Protein 1M0W (pdb70)

InterPro domains:
  IPR004887 Glutathione synthase, substrate-binding domain [PF03199] (219-321)
  IPR005615 Glutathione synthase [PF03917] (8-490)
  IPR005615 Glutathione synthase [PIRSF001558] (6-491)
  IPR005615 Glutathione synthase [PTHR11130] (7-490)
  IPR005615 Glutathione synthase [TIGR01986] (11-490)
  IPR014042 Glutathione synthase, alpha-helical [G3DSA:1.10.1080.10] (64-355)
  IPR014049 Glutathione synthase, N-terminal, eukaryotic [G3DSA:3.30.1490.80] (10-434)
  IPR014709 Glutathione synthase, C-terminal, eukaryotic [G3DSA:3.30.1490.50] (356-422)
  IPR016185 Pre-ATP-grasp domain superfamily [SSF52440] (217-323)
  IPR037013 Glutathione synthase, substrate-binding domain superfamily [G3DSA:3.40.50.1760] (189-322)

Radius of gyration: 32.94 Å; Cα contacts (8 Å, |Δi|>4): 2107; chains: 2; bounding box: 59×63×102 Å

Sequence (960 aa):
PSKDQLNELIQEVNQWAITNGLSMYPPKFEENPSNNASVSPVTIIYPTPIPRKCFDEAVQIQPVFNELYARRITQDMMAQPDSYLHKTTEALALSDSEFTGKLWSSLYLATLKSSAQYKKQNFRLGIFRSDYLIDKKKGTEQIKQVEFNTVSVSFAGLSEKVDRLHSYLNRANKYDPKGPIYNDQNMMVISDSGYLLSSKALAKAVESYKSQQSDPIVAFIVQRNERNVVFDQKVLELNNLLEKFGTKKSVVRLTFDDVNDKLFIDDKTGKLFIRDTEQEIAVVYYRTGYTTTTDYTSEKDWEARLFLEKSFAIKAPDLLTQLSGSKKIQQLLTDEGVLGKYISDAEKKSSSLLKTFVKIYPLDDTKLGREEGKRRLALSEEPSKYVLKPQREGGGNNNVYKENNIPNFLKGIEERHWDAYILMELIEEPELNENNIILRRDDNKSYNEPIISELGIYGCVLFNDEQVLSNEFSGSLLRRSKFNTSNEGGVAAGFGCLDSIILYPPSKDQLNELIQEVNQWAITNGLSMYPPKFEENPSNASVSPVTIYPTPIPRKCFDEAVQIQPVFNELYARRITQDMAQPDSYLHKTTEALALSDSEFTGKLWSLYLATLKSAQYKKQNFRLGIFRSDYLIDKKKGTEQIKQVEFNTVSVSFAGLSEKVDRLHSYLNRANKYDPKGPIYNDQNMMVISDSGYLLSSKALAKAVESYKSQQDPIVAFIVQRNERNVVFDQKVLELNNLLEKFGTKSVRLTFDDVNDKLFIDDKTGKLFIRDTEQEIAVVYYRTGYTTTDYTSEKDWEARLFLEKSFAIKAPDLLTQLSGSKKIQQLLTDEGVLGKYISDAEKKSSSLLKTFVKIYPLDDTKLGREGKRRLALSEPSKYVLKPQREGNNVYKENIPNFLKGIEERHWDAYILMELIEPELNENNIILRDDNKSYNEPIISELGIYGCVLFNDEQVLSNEEFSGSLLRRSKFNTSNEGGVAAGFGCLDSIILY

GO terms:
  GO:0004363 glutathione synthase activity (F, IDA)
  GO:0005737 cytoplasm (C, TAS)
  GO:0006750 glutathione biosynthetic process (P, IMP)
  GO:0000287 magnesium ion binding (F, IDA)
  GO:0005524 ATP binding (F, IDA)
  GO:0042803 protein homodimerization activity (F, IDA)
  GO:0043295 glutathione binding (F, IDA)

Secondary structure (DSSP, 8-state):
--HHHHHHHHHHHHHHHHHHT-EEPPTTGGG-TTEEEEPPEESS-EEE-HHHHHHHHHHHHHHHHHHHHHHHHHT-TTSHHHHHHHHHHHHTTTTHHHHHHHHHHHTS--SSPPP--EEEEEEEEEEEEEETTEEEEEEEEEE-SS---HHHHHHHHHHHHHHHHTTSS-TTS-SS-GGGB----HHHHHHHHHHHHHHHHHHT----EEEEEE-TT-S-HHHHHHHHHHHHHTT---EEEE-HHHHHHHEEE-TTT--EEETTT--EEEEEEEES-SSGGG--SHHHHHHHHHHHHSSSEEET-HHHHHHT-HHHHHHTTSHHHHTTT---HHHHHHHHTT---EEE-SSSHHHHHHHHHHHH-GGGEEEEESS-SS---EEGGGHHHHHHTS-GGGGGGEEEEEPP-PPPB-S--EEETTEEE---BEEEEEEEEEEEE-SS-EEEEEEEEEEEEEE--EEETTEEEE--EEE--EEE-/---HHHHHHHHHHHHHHHHHHT-EEPPTTGGG-TTEEEEPPEESS-EEE-HHHHHHHHHHHHHHHHHHHHHHHHHTSTTSHHHHHHHHHHHHTTTTHHHHHHHHHHHTS--SSPPP--EEEEEEEEEEEEEETTEEEEEEEEEE-SS---HHHHHHHHHHHHHHHHTTSS-TTS-SS-GGGB----HHHHHHHHHHHHHHHHHHT---EEEEEE-TT-S-HHHHHHHHHHHHHHH---EEEE-HHHHHHHEEE-TTT--EEETTT--EEEEEEEES-SSGGG--SHHHHHHHHHHHHSSSEEET-HHHHHHT-HHHHHHTTSHHHHTTT---HHHHHHHHHT---EE--SSSHHHHHHHHHHHH-GGGEEEEES-----EEGGGHHHHHHTS-GGGGGGEEEEEPP-PPPB-S--EEETTEEE---BEEEEEEEEEEEE-SS-EEEEEEEEEEEEEE--EEETTEEEE--EEE--EEE-

Structure (mmCIF, N/CA/C/O backbone):
data_1M0W
#
_entry.id   1M0W
#
_cell.length_a   51.661
_cell.length_b   52.006
_cell.length_c   100.636
_cell.angle_alpha   82.08
_cell.angle_beta   86.77
_cell.angle_gamma   77.49
#
_symmetry.space_group_name_H-M   'P 1'
#
loop_
_entity.id
_entity.type
_entity.pdbx_description
1 polymer 'glutathione synthetase'
2 non-polymer 'MAGNESIUM ION'
3 non-polymer 'SULFATE ION'
4 non-polymer 'PHOSPHOAMINOPHOSPHONIC ACID-ADENYLATE ESTER'
5 non-polymer GAMMA-GLUTAMYLCYSTEINE
6 water water
#
loop_
_atom_site.group_PDB
_atom_site.id
_atom_site.type_symbol
_atom_site.label_atom_id
_atom_site.label_alt_id
_atom_site.label_comp_id
_atom_site.label_asym_id
_atom_site.label_entity_id
_atom_site.label_seq_id
_atom_site.pdbx_PDB_ins_code
_atom_site.Cartn_x
_atom_site.Cartn_y
_atom_site.Cartn_z
_atom_site.occupancy
_atom_site.B_iso_or_equiv
_atom_site.auth_seq_id
_atom_site.auth_comp_id
_atom_site.auth_asym_id
_atom_site.auth_atom_id
_atom_site.pdbx_PDB_model_num
ATOM 1 N N . PRO A 1 6 ? -17.683 10.811 -24.768 1.00 48.55 6 PRO A N 1
ATOM 2 C CA . PRO A 1 6 ? -17.311 10.432 -26.152 1.00 48.40 6 PRO A CA 1
ATOM 3 C C . PRO A 1 6 ? -18.530 9.890 -26.889 1.00 48.14 6 PRO A C 1
ATOM 4 O O . PRO A 1 6 ? -19.467 9.396 -26.259 1.00 48.16 6 PRO A O 1
ATOM 8 N N . SER A 1 7 ? -18.513 9.977 -28.218 1.00 47.73 7 SER A N 1
ATOM 9 C CA . SER A 1 7 ? -19.610 9.452 -29.026 1.00 47.39 7 SER A CA 1
ATOM 10 C C . SER A 1 7 ? -19.627 7.944 -28.805 1.00 47.13 7 SER A C 1
ATOM 11 O O . SER A 1 7 ? -18.804 7.418 -28.056 1.00 47.45 7 SER A O 1
ATOM 13 N N . LYS A 1 8 ? -20.546 7.239 -29.453 1.00 46.47 8 LYS A N 1
ATOM 14 C CA . LYS A 1 8 ? -20.598 5.793 -29.281 1.00 45.60 8 LYS A CA 1
ATOM 15 C C . LYS A 1 8 ? -19.418 5.142 -29.999 1.00 44.90 8 LYS A C 1
ATOM 16 O O . LYS A 1 8 ? -18.740 4.277 -29.447 1.00 44.84 8 LYS A O 1
ATOM 22 N N . ASP A 1 9 ? -19.180 5.583 -31.230 1.00 43.64 9 ASP A N 1
ATOM 23 C CA . ASP A 1 9 ? -18.105 5.071 -32.059 1.00 42.40 9 ASP A CA 1
ATOM 24 C C . ASP A 1 9 ? -16.722 5.482 -31.553 1.00 41.33 9 ASP A C 1
ATOM 25 O O . ASP A 1 9 ? -15.751 4.723 -31.684 1.00 41.02 9 ASP A O 1
ATOM 30 N N . GLN A 1 10 ? -16.637 6.681 -30.980 1.00 39.84 10 GLN A N 1
ATOM 31 C CA . GLN A 1 10 ? -15.377 7.183 -30.452 1.00 38.28 10 GLN A CA 1
ATOM 32 C C . GLN A 1 10 ? -14.977 6.339 -29.243 1.00 37.20 10 GLN A C 1
ATOM 33 O O . GLN A 1 10 ? -13.818 5.936 -29.100 1.00 36.70 10 GLN A O 1
ATOM 35 N N . LEU A 1 11 ? -15.949 6.071 -28.377 1.00 35.39 11 LEU A N 1
ATOM 36 C CA . LEU A 1 11 ? -15.678 5.282 -27.193 1.00 34.15 11 LEU A CA 1
ATOM 37 C C . LEU A 1 11 ? -15.215 3.879 -27.563 1.00 32.93 11 LEU A C 1
ATOM 38 O O . LEU A 1 11 ? -14.281 3.352 -26.965 1.00 32.39 11 LEU A O 1
ATOM 43 N N . ASN A 1 12 ? -15.849 3.282 -28.564 1.00 31.75 12 ASN A N 1
ATOM 44 C CA . ASN A 1 12 ? -15.480 1.931 -28.957 1.00 30.84 12 ASN A CA 1
ATOM 45 C C . ASN A 1 12 ? -14.078 1.853 -29.545 1.00 29.47 12 ASN A C 1
ATOM 46 O O . ASN A 1 12 ? -13.368 0.875 -29.330 1.00 28.96 12 ASN A O 1
ATOM 51 N N . GLU A 1 13 ? -13.673 2.877 -30.287 1.00 27.97 13 GLU A N 1
ATOM 52 C CA . GLU A 1 13 ? -12.331 2.870 -30.872 1.00 26.46 13 GLU A CA 1
ATOM 53 C C . GLU A 1 13 ? -11.317 3.108 -29.759 1.00 25.06 13 GLU A C 1
ATOM 54 O O . GLU A 1 13 ? -10.238 2.509 -29.754 1.00 24.55 13 GLU A O 1
ATOM 57 N N . LEU A 1 14 ? -11.669 3.979 -28.819 1.00 23.01 14 LEU A N 1
ATOM 58 C CA . LEU A 1 14 ? -10.797 4.281 -27.679 1.00 21.94 14 LEU A CA 1
ATOM 59 C C . LEU A 1 14 ? -10.610 3.020 -26.825 1.00 20.78 14 LEU A C 1
ATOM 60 O O . LEU A 1 14 ? -9.513 2.731 -26.344 1.00 20.11 14 LEU A O 1
ATOM 65 N N . ILE A 1 15 ? -11.687 2.258 -26.657 1.00 19.07 15 ILE A N 1
ATOM 66 C CA . ILE A 1 15 ? -11.630 1.019 -25.891 1.00 18.03 15 ILE A CA 1
ATOM 67 C C . ILE A 1 15 ? -10.675 0.011 -26.563 1.00 18.23 15 ILE A C 1
ATOM 68 O O . ILE A 1 15 ? -9.920 -0.693 -25.882 1.00 17.08 15 ILE A O 1
ATOM 73 N N . GLN A 1 16 ? -10.710 -0.082 -27.889 1.00 17.71 16 GLN A N 1
ATOM 74 C CA . GLN A 1 16 ? -9.806 -1.030 -28.530 1.00 18.82 16 GLN A CA 1
ATOM 75 C C . GLN A 1 16 ? -8.375 -0.507 -28.494 1.00 18.26 16 GLN A C 1
ATOM 76 O O . GLN A 1 16 ? -7.438 -1.305 -28.451 1.00 18.08 16 GLN A O 1
ATOM 82 N N . GLU A 1 17 ? -8.204 0.814 -28.484 1.00 18.24 17 GLU A N 1
ATOM 83 C CA . GLU A 1 17 ? -6.859 1.396 -28.395 1.00 18.38 17 GLU A CA 1
ATOM 84 C C . GLU A 1 17 ? -6.290 1.006 -27.049 1.00 17.44 17 GLU A C 1
ATOM 85 O O . GLU A 1 17 ? -5.107 0.672 -26.935 1.00 16.45 17 GLU A O 1
ATOM 91 N N . VAL A 1 18 ? -7.144 1.078 -26.028 1.00 15.71 18 VAL A N 1
ATOM 92 C CA . VAL A 1 18 ? -6.736 0.735 -24.677 1.00 14.97 18 VAL A CA 1
ATOM 93 C C . VAL A 1 18 ? -6.398 -0.754 -24.582 1.00 14.60 18 VAL A C 1
ATOM 94 O O . VAL A 1 18 ? -5.335 -1.094 -24.077 1.00 13.57 18 VAL A O 1
ATOM 98 N N . ASN A 1 19 ? -7.281 -1.638 -25.049 1.00 13.68 19 ASN A N 1
ATOM 99 C CA . ASN A 1 19 ? -6.975 -3.069 -24.980 1.00 14.40 19 ASN A CA 1
ATOM 100 C C . ASN A 1 19 ? -5.646 -3.363 -25.699 1.00 14.36 19 ASN A C 1
ATOM 101 O O . ASN A 1 19 ? -4.799 -4.104 -25.199 1.00 14.15 19 ASN A O 1
ATOM 106 N N . GLN A 1 20 ? -5.480 -2.797 -26.889 1.00 14.53 20 GLN A N 1
ATOM 107 C CA . GLN A 1 20 ? -4.269 -3.032 -27.667 1.00 14.46 20 GLN A CA 1
ATOM 108 C C . GLN A 1 20 ? -2.981 -2.534 -27.011 1.00 13.96 20 GLN A C 1
ATOM 109 O O . GLN A 1 20 ? -1.966 -3.246 -26.995 1.00 13.17 20 GLN A O 1
ATOM 115 N N . TRP A 1 21 ? -3.000 -1.318 -26.483 1.00 13.12 21 TRP A N 1
ATOM 116 C CA . TRP A 1 21 ? -1.806 -0.779 -25.841 1.00 12.63 21 TRP A CA 1
ATOM 117 C C . TRP A 1 21 ? -1.506 -1.585 -24.578 1.00 12.27 21 TRP A C 1
ATOM 118 O O . TRP A 1 21 ? -0.354 -1.961 -24.324 1.00 12.44 21 TRP A O 1
ATOM 129 N N . ALA A 1 22 ? -2.554 -1.856 -23.801 1.00 11.50 22 ALA A N 1
ATOM 130 C CA . ALA A 1 22 ? -2.424 -2.588 -22.533 1.00 11.44 22 ALA A CA 1
ATOM 131 C C . ALA A 1 22 ? -1.810 -3.979 -22.739 1.00 11.60 22 ALA A C 1
ATOM 132 O O . ALA A 1 22 ? -0.883 -4.355 -22.038 1.00 11.65 22 ALA A O 1
ATOM 134 N N . ILE A 1 23 ? -2.331 -4.742 -23.698 1.00 12.62 23 ILE A N 1
ATOM 135 C CA . ILE A 1 23 ? -1.792 -6.078 -23.959 1.00 12.87 23 ILE A CA 1
ATOM 136 C C . ILE A 1 23 ? -0.343 -5.996 -24.453 1.00 12.68 23 ILE A C 1
ATOM 137 O O . ILE A 1 23 ? 0.514 -6.774 -24.022 1.00 12.97 23 ILE A O 1
ATOM 142 N N . THR A 1 24 ? -0.062 -5.045 -25.335 1.00 12.16 24 THR A N 1
ATOM 143 C CA . THR A 1 24 ? 1.291 -4.883 -25.867 1.00 12.42 24 THR A CA 1
ATOM 144 C C . THR A 1 24 ? 2.323 -4.571 -24.763 1.00 11.78 24 THR A C 1
ATOM 145 O O . THR A 1 24 ? 3.502 -4.940 -24.847 1.00 12.05 24 THR A O 1
ATOM 149 N N . ASN A 1 25 ? 1.857 -3.895 -23.726 1.00 11.19 25 ASN A N 1
ATOM 150 C CA . ASN A 1 25 ? 2.698 -3.471 -22.618 1.00 11.20 25 ASN A CA 1
ATOM 151 C C . ASN A 1 25 ? 2.578 -4.252 -21.312 1.00 11.21 25 ASN A C 1
ATOM 152 O O . ASN A 1 25 ? 3.199 -3.889 -20.307 1.00 11.71 25 ASN A O 1
ATOM 157 N N . GLY A 1 26 ? 1.804 -5.327 -21.320 1.00 11.17 26 GLY A N 1
ATOM 158 C CA . GLY A 1 26 ? 1.673 -6.124 -20.111 1.00 11.48 26 GLY A CA 1
ATOM 159 C C . GLY A 1 26 ? 0.865 -5.496 -18.991 1.00 11.80 26 GLY A C 1
ATOM 160 O O . GLY A 1 26 ? 1.062 -5.845 -17.829 1.00 11.60 26 GLY A O 1
ATOM 161 N N . LEU A 1 27 ? -0.007 -4.539 -19.352 1.00 11.58 27 LEU A N 1
ATOM 162 C CA . LEU A 1 27 ? -0.899 -3.961 -18.354 1.00 12.01 27 LEU A CA 1
ATOM 163 C C . LEU A 1 27 ? -2.008 -5.003 -18.190 1.00 13.21 27 LEU A C 1
ATOM 164 O O . LEU A 1 27 ? -3.150 -4.815 -18.634 1.00 13.27 27 LEU A O 1
ATOM 169 N N . SER A 1 28 ? -1.665 -6.108 -17.535 1.00 13.36 28 SER A N 1
ATOM 170 C CA . SER A 1 28 ? -2.538 -7.260 -17.505 1.00 13.81 28 SER A CA 1
ATOM 171 C C . SER A 1 28 ? -2.698 -7.949 -16.168 1.00 14.49 28 SER A C 1
ATOM 172 O O . SER A 1 28 ? -1.968 -7.683 -15.230 1.00 13.14 28 SER A O 1
ATOM 175 N N . MET A 1 29 ? -3.653 -8.868 -16.116 1.00 15.90 29 MET A N 1
ATOM 176 C CA . MET A 1 29 ? -3.924 -9.634 -14.909 1.00 17.92 29 MET A CA 1
ATOM 177 C C . MET A 1 29 ? -4.531 -10.973 -15.336 1.00 17.19 29 MET A C 1
ATOM 178 O O . MET A 1 29 ? -5.176 -11.053 -16.367 1.00 16.89 29 MET A O 1
ATOM 183 N N . TYR A 1 30 ? -4.314 -12.028 -14.561 1.00 16.92 30 TYR A N 1
ATOM 184 C CA . TYR A 1 30 ? -4.910 -13.316 -14.876 1.00 17.32 30 TYR A CA 1
ATOM 185 C C . TYR A 1 30 ? -6.382 -13.286 -14.477 1.00 18.34 30 TYR A C 1
ATOM 186 O O . TYR A 1 30 ? -6.733 -12.654 -13.490 1.00 17.27 30 TYR A O 1
ATOM 195 N N . PRO A 1 31 ? -7.258 -13.955 -15.239 1.00 20.13 31 PRO A N 1
ATOM 196 C CA . PRO A 1 31 ? -8.684 -14.004 -14.904 1.00 21.62 31 PRO A CA 1
ATOM 197 C C . PRO A 1 31 ? -8.890 -15.119 -13.870 1.00 22.70 31 PRO A C 1
ATOM 198 O O . PRO A 1 31 ? -7.971 -15.893 -13.575 1.00 21.81 31 PRO A O 1
ATOM 202 N N . PRO A 1 32 ? -10.097 -15.222 -13.297 1.00 24.52 32 PRO A N 1
ATOM 203 C CA . PRO A 1 32 ? -10.294 -16.300 -12.314 1.00 25.46 32 PRO A CA 1
ATOM 204 C C . PRO A 1 32 ? -10.099 -17.655 -13.004 1.00 25.89 32 PRO A C 1
ATOM 205 O O . PRO A 1 32 ? -10.425 -17.801 -14.174 1.00 26.45 32 PRO A O 1
ATOM 209 N N . LYS A 1 33 ? -9.550 -18.641 -12.302 1.00 26.39 33 LYS A N 1
ATOM 210 C CA . LYS A 1 33 ? -9.365 -19.971 -12.909 1.00 26.36 33 LYS A CA 1
ATOM 211 C C . LYS A 1 33 ? -8.331 -20.001 -14.035 1.00 25.87 33 LYS A C 1
ATOM 212 O O . LYS A 1 33 ? -8.347 -20.900 -14.880 1.00 25.57 33 LYS A O 1
ATOM 215 N N . PHE A 1 34 ? -7.445 -19.011 -14.057 1.00 24.16 34 PHE A N 1
ATOM 216 C CA . PHE A 1 34 ? -6.408 -18.959 -15.073 1.00 23.59 34 PHE A CA 1
ATOM 217 C C . PHE A 1 34 ? -5.543 -20.218 -14.983 1.00 23.74 34 PHE A C 1
ATOM 218 O O . PHE A 1 34 ? -4.874 -20.571 -15.941 1.00 23.23 34 PHE A O 1
ATOM 226 N N . GLU A 1 35 ? -5.535 -20.874 -13.816 1.00 24.53 35 GLU A N 1
ATOM 227 C CA . GLU A 1 35 ? -4.713 -22.085 -13.619 1.00 26.20 35 GLU A CA 1
ATOM 228 C C . GLU A 1 35 ? -4.880 -23.089 -14.748 1.00 26.28 35 GLU A C 1
ATOM 229 O O . GLU A 1 35 ? -3.931 -23.770 -15.135 1.00 26.74 35 GLU A O 1
ATOM 235 N N . GLU A 1 36 ? -6.097 -23.181 -15.272 1.00 26.21 36 GLU A N 1
ATOM 236 C CA . GLU A 1 36 ? -6.391 -24.106 -16.350 1.00 26.60 36 GLU A CA 1
ATOM 237 C C . GLU A 1 36 ? -5.614 -23.782 -17.622 1.00 26.33 36 GLU A C 1
ATOM 238 O O . GLU A 1 36 ? -5.360 -24.663 -18.443 1.00 26.59 36 GLU A O 1
ATOM 241 N N . ASN A 1 37 ? -5.242 -22.518 -17.801 1.00 25.32 37 ASN A N 1
ATOM 242 C CA . ASN A 1 37 ? -4.465 -22.153 -18.979 1.00 23.94 37 ASN A CA 1
ATOM 243 C C . ASN A 1 37 ? -3.773 -20.824 -18.698 1.00 22.56 37 ASN A C 1
ATOM 244 O O . ASN A 1 37 ? -4.292 -19.756 -19.039 1.00 22.12 37 ASN A O 1
ATOM 249 N N . PRO A 1 38 ? -2.587 -20.881 -18.076 1.00 21.44 38 PRO A N 1
ATOM 250 C CA . PRO A 1 38 ? -1.863 -19.653 -17.757 1.00 20.29 38 PRO A CA 1
ATOM 251 C C . PRO A 1 38 ? -1.162 -18.985 -18.934 1.00 19.43 38 PRO A C 1
ATOM 252 O O . PRO A 1 38 ? -0.337 -18.093 -18.719 1.00 18.71 38 PRO A O 1
ATOM 256 N N . SER A 1 39 ? -1.464 -19.408 -20.161 1.00 18.41 39 SER A N 1
ATOM 257 C CA . SER A 1 39 ? -0.815 -18.786 -21.309 1.00 18.77 39 SER A CA 1
ATOM 258 C C . SER A 1 39 ? -1.671 -17.642 -21.847 1.00 18.96 39 SER A C 1
ATOM 259 O O . SER A 1 39 ? -1.350 -17.046 -22.863 1.00 19.10 39 SER A O 1
ATOM 262 N N A ASN A 1 40 ? -2.764 -17.350 -21.135 0.50 18.94 40 ASN A N 1
ATOM 263 N N B ASN A 1 40 ? -2.794 -17.338 -21.191 0.50 18.92 40 ASN A N 1
ATOM 264 C CA A ASN A 1 40 ? -3.693 -16.295 -21.521 0.50 18.88 40 ASN A CA 1
ATOM 265 C CA B ASN A 1 40 ? -3.589 -16.193 -21.636 0.50 18.96 40 ASN A CA 1
ATOM 266 C C A ASN A 1 40 ? -3.898 -15.295 -20.376 0.50 18.21 40 ASN A C 1
ATOM 267 C C B ASN A 1 40 ? -3.929 -15.304 -20.437 0.50 18.23 40 ASN A C 1
ATOM 268 O O A ASN A 1 40 ? -3.910 -15.693 -19.216 0.50 17.64 40 ASN A O 1
ATOM 269 O O B ASN A 1 40 ? -4.060 -15.778 -19.310 0.50 17.67 40 ASN A O 1
ATOM 278 N N . ALA A 1 41 ? -4.051 -14.006 -20.690 1.00 17.48 41 ALA A N 1
ATOM 279 C CA . ALA A 1 41 ? -4.307 -13.022 -19.640 1.00 17.03 41 ALA A CA 1
ATOM 280 C C . ALA A 1 41 ? -5.179 -11.893 -20.155 1.00 17.27 41 ALA A C 1
ATOM 281 O O . ALA A 1 41 ? -5.299 -11.698 -21.369 1.00 17.98 41 ALA A O 1
ATOM 283 N N . SER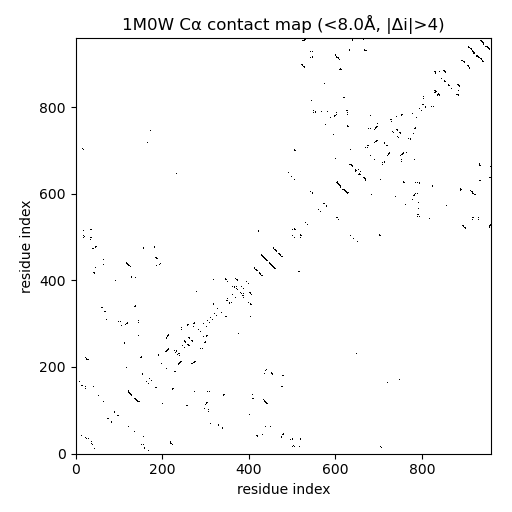 A 1 42 ? -5.791 -11.152 -19.237 1.00 16.74 42 SER A N 1
ATOM 284 C CA . SER A 1 42 ? -6.680 -10.063 -19.616 1.00 17.32 42 SER A CA 1
ATOM 285 C C . SER A 1 42 ? -6.129 -8.705 -19.290 1.00 16.73 42 SER A C 1
ATOM 286 O O . SER A 1 42 ? -5.262 -8.560 -18.422 1.00 17.06 42 SER A O 1
ATOM 289 N N . VAL A 1 43 ? -6.652 -7.705 -19.985 1.00 16.30 43 VAL A N 1
ATOM 290 C CA . VAL A 1 43 ? -6.273 -6.325 -19.715 1.00 15.80 43 VAL A CA 1
ATOM 291 C C . VAL A 1 43 ? -6.722 -6.034 -18.278 1.00 15.82 43 VAL A C 1
ATOM 292 O O . VAL A 1 43 ? -7.795 -6.443 -17.847 1.00 14.93 43 VAL A O 1
ATOM 296 N N . SER A 1 44 ? -5.884 -5.358 -17.519 1.00 15.18 44 SER A N 1
ATOM 297 C CA . SER A 1 44 ? -6.237 -5.035 -16.154 1.00 16.36 44 SER A CA 1
ATOM 298 C C . SER A 1 44 ? -7.430 -4.046 -16.142 1.00 16.04 44 SER A C 1
ATOM 299 O O . SER A 1 44 ? -7.607 -3.266 -17.083 1.00 14.60 44 SER A O 1
ATOM 302 N N . PRO A 1 45 ? -8.286 -4.096 -15.102 1.00 16.32 45 PRO A N 1
ATOM 303 C CA . PRO A 1 45 ? -9.405 -3.142 -15.084 1.00 16.40 45 PRO A CA 1
ATOM 304 C C . PRO A 1 45 ? -8.766 -1.763 -14.957 1.00 16.13 45 PRO A C 1
ATOM 305 O O . PRO A 1 45 ? -7.911 -1.571 -14.095 1.00 15.80 45 PRO A O 1
ATOM 309 N N . VAL A 1 46 ? -9.176 -0.812 -15.797 1.00 15.69 46 VAL A N 1
ATOM 310 C CA . VAL A 1 46 ? -8.601 0.531 -15.771 1.00 16.32 46 VAL A CA 1
ATOM 311 C C . VAL A 1 46 ? -9.627 1.588 -16.157 1.00 16.32 46 VAL A C 1
ATOM 312 O O . VAL A 1 46 ? -10.654 1.269 -16.750 1.00 16.79 46 VAL A O 1
ATOM 316 N N . THR A 1 47 ? -9.342 2.839 -15.820 1.00 16.27 47 THR A N 1
ATOM 317 C CA . THR A 1 47 ? -10.205 3.938 -16.246 1.00 16.34 47 THR A CA 1
ATOM 318 C C . THR A 1 47 ? -9.658 4.303 -17.625 1.00 16.67 47 THR A C 1
ATOM 319 O O . THR A 1 47 ? -8.521 3.956 -17.958 1.00 15.65 47 THR A O 1
ATOM 323 N N A ILE A 1 48 ? -10.468 4.984 -18.423 0.50 16.48 48 ILE A N 1
ATOM 324 N N B ILE A 1 48 ? -10.474 4.987 -18.420 0.50 16.11 48 ILE A N 1
ATOM 325 C CA A ILE A 1 48 ? -10.049 5.397 -19.757 0.50 16.88 48 ILE A CA 1
ATOM 326 C CA B ILE A 1 48 ? -10.084 5.420 -19.762 0.50 16.40 48 ILE A CA 1
ATOM 327 C C A ILE A 1 48 ? -9.319 6.742 -19.690 0.50 16.91 48 ILE A C 1
ATOM 328 C C B ILE A 1 48 ? -9.318 6.738 -19.683 0.50 16.52 48 ILE A C 1
ATOM 329 O O A ILE A 1 48 ? -8.377 6.988 -20.442 0.50 16.77 48 ILE A O 1
ATOM 330 O O B ILE A 1 48 ? -8.360 6.966 -20.420 0.50 16.39 48 ILE A O 1
ATOM 339 N N . TYR A 1 49 ? -9.759 7.607 -18.780 1.00 16.95 49 TYR A N 1
ATOM 340 C CA . TYR A 1 49 ? -9.147 8.912 -18.604 1.00 17.88 49 TYR A CA 1
ATOM 341 C C . TYR A 1 49 ? -8.519 9.045 -17.223 1.00 17.70 49 TYR A C 1
ATOM 342 O O . TYR A 1 49 ? -8.781 8.244 -16.344 1.00 17.65 49 TYR A O 1
ATOM 351 N N . PRO A 1 50 ? -7.664 10.058 -17.038 1.00 17.88 50 PRO A N 1
ATOM 352 C CA . PRO A 1 50 ? -7.059 10.258 -15.722 1.00 18.00 50 PRO A CA 1
ATOM 353 C C . PRO A 1 50 ? -8.149 10.937 -14.875 1.00 18.23 50 PRO A C 1
ATOM 354 O O . PRO A 1 50 ? -9.137 11.455 -15.419 1.00 18.30 50 PRO A O 1
ATOM 358 N N . THR A 1 51 ? -7.975 10.920 -13.561 1.00 17.60 51 THR A N 1
ATOM 359 C CA . THR A 1 51 ? -8.921 11.543 -12.654 1.00 17.58 51 THR A CA 1
ATOM 360 C C . THR A 1 51 ? -8.243 12.773 -12.035 1.00 17.60 51 THR A C 1
ATOM 361 O O . THR A 1 51 ? -7.065 12.726 -11.647 1.00 16.41 51 THR A O 1
ATOM 365 N N . PRO A 1 52 ? -8.959 13.913 -11.974 1.00 17.91 52 PRO A N 1
ATOM 366 C CA . PRO A 1 52 ? -8.384 15.137 -11.398 1.00 17.86 52 PRO A CA 1
ATOM 367 C C . PRO A 1 52 ? -8.035 15.021 -9.903 1.00 17.63 52 PRO A C 1
ATOM 368 O O . PRO A 1 52 ? -8.837 14.529 -9.107 1.00 17.95 52 PRO A O 1
ATOM 372 N N . ILE A 1 53 ? -6.849 15.493 -9.542 1.00 17.31 53 ILE A N 1
ATOM 373 C CA . ILE A 1 53 ? -6.390 15.518 -8.150 1.00 17.43 53 ILE A CA 1
ATOM 374 C C . ILE A 1 53 ? -5.713 16.881 -7.973 1.00 17.94 53 ILE A C 1
ATOM 375 O O . ILE A 1 53 ? -4.893 17.282 -8.792 1.00 17.94 53 ILE A O 1
ATOM 380 N N . PRO A 1 54 ? -6.056 17.618 -6.909 1.00 18.01 54 PRO A N 1
ATOM 381 C CA . PRO A 1 54 ? -5.409 18.922 -6.736 1.00 18.46 54 PRO A CA 1
ATOM 382 C C . PRO A 1 54 ? -3.892 18.762 -6.576 1.00 18.62 54 PRO A C 1
ATOM 383 O O . PRO A 1 54 ? -3.428 17.906 -5.812 1.00 18.09 54 PRO A O 1
ATOM 387 N N . ARG A 1 55 ? -3.125 19.597 -7.270 1.00 18.15 55 ARG A N 1
ATOM 388 C CA . ARG A 1 55 ? -1.684 19.527 -7.186 1.00 18.61 55 ARG A CA 1
ATOM 389 C C . ARG A 1 55 ? -1.199 19.693 -5.734 1.00 18.17 55 ARG A C 1
ATOM 390 O O . ARG A 1 55 ? -0.259 19.027 -5.302 1.00 17.73 55 ARG A O 1
ATOM 398 N N . LYS A 1 56 ? -1.838 20.583 -4.984 1.00 17.30 56 LYS A N 1
ATOM 399 C CA . LYS A 1 56 ? -1.445 20.806 -3.596 1.00 17.73 56 LYS A CA 1
ATOM 400 C C . LYS A 1 56 ? -1.575 19.508 -2.779 1.00 17.43 56 LYS A C 1
ATOM 401 O O . LYS A 1 56 ? -0.705 19.199 -1.961 1.00 17.32 56 LYS A O 1
ATOM 407 N N . CYS A 1 57 ? -2.661 18.769 -3.002 1.00 16.62 57 CYS A N 1
ATOM 408 C CA . CYS A 1 57 ? -2.908 17.514 -2.296 1.00 16.94 57 CYS A CA 1
ATOM 409 C C . CYS A 1 57 ? -1.859 16.457 -2.653 1.00 16.14 57 CYS A C 1
ATOM 410 O O . CYS A 1 57 ? -1.310 15.788 -1.781 1.00 15.09 57 CYS A O 1
ATOM 413 N N . PHE A 1 58 ? -1.588 16.318 -3.944 1.00 16.10 58 PHE A N 1
ATOM 414 C CA . PHE A 1 58 ? -0.614 15.332 -4.389 1.00 16.39 58 PHE A CA 1
ATOM 415 C C . PHE A 1 58 ? 0.776 15.674 -3.843 1.00 16.76 58 PHE A C 1
ATOM 416 O O . PHE A 1 58 ? 1.474 14.819 -3.324 1.00 15.83 58 PHE A O 1
ATOM 424 N N . ASP A 1 59 ? 1.185 16.932 -3.946 1.00 17.25 59 ASP A N 1
ATOM 425 C CA . ASP A 1 59 ? 2.503 17.301 -3.429 1.00 17.59 59 ASP A CA 1
ATOM 426 C C . ASP A 1 59 ? 2.623 17.043 -1.933 1.00 17.06 59 ASP A C 1
ATOM 427 O O . ASP A 1 59 ? 3.671 16.631 -1.457 1.00 16.86 59 ASP A O 1
ATOM 432 N N . GLU A 1 60 ? 1.555 17.306 -1.185 1.00 16.54 60 GLU A N 1
ATOM 433 C CA . GLU A 1 60 ? 1.603 17.081 0.258 1.00 16.52 60 GLU A CA 1
ATOM 434 C C . GLU A 1 60 ? 1.784 15.593 0.556 1.00 16.05 60 GLU A C 1
ATOM 435 O O . GLU A 1 60 ? 2.575 15.221 1.439 1.00 15.32 60 GLU A O 1
ATOM 441 N N . ALA A 1 61 ? 1.063 14.756 -0.199 1.00 15.15 61 ALA A N 1
ATOM 442 C CA . ALA A 1 61 ? 1.127 13.302 -0.013 1.00 14.62 61 ALA A CA 1
ATOM 443 C C . ALA A 1 61 ? 2.528 12.782 -0.310 1.00 14.35 61 ALA A C 1
ATOM 444 O O . ALA A 1 61 ? 3.053 11.936 0.409 1.00 13.29 61 ALA A O 1
ATOM 446 N N . VAL A 1 62 ? 3.125 13.293 -1.382 1.00 14.19 62 VAL A N 1
ATOM 447 C CA . VAL A 1 62 ? 4.469 12.882 -1.779 1.00 14.36 62 VAL A CA 1
ATOM 448 C C . VAL A 1 62 ? 5.492 13.311 -0.724 1.00 14.74 62 VAL A C 1
ATOM 449 O O . VAL A 1 62 ? 6.347 12.512 -0.296 1.00 14.33 62 VAL A O 1
ATOM 453 N N . GLN A 1 63 ? 5.382 14.566 -0.278 1.00 14.64 63 GLN A N 1
ATOM 454 C CA . GLN A 1 63 ? 6.313 15.121 0.698 1.00 15.31 63 GLN A CA 1
ATOM 455 C C . GLN A 1 63 ? 6.265 14.468 2.082 1.00 15.16 63 GLN A C 1
ATOM 456 O O . GLN A 1 63 ? 7.293 14.351 2.747 1.00 14.75 63 GLN A O 1
ATOM 460 N N . ILE A 1 64 ? 5.091 14.019 2.519 1.00 14.46 64 ILE A N 1
ATOM 461 C CA . ILE A 1 64 ? 5.011 13.427 3.855 1.00 14.18 64 ILE A CA 1
ATOM 462 C C . ILE A 1 64 ? 5.359 11.939 3.903 1.00 13.35 64 ILE A C 1
ATOM 463 O O . ILE A 1 64 ? 5.532 11.385 4.981 1.00 12.92 64 ILE A O 1
ATOM 468 N N . GLN A 1 65 ? 5.486 11.284 2.756 1.00 12.53 65 GLN A N 1
ATOM 469 C CA . GLN A 1 65 ? 5.795 9.848 2.789 1.00 13.03 65 GLN A CA 1
ATOM 470 C C . GLN A 1 65 ? 7.046 9.469 3.590 1.00 12.96 65 GLN A C 1
ATOM 471 O O . GLN A 1 65 ? 7.026 8.518 4.374 1.00 13.00 65 GLN A O 1
ATOM 477 N N . PRO A 1 66 ? 8.149 10.207 3.424 1.00 13.00 66 PRO A N 1
ATOM 478 C CA . PRO A 1 66 ? 9.318 9.798 4.215 1.00 12.66 66 PRO A CA 1
ATOM 479 C C . PRO A 1 66 ? 9.094 9.970 5.722 1.00 13.24 66 PRO A C 1
ATOM 480 O O . PRO A 1 66 ? 9.744 9.304 6.542 1.00 13.46 66 PRO A O 1
ATOM 484 N N . VAL A 1 67 ? 8.195 10.890 6.083 1.00 13.41 67 VAL A N 1
ATOM 485 C CA . VAL A 1 67 ? 7.873 11.121 7.471 1.00 13.27 67 VAL A CA 1
ATOM 486 C C . VAL A 1 67 ? 7.102 9.892 7.958 1.00 12.73 67 VAL A C 1
ATOM 487 O O . VAL A 1 67 ? 7.385 9.375 9.037 1.00 12.90 67 VAL A O 1
ATOM 491 N N . PHE A 1 68 ? 6.148 9.401 7.162 1.00 12.43 68 PHE A N 1
ATOM 492 C CA . PHE A 1 68 ? 5.412 8.197 7.564 1.00 12.58 68 PHE A CA 1
ATOM 493 C C . PHE A 1 68 ? 6.375 6.996 7.622 1.00 12.36 68 PHE A C 1
ATOM 494 O O . PHE A 1 68 ? 6.274 6.155 8.525 1.00 12.11 68 PHE A O 1
ATOM 502 N N . ASN A 1 69 ? 7.289 6.913 6.652 1.00 12.28 69 ASN A N 1
ATOM 503 C CA . ASN A 1 69 ? 8.261 5.804 6.620 1.00 12.99 69 ASN A CA 1
ATOM 504 C C . ASN A 1 69 ? 9.044 5.793 7.937 1.00 12.99 69 ASN A C 1
ATOM 505 O O . ASN A 1 69 ? 9.210 4.743 8.581 1.00 12.54 69 ASN A O 1
ATOM 510 N N . GLU A 1 70 ? 9.538 6.968 8.324 1.00 13.05 70 GLU A N 1
ATOM 511 C CA . GLU A 1 70 ? 10.321 7.106 9.557 1.00 13.63 70 GLU A CA 1
ATOM 512 C C . GLU A 1 70 ? 9.488 6.759 10.788 1.00 13.47 70 GLU A C 1
ATOM 513 O O . GLU A 1 70 ? 9.938 6.055 11.701 1.00 12.94 70 GLU A O 1
ATOM 519 N N . LEU A 1 71 ? 8.259 7.254 10.806 1.00 12.99 71 LEU A N 1
ATOM 520 C CA . LEU A 1 71 ? 7.358 6.978 11.916 1.00 13.02 71 LEU A CA 1
ATOM 521 C C . LEU A 1 71 ? 7.170 5.470 12.105 1.00 12.91 71 LEU A C 1
ATOM 522 O O . LEU A 1 71 ? 7.362 4.949 13.219 1.00 13.08 71 LEU A O 1
ATOM 527 N N . TYR A 1 72 ? 6.805 4.761 11.033 1.00 12.24 72 TYR A N 1
ATOM 528 C CA . TYR A 1 72 ? 6.567 3.327 11.166 1.00 12.16 72 TYR A CA 1
ATOM 529 C C . TYR A 1 72 ? 7.844 2.541 11.410 1.00 11.74 72 TYR A C 1
ATOM 530 O O . TYR A 1 72 ? 7.810 1.472 12.021 1.00 12.49 72 TYR A O 1
ATOM 539 N N . ALA A 1 73 ? 8.970 3.082 10.972 1.00 11.92 73 ALA A N 1
ATOM 540 C CA . ALA A 1 73 ? 10.236 2.412 11.277 1.00 12.04 73 ALA A CA 1
ATOM 541 C C A ALA A 1 73 ? 10.471 2.537 12.808 1.00 12.29 73 ALA A C 1
ATOM 542 O O A ALA A 1 73 ? 10.818 1.555 13.480 1.00 12.31 73 ALA A O 1
ATOM 544 N N A ARG A 1 74 ? 10.278 3.735 13.351 0.50 13.05 74 ARG A N 1
ATOM 545 N N B ARG A 1 74 ? 10.270 3.737 13.351 0.50 12.40 74 ARG A N 1
ATOM 546 C CA A ARG A 1 74 ? 10.487 3.958 14.786 0.50 13.50 74 ARG A CA 1
ATOM 547 C CA B ARG A 1 74 ? 10.464 3.975 14.790 0.50 12.53 74 ARG A CA 1
ATOM 548 C C A ARG A 1 74 ? 9.529 3.144 15.644 0.50 13.29 74 ARG A C 1
ATOM 549 C C B ARG A 1 74 ? 9.536 3.118 15.631 0.50 12.59 74 ARG A C 1
ATOM 550 O O A ARG A 1 74 ? 9.904 2.672 16.727 0.50 12.89 74 ARG A O 1
ATOM 551 O O B ARG A 1 74 ? 9.929 2.602 16.687 0.50 12.18 74 ARG A O 1
ATOM 566 N N . ILE A 1 75 ? 8.301 2.977 15.165 1.00 12.89 75 ILE A N 1
ATOM 567 C CA . ILE A 1 75 ? 7.305 2.180 15.878 1.00 13.57 75 ILE A CA 1
ATOM 568 C C . ILE A 1 75 ? 7.800 0.732 15.904 1.00 14.03 75 ILE A C 1
ATOM 569 O O . ILE A 1 75 ? 7.776 0.067 16.948 1.00 14.67 75 ILE A O 1
ATOM 574 N N . THR A 1 76 ? 8.252 0.237 14.755 1.00 13.43 76 THR A N 1
ATOM 575 C CA . THR A 1 76 ? 8.747 -1.132 14.676 1.00 13.72 76 THR A CA 1
ATOM 576 C C . THR A 1 76 ? 9.932 -1.342 15.630 1.00 13.90 76 THR A C 1
ATOM 577 O O . THR A 1 76 ? 9.998 -2.353 16.345 1.00 13.57 76 THR A O 1
ATOM 581 N N . GLN A 1 77 ? 10.849 -0.376 15.647 1.00 13.95 77 GLN A N 1
ATOM 582 C CA . GLN A 1 77 ? 12.032 -0.458 16.515 1.00 14.71 77 GLN A CA 1
ATOM 583 C C . GLN A 1 77 ? 11.644 -0.514 17.989 1.00 15.34 77 GLN A C 1
ATOM 584 O O . GLN A 1 77 ? 12.283 -1.211 18.775 1.00 15.04 77 GLN A O 1
ATOM 590 N N . ASP A 1 78 ? 10.585 0.206 18.354 1.00 15.71 78 ASP A N 1
ATOM 591 C CA . ASP A 1 78 ? 10.094 0.237 19.735 1.00 16.66 78 ASP A CA 1
ATOM 592 C C . ASP A 1 78 ? 9.457 -1.110 20.054 1.00 16.69 78 ASP A C 1
ATOM 593 O O . ASP A 1 78 ? 9.620 -1.664 21.172 1.00 16.91 78 ASP A O 1
ATOM 598 N N A MET A 1 79 ? 8.726 -1.652 19.082 0.50 16.45 79 MET A N 1
ATOM 599 N N B MET A 1 79 ? 8.737 -1.643 19.074 0.50 15.56 79 MET A N 1
ATOM 600 C CA A MET A 1 79 ? 8.073 -2.944 19.254 0.50 16.51 79 MET A CA 1
ATOM 601 C CA B MET A 1 79 ? 8.064 -2.919 19.227 0.50 15.12 79 MET A CA 1
ATOM 602 C C A MET A 1 79 ? 9.120 -4.035 19.409 0.50 16.33 79 MET A C 1
ATOM 603 C C B MET A 1 79 ? 9.095 -4.039 19.365 0.50 15.39 79 MET A C 1
ATOM 604 O O A MET A 1 79 ? 8.894 -5.030 20.096 0.50 15.98 79 MET A O 1
ATOM 605 O O B MET A 1 79 ? 8.832 -5.055 20.005 0.50 15.11 79 MET A O 1
ATOM 614 N N . ALA A 1 80 ? 10.264 -3.830 18.766 1.00 15.77 80 ALA A N 1
ATOM 615 C CA . ALA A 1 80 ? 11.357 -4.801 18.785 1.00 16.55 80 ALA A CA 1
ATOM 616 C C . ALA A 1 80 ? 12.118 -4.912 20.115 1.00 17.04 80 ALA A C 1
ATOM 617 O O . ALA A 1 80 ? 13.041 -5.735 20.225 1.00 16.84 80 ALA A O 1
ATOM 619 N N . GLN A 1 81 ? 11.775 -4.060 21.082 1.00 17.21 81 GLN A N 1
ATOM 620 C CA . GLN A 1 81 ? 12.396 -4.082 22.412 1.00 18.39 81 GLN A CA 1
ATOM 621 C C . GLN A 1 81 ? 11.457 -4.911 23.296 1.00 18.64 81 GLN A C 1
ATOM 622 O O . GLN A 1 81 ? 10.381 -4.443 23.679 1.00 19.02 81 GLN A O 1
ATOM 626 N N . PRO A 1 82 ? 11.858 -6.149 23.647 1.00 18.86 82 PRO A N 1
ATOM 627 C CA . PRO A 1 82 ? 10.994 -7.002 24.474 1.00 19.79 82 PRO A CA 1
ATOM 628 C C . PRO A 1 82 ? 10.553 -6.391 25.799 1.00 20.00 82 PRO A C 1
ATOM 629 O O . PRO A 1 82 ? 9.550 -6.806 26.384 1.00 20.59 82 PRO A O 1
ATOM 633 N N . ASP A 1 83 ? 11.299 -5.418 26.291 1.00 20.28 83 ASP A N 1
ATOM 634 C CA . ASP A 1 83 ? 10.920 -4.813 27.556 1.00 21.45 83 ASP A CA 1
ATOM 635 C C . ASP A 1 83 ? 10.166 -3.498 27.389 1.00 21.26 83 ASP A C 1
ATOM 636 O O . ASP A 1 83 ? 10.010 -2.749 28.356 1.00 21.65 83 ASP A O 1
ATOM 641 N N . SER A 1 84 ? 9.697 -3.203 26.176 1.00 21.30 84 SER A N 1
ATOM 642 C CA . SER A 1 84 ? 8.967 -1.947 25.964 1.00 20.82 84 SER A CA 1
ATOM 643 C C . SER A 1 84 ? 7.472 -2.055 26.185 1.00 20.75 84 SER A C 1
ATOM 644 O O . SER A 1 84 ? 6.898 -3.141 26.196 1.00 20.74 84 SER A O 1
ATOM 647 N N . TYR A 1 85 ? 6.837 -0.896 26.355 1.00 21.28 85 TYR A N 1
ATOM 648 C CA . TYR A 1 85 ? 5.401 -0.838 26.552 1.00 21.57 85 TYR A CA 1
ATOM 649 C C . TYR A 1 85 ? 4.686 -1.291 25.262 1.00 21.22 85 TYR A C 1
ATOM 650 O O . TYR A 1 85 ? 3.725 -2.051 25.316 1.00 21.54 85 TYR A O 1
ATOM 659 N N . LEU A 1 86 ? 5.174 -0.853 24.100 1.00 20.55 86 LEU A N 1
ATOM 660 C CA . LEU A 1 86 ? 4.559 -1.247 22.833 1.00 20.04 86 LEU A CA 1
ATOM 661 C C . LEU A 1 86 ? 4.659 -2.758 22.564 1.00 19.92 86 LEU A C 1
ATOM 662 O O . LEU A 1 86 ? 3.791 -3.351 21.915 1.00 19.25 86 LEU A O 1
ATOM 667 N N . HIS A 1 87 ? 5.735 -3.378 23.029 1.00 19.77 87 HIS A N 1
ATOM 668 C CA . HIS A 1 87 ? 5.888 -4.823 22.876 1.00 20.90 87 HIS A CA 1
ATOM 669 C C . HIS A 1 87 ? 4.699 -5.472 23.617 1.00 20.78 87 HIS A C 1
ATOM 670 O O . HIS A 1 87 ? 4.023 -6.340 23.083 1.00 20.24 87 HIS A O 1
ATOM 677 N N . LYS A 1 88 ? 4.429 -5.023 24.841 1.00 22.34 88 LYS A N 1
ATOM 678 C CA . LYS A 1 88 ? 3.325 -5.583 25.635 1.00 23.96 88 LYS A CA 1
ATOM 679 C C . LYS A 1 88 ? 1.971 -5.292 25.026 1.00 24.38 88 LYS A C 1
ATOM 680 O O . LYS A 1 88 ? 1.086 -6.151 24.970 1.00 25.20 88 LYS A O 1
ATOM 686 N N . THR A 1 89 ? 1.821 -4.052 24.599 1.00 25.15 89 THR A N 1
ATOM 687 C CA . THR A 1 89 ? 0.619 -3.547 23.958 1.00 25.81 89 THR A CA 1
ATOM 688 C C . THR A 1 89 ? 0.299 -4.408 22.733 1.00 24.95 89 THR A C 1
ATOM 689 O O . THR A 1 89 ? -0.834 -4.846 22.537 1.00 24.58 89 THR A O 1
ATOM 693 N N . THR A 1 90 ? 1.310 -4.638 21.901 1.00 23.85 90 THR A N 1
ATOM 694 C CA . THR A 1 90 ? 1.117 -5.420 20.693 1.00 23.50 90 THR A CA 1
ATOM 695 C C . THR A 1 90 ? 0.806 -6.883 21.013 1.00 23.01 90 THR A C 1
ATOM 696 O O . THR A 1 90 ? -0.042 -7.503 20.388 1.00 22.79 90 THR A O 1
ATOM 700 N N . GLU A 1 91 ? 1.488 -7.437 21.999 1.00 23.19 91 GLU A N 1
ATOM 701 C CA . GLU A 1 91 ? 1.235 -8.823 22.381 1.00 23.10 91 GLU A CA 1
ATOM 702 C C . GLU A 1 91 ? -0.236 -8.944 22.791 1.00 24.10 91 GLU A C 1
ATOM 703 O O . GLU A 1 91 ? -0.936 -9.879 22.406 1.00 23.22 91 GLU A O 1
ATOM 709 N N . ALA A 1 92 ? -0.697 -7.970 23.561 1.00 25.45 92 ALA A N 1
ATOM 710 C CA . ALA A 1 92 ? -2.084 -7.953 24.025 1.00 27.25 92 ALA A CA 1
ATOM 711 C C . ALA A 1 92 ? -3.051 -7.929 22.842 1.00 27.77 92 ALA A C 1
ATOM 712 O O . ALA A 1 92 ? -4.016 -8.679 22.814 1.00 28.89 92 ALA A O 1
ATOM 714 N N . LEU A 1 93 ? -2.802 -7.057 21.876 1.00 28.41 93 LEU A N 1
ATOM 715 C CA . LEU A 1 93 ? -3.660 -6.983 20.701 1.00 28.66 93 LEU A CA 1
ATOM 716 C C . LEU A 1 93 ? -3.580 -8.294 19.909 1.00 28.94 93 LEU A C 1
ATOM 717 O O . LEU A 1 93 ? -4.595 -8.816 19.436 1.00 29.14 93 LEU A O 1
ATOM 719 N N . ALA A 1 94 ? -2.378 -8.846 19.779 1.00 28.49 94 ALA A N 1
ATOM 720 C CA . ALA A 1 94 ? -2.206 -10.095 19.036 1.00 28.61 94 ALA A CA 1
ATOM 721 C C . ALA A 1 94 ? -2.979 -11.245 19.676 1.00 29.13 94 ALA A C 1
ATOM 722 O O . ALA A 1 94 ? -3.652 -12.012 18.987 1.00 28.90 94 ALA A O 1
ATOM 724 N N . LEU A 1 95 ? -2.867 -11.374 20.997 1.00 29.55 95 LEU A N 1
ATOM 725 C CA . LEU A 1 95 ? -3.559 -12.435 21.717 1.00 30.82 95 LEU A CA 1
ATOM 726 C C . LEU A 1 95 ? -5.085 -12.326 21.583 1.00 31.21 95 LEU A C 1
ATOM 727 O O . LEU A 1 95 ? -5.801 -13.312 21.751 1.00 31.34 95 LEU A O 1
ATOM 732 N N . SER A 1 96 ? -5.583 -11.133 21.281 1.00 31.70 96 SER A N 1
ATOM 733 C CA . SER A 1 96 ? -7.025 -10.947 21.101 1.00 32.53 96 SER A CA 1
ATOM 734 C C . SER A 1 96 ? -7.458 -11.487 19.732 1.00 32.85 96 SER A C 1
ATOM 735 O O . SER A 1 96 ? -8.643 -11.721 19.487 1.00 33.47 96 SER A O 1
ATOM 737 N N . ASP A 1 97 ? -6.488 -11.689 18.845 1.00 32.73 97 ASP A N 1
ATOM 738 C CA . ASP A 1 97 ? -6.749 -12.199 17.507 1.00 32.30 97 ASP A CA 1
ATOM 739 C C . ASP A 1 97 ? -5.858 -13.405 17.294 1.00 32.35 97 ASP A C 1
ATOM 740 O O . ASP A 1 97 ? -5.004 -13.429 16.407 1.00 31.90 97 ASP A O 1
ATOM 745 N N . SER A 1 98 ? -6.073 -14.414 18.127 1.00 31.90 98 SER A N 1
ATOM 746 C CA . SER A 1 98 ? -5.278 -15.630 18.102 1.00 31.71 98 SER A CA 1
ATOM 747 C C . SER A 1 98 ? -5.222 -16.387 16.784 1.00 31.05 98 SER A C 1
ATOM 748 O O . SER A 1 98 ? -4.239 -17.080 16.523 1.00 31.26 98 SER A O 1
ATOM 751 N N . GLU A 1 99 ? -6.255 -16.271 15.951 1.00 29.95 99 GLU A N 1
ATOM 752 C CA . GLU A 1 99 ? -6.257 -17.000 14.691 1.00 28.79 99 GLU A CA 1
ATOM 753 C C . GLU A 1 99 ? -5.358 -16.389 13.616 1.00 27.66 99 GLU A C 1
ATOM 754 O O . GLU A 1 99 ? -5.001 -17.064 12.654 1.00 27.83 99 GLU A O 1
ATOM 760 N N . PHE A 1 100 ? -4.990 -15.124 13.771 1.00 26.35 100 PHE A N 1
ATOM 761 C CA . PHE A 1 100 ? -4.095 -14.512 12.791 1.00 24.43 100 PHE A CA 1
ATOM 762 C C . PHE A 1 100 ? -2.978 -13.690 13.425 1.00 23.25 100 PHE A C 1
ATOM 763 O O . PHE A 1 100 ? -1.818 -14.100 13.423 1.00 23.01 100 PHE A O 1
ATOM 771 N N . THR A 1 101 ? -3.312 -12.528 13.969 1.00 22.55 101 THR A N 1
ATOM 772 C CA . THR A 1 101 ? -2.287 -11.694 14.573 1.00 22.15 101 THR A CA 1
ATOM 773 C C . THR A 1 101 ? -1.549 -12.466 15.679 1.00 21.27 101 THR A C 1
ATOM 774 O O . THR A 1 101 ? -0.333 -12.339 15.827 1.00 21.00 101 THR A O 1
ATOM 778 N N . GLY A 1 102 ? -2.287 -13.269 16.445 1.00 20.06 102 GLY A N 1
ATOM 779 C CA . GLY A 1 102 ? -1.666 -14.035 17.522 1.00 19.14 102 GLY A CA 1
ATOM 780 C C . GLY A 1 102 ? -0.673 -15.060 16.993 1.00 18.78 102 GLY A C 1
ATOM 781 O O . GLY A 1 102 ? 0.327 -15.362 17.645 1.00 18.16 102 GLY A O 1
ATOM 782 N N . LYS A 1 103 ? -0.939 -15.615 15.812 1.00 18.20 103 LYS A N 1
ATOM 783 C CA . LYS A 1 103 ? -0.018 -16.591 15.245 1.00 17.98 103 LYS A CA 1
ATOM 784 C C . LYS A 1 103 ? 1.239 -15.872 14.768 1.00 17.65 103 LYS A C 1
ATOM 785 O O . LYS A 1 103 ? 2.343 -16.379 14.934 1.00 17.41 103 LYS A O 1
ATOM 791 N N . LEU A 1 104 ? 1.079 -14.685 14.188 1.00 17.38 104 LEU A N 1
ATOM 792 C CA . LEU A 1 104 ? 2.241 -13.919 13.739 1.00 16.59 104 LEU A CA 1
ATOM 793 C C . LEU A 1 104 ? 3.077 -13.581 14.955 1.00 16.49 104 LEU A C 1
ATOM 794 O O . LEU A 1 104 ? 4.299 -13.644 14.906 1.00 16.42 104 LEU A O 1
ATOM 799 N N . TRP A 1 105 ? 2.409 -13.217 16.048 1.00 16.64 105 TRP A N 1
ATOM 800 C CA . TRP A 1 105 ? 3.132 -12.839 17.265 1.00 17.14 105 TRP A CA 1
ATOM 801 C C . TRP A 1 105 ? 3.894 -14.031 17.832 1.00 17.63 105 TRP A C 1
ATOM 802 O O . TRP A 1 105 ? 5.040 -13.882 18.286 1.00 17.93 105 TRP A O 1
ATOM 813 N N A SER A 1 106 ? 3.265 -15.206 17.804 0.50 18.00 106 SER A N 1
ATOM 814 N N B SER A 1 106 ? 3.274 -15.207 17.824 0.50 17.82 106 SER A N 1
ATOM 815 C CA A SER A 1 106 ? 3.908 -16.410 18.311 0.50 18.11 106 SER A CA 1
ATOM 816 C CA B SER A 1 106 ? 3.952 -16.386 18.341 0.50 18.03 106 SER A CA 1
ATOM 817 C C A SER A 1 106 ? 5.149 -16.724 17.492 0.50 17.70 106 SER A C 1
ATOM 818 C C B SER A 1 106 ? 5.176 -16.697 17.498 0.50 17.54 106 SER A C 1
ATOM 819 O O A SER A 1 106 ? 6.147 -17.192 18.033 0.50 17.34 106 SER A O 1
ATOM 820 O O B SER A 1 106 ? 6.187 -17.152 18.025 0.50 17.19 106 SER A O 1
ATOM 825 N N . LEU A 1 107 ? 5.097 -16.459 16.189 1.00 17.53 107 LEU A N 1
ATOM 826 C CA . LEU A 1 107 ? 6.263 -16.723 15.328 1.00 16.99 107 LEU A CA 1
ATOM 827 C C . LEU A 1 107 ? 7.358 -15.752 15.726 1.00 16.24 107 LEU A C 1
ATOM 828 O O . LEU A 1 107 ? 8.513 -16.122 15.839 1.00 16.15 107 LEU A O 1
ATOM 833 N N . TYR A 1 108 ? 6.989 -14.493 15.921 1.00 16.55 108 TYR A N 1
ATOM 834 C CA . TYR A 1 108 ? 7.972 -13.496 16.329 1.00 16.53 108 TYR A CA 1
ATOM 835 C C . TYR A 1 108 ? 8.648 -13.895 17.654 1.00 16.30 108 TYR A C 1
ATOM 836 O O . TYR A 1 108 ? 9.884 -13.815 17.777 1.00 15.74 108 TYR A O 1
ATOM 845 N N . LEU A 1 109 ? 7.862 -14.324 18.645 1.00 16.24 109 LEU A N 1
ATOM 846 C CA . LEU A 1 109 ? 8.480 -14.730 19.917 1.00 16.60 109 LEU A CA 1
ATOM 847 C C . LEU A 1 109 ? 9.480 -15.862 19.653 1.00 16.90 109 LEU A C 1
ATOM 848 O O . LEU A 1 109 ? 10.550 -15.926 20.276 1.00 16.63 109 LEU A O 1
ATOM 853 N N . ALA A 1 110 ? 9.144 -16.764 18.735 1.00 16.79 110 ALA A N 1
ATOM 854 C CA . ALA A 1 110 ? 10.065 -17.859 18.419 1.00 16.73 110 ALA A CA 1
ATOM 855 C C . ALA A 1 110 ? 11.395 -17.342 17.865 1.00 16.97 110 ALA A C 1
ATOM 856 O O . ALA A 1 110 ? 12.432 -17.988 18.057 1.00 16.43 110 ALA A O 1
ATOM 858 N N . THR A 1 111 ? 11.384 -16.194 17.179 1.00 16.10 111 THR A N 1
ATOM 859 C CA . THR A 1 111 ? 12.632 -15.650 16.634 1.00 16.90 111 THR A CA 1
ATOM 860 C C . THR A 1 111 ? 13.517 -15.050 17.717 1.00 17.80 111 THR A C 1
ATOM 861 O O . THR A 1 111 ? 14.677 -14.754 17.470 1.00 18.13 111 THR A O 1
ATOM 865 N N . LEU A 1 112 ? 12.959 -14.843 18.903 1.00 18.95 112 LEU A N 1
ATOM 866 C CA . LEU A 1 112 ? 13.734 -14.279 20.003 1.00 20.48 112 LEU A CA 1
ATOM 867 C C . LEU A 1 112 ? 14.633 -15.307 20.666 1.00 21.57 112 LEU A C 1
ATOM 868 O O . LEU A 1 112 ? 15.538 -14.946 21.418 1.00 22.16 112 LEU A O 1
ATOM 873 N N . LYS A 1 113 ? 14.395 -16.583 20.397 1.00 22.93 113 LYS A N 1
ATOM 874 C CA . LYS A 1 113 ? 15.238 -17.621 20.977 1.00 24.88 113 LYS A CA 1
ATOM 875 C C . LYS A 1 113 ? 16.674 -17.517 20.451 1.00 25.61 113 LYS A C 1
ATOM 876 O O . LYS A 1 113 ? 16.916 -17.013 19.343 1.00 25.85 113 LYS A O 1
ATOM 882 N N A SER A 1 114 ? 17.627 -17.992 21.244 0.50 25.82 114 SER A N 1
ATOM 883 N N B SER A 1 114 ? 17.627 -17.990 21.247 0.50 25.72 114 SER A N 1
ATOM 884 C CA A SER A 1 114 ? 19.035 -17.942 20.854 0.50 26.11 114 SER A CA 1
ATOM 885 C CA B SER A 1 114 ? 19.037 -17.939 20.865 0.50 26.14 114 SER A CA 1
ATOM 886 C C A SER A 1 114 ? 19.291 -18.667 19.543 0.50 26.23 114 SER A C 1
ATOM 887 C C B SER A 1 114 ? 19.320 -18.690 19.569 0.50 26.14 114 SER A C 1
ATOM 888 O O A SER A 1 114 ? 18.622 -19.653 19.226 0.50 26.34 114 SER A O 1
ATOM 889 O O B SER A 1 114 ? 18.694 -19.713 19.284 0.50 26.23 114 SER A O 1
ATOM 894 N N . ALA A 1 115 ? 20.274 -18.171 18.793 1.00 26.34 115 ALA A N 1
ATOM 895 C CA . ALA A 1 115 ? 20.684 -18.774 17.519 1.00 26.21 115 ALA A CA 1
ATOM 896 C C . ALA A 1 115 ? 22.205 -18.984 17.569 1.00 26.03 115 ALA A C 1
ATOM 897 O O . ALA A 1 115 ? 22.908 -18.286 18.304 1.00 26.30 115 ALA A O 1
ATOM 899 N N . GLN A 1 116 ? 22.713 -19.925 16.784 1.00 25.74 116 GLN A N 1
ATOM 900 C CA . GLN A 1 116 ? 24.148 -20.187 16.753 1.00 25.96 116 GLN A CA 1
ATOM 901 C C . GLN A 1 116 ? 24.868 -19.156 15.879 1.00 25.94 116 GLN A C 1
ATOM 902 O O . GLN A 1 116 ? 26.100 -19.161 15.770 1.00 26.54 116 GLN A O 1
ATOM 904 N N . TYR A 1 117 ? 24.104 -18.266 15.260 1.00 24.61 117 TYR A N 1
ATOM 905 C CA . TYR A 1 117 ? 24.691 -17.275 14.375 1.00 23.51 117 TYR A CA 1
ATOM 906 C C . TYR A 1 117 ? 24.179 -15.884 14.683 1.00 23.31 117 TYR A C 1
ATOM 907 O O . TYR A 1 117 ? 23.152 -15.735 15.358 1.00 23.55 117 TYR A O 1
ATOM 916 N N . LYS A 1 118 ? 24.900 -14.876 14.192 1.00 22.69 118 LYS A N 1
ATOM 917 C CA . LYS A 1 118 ? 24.490 -13.495 14.368 1.00 22.49 118 LYS A CA 1
ATOM 918 C C . LYS A 1 118 ? 23.154 -13.343 13.623 1.00 21.48 118 LYS A C 1
ATOM 919 O O . LYS A 1 118 ? 23.012 -13.774 12.474 1.00 21.89 118 LYS A O 1
ATOM 925 N N . LYS A 1 119 ? 22.173 -12.737 14.271 1.00 20.20 119 LYS A N 1
ATOM 926 C CA . LYS A 1 119 ? 20.880 -12.551 13.619 1.00 19.20 119 LYS A CA 1
ATOM 927 C C . LYS A 1 119 ? 20.893 -11.350 12.682 1.00 17.58 119 LYS A C 1
ATOM 928 O O . LYS A 1 119 ? 21.687 -10.437 12.865 1.00 17.44 119 LYS A O 1
ATOM 934 N N . GLN A 1 120 ? 20.017 -11.374 11.679 1.00 16.70 120 GLN A N 1
ATOM 935 C CA . GLN A 1 120 ? 19.871 -10.276 10.723 1.00 15.65 120 GLN A CA 1
ATOM 936 C C . GLN A 1 120 ? 18.928 -9.257 11.365 1.00 15.40 120 GLN A C 1
ATOM 937 O O . GLN A 1 120 ? 17.778 -9.588 11.656 1.00 14.77 120 GLN A O 1
ATOM 943 N N . ASN A 1 121 ? 19.418 -8.035 11.573 1.00 14.49 121 ASN A N 1
ATOM 944 C CA . ASN A 1 121 ? 18.624 -6.990 12.196 1.00 15.15 121 ASN A CA 1
ATOM 945 C C . ASN A 1 121 ? 18.172 -5.899 11.244 1.00 14.31 121 ASN A C 1
ATOM 946 O O . ASN A 1 121 ? 17.419 -4.990 11.635 1.00 13.80 121 ASN A O 1
ATOM 951 N N . PHE A 1 122 ? 18.634 -5.973 10.001 1.00 13.39 122 PHE A N 1
ATOM 952 C CA . PHE A 1 122 ? 18.195 -5.003 9.013 1.00 14.50 122 PHE A CA 1
ATOM 953 C C . PHE A 1 122 ? 16.895 -5.540 8.405 1.00 13.71 122 PHE A C 1
ATOM 954 O O . PHE A 1 122 ? 16.755 -6.741 8.173 1.00 13.26 122 PHE A O 1
ATOM 962 N N . ARG A 1 123 ? 15.942 -4.644 8.184 1.00 13.79 123 ARG A N 1
ATOM 963 C CA . ARG A 1 123 ? 14.684 -5.034 7.561 1.00 13.03 123 ARG A CA 1
ATOM 964 C C . ARG A 1 123 ? 14.326 -3.930 6.574 1.00 12.28 123 ARG A C 1
ATOM 965 O O . ARG A 1 123 ? 14.842 -2.800 6.657 1.00 12.06 123 ARG A O 1
ATOM 973 N N . LEU A 1 124 ? 13.479 -4.264 5.615 1.00 11.74 124 LEU A N 1
ATOM 974 C CA . LEU A 1 124 ? 13.069 -3.284 4.610 1.00 11.06 124 LEU A CA 1
ATOM 975 C C . LEU A 1 124 ? 11.570 -3.124 4.641 1.00 11.28 124 LEU A C 1
ATOM 976 O O . LEU A 1 124 ? 10.844 -4.110 4.513 1.00 10.82 124 LEU A O 1
ATOM 981 N N . GLY A 1 125 ? 11.116 -1.893 4.835 1.00 10.69 125 GLY A N 1
ATOM 982 C CA . GLY A 1 125 ? 9.718 -1.648 4.822 1.00 10.74 125 GLY A CA 1
ATOM 983 C C . GLY A 1 125 ? 9.333 -1.097 3.455 1.00 10.78 125 GLY A C 1
ATOM 984 O O . GLY A 1 125 ? 9.756 0.001 3.085 1.00 11.49 125 GLY A O 1
ATOM 985 N N . ILE A 1 126 ? 8.554 -1.848 2.719 1.00 10.32 126 ILE A N 1
ATOM 986 C CA . ILE A 1 126 ? 8.014 -1.400 1.439 1.00 10.95 126 ILE A CA 1
ATOM 987 C C . ILE A 1 126 ? 6.564 -1.082 1.747 1.00 10.68 126 ILE A C 1
ATOM 988 O O . ILE A 1 126 ? 5.714 -1.960 1.857 1.00 11.38 126 ILE A O 1
ATOM 993 N N . PHE A 1 127 ? 6.300 0.215 1.897 1.00 11.12 127 PHE A N 1
ATOM 994 C CA . PHE A 1 127 ? 5.019 0.740 2.348 1.00 11.00 127 PHE A CA 1
ATOM 995 C C . PHE A 1 127 ? 4.199 1.509 1.314 1.00 11.34 127 PHE A C 1
ATOM 996 O O . PHE A 1 127 ? 4.683 1.896 0.237 1.00 10.94 127 PHE A O 1
ATOM 1004 N N . ARG A 1 128 ? 2.934 1.729 1.672 1.00 12.56 128 ARG A N 1
ATOM 1005 C CA . ARG A 1 128 ? 2.048 2.552 0.850 1.00 12.36 128 ARG A CA 1
ATOM 1006 C C . ARG A 1 128 ? 1.065 3.227 1.795 1.00 12.44 128 ARG A C 1
ATOM 1007 O O . ARG A 1 128 ? 0.408 2.567 2.602 1.00 12.48 128 ARG A O 1
ATOM 1015 N N . SER A 1 129 ? 1.005 4.551 1.717 1.00 12.15 129 SER A N 1
ATOM 1016 C CA . SER A 1 129 ? 0.073 5.319 2.518 1.00 12.71 129 SER A CA 1
ATOM 1017 C C . SER A 1 129 ? -1.076 5.680 1.573 1.00 12.41 129 SER A C 1
ATOM 1018 O O . SER A 1 129 ? -0.848 6.235 0.488 1.00 12.41 129 SER A O 1
ATOM 1021 N N . ASP A 1 130 ? -2.308 5.358 1.982 1.00 11.67 130 ASP A N 1
ATOM 1022 C CA . ASP A 1 130 ? -3.479 5.598 1.157 1.00 12.24 130 ASP A CA 1
ATOM 1023 C C . ASP A 1 130 ? -4.307 6.756 1.678 1.00 13.02 130 ASP A C 1
ATOM 1024 O O . ASP A 1 130 ? -4.557 6.844 2.883 1.00 12.77 130 ASP A O 1
ATOM 1029 N N . TYR A 1 131 ? -4.750 7.617 0.762 1.00 13.26 131 TYR A N 1
ATOM 1030 C CA . TYR A 1 131 ? -5.536 8.789 1.139 1.00 14.21 131 TYR A CA 1
ATOM 1031 C C . TYR A 1 131 ? -6.799 8.984 0.324 1.00 14.14 131 TYR A C 1
ATOM 1032 O O . TYR A 1 131 ? -6.870 8.581 -0.829 1.00 14.49 131 TYR A O 1
ATOM 1041 N N . LEU A 1 132 ? -7.793 9.608 0.972 1.00 15.07 132 LEU A N 1
ATOM 1042 C CA . LEU A 1 132 ? -8.993 10.064 0.278 1.00 15.67 132 LEU A CA 1
ATOM 1043 C C . LEU A 1 132 ? -8.930 11.552 0.426 1.00 16.56 132 LEU A C 1
ATOM 1044 O O . LEU A 1 132 ? -8.511 12.029 1.469 1.00 16.09 132 LEU A O 1
ATOM 1049 N N . ILE A 1 133 ? -9.324 12.328 -0.576 1.00 17.22 133 ILE A N 1
ATOM 1050 C CA . ILE A 1 133 ? -9.254 13.768 -0.416 1.00 18.56 133 ILE A CA 1
ATOM 1051 C C . ILE A 1 133 ? -10.540 14.269 0.229 1.00 19.03 133 ILE A C 1
ATOM 1052 O O . ILE A 1 133 ? -11.568 14.428 -0.436 1.00 19.24 133 ILE A O 1
ATOM 1057 N N . ASP A 1 134 ? -10.472 14.505 1.532 1.00 20.37 134 ASP A N 1
ATOM 1058 C CA . ASP A 1 134 ? -11.639 14.960 2.287 1.00 22.10 134 ASP A CA 1
ATOM 1059 C C . ASP A 1 134 ? -12.062 16.367 1.902 1.00 23.11 134 ASP A C 1
ATOM 1060 O O . ASP A 1 134 ? -11.232 17.251 1.725 1.00 23.12 134 ASP A O 1
ATOM 1065 N N . LYS A 1 135 ? -13.362 16.574 1.754 1.00 24.74 135 LYS A N 1
ATOM 1066 C CA . LYS A 1 135 ? -13.866 17.903 1.445 1.00 26.91 135 LYS A CA 1
ATOM 1067 C C . LYS A 1 135 ? -14.992 18.195 2.423 1.00 28.18 135 LYS A C 1
ATOM 1068 O O . LYS A 1 135 ? -16.053 17.610 2.349 1.00 28.93 135 LYS A O 1
ATOM 1074 N N . LYS A 1 136 ? -14.725 19.061 3.387 1.00 30.21 136 LYS A N 1
ATOM 1075 C CA . LYS A 1 136 ? -15.727 19.410 4.389 1.00 31.61 136 LYS A CA 1
ATOM 1076 C C . LYS A 1 136 ? -15.769 20.917 4.503 1.00 32.54 136 LYS A C 1
ATOM 1077 O O . LYS A 1 136 ? -14.739 21.558 4.705 1.00 33.14 136 LYS A O 1
ATOM 1080 N N . LYS A 1 137 ? -16.958 21.486 4.364 1.00 33.32 137 LYS A N 1
ATOM 1081 C CA . LYS A 1 137 ? -17.105 22.930 4.471 1.00 34.05 137 LYS A CA 1
ATOM 1082 C C . LYS A 1 137 ? -16.048 23.633 3.607 1.00 33.94 137 LYS A C 1
ATOM 1083 O O . LYS A 1 137 ? -15.419 24.603 4.027 1.00 34.46 137 LYS A O 1
ATOM 1089 N N . GLY A 1 138 ? -15.842 23.120 2.401 1.00 34.00 138 GLY A N 1
ATOM 1090 C CA . GLY A 1 138 ? -14.885 23.732 1.500 1.00 33.77 138 GLY A CA 1
ATOM 1091 C C . GLY A 1 138 ? -13.404 23.519 1.763 1.00 33.32 138 GLY A C 1
ATOM 1092 O O . GLY A 1 138 ? -12.576 24.027 1.003 1.00 33.68 138 GLY A O 1
ATOM 1093 N N . THR A 1 139 ? -13.046 22.798 2.820 1.00 32.85 139 THR A N 1
ATOM 1094 C CA . THR A 1 139 ? -11.629 22.555 3.076 1.00 31.93 139 THR A CA 1
ATOM 1095 C C . THR A 1 139 ? -11.257 21.202 2.476 1.00 31.05 139 THR A C 1
ATOM 1096 O O . THR A 1 139 ? -11.888 20.183 2.777 1.0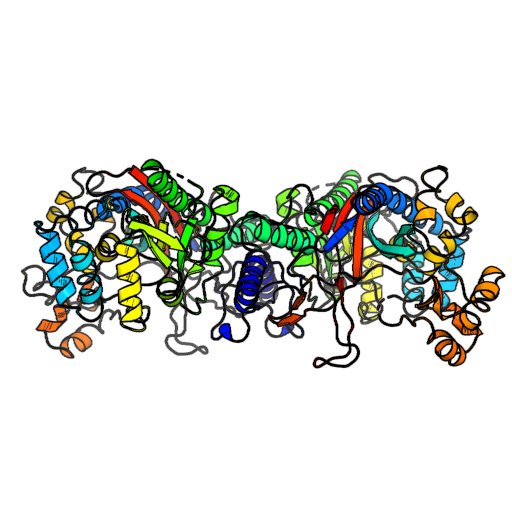0 31.29 139 THR A O 1
ATOM 1100 N N . GLU A 1 140 ? -10.243 21.224 1.608 1.00 29.33 140 GLU A N 1
ATOM 1101 C CA . GLU A 1 140 ? -9.717 20.055 0.914 1.00 27.63 140 GLU A CA 1
ATOM 1102 C C . GLU A 1 140 ? -8.471 19.597 1.651 1.00 25.91 140 GLU A C 1
ATOM 1103 O O . GLU A 1 140 ? -7.512 20.356 1.786 1.00 25.54 140 GLU A O 1
ATOM 1109 N N . GLN A 1 141 ? -8.466 18.354 2.111 1.00 23.46 141 GLN A N 1
ATOM 1110 C CA . GLN A 1 141 ? -7.330 17.854 2.873 1.00 20.40 141 GLN A CA 1
ATOM 1111 C C . GLN A 1 141 ? -7.145 16.359 2.677 1.00 19.00 141 GLN A C 1
ATOM 1112 O O . GLN A 1 141 ? -8.094 15.581 2.845 1.00 17.94 141 GLN A O 1
ATOM 1118 N N . ILE A 1 142 ? -5.935 15.944 2.307 1.00 17.30 142 ILE A N 1
ATOM 1119 C CA . ILE A 1 142 ? -5.731 14.515 2.180 1.00 15.65 142 ILE A CA 1
ATOM 1120 C C . ILE A 1 142 ? -5.897 13.941 3.587 1.00 15.06 142 ILE A C 1
ATOM 1121 O O . ILE A 1 142 ? -5.394 14.502 4.562 1.00 14.83 142 ILE A O 1
ATOM 1126 N N . LYS A 1 143 ? -6.613 12.832 3.688 1.00 14.26 143 LYS A N 1
ATOM 1127 C CA . LYS A 1 143 ? -6.822 12.161 4.973 1.00 13.88 143 LYS A CA 1
ATOM 1128 C C . LYS A 1 143 ? -6.469 10.690 4.748 1.00 13.36 143 LYS A C 1
ATOM 1129 O O . LYS A 1 143 ? -6.925 10.066 3.785 1.00 12.59 143 LYS A O 1
ATOM 1135 N N . GLN A 1 144 ? -5.647 10.155 5.642 1.00 13.38 144 GLN A N 1
ATOM 1136 C CA . GLN A 1 144 ? -5.198 8.783 5.550 1.00 12.91 144 GLN A CA 1
ATOM 1137 C C . GLN A 1 144 ? -6.260 7.740 5.852 1.00 13.22 144 GLN A C 1
ATOM 1138 O O . GLN A 1 144 ? -6.845 7.726 6.945 1.00 13.38 144 GLN A O 1
ATOM 1144 N N . VAL A 1 145 ? -6.483 6.848 4.888 1.00 12.64 145 VAL A N 1
ATOM 1145 C CA . VAL A 1 145 ? -7.431 5.745 5.039 1.00 12.66 145 VAL A CA 1
ATOM 1146 C C . VAL A 1 145 ? -6.746 4.692 5.916 1.00 13.04 145 VAL A C 1
ATOM 1147 O O . VAL A 1 145 ? -7.294 4.227 6.908 1.00 12.60 145 VAL A O 1
ATOM 1151 N N . GLU A 1 146 ? -5.532 4.302 5.518 1.00 12.78 146 GLU A N 1
ATOM 1152 C CA . GLU A 1 146 ? -4.743 3.359 6.307 1.00 12.44 146 GLU A CA 1
ATOM 1153 C C . GLU A 1 146 ? -3.289 3.415 5.815 1.00 12.37 146 GLU A C 1
ATOM 1154 O O . GLU A 1 146 ? -3.009 4.033 4.779 1.00 12.19 146 GLU A O 1
ATOM 1160 N N . PHE A 1 147 ? -2.381 2.797 6.564 1.00 12.21 147 PHE A N 1
ATOM 1161 C CA . PHE A 1 147 ? -0.961 2.736 6.176 1.00 12.44 147 PHE A CA 1
ATOM 1162 C C . PHE A 1 147 ? -0.644 1.234 5.981 1.00 12.78 147 PHE A C 1
ATOM 1163 O O . PHE A 1 147 ? -0.790 0.438 6.911 1.00 13.22 147 PHE A O 1
ATOM 1171 N N . ASN A 1 148 ? -0.236 0.856 4.769 1.00 12.18 148 ASN A N 1
ATOM 1172 C CA . ASN A 1 148 ? 0.027 -0.547 4.413 1.00 12.61 148 ASN A CA 1
ATOM 1173 C C . ASN A 1 148 ? 1.490 -0.893 4.648 1.00 12.06 148 ASN A C 1
ATOM 1174 O O . ASN A 1 148 ? 2.369 -0.255 4.070 1.00 12.09 148 ASN A O 1
ATOM 1179 N N . THR A 1 149 ? 1.751 -1.890 5.495 1.00 11.91 149 THR A N 1
ATOM 1180 C CA . THR A 1 149 ? 3.142 -2.245 5.802 1.00 12.32 149 THR A CA 1
ATOM 1181 C C . THR A 1 149 ? 3.587 -3.604 5.271 1.00 12.01 149 THR A C 1
ATOM 1182 O O . THR A 1 149 ? 4.673 -4.061 5.601 1.00 12.39 149 THR A O 1
ATOM 1186 N N . VAL A 1 150 ? 2.761 -4.263 4.472 1.00 11.12 150 VAL A N 1
ATOM 1187 C CA . VAL A 1 150 ? 3.169 -5.565 3.945 1.00 11.33 150 VAL A CA 1
ATOM 1188 C C . VAL A 1 150 ? 2.515 -5.859 2.603 1.00 11.89 150 VAL A C 1
ATOM 1189 O O . VAL A 1 150 ? 1.358 -5.491 2.366 1.00 10.85 150 VAL A O 1
ATOM 1193 N N . SER A 1 151 ? 3.311 -6.456 1.713 1.00 11.02 151 SER A N 1
ATOM 1194 C CA . SER A 1 151 ? 2.874 -6.883 0.390 1.00 11.47 151 SER A CA 1
ATOM 1195 C C . SER A 1 151 ? 2.017 -5.873 -0.363 1.00 11.60 151 SER A C 1
ATOM 1196 O O . SER A 1 151 ? 0.982 -6.261 -0.905 1.00 11.65 151 SER A O 1
ATOM 1199 N N . VAL A 1 152 ? 2.442 -4.600 -0.422 1.00 10.97 152 VAL A N 1
ATOM 1200 C CA . VAL A 1 152 ? 1.654 -3.589 -1.131 1.00 11.54 152 VAL A CA 1
ATOM 1201 C C . VAL A 1 152 ? 1.647 -3.855 -2.634 1.00 11.65 152 VAL A C 1
ATOM 1202 O O . VAL A 1 152 ? 2.670 -4.190 -3.258 1.00 10.92 152 VAL A O 1
ATOM 1206 N N . SER A 1 153 ? 0.461 -3.761 -3.218 1.00 11.92 153 SER A N 1
ATOM 1207 C CA . SER A 1 153 ? 0.329 -4.038 -4.647 1.00 12.78 153 SER A CA 1
ATOM 1208 C C . SER A 1 153 ? 0.382 -2.834 -5.560 1.00 12.71 153 SER A C 1
ATOM 1209 O O . SER A 1 153 ? 0.290 -1.680 -5.129 1.00 12.52 153 SER A O 1
ATOM 1212 N N . PHE A 1 154 ? 0.537 -3.178 -6.844 1.00 12.86 154 PHE A N 1
ATOM 1213 C CA . PHE A 1 154 ? 0.407 -2.279 -8.011 1.00 12.83 154 PHE A CA 1
ATOM 1214 C C . PHE A 1 154 ? 1.542 -1.322 -8.368 1.00 12.01 154 PHE A C 1
ATOM 1215 O O . PHE A 1 154 ? 1.332 -0.463 -9.227 1.00 12.15 154 PHE A O 1
ATOM 1223 N N . ALA A 1 155 ? 2.722 -1.440 -7.763 1.00 11.49 155 ALA A N 1
ATOM 1224 C CA . ALA A 1 155 ? 3.812 -0.538 -8.145 1.00 11.58 155 ALA A CA 1
ATOM 1225 C C . ALA A 1 155 ? 4.171 -0.708 -9.629 1.00 11.74 155 ALA A C 1
ATOM 1226 O O . ALA A 1 155 ? 4.574 0.257 -10.306 1.00 11.74 155 ALA A O 1
ATOM 1228 N N . GLY A 1 156 ? 4.023 -1.933 -10.132 1.00 11.97 156 GLY A N 1
ATOM 1229 C CA . GLY A 1 156 ? 4.363 -2.207 -11.520 1.00 12.13 156 GLY A CA 1
ATOM 1230 C C . GLY A 1 156 ? 3.280 -1.746 -12.482 1.00 12.19 156 GLY A C 1
ATOM 1231 O O . GLY A 1 156 ? 3.549 -1.012 -13.433 1.00 11.96 156 GLY A O 1
ATOM 1232 N N . LEU A 1 157 ? 2.042 -2.163 -12.237 1.00 11.50 157 LEU A N 1
ATOM 1233 C CA . LEU A 1 157 ? 0.955 -1.746 -13.129 1.00 11.19 157 LEU A CA 1
ATOM 1234 C C . LEU A 1 157 ? 0.688 -0.256 -13.062 1.00 11.54 157 LEU A C 1
ATOM 1235 O O . LEU A 1 157 ? 0.205 0.322 -14.041 1.00 11.99 157 LEU A O 1
ATOM 1240 N N . SER A 1 158 ? 0.978 0.373 -11.926 1.00 11.04 158 SER A N 1
ATOM 1241 C CA . SER A 1 158 ? 0.797 1.827 -11.804 1.00 11.34 158 SER A CA 1
ATOM 1242 C C . SER A 1 158 ? 1.588 2.554 -12.900 1.00 11.83 158 SER A C 1
ATOM 1243 O O . SER A 1 158 ? 1.084 3.494 -13.556 1.00 11.11 158 SER A O 1
ATOM 1246 N N . GLU A 1 159 ? 2.831 2.127 -13.104 1.00 11.29 159 GLU A N 1
ATOM 1247 C CA . GLU A 1 159 ? 3.667 2.758 -14.144 1.00 11.89 159 GLU A CA 1
ATOM 1248 C C . GLU A 1 159 ? 2.996 2.639 -15.512 1.00 12.10 159 GLU A C 1
ATOM 1249 O O . GLU A 1 159 ? 3.041 3.556 -16.345 1.00 12.30 159 GLU A O 1
ATOM 1255 N N . LYS A 1 160 ? 2.375 1.488 -15.740 1.00 12.18 160 LYS A N 1
ATOM 1256 C CA . LYS A 1 160 ? 1.746 1.206 -17.022 1.00 12.86 160 LYS A CA 1
ATOM 1257 C C . LYS A 1 160 ? 0.415 1.910 -17.277 1.00 12.84 160 LYS A C 1
ATOM 1258 O O . LYS A 1 160 ? 0.165 2.335 -18.415 1.00 12.44 160 LYS A O 1
ATOM 1264 N N . VAL A 1 161 ? -0.453 2.027 -16.263 1.00 12.50 161 VAL A N 1
ATOM 1265 C CA . VAL A 1 161 ? -1.704 2.761 -16.495 1.00 12.67 161 VAL A CA 1
ATOM 1266 C C . VAL A 1 161 ? -1.365 4.252 -16.683 1.00 12.44 161 VAL A C 1
ATOM 1267 O O . VAL A 1 161 ? -1.994 4.960 -17.481 1.00 12.11 161 VAL A O 1
ATOM 1271 N N . ASP A 1 162 ? -0.351 4.744 -15.975 1.00 12.70 162 ASP A N 1
ATOM 1272 C CA . ASP A 1 162 ? 0.045 6.146 -16.158 1.00 12.38 162 ASP A CA 1
ATOM 1273 C C . ASP A 1 162 ? 0.561 6.355 -17.590 1.00 12.90 162 ASP A C 1
ATOM 1274 O O . ASP A 1 162 ? 0.277 7.367 -18.243 1.00 12.59 162 ASP A O 1
ATOM 1279 N N . ARG A 1 163 ? 1.345 5.403 -18.086 1.00 12.26 163 ARG A N 1
ATOM 1280 C CA . ARG A 1 163 ? 1.871 5.559 -19.429 1.00 12.57 163 ARG A CA 1
ATOM 1281 C C . ARG A 1 163 ? 0.792 5.317 -20.486 1.00 12.58 163 ARG A C 1
ATOM 1282 O O . ARG A 1 163 ? 0.837 5.868 -21.569 1.00 13.27 163 ARG A O 1
ATOM 1290 N N . LEU A 1 164 ? -0.199 4.510 -20.158 1.00 13.11 164 LEU A N 1
ATOM 1291 C CA . LEU A 1 164 ? -1.304 4.271 -21.091 1.00 13.28 164 LEU A CA 1
ATOM 1292 C C . LEU A 1 164 ? -2.039 5.588 -21.348 1.00 13.95 164 LEU A C 1
ATOM 1293 O O . LEU A 1 164 ? -2.284 5.979 -22.503 1.00 14.34 164 LEU A O 1
ATOM 1298 N N . HIS A 1 165 ? -2.409 6.278 -20.270 1.00 13.89 165 HIS A N 1
ATOM 1299 C CA . HIS A 1 165 ? -3.148 7.535 -20.432 1.00 14.23 165 HIS A CA 1
ATOM 1300 C C . HIS A 1 165 ? -2.283 8.617 -21.078 1.00 14.42 165 HIS A C 1
ATOM 1301 O O . HIS A 1 165 ? -2.780 9.394 -21.892 1.00 14.20 165 HIS A O 1
ATOM 1308 N N . SER A 1 166 ? -0.990 8.657 -20.750 1.00 14.16 166 SER A N 1
ATOM 1309 C CA . SER A 1 166 ? -0.070 9.630 -21.376 1.00 15.11 166 SER A CA 1
ATOM 1310 C C . SER A 1 166 ? -0.053 9.367 -22.885 1.00 15.75 166 SER A C 1
ATOM 1311 O O . SER A 1 166 ? -0.170 10.286 -23.703 1.00 15.83 166 SER A O 1
ATOM 1314 N N . TYR A 1 167 ? 0.096 8.099 -23.252 1.00 15.62 167 TYR A N 1
ATOM 1315 C CA . TYR A 1 167 ? 0.089 7.719 -24.659 1.00 16.40 167 TYR A CA 1
ATOM 1316 C C . TYR A 1 167 ? -1.206 8.164 -25.378 1.00 16.62 167 TYR A C 1
ATOM 1317 O O . TYR A 1 167 ? -1.149 8.780 -26.452 1.00 16.52 167 TYR A O 1
ATOM 1326 N N . LEU A 1 168 ? -2.363 7.830 -24.806 1.00 16.29 168 LEU A N 1
ATOM 1327 C CA . LEU A 1 168 ? -3.641 8.213 -25.414 1.00 16.23 168 LEU A CA 1
ATOM 1328 C C . LEU A 1 168 ? -3.713 9.718 -25.619 1.00 16.89 168 LEU A C 1
ATOM 1329 O O . LEU A 1 168 ? -4.311 10.189 -26.588 1.00 16.99 168 LEU A O 1
ATOM 1334 N N . ASN A 1 169 ? -3.119 10.477 -24.700 1.00 16.22 169 ASN A N 1
ATOM 1335 C CA . ASN A 1 169 ? -3.112 11.928 -24.829 1.00 16.61 169 ASN A CA 1
ATOM 1336 C C . ASN A 1 169 ? -2.143 12.373 -25.936 1.00 17.08 169 ASN A C 1
ATOM 1337 O O . ASN A 1 169 ? -2.533 13.046 -26.894 1.00 17.05 169 ASN A O 1
ATOM 1342 N N . ARG A 1 170 ? -0.882 11.967 -25.816 1.00 16.74 170 ARG A N 1
ATOM 1343 C CA . ARG A 1 170 ? 0.129 12.376 -26.786 1.00 17.05 170 ARG A CA 1
ATOM 1344 C C . ARG A 1 170 ? -0.064 11.843 -28.204 1.00 17.17 170 ARG A C 1
ATOM 1345 O O . ARG A 1 170 ? 0.395 12.469 -29.167 1.00 17.08 170 ARG A O 1
ATOM 1353 N N . ALA A 1 171 ? -0.738 10.705 -28.341 1.00 17.80 171 ALA A N 1
ATOM 1354 C CA . ALA A 1 171 ? -0.931 10.104 -29.666 1.00 18.10 171 ALA A CA 1
ATOM 1355 C C . ALA A 1 171 ? -2.247 10.476 -30.341 1.00 18.66 171 ALA A C 1
ATOM 1356 O O . ALA A 1 171 ? -2.662 9.825 -31.299 1.00 18.88 171 ALA A O 1
ATOM 1358 N N . ASN A 1 172 ? -2.903 11.512 -29.822 1.00 19.34 172 ASN A N 1
ATOM 1359 C CA . ASN A 1 172 ? -4.173 11.989 -30.347 1.00 19.86 172 ASN A CA 1
ATOM 1360 C C . ASN A 1 172 ? -5.260 10.913 -30.408 1.00 19.95 172 ASN A C 1
ATOM 1361 O O . ASN A 1 172 ? -5.978 10.796 -31.397 1.00 18.49 172 ASN A O 1
ATOM 1366 N N . LYS A 1 173 ? -5.369 10.114 -29.341 1.00 19.79 173 LYS A N 1
ATOM 1367 C CA . LYS A 1 173 ? -6.394 9.081 -29.271 1.00 20.44 173 LYS A CA 1
ATOM 1368 C C . LYS A 1 173 ? -7.577 9.606 -28.461 1.00 21.25 173 LYS A C 1
ATOM 1369 O O . LYS A 1 173 ? -8.714 9.207 -28.707 1.00 22.12 173 LYS A O 1
ATOM 1375 N N . TYR A 1 174 ? -7.315 10.452 -27.461 1.00 21.83 174 TYR A N 1
ATOM 1376 C CA . TYR A 1 174 ? -8.408 11.041 -26.685 1.00 21.94 174 TYR A CA 1
ATOM 1377 C C . TYR A 1 174 ? -9.146 11.995 -27.634 1.00 23.41 174 TYR A C 1
ATOM 1378 O O . TYR A 1 174 ? -10.363 12.131 -27.574 1.00 23.78 174 TYR A O 1
ATOM 1387 N N . ASP A 1 175 ? -8.382 12.646 -28.505 1.00 25.14 175 ASP A N 1
ATOM 1388 C CA . ASP A 1 175 ? -8.917 13.570 -29.507 1.00 26.45 175 ASP A CA 1
ATOM 1389 C C . ASP A 1 175 ? -7.980 13.549 -30.720 1.00 26.47 175 ASP A C 1
ATOM 1390 O O . ASP A 1 175 ? -6.808 13.898 -30.611 1.00 26.46 175 ASP A O 1
ATOM 1395 N N . PRO A 1 176 ? -8.485 13.151 -31.894 1.00 27.03 176 PRO A N 1
ATOM 1396 C CA . PRO A 1 176 ? -7.626 13.108 -33.085 1.00 27.30 176 PRO A CA 1
ATOM 1397 C C . PRO A 1 176 ? -6.971 14.429 -33.492 1.00 27.34 176 PRO A C 1
ATOM 1398 O O . PRO A 1 176 ? -5.984 14.427 -34.238 1.00 27.16 176 PRO A O 1
ATOM 1402 N N . LYS A 1 177 ? -7.505 15.548 -33.004 1.00 27.56 177 LYS A N 1
ATOM 1403 C CA . LYS A 1 177 ? -6.956 16.866 -33.345 1.00 27.88 177 LYS A CA 1
ATOM 1404 C C . LYS A 1 177 ? -5.765 17.242 -32.490 1.00 27.09 177 LYS A C 1
ATOM 1405 O O . LYS A 1 177 ? -4.999 18.117 -32.865 1.00 27.50 177 LYS A O 1
ATOM 1411 N N . GLY A 1 178 ? -5.610 16.577 -31.354 1.00 26.39 178 GLY A N 1
ATOM 1412 C CA . GLY A 1 178 ? -4.487 16.910 -30.500 1.00 25.48 178 GLY A CA 1
ATOM 1413 C C . GLY A 1 178 ? -4.709 16.494 -29.057 1.00 24.59 178 GLY A C 1
ATOM 1414 O O . GLY A 1 178 ? -5.764 15.970 -28.714 1.00 24.24 178 GLY A O 1
ATOM 1415 N N . PRO A 1 179 ? -3.724 16.728 -28.192 1.00 24.61 179 PRO A N 1
ATOM 1416 C CA . PRO A 1 179 ? -3.852 16.356 -26.780 1.00 24.73 179 PRO A CA 1
ATOM 1417 C C . PRO A 1 179 ? -4.949 17.154 -26.086 1.00 25.06 179 PRO A C 1
ATOM 1418 O O . PRO A 1 179 ? -5.205 18.303 -26.448 1.00 25.00 179 PRO A O 1
ATOM 1422 N N . ILE A 1 180 ? -5.612 16.538 -25.111 1.00 24.68 180 ILE A N 1
ATOM 1423 C CA . ILE A 1 180 ? -6.653 17.233 -24.369 1.00 24.48 180 ILE A CA 1
ATOM 1424 C C . ILE A 1 180 ? -6.124 17.609 -22.988 1.00 24.39 180 ILE A C 1
ATOM 1425 O O . ILE A 1 180 ? -6.761 18.373 -22.262 1.00 24.97 180 ILE A O 1
ATOM 1430 N N . TYR A 1 181 ? -4.956 17.070 -22.631 1.00 23.65 181 TYR A N 1
ATOM 1431 C CA . TYR A 1 181 ? -4.329 17.369 -21.346 1.00 23.37 181 TYR A CA 1
ATOM 1432 C C . TYR A 1 181 ? -2.947 17.956 -21.539 1.00 23.62 181 TYR A C 1
ATOM 1433 O O . TYR A 1 181 ? -2.283 17.707 -22.550 1.00 23.41 181 TYR A O 1
ATOM 1442 N N . ASN A 1 182 ? -2.518 18.720 -20.543 1.00 23.79 182 ASN A N 1
ATOM 1443 C CA . ASN A 1 182 ? -1.197 19.318 -20.533 1.00 24.14 182 ASN A CA 1
ATOM 1444 C C . ASN A 1 182 ? -0.295 18.245 -19.914 1.00 24.48 182 ASN A C 1
ATOM 1445 O O . ASN A 1 182 ? -0.478 17.862 -18.748 1.00 24.80 182 ASN A O 1
ATOM 1450 N N . ASP A 1 183 ? 0.674 17.763 -20.680 1.00 24.26 183 ASP A N 1
ATOM 1451 C CA . ASP A 1 183 ? 1.558 16.719 -20.181 1.00 24.37 183 ASP A CA 1
ATOM 1452 C C . ASP A 1 183 ? 2.291 17.078 -18.892 1.00 23.75 183 ASP A C 1
ATOM 1453 O O . ASP A 1 183 ? 2.734 16.186 -18.158 1.00 23.35 183 ASP A O 1
ATOM 1458 N N . GLN A 1 184 ? 2.416 18.368 -18.596 1.00 22.55 184 GLN A N 1
ATOM 1459 C CA . GLN A 1 184 ? 3.084 18.753 -17.356 1.00 22.19 184 GLN A CA 1
ATOM 1460 C C . GLN A 1 184 ? 2.202 18.390 -16.154 1.00 21.29 184 GLN A C 1
ATOM 1461 O O . GLN A 1 184 ? 2.692 18.349 -15.017 1.00 22.19 184 GLN A O 1
ATOM 1467 N N . ASN A 1 185 ? 0.913 18.145 -16.390 1.00 19.87 185 ASN A N 1
ATOM 1468 C CA . ASN A 1 185 ? 0.013 17.809 -15.288 1.00 19.01 185 ASN A CA 1
ATOM 1469 C C . ASN A 1 185 ? -0.335 16.331 -15.178 1.00 18.34 185 ASN A C 1
ATOM 1470 O O . ASN A 1 185 ? -1.066 15.930 -14.261 1.00 18.07 185 ASN A O 1
ATOM 1475 N N A MET A 1 186 ? 0.219 15.539 -16.094 0.50 17.79 186 MET A N 1
ATOM 1476 N N B MET A 1 186 ? 0.149 15.518 -16.112 0.50 17.09 186 MET A N 1
ATOM 1477 C CA A MET A 1 186 ? -0.001 14.098 -16.149 0.50 17.35 186 MET A CA 1
ATOM 1478 C CA B MET A 1 186 ? -0.144 14.088 -16.072 0.50 16.18 186 MET A CA 1
ATOM 1479 C C A MET A 1 186 ? 1.043 13.379 -15.298 0.50 16.61 186 MET A C 1
ATOM 1480 C C B MET A 1 186 ? 0.971 13.365 -15.324 0.50 15.82 186 MET A C 1
ATOM 1481 O O A MET A 1 186 ? 2.209 13.281 -15.699 0.50 16.59 186 MET A O 1
ATOM 1482 O O B MET A 1 186 ? 2.102 13.261 -15.811 0.50 15.86 186 MET A O 1
ATOM 1491 N N . VAL A 1 187 ? 0.639 12.871 -14.136 1.00 15.82 187 VAL A N 1
ATOM 1492 C CA . VAL A 1 187 ? 1.614 12.179 -13.280 1.00 14.28 187 VAL A CA 1
ATOM 1493 C C . VAL A 1 187 ? 2.057 10.870 -13.917 1.00 13.25 187 VAL A C 1
ATOM 1494 O O . VAL A 1 187 ? 1.238 10.105 -14.416 1.00 12.98 187 VAL A O 1
ATOM 1498 N N . ILE A 1 188 ? 3.363 10.633 -13.933 1.00 13.46 188 ILE A N 1
ATOM 1499 C CA . ILE A 1 188 ? 3.871 9.368 -14.450 1.00 13.72 188 ILE A CA 1
ATOM 1500 C C . ILE A 1 188 ? 4.724 8.742 -13.342 1.00 13.58 188 ILE A C 1
ATOM 1501 O O . ILE A 1 188 ? 5.840 9.190 -13.062 1.00 13.52 188 ILE A O 1
ATOM 1506 N N . SER A 1 189 ? 4.153 7.736 -12.681 1.00 13.36 189 SER A N 1
ATOM 1507 C CA . SER A 1 189 ? 4.823 7.050 -11.593 1.00 13.16 189 SER A CA 1
ATOM 1508 C C . SER A 1 189 ? 5.980 6.189 -12.083 1.00 13.62 189 SER A C 1
ATOM 1509 O O . SER A 1 189 ? 5.913 5.599 -13.172 1.00 13.12 189 SER A O 1
ATOM 1512 N N . ASP A 1 190 ? 7.024 6.130 -11.257 1.00 13.58 190 ASP A N 1
ATOM 1513 C CA . ASP A 1 190 ? 8.183 5.293 -11.521 1.00 14.33 190 ASP A CA 1
ATOM 1514 C C . ASP A 1 190 ? 8.248 4.289 -10.380 1.00 13.77 190 ASP A C 1
ATOM 1515 O O . ASP A 1 190 ? 9.314 3.742 -10.089 1.00 14.82 190 ASP A O 1
ATOM 1520 N N . SER A 1 191 ? 7.097 4.034 -9.747 1.00 13.42 191 SER A N 1
ATOM 1521 C CA . SER A 1 191 ? 7.037 3.088 -8.619 1.00 13.29 191 SER A CA 1
ATOM 1522 C C . SER A 1 191 ? 7.620 1.687 -8.872 1.00 13.20 191 SER A C 1
ATOM 1523 O O . SER A 1 191 ? 8.157 1.056 -7.946 1.00 13.44 191 SER A O 1
ATOM 1526 N N . GLY A 1 192 ? 7.507 1.186 -10.103 1.00 13.02 192 GLY A N 1
ATOM 1527 C CA . GLY A 1 192 ? 8.070 -0.130 -10.395 1.00 12.74 192 GLY A CA 1
ATOM 1528 C C . GLY A 1 192 ? 9.585 -0.084 -10.251 1.00 13.03 192 GLY A C 1
ATOM 1529 O O . GLY A 1 192 ? 10.217 -0.911 -9.573 1.00 12.43 192 GLY A O 1
ATOM 1530 N N . TYR A 1 193 ? 10.181 0.888 -10.913 1.00 12.70 193 TYR A N 1
ATOM 1531 C CA . TYR A 1 193 ? 11.615 1.048 -10.809 1.00 13.43 193 TYR A CA 1
ATOM 1532 C C . TYR A 1 193 ? 12.041 1.322 -9.356 1.00 12.79 193 TYR A C 1
ATOM 1533 O O . TYR A 1 193 ? 13.002 0.735 -8.852 1.00 13.34 193 TYR A O 1
ATOM 1542 N N . LEU A 1 194 ? 11.328 2.218 -8.683 1.00 12.00 194 LEU A N 1
ATOM 1543 C CA . LEU A 1 194 ? 11.696 2.602 -7.328 1.00 11.38 194 LEU A CA 1
ATOM 1544 C C . LEU A 1 194 ? 11.575 1.496 -6.297 1.00 11.32 194 LEU A C 1
ATOM 1545 O O . LEU A 1 194 ? 12.375 1.447 -5.363 1.00 10.43 194 LEU A O 1
ATOM 1550 N N . LEU A 1 195 ? 10.597 0.602 -6.442 1.00 11.19 195 LEU A N 1
ATOM 1551 C CA . LEU A 1 195 ? 10.503 -0.502 -5.480 1.00 10.84 195 LEU A CA 1
ATOM 1552 C C . LEU A 1 195 ? 11.676 -1.446 -5.750 1.00 11.36 195 LEU A C 1
ATOM 1553 O O . LEU A 1 195 ? 12.277 -1.987 -4.822 1.00 11.98 195 LEU A O 1
ATOM 1558 N N A SER A 1 196 ? 12.005 -1.637 -7.020 0.50 11.54 196 SER A N 1
ATOM 1559 N N B SER A 1 196 ? 12.013 -1.643 -7.025 0.50 11.71 196 SER A N 1
ATOM 1560 C CA A SER A 1 196 ? 13.112 -2.517 -7.364 0.50 11.19 196 SER A CA 1
ATOM 1561 C CA B SER A 1 196 ? 13.130 -2.531 -7.353 0.50 11.77 196 SER A CA 1
ATOM 1562 C C A SER A 1 196 ? 14.416 -1.933 -6.805 0.50 11.74 196 SER A C 1
ATOM 1563 C C B SER A 1 196 ? 14.425 -1.934 -6.797 0.50 11.96 196 SER A C 1
ATOM 1564 O O A SER A 1 196 ? 15.275 -2.667 -6.326 0.50 11.83 196 SER A O 1
ATOM 1565 O O B SER A 1 196 ? 15.288 -2.659 -6.313 0.50 12.02 196 SER A O 1
ATOM 1570 N N . LYS A 1 197 ? 14.552 -0.611 -6.856 1.00 12.01 197 LYS A N 1
ATOM 1571 C CA . LYS A 1 197 ? 15.744 0.062 -6.338 1.00 12.81 197 LYS A CA 1
ATOM 1572 C C . LYS A 1 197 ? 15.860 -0.181 -4.819 1.00 13.16 197 LYS A C 1
ATOM 1573 O O . LYS A 1 197 ? 16.955 -0.425 -4.300 1.00 13.02 197 LYS A O 1
ATOM 1578 N N . ALA A 1 198 ? 14.724 -0.139 -4.121 1.00 12.81 198 ALA A N 1
ATOM 1579 C CA . ALA A 1 198 ? 14.679 -0.391 -2.673 1.00 12.09 198 ALA A CA 1
ATOM 1580 C C . ALA A 1 198 ? 15.112 -1.822 -2.383 1.00 11.71 198 ALA A C 1
ATOM 1581 O O . ALA A 1 198 ? 15.883 -2.066 -1.449 1.00 12.02 198 ALA A O 1
ATOM 1583 N N . LEU A 1 199 ? 14.576 -2.776 -3.144 1.00 11.76 199 LEU A N 1
ATOM 1584 C CA . LEU A 1 199 ? 14.959 -4.167 -2.960 1.00 11.84 199 LEU A CA 1
ATOM 1585 C C . LEU A 1 199 ? 16.465 -4.307 -3.201 1.00 12.32 199 LEU A C 1
ATOM 1586 O O . LEU A 1 199 ? 17.129 -5.029 -2.475 1.00 12.82 199 LEU A O 1
ATOM 1591 N N . ALA A 1 200 ? 17.003 -3.581 -4.181 1.00 13.23 200 ALA A N 1
ATOM 1592 C CA . ALA A 1 200 ? 18.452 -3.662 -4.472 1.00 13.72 200 ALA A CA 1
ATOM 1593 C C . ALA A 1 200 ? 19.244 -3.072 -3.300 1.00 14.06 200 ALA A C 1
ATOM 1594 O O . ALA A 1 200 ? 20.318 -3.552 -2.950 1.00 15.40 200 ALA A O 1
ATOM 1596 N N . LYS A 1 201 ? 18.697 -2.031 -2.692 1.00 14.18 201 LYS A N 1
ATOM 1597 C CA . LYS A 1 201 ? 19.305 -1.376 -1.530 1.00 14.43 201 LYS A CA 1
ATOM 1598 C C . LYS A 1 201 ? 19.439 -2.377 -0.372 1.00 13.75 201 LYS A C 1
ATOM 1599 O O . LYS A 1 201 ? 20.451 -2.391 0.353 1.00 12.63 201 LYS A O 1
ATOM 1603 N N . ALA A 1 202 ? 18.403 -3.199 -0.184 1.00 12.85 202 ALA A N 1
ATOM 1604 C CA . ALA A 1 202 ? 18.419 -4.210 0.870 1.00 13.18 202 ALA A CA 1
ATOM 1605 C C . ALA A 1 202 ? 19.475 -5.254 0.489 1.00 13.64 202 ALA A C 1
ATOM 1606 O O . ALA A 1 202 ? 20.187 -5.767 1.358 1.00 14.05 202 ALA A O 1
ATOM 1608 N N . VAL A 1 203 ? 19.591 -5.575 -0.800 1.00 13.79 203 VAL A N 1
ATOM 1609 C CA . VAL A 1 203 ? 20.615 -6.539 -1.194 1.00 14.84 203 VAL A CA 1
ATOM 1610 C C . VAL A 1 203 ? 22.023 -5.959 -0.857 1.00 15.23 203 VAL A C 1
ATOM 1611 O O . VAL A 1 203 ? 22.912 -6.667 -0.377 1.00 15.99 203 VAL A O 1
ATOM 1615 N N . GLU A 1 204 ? 22.191 -4.674 -1.119 1.00 15.53 204 GLU A N 1
ATOM 1616 C CA . GLU A 1 204 ? 23.426 -3.953 -0.826 1.00 16.74 204 GLU A CA 1
ATOM 1617 C C . GLU A 1 204 ? 23.717 -4.074 0.675 1.00 16.94 204 GLU A C 1
ATOM 1618 O O . GLU A 1 204 ? 24.852 -4.342 1.103 1.00 17.11 204 GLU A O 1
ATOM 1624 N N . SER A 1 205 ? 22.687 -3.907 1.493 1.00 16.90 205 SER A N 1
ATOM 1625 C CA . SER A 1 205 ? 22.875 -4.007 2.932 1.00 17.26 205 SER A CA 1
ATOM 1626 C C . SER A 1 205 ? 23.294 -5.414 3.357 1.00 17.63 205 SER A C 1
ATOM 1627 O O . SER A 1 205 ? 24.164 -5.584 4.210 1.00 18.01 205 SER A O 1
ATOM 1630 N N . TYR A 1 206 ? 22.685 -6.420 2.747 1.00 17.45 206 TYR A N 1
ATOM 1631 C CA . TYR A 1 206 ? 23.016 -7.793 3.062 1.00 17.98 206 TYR A CA 1
ATOM 1632 C C . TYR A 1 206 ? 24.497 -8.075 2.714 1.00 18.87 206 TYR A C 1
ATOM 1633 O O . TYR A 1 206 ? 25.233 -8.662 3.510 1.00 18.68 206 TYR A O 1
ATOM 1642 N N . LYS A 1 207 ? 24.926 -7.644 1.538 1.00 19.35 207 LYS A N 1
ATOM 1643 C CA . LYS A 1 207 ? 26.304 -7.891 1.113 1.00 21.44 207 LYS A CA 1
ATOM 1644 C C . LYS A 1 207 ? 27.314 -7.141 1.966 1.00 21.81 207 LYS A C 1
ATOM 1645 O O . LYS A 1 207 ? 28.436 -7.616 2.177 1.00 21.68 207 LYS A O 1
ATOM 1651 N N . SER A 1 208 ? 26.927 -5.966 2.443 1.00 21.96 208 SER A N 1
ATOM 1652 C CA . SER A 1 208 ? 27.847 -5.156 3.232 1.00 23.39 208 SER A CA 1
ATOM 1653 C C . SER A 1 208 ? 28.161 -5.820 4.562 1.00 23.71 208 SER A C 1
ATOM 1654 O O . SER A 1 208 ? 29.127 -5.436 5.223 1.00 23.58 208 SER A O 1
ATOM 1657 N N . GLN A 1 209 ? 27.361 -6.818 4.947 1.00 23.92 209 GLN A N 1
ATOM 1658 C CA . GLN A 1 209 ? 27.575 -7.519 6.208 1.00 25.10 209 GLN A CA 1
ATOM 1659 C C . GLN A 1 209 ? 28.453 -8.754 6.008 1.00 26.17 209 GLN A C 1
ATOM 1660 O O . GLN A 1 209 ? 28.625 -9.560 6.925 1.00 26.28 209 GLN A O 1
ATOM 1666 N N . GLN A 1 210 ? 29.003 -8.897 4.801 1.00 27.92 210 GLN A N 1
ATOM 1667 C CA . GLN A 1 210 ? 29.903 -10.009 4.486 1.00 28.94 210 GLN A CA 1
ATOM 1668 C C . GLN A 1 210 ? 31.188 -9.451 3.876 1.00 29.62 210 GLN A C 1
ATOM 1669 O O . GLN A 1 210 ? 31.174 -8.220 3.647 1.00 30.09 210 GLN A O 1
ATOM 1675 N N . SER A 1 216 ? 30.157 -13.764 -4.600 1.00 34.08 216 SER A N 1
ATOM 1676 C CA . SER A 1 216 ? 28.752 -13.780 -4.069 1.00 32.97 216 SER A CA 1
ATOM 1677 C C . SER A 1 216 ? 27.827 -13.026 -5.016 1.00 31.38 216 SER A C 1
ATOM 1678 O O . SER A 1 216 ? 28.140 -11.926 -5.463 1.00 32.36 216 SER A O 1
ATOM 1681 N N . ASP A 1 217 ? 26.694 -13.636 -5.329 1.00 28.62 217 ASP A N 1
ATOM 1682 C CA . ASP A 1 217 ? 25.716 -13.030 -6.217 1.00 25.65 217 ASP A CA 1
ATOM 1683 C C . ASP A 1 217 ? 24.374 -13.460 -5.641 1.00 23.38 217 ASP A C 1
ATOM 1684 O O . ASP A 1 217 ? 23.650 -14.237 -6.246 1.00 22.84 217 ASP A O 1
ATOM 1689 N N . PRO A 1 218 ? 24.058 -13.001 -4.416 1.00 21.73 218 PRO A N 1
ATOM 1690 C CA . PRO A 1 218 ? 22.787 -13.358 -3.778 1.00 19.66 218 PRO A CA 1
ATOM 1691 C C . PRO A 1 218 ? 21.586 -12.822 -4.561 1.00 18.33 218 PRO A C 1
ATOM 1692 O O . PRO A 1 218 ? 21.701 -11.859 -5.323 1.00 18.06 218 PRO A O 1
ATOM 1696 N N . ILE A 1 219 ? 20.431 -13.435 -4.330 1.00 16.59 219 ILE A N 1
ATOM 1697 C CA . ILE A 1 219 ? 19.217 -13.089 -5.048 1.00 15.58 219 ILE A CA 1
ATOM 1698 C C . ILE A 1 219 ? 18.087 -12.598 -4.129 1.00 15.02 219 ILE A C 1
ATOM 1699 O O . ILE A 1 219 ? 18.226 -12.595 -2.900 1.00 13.34 219 ILE A O 1
ATOM 1704 N N . VAL A 1 220 ? 16.995 -12.153 -4.755 1.00 13.61 220 VAL A N 1
ATOM 1705 C CA . VAL A 1 220 ? 15.785 -11.723 -4.032 1.00 13.36 220 VAL A CA 1
ATOM 1706 C C . VAL A 1 220 ? 14.753 -12.846 -4.207 1.00 13.35 220 VAL A C 1
ATOM 1707 O O . VAL A 1 220 ? 14.441 -13.269 -5.332 1.00 13.35 220 VAL A O 1
ATOM 1711 N N . ALA A 1 221 ? 14.242 -13.364 -3.093 1.00 12.91 221 ALA A N 1
ATOM 1712 C CA . ALA A 1 221 ? 13.233 -14.404 -3.171 1.00 12.31 221 ALA A CA 1
ATOM 1713 C C . ALA A 1 221 ? 11.866 -13.732 -3.005 1.00 12.42 221 ALA A C 1
ATOM 1714 O O . ALA A 1 221 ? 11.610 -13.092 -1.981 1.00 12.50 221 ALA A O 1
ATOM 1716 N N . PHE A 1 222 ? 11.019 -13.866 -4.017 1.00 12.05 222 PHE A N 1
ATOM 1717 C CA . PHE A 1 222 ? 9.672 -13.308 -3.998 1.00 11.62 222 PHE A CA 1
ATOM 1718 C C . PHE A 1 222 ? 8.811 -14.416 -3.405 1.00 11.30 222 PHE A C 1
ATOM 1719 O O . PHE A 1 222 ? 8.687 -15.480 -4.021 1.00 11.98 222 PHE A O 1
ATOM 1727 N N . ILE A 1 223 ? 8.225 -14.194 -2.230 1.00 10.98 223 ILE A N 1
ATOM 1728 C CA . ILE A 1 223 ? 7.387 -15.214 -1.588 1.00 11.61 223 ILE A CA 1
ATOM 1729 C C . ILE A 1 223 ? 5.985 -14.916 -2.086 1.00 12.01 223 ILE A C 1
ATOM 1730 O O . ILE A 1 223 ? 5.417 -13.866 -1.765 1.00 11.68 223 ILE A O 1
ATOM 1735 N N . VAL A 1 224 ? 5.435 -15.830 -2.870 1.00 12.49 224 VAL A N 1
ATOM 1736 C CA . VAL A 1 224 ? 4.153 -15.558 -3.495 1.00 13.35 224 VAL A CA 1
ATOM 1737 C C . VAL A 1 224 ? 3.025 -16.520 -3.187 1.00 14.23 224 VAL A C 1
ATOM 1738 O O . VAL A 1 224 ? 3.228 -17.677 -2.811 1.00 13.91 224 VAL A O 1
ATOM 1742 N N . GLN A 1 225 ? 1.827 -16.001 -3.379 1.00 15.36 225 GLN A N 1
ATOM 1743 C CA . GLN A 1 225 ? 0.597 -16.744 -3.156 1.00 16.92 225 GLN A CA 1
ATOM 1744 C C . GLN A 1 225 ? 0.496 -17.843 -4.201 1.00 17.43 225 GLN A C 1
ATOM 1745 O O . GLN A 1 225 ? 0.950 -17.677 -5.330 1.00 16.78 225 GLN A O 1
ATOM 1751 N N . ARG A 1 226 ? -0.072 -18.982 -3.825 1.00 17.92 226 ARG A N 1
ATOM 1752 C CA . ARG A 1 226 ? -0.274 -20.042 -4.808 1.00 19.03 226 ARG A CA 1
ATOM 1753 C C . ARG A 1 226 ? -1.321 -19.478 -5.786 1.00 19.32 226 ARG A C 1
ATOM 1754 O O . ARG A 1 226 ? -2.272 -18.825 -5.369 1.00 20.26 226 ARG A O 1
ATOM 1762 N N . ASN A 1 227 ? -1.120 -19.711 -7.073 1.00 20.44 227 ASN A N 1
ATOM 1763 C CA . ASN A 1 227 ? -2.036 -19.226 -8.110 1.00 21.08 227 ASN A CA 1
ATOM 1764 C C . ASN A 1 227 ? -2.400 -17.735 -7.997 1.00 19.60 227 ASN A C 1
ATOM 1765 O O . ASN A 1 227 ? -3.571 -17.322 -8.002 1.00 18.89 227 ASN A O 1
ATOM 1770 N N . GLU A 1 228 ? -1.352 -16.932 -7.881 1.00 18.51 228 GLU A N 1
ATOM 1771 C CA . GLU A 1 228 ? -1.471 -15.482 -7.795 1.00 17.50 228 GLU A CA 1
ATOM 1772 C C . GLU A 1 228 ? -1.988 -14.967 -9.136 1.00 17.42 228 GLU A C 1
ATOM 1773 O O . GLU A 1 228 ? -1.417 -15.300 -10.172 1.00 17.63 228 GLU A O 1
ATOM 1779 N N . ARG A 1 229 ? -3.029 -14.137 -9.121 1.00 16.38 229 ARG A N 1
ATOM 1780 C CA . ARG A 1 229 ? -3.566 -13.601 -10.376 1.00 16.38 229 ARG A CA 1
ATOM 1781 C C . ARG A 1 229 ? -2.885 -12.292 -10.792 1.00 15.51 229 ARG A C 1
ATOM 1782 O O . ARG A 1 229 ? -2.861 -11.946 -11.975 1.00 15.59 229 ARG A O 1
ATOM 1790 N N . ASN A 1 230 ? -2.344 -11.570 -9.819 1.00 14.18 230 ASN A N 1
ATOM 1791 C CA . ASN A 1 230 ? -1.678 -10.290 -10.097 1.00 13.19 230 ASN A CA 1
ATOM 1792 C C . ASN A 1 230 ? -0.168 -10.495 -10.356 1.00 12.91 230 ASN A C 1
ATOM 1793 O O . ASN A 1 230 ? 0.655 -9.706 -9.910 1.00 12.92 230 ASN A O 1
ATOM 1798 N N A VAL A 1 231 ? 0.198 -11.542 -11.089 0.50 12.75 231 VAL A N 1
ATOM 1799 N N B VAL A 1 231 ? 0.179 -11.535 -11.108 0.50 12.58 231 VAL A N 1
ATOM 1800 C CA A VAL A 1 231 ? 1.622 -11.787 -11.318 0.50 12.53 231 VAL A CA 1
ATOM 1801 C CA B VAL A 1 231 ? 1.587 -11.829 -11.385 0.50 12.47 231 VAL A CA 1
ATOM 1802 C C A VAL A 1 231 ? 2.352 -10.792 -12.225 0.50 12.46 231 VAL A C 1
ATOM 1803 C C B VAL A 1 231 ? 2.337 -10.796 -12.221 0.50 12.30 231 VAL A C 1
ATOM 1804 O O A VAL A 1 231 ? 3.541 -10.552 -12.037 0.50 11.99 231 VAL A O 1
ATOM 1805 O O B VAL A 1 231 ? 3.513 -10.533 -11.980 0.50 11.82 231 VAL A O 1
ATOM 1812 N N . PHE A 1 232 ? 1.659 -10.199 -13.195 1.00 12.34 232 PHE A N 1
ATOM 1813 C CA . PHE A 1 232 ? 2.317 -9.246 -14.126 1.00 12.50 232 PHE A CA 1
ATOM 1814 C C . PHE A 1 232 ? 2.763 -7.958 -13.425 1.00 12.35 232 PHE A C 1
ATOM 1815 O O . PHE A 1 232 ? 3.715 -7.306 -13.835 1.00 11.63 232 PHE A O 1
ATOM 1823 N N . ASP A 1 233 ? 2.052 -7.583 -12.365 1.00 12.66 233 ASP A N 1
ATOM 1824 C CA . ASP A 1 233 ? 2.430 -6.431 -11.554 1.00 12.32 233 ASP A CA 1
ATOM 1825 C C . ASP A 1 233 ? 3.770 -6.767 -10.868 1.00 12.17 233 ASP A C 1
ATOM 1826 O O . ASP A 1 233 ? 4.678 -5.922 -10.771 1.00 11.85 233 ASP A O 1
ATOM 1831 N N . GLN A 1 234 ? 3.882 -8.004 -10.387 1.00 11.45 234 GLN A N 1
ATOM 1832 C CA . GLN A 1 234 ? 5.094 -8.451 -9.699 1.00 12.16 234 GLN A CA 1
ATOM 1833 C C . GLN A 1 234 ? 6.267 -8.620 -10.667 1.00 11.82 234 GLN A C 1
ATOM 1834 O O . GLN A 1 234 ? 7.416 -8.341 -10.319 1.00 11.49 234 GLN A O 1
ATOM 1840 N N . LYS A 1 235 ? 5.976 -9.101 -11.869 1.00 12.70 235 LYS A N 1
ATOM 1841 C CA . LYS A 1 235 ? 7.023 -9.330 -12.870 1.00 13.39 235 LYS A CA 1
ATOM 1842 C C . LYS A 1 235 ? 7.814 -8.067 -13.177 1.00 13.25 235 LYS A C 1
ATOM 1843 O O . LYS A 1 235 ? 9.016 -8.123 -13.457 1.00 12.20 235 LYS A O 1
ATOM 1849 N N . VAL A 1 236 ? 7.148 -6.914 -13.133 1.00 12.80 236 VAL A N 1
ATOM 1850 C CA . VAL A 1 236 ? 7.862 -5.668 -13.413 1.00 12.26 236 VAL A CA 1
ATOM 1851 C C . VAL A 1 236 ? 9.044 -5.531 -12.451 1.00 12.13 236 VAL A C 1
ATOM 1852 O O . VAL A 1 236 ? 10.121 -5.092 -12.841 1.00 11.04 236 VAL A O 1
ATOM 1856 N N . LEU A 1 237 ? 8.843 -5.922 -11.198 1.00 11.24 237 LEU A N 1
ATOM 1857 C CA . LEU A 1 237 ? 9.910 -5.799 -10.214 1.00 11.87 237 LEU A CA 1
ATOM 1858 C C . LEU A 1 237 ? 11.021 -6.821 -10.466 1.00 11.88 237 LEU A C 1
ATOM 1859 O O . LEU A 1 237 ? 12.196 -6.498 -10.311 1.00 11.60 237 LEU A O 1
ATOM 1864 N N . GLU A 1 238 ? 10.646 -8.044 -10.833 1.00 11.91 238 GLU A N 1
ATOM 1865 C CA . GLU A 1 238 ? 11.632 -9.091 -11.107 1.00 13.16 238 GLU A CA 1
ATOM 1866 C C . GLU A 1 238 ? 12.508 -8.655 -12.280 1.00 13.22 238 GLU A C 1
ATOM 1867 O O . GLU A 1 238 ? 13.738 -8.772 -12.230 1.00 12.19 238 GLU A O 1
ATOM 1873 N N . LEU A 1 239 ? 11.873 -8.147 -13.338 1.00 13.40 239 LEU A N 1
ATOM 1874 C CA . LEU A 1 239 ? 12.620 -7.702 -14.507 1.00 13.82 239 LEU A CA 1
ATOM 1875 C C . LEU A 1 239 ? 13.495 -6.500 -14.218 1.00 13.88 239 LEU A C 1
ATOM 1876 O O . LEU A 1 239 ? 14.628 -6.454 -14.678 1.00 13.86 239 LEU A O 1
ATOM 1881 N N A ASN A 1 240 ? 12.976 -5.525 -13.472 0.50 13.45 240 ASN A N 1
ATOM 1882 N N B ASN A 1 240 ? 12.983 -5.528 -13.465 0.50 13.03 240 ASN A N 1
ATOM 1883 C CA A ASN A 1 240 ? 13.770 -4.344 -13.123 0.50 13.53 240 ASN A CA 1
ATOM 1884 C CA B ASN A 1 240 ? 13.788 -4.354 -13.125 0.50 12.99 240 ASN A CA 1
ATOM 1885 C C A ASN A 1 240 ? 14.991 -4.736 -12.289 0.50 13.41 240 ASN A C 1
ATOM 1886 C C B ASN A 1 240 ? 15.004 -4.751 -12.298 0.50 12.98 240 ASN A C 1
ATOM 1887 O O A ASN A 1 240 ? 16.088 -4.224 -12.507 0.50 13.65 240 ASN A O 1
ATOM 1888 O O B ASN A 1 240 ? 16.106 -4.256 -12.526 0.50 13.24 240 ASN A O 1
ATOM 1897 N N . LEU A 1 241 ? 14.804 -5.640 -11.327 1.00 13.03 241 LEU A N 1
ATOM 1898 C CA . LEU A 1 241 ? 15.926 -6.069 -10.492 1.00 12.58 241 LEU A CA 1
ATOM 1899 C C . LEU A 1 241 ? 17.048 -6.640 -11.351 1.00 12.75 241 LEU A C 1
ATOM 1900 O O . LEU A 1 241 ? 18.243 -6.402 -11.080 1.00 12.33 241 LEU A O 1
ATOM 1905 N N . LEU A 1 242 ? 16.678 -7.401 -12.377 1.00 12.86 242 LEU A N 1
ATOM 1906 C CA . LEU A 1 242 ? 17.693 -8.018 -13.232 1.00 13.76 242 LEU A CA 1
ATOM 1907 C C . LEU A 1 242 ? 18.280 -7.009 -14.227 1.00 13.87 242 LEU A C 1
ATOM 1908 O O . LEU A 1 242 ? 19.492 -6.790 -14.269 1.00 14.07 242 LEU A O 1
ATOM 1913 N N . GLU A 1 243 ? 17.416 -6.372 -15.011 1.00 14.26 243 GLU A N 1
ATOM 1914 C CA . GLU A 1 243 ? 17.875 -5.426 -16.031 1.00 14.82 243 GLU A CA 1
ATOM 1915 C C . GLU A 1 243 ? 18.509 -4.117 -15.541 1.00 15.39 243 GLU A C 1
ATOM 1916 O O . GLU A 1 243 ? 19.425 -3.583 -16.182 1.00 16.07 243 GLU A O 1
ATOM 1922 N N . LYS A 1 244 ? 18.030 -3.584 -14.425 1.00 15.78 244 LYS A N 1
ATOM 1923 C CA . LYS A 1 244 ? 18.551 -2.326 -13.905 1.00 16.59 244 LYS A CA 1
ATOM 1924 C C . LYS A 1 244 ? 19.509 -2.501 -12.744 1.00 17.20 244 LYS A C 1
ATOM 1925 O O . LYS A 1 244 ? 20.359 -1.639 -12.486 1.00 17.90 244 LYS A O 1
ATOM 1929 N N . PHE A 1 245 ? 19.400 -3.618 -12.036 1.00 16.78 245 PHE A N 1
ATOM 1930 C CA . PHE A 1 245 ? 20.265 -3.811 -10.879 1.00 16.90 245 PHE A CA 1
ATOM 1931 C C . PHE A 1 245 ? 21.040 -5.121 -10.892 1.00 16.63 245 PHE A C 1
ATOM 1932 O O . PHE A 1 245 ? 21.626 -5.504 -9.881 1.00 17.57 245 PHE A O 1
ATOM 1940 N N . GLY A 1 246 ? 21.053 -5.789 -12.046 1.00 17.06 246 GLY A N 1
ATOM 1941 C CA . GLY A 1 246 ? 21.789 -7.042 -12.217 1.00 16.72 246 GLY A CA 1
ATOM 1942 C C . GLY A 1 246 ? 21.574 -8.088 -11.139 1.00 16.57 246 GLY A C 1
ATOM 1943 O O . GLY A 1 246 ? 22.463 -8.881 -10.833 1.00 16.48 246 GLY A O 1
ATOM 1944 N N . THR A 1 247 ? 20.371 -8.116 -10.580 1.00 15.54 247 THR A N 1
ATOM 1945 C CA . THR A 1 247 ? 20.061 -9.026 -9.491 1.00 15.29 247 THR A CA 1
ATOM 1946 C C . THR A 1 247 ? 19.015 -10.054 -9.896 1.00 15.28 247 THR A C 1
ATOM 1947 O O . THR A 1 247 ? 17.969 -9.683 -10.425 1.00 15.58 247 THR A O 1
ATOM 1951 N N A LYS A 1 248 ? 19.306 -11.336 -9.675 0.50 14.89 248 LYS A N 1
ATOM 1952 N N B LYS A 1 248 ? 19.294 -11.327 -9.641 0.50 14.82 248 LYS A N 1
ATOM 1953 C CA A LYS A 1 248 ? 18.365 -12.391 -10.019 0.50 14.83 248 LYS A CA 1
ATOM 1954 C CA B LYS A 1 248 ? 18.366 -12.384 -9.989 0.50 14.89 248 LYS A CA 1
ATOM 1955 C C A LYS A 1 248 ? 17.354 -12.568 -8.892 0.50 14.67 248 LYS A C 1
ATOM 1956 C C B LYS A 1 248 ? 17.354 -12.577 -8.873 0.50 14.61 248 LYS A C 1
ATOM 1957 O O A LYS A 1 248 ? 17.519 -12.021 -7.802 0.50 14.74 248 LYS A O 1
ATOM 1958 O O B LYS A 1 248 ? 17.514 -12.047 -7.775 0.50 14.66 248 LYS A O 1
ATOM 1969 N N . SER A 1 249 ? 16.317 -13.346 -9.160 1.00 14.24 249 SER A N 1
ATOM 1970 C CA . SER A 1 249 ? 15.289 -13.588 -8.174 1.00 14.34 249 SER A CA 1
ATOM 1971 C C . SER A 1 249 ? 14.559 -14.879 -8.499 1.00 13.75 249 SER A C 1
ATOM 1972 O O . SER A 1 249 ? 14.721 -15.452 -9.580 1.00 14.32 249 SER A O 1
ATOM 1975 N N A VAL A 1 250 ? 13.766 -15.355 -7.547 0.50 13.07 250 VAL A N 1
ATOM 1976 N N B VAL A 1 250 ? 13.759 -15.342 -7.549 0.50 13.21 250 VAL A N 1
ATOM 1977 C CA A VAL A 1 250 ? 12.967 -16.553 -7.754 0.50 12.79 250 VAL A CA 1
ATOM 1978 C CA B VAL A 1 250 ? 12.987 -16.557 -7.734 0.50 13.29 250 VAL A CA 1
ATOM 1979 C C A VAL A 1 250 ? 11.612 -16.301 -7.145 0.50 12.90 250 VAL A C 1
ATOM 1980 C C B VAL A 1 250 ? 11.621 -16.325 -7.119 0.50 13.09 250 VAL A C 1
ATOM 1981 O O A VAL A 1 250 ? 11.474 -15.426 -6.296 0.50 13.04 250 VAL A O 1
ATOM 1982 O O B VAL A 1 250 ? 11.486 -15.480 -6.241 0.50 13.24 250 VAL A O 1
ATOM 1989 N N . ARG A 1 251 ? 10.618 -17.053 -7.602 1.00 13.04 251 ARG A N 1
ATOM 1990 C CA . ARG A 1 251 ? 9.247 -16.955 -7.080 1.00 13.77 251 ARG A CA 1
ATOM 1991 C C . ARG A 1 251 ? 9.015 -18.243 -6.291 1.00 13.90 251 ARG A C 1
ATOM 1992 O O . ARG A 1 251 ? 9.089 -19.346 -6.848 1.00 14.24 251 ARG A O 1
ATOM 2000 N N . LEU A 1 252 ? 8.717 -18.094 -5.008 1.00 13.06 252 LEU A N 1
ATOM 2001 C CA . LEU A 1 252 ? 8.509 -19.251 -4.131 1.00 13.83 252 LEU A CA 1
ATOM 2002 C C . LEU A 1 252 ? 7.209 -19.185 -3.341 1.00 13.17 252 LEU A C 1
ATOM 2003 O O . LEU A 1 252 ? 6.913 -18.167 -2.735 1.00 13.26 252 LEU A O 1
ATOM 2008 N N . THR A 1 253 ? 6.427 -20.257 -3.342 1.00 13.75 253 THR A N 1
ATOM 2009 C CA . THR A 1 253 ? 5.221 -20.278 -2.512 1.00 14.30 253 THR A CA 1
ATOM 2010 C C . THR A 1 253 ? 5.690 -20.841 -1.166 1.00 14.87 253 THR A C 1
ATOM 2011 O O . THR A 1 253 ? 6.839 -21.267 -1.030 1.00 14.50 253 THR A O 1
ATOM 2015 N N . PHE A 1 254 ? 4.812 -20.881 -0.179 1.00 14.75 254 PHE A N 1
ATOM 2016 C CA . PHE A 1 254 ? 5.229 -21.443 1.101 1.00 15.75 254 PHE A CA 1
ATOM 2017 C C . PHE A 1 254 ? 5.620 -22.925 0.939 1.00 16.17 254 PHE A C 1
ATOM 2018 O O . PHE A 1 254 ? 6.472 -23.421 1.682 1.00 15.77 254 PHE A O 1
ATOM 2026 N N . ASP A 1 255 ? 5.018 -23.623 -0.032 1.00 16.48 255 ASP A N 1
ATOM 2027 C CA . ASP A 1 255 ? 5.369 -25.033 -0.278 1.00 17.27 255 ASP A CA 1
ATOM 2028 C C . ASP A 1 255 ? 6.814 -25.099 -0.748 1.00 16.89 255 ASP A C 1
ATOM 2029 O O . ASP A 1 255 ? 7.582 -25.951 -0.304 1.00 17.06 255 ASP A O 1
ATOM 2034 N N . ASP A 1 256 ? 7.185 -24.208 -1.667 1.00 17.02 256 ASP A N 1
ATOM 2035 C CA . ASP A 1 256 ? 8.559 -24.188 -2.184 1.00 17.37 256 ASP A CA 1
ATOM 2036 C C . ASP A 1 256 ? 9.570 -23.884 -1.089 1.00 17.76 256 ASP A C 1
ATOM 2037 O O . ASP A 1 256 ? 10.673 -24.438 -1.088 1.00 18.01 256 ASP A O 1
ATOM 2042 N N . VAL A 1 257 ? 9.198 -23.002 -0.164 1.00 18.06 257 VAL A N 1
ATOM 2043 C CA . VAL A 1 257 ? 10.085 -22.641 0.947 1.00 18.66 257 VAL A CA 1
ATOM 2044 C C . VAL A 1 257 ? 10.363 -23.888 1.788 1.00 19.37 257 VAL A C 1
ATOM 2045 O O . VAL A 1 257 ? 11.506 -24.167 2.156 1.00 18.87 257 VAL A O 1
ATOM 2049 N N . ASN A 1 258 ? 9.301 -24.620 2.085 1.00 19.59 258 ASN A N 1
ATOM 2050 C CA . ASN A 1 258 ? 9.427 -25.828 2.888 1.00 21.07 258 ASN A CA 1
ATOM 2051 C C . ASN A 1 258 ? 10.222 -26.906 2.152 1.00 21.77 258 ASN A C 1
ATOM 2052 O O . ASN A 1 258 ? 11.071 -27.569 2.748 1.00 22.31 258 ASN A O 1
ATOM 2057 N N . ASP A 1 259 ? 9.955 -27.071 0.859 1.00 22.11 259 ASP A N 1
ATOM 2058 C CA . ASP A 1 259 ? 10.614 -28.102 0.055 1.00 22.83 259 ASP A CA 1
ATOM 2059 C C . ASP A 1 259 ? 12.015 -27.828 -0.476 1.00 22.72 259 ASP A C 1
ATOM 2060 O O . ASP A 1 259 ? 12.851 -28.735 -0.528 1.00 22.60 259 ASP A O 1
ATOM 2065 N N . LYS A 1 260 ? 12.268 -26.567 -0.875 1.00 21.82 260 LYS A N 1
ATOM 2066 C CA . LYS A 1 260 ? 13.542 -26.279 -1.541 1.00 21.78 260 LYS A CA 1
ATOM 2067 C C . LYS A 1 260 ? 14.612 -25.481 -0.821 1.00 20.90 260 LYS A C 1
ATOM 2068 O O . LYS A 1 260 ? 15.739 -25.429 -1.304 1.00 21.24 260 LYS A O 1
ATOM 2073 N N . LEU A 1 261 ? 14.282 -24.849 0.306 1.00 20.25 261 LEU A N 1
ATOM 2074 C CA . LEU A 1 261 ? 15.262 -24.025 1.017 1.00 20.21 261 LEU A CA 1
ATOM 2075 C C . LEU A 1 261 ? 15.836 -24.663 2.282 1.00 19.97 261 LEU A C 1
ATOM 2076 O O . LEU A 1 261 ? 15.224 -25.536 2.875 1.00 20.84 261 LEU A O 1
ATOM 2081 N N . PHE A 1 262 ? 17.012 -24.211 2.680 1.00 19.86 262 PHE A N 1
ATOM 2082 C CA . PHE A 1 262 ? 17.648 -24.694 3.900 1.00 19.72 262 PHE A CA 1
ATOM 2083 C C . PHE A 1 262 ? 18.455 -23.540 4.462 1.00 20.06 262 PHE A C 1
ATOM 2084 O O . PHE A 1 262 ? 18.785 -22.584 3.744 1.00 19.53 262 PHE A O 1
ATOM 2092 N N . ILE A 1 263 ? 18.745 -23.610 5.756 1.00 19.76 263 ILE A N 1
ATOM 2093 C CA . ILE A 1 263 ? 19.526 -22.583 6.411 1.00 20.37 263 ILE A CA 1
ATOM 2094 C C . ILE A 1 263 ? 20.858 -23.190 6.842 1.00 21.30 263 ILE A C 1
ATOM 2095 O O . ILE A 1 263 ? 20.906 -24.317 7.314 1.00 20.61 263 ILE A O 1
ATOM 2100 N N . ASP A 1 264 ? 21.939 -22.457 6.632 1.00 22.13 264 ASP A N 1
ATOM 2101 C CA . ASP A 1 264 ? 23.240 -22.935 7.069 1.00 23.63 264 ASP A CA 1
ATOM 2102 C C . ASP A 1 264 ? 23.236 -22.696 8.582 1.00 23.99 264 ASP A C 1
ATOM 2103 O O . ASP A 1 264 ? 23.111 -21.570 9.027 1.00 23.39 264 ASP A O 1
ATOM 2108 N N . ASP A 1 265 ? 23.368 -23.759 9.368 1.00 24.78 265 ASP A N 1
ATOM 2109 C CA . ASP A 1 265 ? 23.356 -23.650 10.826 1.00 25.67 265 ASP A CA 1
ATOM 2110 C C . ASP A 1 265 ? 24.384 -22.728 11.462 1.00 25.48 265 ASP A C 1
ATOM 2111 O O . ASP A 1 265 ? 24.125 -22.126 12.506 1.00 26.30 265 ASP A O 1
ATOM 2116 N N . LYS A 1 266 ? 25.545 -22.606 10.831 1.00 25.23 266 LYS A N 1
ATOM 2117 C CA . LYS A 1 266 ? 26.615 -21.787 11.373 1.00 24.73 266 LYS A CA 1
ATOM 2118 C C . LYS A 1 266 ? 26.491 -20.305 11.088 1.00 24.68 266 LYS A C 1
ATOM 2119 O O . LYS A 1 266 ? 26.960 -19.479 11.874 1.00 25.01 266 LYS A O 1
ATOM 2121 N N . THR A 1 267 ? 25.854 -19.955 9.970 1.00 23.33 267 THR A N 1
ATOM 2122 C CA . THR A 1 267 ? 25.742 -18.549 9.586 1.00 22.14 267 THR A CA 1
ATOM 2123 C C . THR A 1 267 ? 24.309 -18.025 9.513 1.00 21.56 267 THR A C 1
ATOM 2124 O O . THR A 1 267 ? 24.099 -16.817 9.516 1.00 21.70 267 THR A O 1
ATOM 2128 N N . GLY A 1 268 ? 23.341 -18.932 9.436 1.00 20.91 268 GLY A N 1
ATOM 2129 C CA . GLY A 1 268 ? 21.950 -18.525 9.331 1.00 20.07 268 GLY A CA 1
ATOM 2130 C C . GLY A 1 268 ? 21.583 -18.201 7.882 1.00 19.51 268 GLY A C 1
ATOM 2131 O O . GLY A 1 268 ? 20.410 -17.966 7.568 1.00 19.07 268 GLY A O 1
ATOM 2132 N N . LYS A 1 269 ? 22.568 -18.216 6.985 1.00 18.88 269 LYS A N 1
ATOM 2133 C CA . LYS A 1 269 ? 22.286 -17.872 5.596 1.00 18.64 269 LYS A CA 1
ATOM 2134 C C . LYS A 1 269 ? 21.320 -18.820 4.922 1.00 17.97 269 LYS A C 1
ATOM 2135 O O . LYS A 1 269 ? 21.330 -20.029 5.162 1.00 17.19 269 LYS A O 1
ATOM 2141 N N . LEU A 1 270 ? 20.470 -18.230 4.085 1.00 16.93 270 LEU A N 1
ATOM 2142 C CA . LEU A 1 270 ? 19.402 -18.936 3.382 1.00 16.07 270 LEU A CA 1
ATOM 2143 C C . LEU A 1 270 ? 19.781 -19.297 1.955 1.00 16.18 270 LEU A C 1
ATOM 2144 O O . LEU A 1 270 ? 20.153 -18.419 1.180 1.00 15.68 270 LEU A O 1
ATOM 2149 N N . PHE A 1 271 ? 19.641 -20.582 1.619 1.00 16.48 271 PHE A N 1
ATOM 2150 C CA . PHE A 1 271 ? 19.998 -21.122 0.305 1.00 17.54 271 PHE A CA 1
ATOM 2151 C C . PHE A 1 271 ? 18.912 -21.982 -0.335 1.00 17.43 271 PHE A C 1
ATOM 2152 O O . PHE A 1 271 ? 18.070 -22.572 0.347 1.00 16.23 271 PHE A O 1
ATOM 2160 N N . ILE A 1 272 ? 18.945 -22.023 -1.664 1.00 18.26 272 ILE A N 1
ATOM 2161 C CA . ILE A 1 272 ? 18.052 -22.891 -2.391 1.00 20.03 272 ILE A CA 1
ATOM 2162 C C . ILE A 1 272 ? 18.866 -24.188 -2.506 1.00 21.55 272 ILE A C 1
ATOM 2163 O O . ILE A 1 272 ? 19.975 -24.182 -3.058 1.00 20.88 272 ILE A O 1
ATOM 2168 N N . ARG A 1 273 ? 18.348 -25.300 -2.009 1.00 23.76 273 ARG A N 1
ATOM 2169 C CA . ARG A 1 273 ? 19.117 -26.534 -1.994 1.00 26.71 273 ARG A CA 1
ATOM 2170 C C . ARG A 1 273 ? 19.802 -27.023 -3.264 1.00 28.14 273 ARG A C 1
ATOM 2171 O O . ARG A 1 273 ? 21.035 -27.107 -3.323 1.00 29.15 273 ARG A O 1
ATOM 2179 N N . ASP A 1 274 ? 19.046 -27.326 -4.301 1.00 29.49 274 ASP A N 1
ATOM 2180 C CA . ASP A 1 274 ? 19.714 -27.881 -5.480 1.00 30.45 274 ASP A CA 1
ATOM 2181 C C . ASP A 1 274 ? 20.481 -26.948 -6.399 1.00 30.41 274 ASP A C 1
ATOM 2182 O O . ASP A 1 274 ? 21.143 -27.403 -7.331 1.00 31.01 274 ASP A O 1
ATOM 2187 N N . THR A 1 275 ? 20.434 -25.653 -6.121 1.00 29.52 275 THR A N 1
ATOM 2188 C CA . THR A 1 275 ? 21.100 -24.693 -6.980 1.00 28.73 275 THR A CA 1
ATOM 2189 C C . THR A 1 275 ? 22.194 -23.937 -6.280 1.00 28.21 275 THR A C 1
ATOM 2190 O O . THR A 1 275 ? 23.027 -23.312 -6.924 1.00 28.55 275 THR A O 1
ATOM 2194 N N . GLU A 1 276 ? 22.166 -23.978 -4.953 1.00 27.83 276 GLU A N 1
ATOM 2195 C CA . GLU A 1 276 ? 23.137 -23.275 -4.120 1.00 27.17 276 GLU A CA 1
ATOM 2196 C C . GLU A 1 276 ? 22.961 -21.745 -4.173 1.00 26.01 276 GLU A C 1
ATOM 2197 O O . GLU A 1 276 ? 23.807 -21.005 -3.685 1.00 25.65 276 GLU A O 1
ATOM 2203 N N . GLN A 1 277 ? 21.876 -21.268 -4.776 1.00 24.27 277 GLN A N 1
ATOM 2204 C CA . GLN A 1 277 ? 21.644 -19.831 -4.833 1.00 22.67 277 GLN A CA 1
ATOM 2205 C C . GLN A 1 277 ? 21.441 -19.327 -3.403 1.00 21.45 277 GLN A C 1
ATOM 2206 O O . GLN A 1 277 ? 20.715 -19.943 -2.627 1.00 20.99 277 GLN A O 1
ATOM 2212 N N . GLU A 1 278 ? 22.084 -18.213 -3.073 1.00 20.24 278 GLU A N 1
ATOM 2213 C CA . GLU A 1 278 ? 21.988 -17.605 -1.750 1.00 19.19 278 GLU A CA 1
ATOM 2214 C C . GLU A 1 278 ? 20.943 -16.486 -1.793 1.00 18.29 278 GLU A C 1
ATOM 2215 O O . GLU A 1 278 ? 20.998 -15.626 -2.671 1.00 18.88 278 GLU A O 1
ATOM 2221 N N . ILE A 1 279 ? 20.009 -16.489 -0.845 1.00 16.87 279 ILE A N 1
ATOM 2222 C CA . ILE A 1 279 ? 18.955 -15.464 -0.797 1.00 15.18 279 ILE A CA 1
ATOM 2223 C C . ILE A 1 279 ? 19.300 -14.333 0.170 1.00 14.50 279 ILE A C 1
ATOM 2224 O O . ILE A 1 279 ? 19.415 -14.528 1.384 1.00 14.21 279 ILE A O 1
ATOM 2229 N N . ALA A 1 280 ? 19.469 -13.136 -0.392 1.00 13.14 280 ALA A N 1
ATOM 2230 C CA . ALA A 1 280 ? 19.814 -11.947 0.375 1.00 12.77 280 ALA A CA 1
ATOM 2231 C C . ALA A 1 280 ? 18.583 -11.271 0.997 1.00 11.93 280 ALA A C 1
ATOM 2232 O O . ALA A 1 280 ? 18.639 -10.747 2.103 1.00 11.85 280 ALA A O 1
ATOM 2234 N N . VAL A 1 281 ? 17.476 -11.317 0.267 1.00 11.69 281 VAL A N 1
ATOM 2235 C CA . VAL A 1 281 ? 16.248 -10.663 0.679 1.00 11.38 281 VAL A CA 1
ATOM 2236 C C . VAL A 1 281 ? 15.034 -11.557 0.442 1.00 11.24 281 VAL A C 1
ATOM 2237 O O . VAL A 1 281 ? 14.920 -12.196 -0.604 1.00 11.79 281 VAL A O 1
ATOM 2241 N N . VAL A 1 282 ? 14.139 -11.572 1.422 1.00 10.50 282 VAL A N 1
ATOM 2242 C CA . VAL A 1 282 ? 12.882 -12.315 1.364 1.00 10.74 282 VAL A CA 1
ATOM 2243 C C . VAL A 1 282 ? 11.813 -11.240 1.244 1.00 10.89 282 VAL A C 1
ATOM 2244 O O . VAL A 1 282 ? 11.528 -10.530 2.204 1.00 11.71 282 VAL A O 1
ATOM 2248 N N . TYR A 1 283 ? 11.229 -11.131 0.056 1.00 10.88 283 TYR A N 1
ATOM 2249 C CA . TYR A 1 283 ? 10.224 -10.101 -0.243 1.00 11.29 283 TYR A CA 1
ATOM 2250 C C . TYR A 1 283 ? 8.821 -10.722 -0.275 1.00 11.38 283 TYR A C 1
ATOM 2251 O O . TYR A 1 283 ? 8.496 -11.514 -1.161 1.00 11.67 283 TYR A O 1
ATOM 2260 N N . TYR A 1 284 ? 7.980 -10.349 0.681 1.00 11.04 284 TYR A N 1
ATOM 2261 C CA . TYR A 1 284 ? 6.656 -10.954 0.737 1.00 11.02 284 TYR A CA 1
ATOM 2262 C C . TYR A 1 284 ? 5.580 -10.338 -0.145 1.00 10.84 284 TYR A C 1
ATOM 2263 O O . TYR A 1 284 ? 5.335 -9.129 -0.092 1.00 11.11 284 TYR A O 1
ATOM 2272 N N . ARG A 1 285 ? 4.925 -11.187 -0.933 1.00 10.52 285 ARG A N 1
ATOM 2273 C CA . ARG A 1 285 ? 3.773 -10.770 -1.738 1.00 10.78 285 ARG A CA 1
ATOM 2274 C C . ARG A 1 285 ? 2.624 -11.725 -1.339 1.00 11.61 285 ARG A C 1
ATOM 2275 O O . ARG A 1 285 ? 1.652 -11.928 -2.070 1.00 11.50 285 ARG A O 1
ATOM 2283 N N . THR A 1 286 ? 2.768 -12.280 -0.138 1.00 11.55 286 THR A N 1
ATOM 2284 C CA . THR A 1 286 ? 1.764 -13.159 0.454 1.00 12.03 286 THR A CA 1
ATOM 2285 C C . THR A 1 286 ? 2.058 -13.225 1.956 1.00 12.81 286 THR A C 1
ATOM 2286 O O . THR A 1 286 ? 3.157 -12.856 2.400 1.00 11.71 286 THR A O 1
ATOM 2290 N N . GLY A 1 287 ? 1.085 -13.680 2.741 1.00 12.80 287 GLY A N 1
ATOM 2291 C CA . GLY A 1 287 ? 1.286 -13.781 4.181 1.00 13.67 287 GLY A CA 1
ATOM 2292 C C . GLY A 1 287 ? 0.603 -12.679 4.977 1.00 14.05 287 GLY A C 1
ATOM 2293 O O . GLY A 1 287 ? 0.887 -12.491 6.174 1.00 13.38 287 GLY A O 1
ATOM 2294 N N . TYR A 1 288 ? -0.317 -11.940 4.326 1.00 14.88 288 TYR A N 1
ATOM 2295 C CA . TYR A 1 288 ? -1.004 -10.819 4.969 1.00 16.14 288 TYR A CA 1
ATOM 2296 C C . TYR A 1 288 ? -2.427 -11.111 5.422 1.00 16.98 288 TYR A C 1
ATOM 2297 O O . TYR A 1 288 ? -3.028 -10.271 6.086 1.00 17.29 288 TYR A O 1
ATOM 2306 N N . THR A 1 289 ? -2.974 -12.265 5.071 1.00 18.31 289 THR A N 1
ATOM 2307 C CA . THR A 1 289 ? -4.327 -12.599 5.511 1.00 19.62 289 THR A CA 1
ATOM 2308 C C . THR A 1 289 ? -4.335 -14.071 5.897 1.00 19.59 289 THR A C 1
ATOM 2309 O O . THR A 1 289 ? -3.500 -14.848 5.428 1.00 18.95 289 THR A O 1
ATOM 2313 N N A THR A 1 290 ? -5.284 -14.456 6.747 0.50 19.58 290 THR A N 1
ATOM 2314 N N B THR A 1 290 ? -5.294 -14.460 6.739 0.50 19.46 290 THR A N 1
ATOM 2315 C CA A THR A 1 290 ? -5.358 -15.832 7.222 0.50 19.88 290 THR A CA 1
ATOM 2316 C CA B THR A 1 290 ? -5.390 -15.841 7.213 0.50 19.88 290 THR A CA 1
ATOM 2317 C C A THR A 1 290 ? -5.361 -16.900 6.128 0.50 19.64 290 THR A C 1
ATOM 2318 C C B THR A 1 290 ? -5.355 -16.899 6.121 0.50 19.54 290 THR A C 1
ATOM 2319 O O A THR A 1 290 ? -4.704 -17.940 6.270 0.50 19.37 290 THR A O 1
ATOM 2320 O O B THR A 1 290 ? -4.679 -17.926 6.259 0.50 19.26 290 THR A O 1
ATOM 2327 N N A THR A 1 291 ? -6.085 -16.662 5.036 1.00 19.45 291 THR A N 1
ATOM 2328 C CA . THR A 1 291 ? -6.136 -17.639 3.955 1.00 19.97 291 THR A CA 1
ATOM 2329 C C . THR A 1 291 ? -4.812 -17.866 3.240 1.00 18.76 291 THR A C 1
ATOM 2330 O O . THR A 1 291 ? -4.676 -18.819 2.485 1.00 18.60 291 THR A O 1
ATOM 2334 N N . ASP A 1 292 ? -3.827 -16.996 3.474 1.00 17.25 292 ASP A N 1
ATOM 2335 C CA . ASP A 1 292 ? -2.515 -17.176 2.849 1.00 16.49 292 ASP A CA 1
ATOM 2336 C C . ASP A 1 292 ? -1.743 -18.324 3.506 1.00 16.24 292 ASP A C 1
ATOM 2337 O O . ASP A 1 292 ? -0.755 -18.819 2.951 1.00 15.40 292 ASP A O 1
ATOM 2342 N N . TYR A 1 293 ? -2.158 -18.693 4.715 1.00 16.08 293 TYR A N 1
ATOM 2343 C CA . TYR A 1 293 ? -1.519 -19.791 5.445 1.00 16.30 293 TYR A CA 1
ATOM 2344 C C . TYR A 1 293 ? -2.542 -20.918 5.458 1.00 17.12 293 TYR A C 1
ATOM 2345 O O . TYR A 1 293 ? -3.477 -20.907 6.276 1.00 17.19 293 TYR A O 1
ATOM 2354 N N . THR A 1 294 ? -2.355 -21.869 4.544 1.00 17.84 294 THR A N 1
ATOM 2355 C CA . THR A 1 294 ? -3.273 -22.980 4.356 1.00 19.66 294 THR A CA 1
ATOM 2356 C C . THR A 1 294 ? -3.117 -24.148 5.324 1.00 20.19 294 THR A C 1
ATOM 2357 O O . THR A 1 294 ? -3.948 -25.063 5.357 1.00 20.60 294 THR A O 1
ATOM 2361 N N . SER A 1 295 ? -2.056 -24.121 6.116 1.00 20.93 295 SER A N 1
ATOM 2362 C CA . SER A 1 295 ? -1.827 -25.167 7.093 1.00 21.63 295 SER A CA 1
ATOM 2363 C C . SER A 1 295 ? -0.707 -24.733 8.029 1.00 21.75 295 SER A C 1
ATOM 2364 O O . SER A 1 295 ? -0.081 -23.683 7.827 1.00 20.78 295 SER A O 1
ATOM 2367 N N . GLU A 1 296 ? -0.464 -25.538 9.057 1.00 21.38 296 GLU A N 1
ATOM 2368 C CA . GLU A 1 296 ? 0.591 -25.241 10.013 1.00 21.82 296 GLU A CA 1
ATOM 2369 C C . GLU A 1 296 ? 1.940 -25.168 9.283 1.00 20.79 296 GLU A C 1
ATOM 2370 O O . GLU A 1 296 ? 2.825 -24.405 9.674 1.00 20.26 296 GLU A O 1
ATOM 2376 N N . LYS A 1 297 ? 2.094 -25.947 8.211 1.00 20.01 297 LYS A N 1
ATOM 2377 C CA . LYS A 1 297 ? 3.351 -25.936 7.467 1.00 18.88 297 LYS A CA 1
ATOM 2378 C C . LYS A 1 297 ? 3.690 -24.561 6.890 1.00 17.93 297 LYS A C 1
ATOM 2379 O O . LYS A 1 297 ? 4.868 -24.236 6.744 1.00 17.00 297 LYS A O 1
ATOM 2383 N N . ASP A 1 298 ? 2.676 -23.768 6.555 1.00 16.77 298 ASP A N 1
ATOM 2384 C CA . ASP A 1 298 ? 2.925 -22.432 6.001 1.00 16.31 298 ASP A CA 1
ATOM 2385 C C . ASP A 1 298 ? 3.374 -21.486 7.104 1.00 16.49 298 ASP A C 1
ATOM 2386 O O . ASP A 1 298 ? 4.165 -20.585 6.865 1.00 15.38 298 ASP A O 1
ATOM 2391 N N . TRP A 1 299 ? 2.841 -21.665 8.309 1.00 16.91 299 TRP A N 1
ATOM 2392 C CA . TRP A 1 299 ? 3.265 -20.833 9.422 1.00 17.19 299 TRP A CA 1
ATOM 2393 C C . TRP A 1 299 ? 4.706 -21.218 9.714 1.00 17.71 299 TRP A C 1
ATOM 2394 O O . TRP A 1 299 ? 5.529 -20.363 10.058 1.00 17.46 299 TRP A O 1
ATOM 2405 N N . GLU A 1 300 ? 5.024 -22.506 9.583 1.00 17.83 300 GLU A N 1
ATOM 2406 C CA . GLU A 1 300 ? 6.401 -22.951 9.815 1.00 17.72 300 GLU A CA 1
ATOM 2407 C C . GLU A 1 300 ? 7.322 -22.345 8.756 1.00 16.94 300 GLU A C 1
ATOM 2408 O O . GLU A 1 300 ? 8.449 -21.938 9.056 1.00 16.39 300 GLU A O 1
ATOM 2414 N N . ALA A 1 301 ? 6.842 -22.286 7.518 1.00 15.61 301 ALA A N 1
ATOM 2415 C CA . ALA A 1 301 ? 7.652 -21.686 6.440 1.00 15.25 301 ALA A CA 1
ATOM 2416 C C . ALA A 1 301 ? 7.959 -20.210 6.742 1.00 14.18 301 ALA A C 1
ATOM 2417 O O . ALA A 1 301 ? 9.086 -19.748 6.552 1.00 14.67 301 ALA A O 1
ATOM 2419 N N . ARG A 1 302 ? 6.958 -19.459 7.187 1.00 14.22 302 ARG A N 1
ATOM 2420 C CA . ARG A 1 302 ? 7.170 -18.052 7.500 1.00 13.46 302 ARG A CA 1
ATOM 2421 C C . ARG A 1 302 ? 8.211 -17.924 8.628 1.00 13.47 302 ARG A C 1
ATOM 2422 O O . ARG A 1 302 ? 9.104 -17.078 8.565 1.00 13.23 302 ARG A O 1
ATOM 2430 N N . LEU A 1 303 ? 8.099 -18.762 9.661 1.00 13.72 303 LEU A N 1
ATOM 2431 C CA . LEU A 1 303 ? 9.046 -18.691 10.775 1.00 13.96 303 LEU A CA 1
ATOM 2432 C C . LEU A 1 303 ? 10.457 -18.995 10.275 1.00 14.07 303 LEU A C 1
ATOM 2433 O O . LEU A 1 303 ? 11.428 -18.351 10.668 1.00 13.75 303 LEU A O 1
ATOM 2438 N N . PHE A 1 304 ? 10.553 -19.993 9.406 1.00 14.10 304 PHE A N 1
ATOM 2439 C CA . PHE A 1 304 ? 11.833 -20.400 8.833 1.00 14.63 304 PHE A CA 1
ATOM 2440 C C . PHE A 1 304 ? 12.502 -19.217 8.149 1.00 14.32 304 PHE A C 1
ATOM 2441 O O . PHE A 1 304 ? 13.690 -18.918 8.365 1.00 13.63 304 PHE A O 1
ATOM 2449 N N . LEU A 1 305 ? 11.732 -18.517 7.327 1.00 13.87 305 LEU A N 1
ATOM 2450 C CA . LEU A 1 305 ? 12.269 -17.350 6.649 1.00 13.04 305 LEU A CA 1
ATOM 2451 C C . LEU A 1 305 ? 12.688 -16.266 7.639 1.00 13.23 305 LEU A C 1
ATOM 2452 O O . LEU A 1 305 ? 13.755 -15.668 7.510 1.00 12.07 305 LEU A O 1
ATOM 2457 N N . GLU A 1 306 ? 11.850 -16.024 8.637 1.00 13.57 306 GLU A N 1
ATOM 2458 C CA . GLU A 1 306 ? 12.120 -14.976 9.617 1.00 13.68 306 GLU A CA 1
ATOM 2459 C C . GLU A 1 306 ? 13.347 -15.238 10.484 1.00 13.96 306 GLU A C 1
ATOM 2460 O O . GLU A 1 306 ? 13.995 -14.291 10.927 1.00 13.79 306 GLU A O 1
ATOM 2466 N N . LYS A 1 307 ? 13.649 -16.512 10.731 1.00 14.11 307 LYS A N 1
ATOM 2467 C CA . LYS A 1 307 ? 14.828 -16.875 11.527 1.00 14.72 307 LYS A CA 1
ATOM 2468 C C . LYS A 1 307 ? 16.136 -16.770 10.723 1.00 14.47 307 LYS A C 1
ATOM 2469 O O . LYS A 1 307 ? 17.224 -16.635 11.303 1.00 14.60 307 LYS A O 1
ATOM 2473 N N . SER A 1 308 ? 16.047 -16.839 9.399 1.00 13.80 308 SER A N 1
ATOM 2474 C CA . SER A 1 308 ? 17.251 -16.772 8.569 1.00 13.99 308 SER A CA 1
ATOM 2475 C C . SER A 1 308 ? 17.957 -15.418 8.551 1.00 13.80 308 SER A C 1
ATOM 2476 O O . SER A 1 308 ? 17.425 -14.398 9.004 1.00 13.47 308 SER A O 1
ATOM 2479 N N . PHE A 1 309 ? 19.161 -15.417 7.996 1.00 13.18 309 PHE A N 1
ATOM 2480 C CA . PHE A 1 309 ? 19.957 -14.214 7.905 1.00 13.21 309 PHE A CA 1
ATOM 2481 C C . PHE A 1 309 ? 19.532 -13.292 6.762 1.00 12.43 309 PHE A C 1
ATOM 2482 O O . PHE A 1 309 ? 20.070 -12.194 6.623 1.00 12.16 309 PHE A O 1
ATOM 2490 N N . ALA A 1 310 ? 18.582 -13.727 5.939 1.00 12.27 310 ALA A N 1
ATOM 2491 C CA . ALA A 1 310 ? 18.131 -12.864 4.846 1.00 11.98 310 ALA A CA 1
ATOM 2492 C C . ALA A 1 310 ? 17.390 -11.651 5.420 1.00 11.86 310 ALA A C 1
ATOM 2493 O O . ALA A 1 310 ? 16.778 -11.739 6.489 1.00 11.96 310 ALA A O 1
ATOM 2495 N N . ILE A 1 311 ? 17.473 -10.516 4.725 1.00 11.50 311 ILE A N 1
ATOM 2496 C CA . ILE A 1 311 ? 16.745 -9.308 5.148 1.00 11.26 311 ILE A CA 1
ATOM 2497 C C . ILE A 1 311 ? 15.285 -9.502 4.700 1.00 11.27 311 ILE A C 1
ATOM 2498 O O . ILE A 1 311 ? 15.019 -9.806 3.529 1.00 11.62 311 ILE A O 1
ATOM 2503 N N . LYS A 1 312 ? 14.344 -9.349 5.627 1.00 10.84 312 LYS A N 1
ATOM 2504 C CA . LYS A 1 312 ? 12.934 -9.520 5.270 1.00 11.28 312 LYS A CA 1
ATOM 2505 C C . LYS A 1 312 ? 12.305 -8.195 4.840 1.00 11.30 312 LYS A C 1
ATOM 2506 O O . LYS A 1 312 ? 12.670 -7.122 5.324 1.00 11.23 312 LYS A O 1
ATOM 2512 N N . ALA A 1 313 ? 11.368 -8.284 3.904 1.00 10.86 313 ALA A N 1
ATOM 2513 C CA . ALA A 1 313 ? 10.708 -7.106 3.371 1.00 10.72 313 ALA A CA 1
ATOM 2514 C C . ALA A 1 313 ? 9.201 -7.365 3.281 1.00 10.17 313 ALA A C 1
ATOM 2515 O O . ALA A 1 313 ? 8.690 -7.761 2.233 1.00 10.35 313 ALA A O 1
ATOM 2517 N N . PRO A 1 314 ? 8.472 -7.165 4.390 1.00 10.12 314 PRO A N 1
ATOM 2518 C CA . PRO A 1 314 ? 8.934 -6.725 5.706 1.00 10.28 314 PRO A CA 1
ATOM 2519 C C . PRO A 1 314 ? 9.129 -7.938 6.604 1.00 11.21 314 PRO A C 1
ATOM 2520 O O . PRO A 1 314 ? 8.698 -9.049 6.263 1.00 10.81 314 PRO A O 1
ATOM 2524 N N . ASP A 1 315 ? 9.766 -7.732 7.765 1.00 12.00 315 ASP A N 1
ATOM 2525 C CA . ASP A 1 315 ? 9.864 -8.833 8.708 1.00 12.38 315 ASP A CA 1
ATOM 2526 C C . ASP A 1 315 ? 8.565 -8.821 9.531 1.00 12.89 315 ASP A C 1
ATOM 2527 O O . ASP A 1 315 ? 7.673 -7.964 9.334 1.00 12.01 315 ASP A O 1
ATOM 2532 N N . LEU A 1 316 ? 8.442 -9.764 10.454 1.00 12.25 316 LEU A N 1
ATOM 2533 C CA . LEU A 1 316 ? 7.218 -9.845 11.249 1.00 12.74 316 LEU A CA 1
ATOM 2534 C C . LEU A 1 316 ? 6.788 -8.569 11.958 1.00 12.56 316 LEU A C 1
ATOM 2535 O O . LEU A 1 316 ? 5.619 -8.165 11.862 1.00 12.43 316 LEU A O 1
ATOM 2540 N N . LEU A 1 317 ? 7.706 -7.926 12.682 1.00 12.18 317 LEU A N 1
ATOM 2541 C CA . LEU A 1 317 ? 7.331 -6.721 13.415 1.00 12.74 317 LEU A CA 1
ATOM 2542 C C . LEU A 1 317 ? 6.932 -5.566 12.518 1.00 12.93 317 LEU A C 1
ATOM 2543 O O . LEU A 1 317 ? 5.993 -4.846 12.832 1.00 12.34 317 LEU A O 1
ATOM 2548 N N . THR A 1 318 ? 7.651 -5.373 11.415 1.00 12.60 318 THR A N 1
ATOM 2549 C CA . THR A 1 318 ? 7.302 -4.291 10.514 1.00 12.69 318 THR A CA 1
ATOM 2550 C C . THR A 1 318 ? 5.878 -4.540 10.002 1.00 13.08 318 THR A C 1
ATOM 2551 O O . THR A 1 318 ? 5.067 -3.607 9.928 1.00 13.52 318 THR A O 1
ATOM 2555 N N . GLN A 1 319 ? 5.570 -5.793 9.675 1.00 12.55 319 GLN A N 1
ATOM 2556 C CA . GLN A 1 319 ? 4.225 -6.134 9.219 1.00 13.11 319 GLN A CA 1
ATOM 2557 C C . GLN A 1 319 ? 3.219 -5.765 10.303 1.00 12.99 319 GLN A C 1
ATOM 2558 O O . GLN A 1 319 ? 2.229 -5.090 10.029 1.00 13.13 319 GLN A O 1
ATOM 2564 N N . LEU A 1 320 ? 3.477 -6.206 11.528 1.00 13.51 320 LEU A N 1
ATOM 2565 C CA . LEU A 1 320 ? 2.583 -5.915 12.656 1.00 14.20 320 LEU A CA 1
ATOM 2566 C C . LEU A 1 320 ? 2.433 -4.426 12.984 1.00 14.44 320 LEU A C 1
ATOM 2567 O O . LEU A 1 320 ? 1.413 -4.020 13.553 1.00 14.94 320 LEU A O 1
ATOM 2572 N N . SER A 1 321 ? 3.428 -3.608 12.646 1.00 13.41 321 SER A N 1
ATOM 2573 C CA . SER A 1 321 ? 3.324 -2.186 12.958 1.00 14.05 321 SER A CA 1
ATOM 2574 C C . SER A 1 321 ? 2.188 -1.463 12.203 1.00 14.20 321 SER A C 1
ATOM 2575 O O . SER A 1 321 ? 1.741 -0.396 12.632 1.00 13.85 321 SER A O 1
ATOM 2578 N N . GLY A 1 322 ? 1.726 -2.046 11.097 1.00 14.49 322 GLY A N 1
ATOM 2579 C CA . GLY A 1 322 ? 0.672 -1.411 10.315 1.00 15.75 322 GLY A CA 1
ATOM 2580 C C . GLY A 1 322 ? -0.738 -1.773 10.779 1.00 16.96 322 GLY A C 1
ATOM 2581 O O . GLY A 1 322 ? -1.693 -1.752 10.002 1.00 16.93 322 GLY A O 1
ATOM 2582 N N . SER A 1 323 ? -0.880 -2.102 12.051 1.00 16.18 323 SER A N 1
ATOM 2583 C CA . SER A 1 323 ? -2.188 -2.491 12.549 1.00 17.21 323 SER A CA 1
ATOM 2584 C C . SER A 1 323 ? -3.139 -1.299 12.695 1.00 16.49 323 SER A C 1
ATOM 2585 O O . SER A 1 323 ? -2.723 -0.158 12.905 1.00 16.09 323 SER A O 1
ATOM 2588 N N . LYS A 1 324 ? -4.433 -1.566 12.594 1.00 16.16 324 LYS A N 1
ATOM 2589 C CA . LYS A 1 324 ? -5.412 -0.504 12.749 1.00 16.40 324 LYS A CA 1
ATOM 2590 C C . LYS A 1 324 ? -5.341 0.074 14.161 1.00 15.74 324 LYS A C 1
ATOM 2591 O O . LYS A 1 324 ? -5.609 1.255 14.357 1.00 15.54 324 LYS A O 1
ATOM 2597 N N . LYS A 1 325 ? -4.981 -0.752 15.139 1.00 15.75 325 LYS A N 1
ATOM 2598 C CA . LYS A 1 325 ? -4.879 -0.291 16.528 1.00 16.02 325 LYS A CA 1
ATOM 2599 C C . LYS A 1 325 ? -3.785 0.771 16.669 1.00 16.29 325 LYS A C 1
ATOM 2600 O O . LYS A 1 325 ? -3.936 1.765 17.380 1.00 16.38 325 LYS A O 1
ATOM 2603 N N . ILE A 1 326 ? -2.668 0.547 15.991 1.00 15.72 326 ILE A N 1
ATOM 2604 C CA . ILE A 1 326 ? -1.583 1.512 16.021 1.00 15.21 326 ILE A CA 1
ATOM 2605 C C . ILE A 1 326 ? -1.999 2.782 15.283 1.00 14.49 326 ILE A C 1
ATOM 2606 O O . ILE A 1 326 ? -1.696 3.883 15.727 1.00 14.19 326 ILE A O 1
ATOM 2611 N N . GLN A 1 327 ? -2.700 2.635 14.165 1.00 13.69 327 GLN A N 1
ATOM 2612 C CA . GLN A 1 327 ? -3.181 3.802 13.441 1.00 13.61 327 GLN A CA 1
ATOM 2613 C C . GLN A 1 327 ? -4.056 4.651 14.402 1.00 14.32 327 GLN A C 1
ATOM 2614 O O . GLN A 1 327 ? -3.994 5.883 14.425 1.00 13.42 327 GLN A O 1
ATOM 2620 N N . GLN A 1 328 ? -4.888 3.978 15.187 1.00 14.62 328 GLN A N 1
ATOM 2621 C CA . GLN A 1 328 ? -5.757 4.681 16.129 1.00 15.73 328 GLN A CA 1
ATOM 2622 C C . GLN A 1 328 ? -4.918 5.357 17.220 1.00 15.89 328 GLN A C 1
ATOM 2623 O O . GLN A 1 328 ? -5.103 6.539 17.518 1.00 16.02 328 GLN A O 1
ATOM 2629 N N . LEU A 1 329 ? -3.983 4.609 17.792 1.00 15.57 329 LEU A N 1
ATOM 2630 C CA . LEU A 1 329 ? -3.107 5.122 18.847 1.00 17.01 329 LEU A CA 1
ATOM 2631 C C . LEU A 1 329 ? -2.362 6.391 18.448 1.00 17.17 329 LEU A C 1
ATOM 2632 O O . LEU A 1 329 ? -2.242 7.344 19.227 1.00 17.42 329 LEU A O 1
ATOM 2635 N N . LEU A 1 330 ? -1.885 6.413 17.215 1.00 17.59 330 LEU A N 1
ATOM 2636 C CA . LEU A 1 330 ? -1.112 7.543 16.712 1.00 17.78 330 LEU A CA 1
ATOM 2637 C C . LEU A 1 330 ? -1.877 8.853 16.585 1.00 17.92 330 LEU A C 1
ATOM 2638 O O . LEU A 1 330 ? -1.269 9.911 16.406 1.00 17.64 330 LEU A O 1
ATOM 2643 N N . THR A 1 331 ? -3.204 8.793 16.669 1.00 18.65 331 THR A N 1
ATOM 2644 C CA . THR A 1 331 ? -3.985 10.019 16.572 1.00 19.22 331 THR A CA 1
ATOM 2645 C C . THR A 1 331 ? -3.843 10.877 17.827 1.00 20.76 331 THR A C 1
ATOM 2646 O O . THR A 1 331 ? -4.188 12.060 17.805 1.00 21.60 331 THR A O 1
ATOM 2650 N N . ASP A 1 332 ? -3.322 10.298 18.908 1.00 22.02 332 ASP A N 1
ATOM 2651 C CA . ASP A 1 332 ? -3.090 11.049 20.153 1.00 23.27 332 ASP A CA 1
ATOM 2652 C C . ASP A 1 332 ? -1.732 11.744 20.000 1.00 23.04 332 ASP A C 1
ATOM 2653 O O . ASP A 1 332 ? -0.700 11.085 19.848 1.00 22.47 332 ASP A O 1
ATOM 2658 N N . GLU A 1 333 ? -1.738 13.076 20.010 1.00 22.46 333 GLU A N 1
ATOM 2659 C CA . GLU A 1 333 ? -0.508 13.850 19.842 1.00 22.55 333 GLU A CA 1
ATOM 2660 C C . GLU A 1 333 ? 0.619 13.426 20.804 1.00 22.41 333 GLU A C 1
ATOM 2661 O O . GLU A 1 333 ? 1.803 13.461 20.444 1.00 22.09 333 GLU A O 1
ATOM 2667 N N . GLY A 1 334 ? 0.251 13.014 22.017 1.00 22.58 334 GLY A N 1
ATOM 2668 C CA . GLY A 1 334 ? 1.256 12.625 22.997 1.00 22.39 334 GLY A CA 1
ATOM 2669 C C . GLY A 1 334 ? 1.982 11.357 22.603 1.00 22.48 334 GLY A C 1
ATOM 2670 O O . GLY A 1 334 ? 3.191 11.235 22.801 1.00 22.61 334 GLY A O 1
ATOM 2671 N N . VAL A 1 335 ? 1.226 10.413 22.050 1.00 21.92 335 VAL A N 1
ATOM 2672 C CA . VAL A 1 335 ? 1.747 9.136 21.593 1.00 21.41 335 VAL A CA 1
ATOM 2673 C C . VAL A 1 335 ? 2.616 9.366 20.366 1.00 21.36 335 VAL A C 1
ATOM 2674 O O . VAL A 1 335 ? 3.723 8.838 20.262 1.00 21.34 335 VAL A O 1
ATOM 2678 N N . LEU A 1 336 ? 2.103 10.161 19.437 1.00 20.90 336 LEU A N 1
ATOM 2679 C CA . LEU A 1 336 ? 2.829 10.452 18.218 1.00 20.94 336 LEU A CA 1
ATOM 2680 C C . LEU A 1 336 ? 4.192 11.046 18.544 1.00 21.50 336 LEU A C 1
ATOM 2681 O O . LEU A 1 336 ? 5.203 10.657 17.955 1.00 20.79 336 LEU A O 1
ATOM 2686 N N . GLY A 1 337 ? 4.204 11.981 19.493 1.00 21.86 337 GLY A N 1
ATOM 2687 C CA . GLY A 1 337 ? 5.432 12.643 19.896 1.00 22.86 337 GLY A CA 1
ATOM 2688 C C . GLY A 1 337 ? 6.510 11.748 20.481 1.00 23.59 337 GLY A C 1
ATOM 2689 O O . GLY A 1 337 ? 7.652 12.174 20.629 1.00 23.84 337 GLY A O 1
ATOM 2690 N N . LYS A 1 338 ? 6.166 10.517 20.822 1.00 23.99 338 LYS A N 1
ATOM 2691 C CA . LYS A 1 338 ? 7.156 9.601 21.363 1.00 24.83 338 LYS A CA 1
ATOM 2692 C C . LYS A 1 338 ? 7.967 9.005 20.226 1.00 24.97 338 LYS A C 1
ATOM 2693 O O . LYS A 1 338 ? 9.024 8.414 20.460 1.00 25.19 338 LYS A O 1
ATOM 2699 N N . TYR A 1 339 ? 7.487 9.203 18.993 1.00 23.90 339 TYR A N 1
ATOM 2700 C CA . TYR A 1 339 ? 8.148 8.669 17.798 1.00 23.85 339 TYR A CA 1
ATOM 2701 C C . TYR A 1 339 ? 8.646 9.746 16.841 1.00 24.75 339 TYR A C 1
ATOM 2702 O O . TYR A 1 339 ? 9.637 9.558 16.145 1.00 25.01 339 TYR A O 1
ATOM 2711 N N . ILE A 1 340 ? 7.939 10.863 16.794 1.00 25.55 340 ILE A N 1
ATOM 2712 C CA . ILE A 1 340 ? 8.327 11.971 15.935 1.00 26.72 340 ILE A CA 1
ATOM 2713 C C . ILE A 1 340 ? 8.307 13.211 16.822 1.00 27.88 340 ILE A C 1
ATOM 2714 O O . ILE A 1 340 ? 7.234 13.684 17.205 1.00 28.74 340 ILE A O 1
ATOM 2719 N N . SER A 1 341 ? 9.486 13.724 17.157 1.00 28.54 341 SER A N 1
ATOM 2720 C CA . SER A 1 341 ? 9.568 14.905 18.005 1.00 29.62 341 SER A CA 1
ATOM 2721 C C . SER A 1 341 ? 9.600 16.221 17.224 1.00 28.91 341 SER A C 1
ATOM 2722 O O . SER A 1 341 ? 9.266 17.266 17.784 1.00 29.62 341 SER A O 1
ATOM 2725 N N . ASP A 1 342 ? 9.990 16.182 15.952 1.00 27.80 342 ASP A N 1
ATOM 2726 C CA . ASP A 1 342 ? 10.030 17.407 15.156 1.00 26.65 342 ASP A CA 1
ATOM 2727 C C . ASP A 1 342 ? 8.636 18.034 15.090 1.00 25.83 342 ASP A C 1
ATOM 2728 O O . ASP A 1 342 ? 7.696 17.407 14.593 1.00 24.64 342 ASP A O 1
ATOM 2733 N N . ALA A 1 343 ? 8.513 19.271 15.568 1.00 24.13 343 ALA A N 1
ATOM 2734 C CA . ALA A 1 343 ? 7.231 19.976 15.596 1.00 23.98 343 ALA A CA 1
ATOM 2735 C C . ALA A 1 343 ? 6.490 20.048 14.268 1.00 23.46 343 ALA A C 1
ATOM 2736 O O . ALA A 1 343 ? 5.277 19.838 14.218 1.00 22.63 343 ALA A O 1
ATOM 2738 N N . GLU A 1 344 ? 7.208 20.368 13.196 1.00 23.31 344 GLU A N 1
ATOM 2739 C CA . GLU A 1 344 ? 6.587 20.472 11.883 1.00 23.61 344 GLU A CA 1
ATOM 2740 C C . GLU A 1 344 ? 6.187 19.129 11.283 1.00 22.41 344 GLU A C 1
ATOM 2741 O O . GLU A 1 344 ? 5.131 19.016 10.659 1.00 22.13 344 GLU A O 1
ATOM 2747 N N . LYS A 1 345 ? 7.019 18.107 11.460 1.00 21.77 345 LYS A N 1
ATOM 2748 C CA . LYS A 1 345 ? 6.665 16.790 10.938 1.00 20.65 345 LYS A CA 1
ATOM 2749 C C . LYS A 1 345 ? 5.419 16.301 11.683 1.00 20.11 345 LYS A C 1
ATOM 2750 O O . LYS A 1 345 ? 4.491 15.762 11.083 1.00 18.64 345 LYS A O 1
ATOM 2756 N N . LYS A 1 346 ? 5.413 16.501 12.996 1.00 19.50 346 LYS A N 1
ATOM 2757 C CA . LYS A 1 346 ? 4.298 16.076 13.845 1.00 19.57 346 LYS A CA 1
ATOM 2758 C C . LYS A 1 346 ? 2.983 16.739 13.382 1.00 18.90 346 LYS A C 1
ATOM 2759 O O . LYS A 1 346 ? 1.944 16.077 13.244 1.00 18.05 346 LYS A O 1
ATOM 2765 N N A SER A 1 347 ? 3.062 18.040 13.125 0.50 18.37 347 SER A N 1
ATOM 2766 N N B SER A 1 347 ? 3.028 18.042 13.134 0.50 18.15 347 SER A N 1
ATOM 2767 C CA A SER A 1 347 ? 1.926 18.815 12.657 0.50 18.54 347 SER A CA 1
ATOM 2768 C CA B SER A 1 347 ? 1.843 18.751 12.675 0.50 18.38 347 SER A CA 1
ATOM 2769 C C A SER A 1 347 ? 1.446 18.312 11.296 0.50 18.05 347 SER A C 1
ATOM 2770 C C B SER A 1 347 ? 1.422 18.289 11.279 0.50 17.84 347 SER A C 1
ATOM 2771 O O A SER A 1 347 ? 0.249 18.154 11.068 0.50 18.08 347 SER A O 1
ATOM 2772 O O B SER A 1 347 ? 0.232 18.142 11.003 0.50 17.89 347 SER A O 1
ATOM 2777 N N . SER A 1 348 ? 2.395 18.066 10.399 1.00 17.83 348 SER A N 1
ATOM 2778 C CA . SER A 1 348 ? 2.086 17.602 9.046 1.00 17.33 348 SER A CA 1
ATOM 2779 C C . SER A 1 348 ? 1.367 16.272 9.117 1.00 16.30 348 SER A C 1
ATOM 2780 O O . SER A 1 348 ? 0.417 16.033 8.375 1.00 15.62 348 SER A O 1
ATOM 2783 N N . LEU A 1 349 ? 1.829 15.397 10.004 1.00 15.66 349 LEU A N 1
ATOM 2784 C CA . LEU A 1 349 ? 1.192 14.091 10.155 1.00 15.73 349 LEU A CA 1
ATOM 2785 C C . LEU A 1 349 ? -0.239 14.203 10.693 1.00 15.75 349 LEU A C 1
ATOM 2786 O O . LEU A 1 349 ? -1.167 13.595 10.146 1.00 15.10 349 LEU A O 1
ATOM 2791 N N . LEU A 1 350 ? -0.413 14.979 11.765 1.00 15.21 350 LEU A N 1
ATOM 2792 C CA . LEU A 1 350 ? -1.723 15.120 12.392 1.00 15.89 350 LEU A CA 1
ATOM 2793 C C . LEU A 1 350 ? -2.787 15.670 11.435 1.00 16.48 350 LEU A C 1
ATOM 2794 O O . LEU A 1 350 ? -3.958 15.284 11.513 1.00 16.58 350 LEU A O 1
ATOM 2799 N N . LYS A 1 351 ? -2.413 16.564 10.527 1.00 17.11 351 LYS A N 1
ATOM 2800 C CA . LYS A 1 351 ? -3.437 17.077 9.624 1.00 17.79 351 LYS A CA 1
ATOM 2801 C C . LYS A 1 351 ? -3.927 16.056 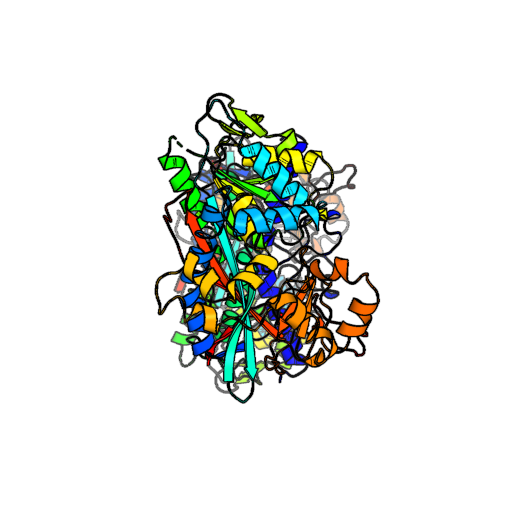8.596 1.00 17.08 351 LYS A C 1
ATOM 2802 O O . LYS A 1 351 ? -4.952 16.284 7.960 1.00 16.52 351 LYS A O 1
ATOM 2808 N N . THR A 1 352 ? -3.223 14.926 8.439 1.00 15.57 352 THR A N 1
ATOM 2809 C CA . THR A 1 352 ? -3.694 13.901 7.504 1.00 14.56 352 THR A CA 1
ATOM 2810 C C . THR A 1 352 ? -4.547 12.884 8.261 1.00 14.60 352 THR A C 1
ATOM 2811 O O . THR A 1 352 ? -5.048 11.940 7.654 1.00 15.03 352 THR A O 1
ATOM 2815 N N . PHE A 1 353 ? -4.720 13.062 9.570 1.00 14.91 353 PHE A N 1
ATOM 2816 C CA . PHE A 1 353 ? -5.508 12.098 10.344 1.00 15.52 353 PHE A CA 1
ATOM 2817 C C . PHE A 1 353 ? -6.940 12.554 10.600 1.00 15.70 353 PHE A C 1
ATOM 2818 O O . PHE A 1 353 ? -7.180 13.747 10.807 1.00 15.25 353 PHE A O 1
ATOM 2826 N N . VAL A 1 354 ? -7.886 11.611 10.595 1.00 15.72 354 VAL A N 1
ATOM 2827 C CA . VAL A 1 354 ? -9.266 11.961 10.967 1.00 15.89 354 VAL A CA 1
ATOM 2828 C C . VAL A 1 354 ? -9.365 11.444 12.395 1.00 16.02 354 VAL A C 1
ATOM 2829 O O . VAL A 1 354 ? -8.368 10.961 12.934 1.00 15.67 354 VAL A O 1
ATOM 2833 N N . LYS A 1 355 ? -10.532 11.551 13.028 1.00 16.46 355 LYS A N 1
ATOM 2834 C CA . LYS A 1 355 ? -10.670 11.038 14.398 1.00 16.79 355 LYS A CA 1
ATOM 2835 C C . LYS A 1 355 ? -10.778 9.526 14.350 1.00 16.27 355 LYS A C 1
ATOM 2836 O O . LYS A 1 355 ? -11.469 8.987 13.500 1.00 16.66 355 LYS A O 1
ATOM 2840 N N . ILE A 1 356 ? -10.098 8.835 15.262 1.00 15.72 356 ILE A N 1
ATOM 2841 C CA . ILE A 1 356 ? -10.158 7.378 15.313 1.00 15.93 356 ILE A CA 1
ATOM 2842 C C . ILE A 1 356 ? -10.219 6.963 16.778 1.00 16.91 356 ILE A C 1
ATOM 2843 O O . ILE A 1 356 ? -9.360 7.346 17.581 1.00 16.76 356 ILE A O 1
ATOM 2848 N N . TYR A 1 357 ? -11.226 6.176 17.122 1.00 17.33 357 TYR A N 1
ATOM 2849 C CA . TYR A 1 357 ? -11.389 5.755 18.496 1.00 18.38 357 TYR A CA 1
ATOM 2850 C C . TYR A 1 357 ? -11.361 4.281 18.727 1.00 18.42 357 TYR A C 1
ATOM 2851 O O . TYR A 1 357 ? -11.748 3.490 17.867 1.00 17.83 357 TYR A O 1
ATOM 2860 N N . PRO A 1 358 ? -10.898 3.885 19.919 1.00 19.07 358 PRO A N 1
ATOM 2861 C CA . PRO A 1 358 ? -10.871 2.465 20.243 1.00 19.56 358 PRO A CA 1
ATOM 2862 C C . PRO A 1 358 ? -12.297 2.197 20.761 1.00 20.44 358 PRO A C 1
ATOM 2863 O O . PRO A 1 358 ? -13.074 3.140 20.943 1.00 20.45 358 PRO A O 1
ATOM 2867 N N . LEU A 1 359 ? -12.639 0.931 20.980 1.00 21.34 359 LEU A N 1
ATOM 2868 C CA . LEU A 1 359 ? -13.959 0.561 21.492 1.00 22.78 359 LEU A CA 1
ATOM 2869 C C . LEU A 1 359 ? -13.781 -0.340 22.709 1.00 24.29 359 LEU A C 1
ATOM 2870 O O . LEU A 1 359 ? -14.426 -1.382 22.849 1.00 24.22 359 LEU A O 1
ATOM 2875 N N . ASP A 1 360 ? -12.874 0.073 23.583 1.00 26.61 360 ASP A N 1
ATOM 2876 C CA . ASP A 1 360 ? -12.613 -0.672 24.798 1.00 29.01 360 ASP A CA 1
ATOM 2877 C C . ASP A 1 360 ? -13.074 0.138 25.994 1.00 30.00 360 ASP A C 1
ATOM 2878 O O . ASP A 1 360 ? -13.802 1.113 25.836 1.00 29.99 360 ASP A O 1
ATOM 2883 N N . ASP A 1 361 ? -12.643 -0.241 27.194 1.00 31.80 361 ASP A N 1
ATOM 2884 C CA . ASP A 1 361 ? -13.099 0.459 28.393 1.00 33.15 361 ASP A CA 1
ATOM 2885 C C . ASP A 1 361 ? -12.272 1.655 28.869 1.00 33.33 361 ASP A C 1
ATOM 2886 O O . ASP A 1 361 ? -12.451 2.150 29.995 1.00 33.56 361 ASP A O 1
ATOM 2891 N N . THR A 1 362 ? -11.378 2.129 28.017 1.00 32.81 362 THR A N 1
ATOM 2892 C CA . THR A 1 362 ? -10.555 3.276 28.354 1.00 32.53 362 THR A CA 1
ATOM 2893 C C . THR A 1 362 ? -11.427 4.525 28.212 1.00 32.25 362 THR A C 1
ATOM 2894 O O . THR A 1 362 ? -12.555 4.441 27.731 1.00 32.31 362 THR A O 1
ATOM 2898 N N . LYS A 1 363 ? -10.911 5.672 28.636 1.00 31.98 363 LYS A N 1
ATOM 2899 C CA . LYS A 1 363 ? -11.652 6.930 28.538 1.00 31.48 363 LYS A CA 1
ATOM 2900 C C . LYS A 1 363 ? -12.034 7.164 27.076 1.00 31.48 363 LYS A C 1
ATOM 2901 O O . LYS A 1 363 ? -13.175 7.505 26.762 1.00 31.29 363 LYS A O 1
ATOM 2903 N N . LEU A 1 364 ? -11.051 6.976 26.198 1.00 30.79 364 LEU A N 1
ATOM 2904 C CA . LEU A 1 364 ? -11.216 7.145 24.759 1.00 30.33 364 LEU A CA 1
ATOM 2905 C C . LEU A 1 364 ? -12.160 6.073 24.206 1.00 29.47 364 LEU A C 1
ATOM 2906 O O . LEU A 1 364 ? -12.998 6.351 23.349 1.00 29.16 364 LEU A O 1
ATOM 2911 N N . GLY A 1 365 ? -12.015 4.848 24.699 1.00 28.60 365 GLY A N 1
ATOM 2912 C CA . GLY A 1 365 ? -12.871 3.765 24.241 1.00 28.65 365 GLY A CA 1
ATOM 2913 C C . GLY A 1 365 ? -14.328 3.980 24.626 1.00 28.53 365 GLY A C 1
ATOM 2914 O O . GLY A 1 365 ? -15.242 3.633 23.868 1.00 27.88 365 GLY A O 1
ATOM 2915 N N . ARG A 1 366 ? -14.565 4.553 25.805 1.00 28.66 366 ARG A N 1
ATOM 2916 C CA . ARG A 1 366 ? -15.937 4.782 26.232 1.00 28.75 366 ARG A CA 1
ATOM 2917 C C . ARG A 1 366 ? -16.573 5.858 25.361 1.00 28.46 366 ARG A C 1
ATOM 2918 O O . ARG A 1 366 ? -17.759 5.787 25.056 1.00 28.56 366 ARG A O 1
ATOM 2926 N N A GLU A 1 367 ? -15.784 6.850 24.956 0.50 28.15 367 GLU A N 1
ATOM 2927 N N B GLU A 1 367 ? -15.780 6.852 24.962 0.50 27.80 367 GLU A N 1
ATOM 2928 C CA A GLU A 1 367 ? -16.305 7.916 24.108 0.50 27.69 367 GLU A CA 1
ATOM 2929 C CA B GLU A 1 367 ? -16.278 7.924 24.102 0.50 27.26 367 GLU A CA 1
ATOM 2930 C C A GLU A 1 367 ? -16.595 7.354 22.714 0.50 27.38 367 GLU A C 1
ATOM 2931 C C B GLU A 1 367 ? -16.594 7.350 22.720 0.50 27.02 367 GLU A C 1
ATOM 2932 O O A GLU A 1 367 ? -17.558 7.763 22.057 0.50 27.42 367 GLU A O 1
ATOM 2933 O O B GLU A 1 367 ? -17.576 7.743 22.080 0.50 27.08 367 GLU A O 1
ATOM 2944 N N . GLY A 1 368 ? -15.759 6.418 22.268 1.00 26.67 368 GLY A N 1
ATOM 2945 C CA . GLY A 1 368 ? -15.981 5.799 20.972 1.00 25.49 368 GLY A CA 1
ATOM 2946 C C . GLY A 1 368 ? -17.290 5.014 20.988 1.00 24.73 368 GLY A C 1
ATOM 2947 O O . GLY A 1 368 ? -18.071 5.065 20.037 1.00 24.03 368 GLY A O 1
ATOM 2948 N N . LYS A 1 369 ? -17.535 4.277 22.066 1.00 24.61 369 LYS A N 1
ATOM 2949 C CA . LYS A 1 369 ? -18.772 3.504 22.179 1.00 24.98 369 LYS A CA 1
ATOM 2950 C C . LYS A 1 369 ? -19.989 4.422 22.165 1.00 25.17 369 LYS A C 1
ATOM 2951 O O . LYS A 1 369 ? -21.024 4.082 21.590 1.00 24.75 369 LYS A O 1
ATOM 2957 N N A ARG A 1 370 ? -19.859 5.575 22.813 0.50 25.40 370 ARG A N 1
ATOM 2958 N N B ARG A 1 370 ? -19.862 5.580 22.809 0.50 24.68 370 ARG A N 1
ATOM 2959 C CA A ARG A 1 370 ? -20.943 6.542 22.865 0.50 25.99 370 ARG A CA 1
ATOM 2960 C CA B ARG A 1 370 ? -20.949 6.548 22.857 0.50 24.91 370 ARG A CA 1
ATOM 2961 C C A ARG A 1 370 ? -21.226 7.112 21.475 0.50 25.70 370 ARG A C 1
ATOM 2962 C C B ARG A 1 370 ? -21.230 7.108 21.468 0.50 24.94 370 ARG A C 1
ATOM 2963 O O A ARG A 1 370 ? -22.385 7.255 21.077 0.50 25.87 370 ARG A O 1
ATOM 2964 O O B ARG A 1 370 ? -22.387 7.242 21.061 0.50 25.16 370 ARG A O 1
ATOM 2979 N N . LEU A 1 371 ? -20.167 7.441 20.742 1.00 25.07 371 LEU A N 1
ATOM 2980 C CA . LEU A 1 371 ? -20.315 7.996 19.410 1.00 24.47 371 LEU A CA 1
ATOM 2981 C C . LEU A 1 371 ? -20.871 6.966 18.441 1.00 23.49 371 LEU A C 1
ATOM 2982 O O . LEU A 1 371 ? -21.714 7.290 17.601 1.00 22.75 371 LEU A O 1
ATOM 2987 N N . ALA A 1 372 ? -20.409 5.720 18.563 1.00 22.81 372 ALA A N 1
ATOM 2988 C CA . ALA A 1 372 ? -20.873 4.661 17.668 1.00 22.76 372 ALA A CA 1
ATOM 2989 C C . ALA A 1 372 ? -22.385 4.464 17.735 1.00 23.42 372 ALA A C 1
ATOM 2990 O O . ALA A 1 372 ? -23.019 4.109 16.737 1.00 21.88 372 ALA A O 1
ATOM 2992 N N . LEU A 1 373 ? -22.958 4.703 18.910 1.00 24.21 373 LEU A N 1
ATOM 2993 C CA . LEU A 1 373 ? -24.396 4.515 19.082 1.00 25.69 373 LEU A CA 1
ATOM 2994 C C . LEU A 1 373 ? -25.231 5.771 18.885 1.00 26.58 373 LEU A C 1
ATOM 2995 O O . LEU A 1 373 ? -26.379 5.685 18.433 1.00 27.13 373 LEU A O 1
ATOM 3000 N N . SER A 1 374 ? -24.660 6.927 19.213 1.00 26.91 374 SER A N 1
ATOM 3001 C CA . SER A 1 374 ? -25.371 8.203 19.107 1.00 27.43 374 SER A CA 1
ATOM 3002 C C . SER A 1 374 ? -25.234 8.949 17.782 1.00 27.22 374 SER A C 1
ATOM 3003 O O . SER A 1 374 ? -26.168 9.629 17.356 1.00 27.56 374 SER A O 1
ATOM 3006 N N A GLU A 1 375 ? -24.076 8.850 17.137 0.50 26.76 375 GLU A N 1
ATOM 3007 N N B GLU A 1 375 ? -24.082 8.829 17.127 0.50 26.62 375 GLU A N 1
ATOM 3008 C CA A GLU A 1 375 ? -23.899 9.519 15.855 0.50 26.19 375 GLU A CA 1
ATOM 3009 C CA B GLU A 1 375 ? -23.876 9.519 15.856 0.50 26.15 375 GLU A CA 1
ATOM 3010 C C A GLU A 1 375 ? -23.157 8.624 14.866 0.50 25.43 375 GLU A C 1
ATOM 3011 C C B GLU A 1 375 ? -23.149 8.614 14.867 0.50 25.29 375 GLU A C 1
ATOM 3012 O O A GLU A 1 375 ? -22.124 9.004 14.313 0.50 25.31 375 GLU A O 1
ATOM 3013 O O B GLU A 1 375 ? -22.115 8.986 14.309 0.50 25.17 375 GLU A O 1
ATOM 3024 N N . PRO A 1 376 ? -23.691 7.415 14.622 1.00 24.67 376 PRO A N 1
ATOM 3025 C CA . PRO A 1 376 ? -23.043 6.494 13.688 1.00 23.83 376 PRO A CA 1
ATOM 3026 C C . PRO A 1 376 ? -22.899 7.015 12.261 1.00 23.51 376 PRO A C 1
ATOM 3027 O O . PRO A 1 376 ? -21.975 6.612 11.556 1.00 22.59 376 PRO A O 1
ATOM 3031 N N . SER A 1 377 ? -23.784 7.918 11.831 1.00 23.06 377 SER A N 1
ATOM 3032 C CA . SER A 1 377 ? -23.708 8.413 10.449 1.00 23.04 377 SER A CA 1
ATOM 3033 C C . SER A 1 377 ? -22.343 9.001 10.051 1.00 22.47 377 SER A C 1
ATOM 3034 O O . SER A 1 377 ? -22.001 9.014 8.867 1.00 22.56 377 SER A O 1
ATOM 3037 N N . LYS A 1 378 ? -21.578 9.461 11.036 1.00 21.62 378 LYS A N 1
ATOM 3038 C CA . LYS A 1 378 ? -20.269 10.071 10.801 1.00 21.26 378 LYS A CA 1
ATOM 3039 C C . LYS A 1 378 ? -19.069 9.109 10.762 1.00 20.86 378 LYS A C 1
ATOM 3040 O O . LYS A 1 378 ? -17.940 9.554 10.507 1.00 20.65 378 LYS A O 1
ATOM 3042 N N . TYR A 1 379 ? -19.306 7.814 10.974 1.00 19.61 379 TYR A N 1
ATOM 3043 C CA . TYR A 1 379 ? -18.208 6.845 11.022 1.00 19.28 379 TYR A CA 1
ATOM 3044 C C . TYR A 1 379 ? -18.297 5.582 10.197 1.00 18.48 379 TYR A C 1
ATOM 3045 O O . TYR A 1 379 ? -19.324 5.250 9.601 1.00 18.47 379 TYR A O 1
ATOM 3054 N N . VAL A 1 380 ? -17.179 4.864 10.207 1.00 17.70 380 VAL A N 1
ATOM 3055 C CA . VAL A 1 380 ? -17.076 3.555 9.588 1.00 17.44 380 VAL A CA 1
ATOM 3056 C C . VAL A 1 380 ? -16.439 2.716 10.689 1.00 17.33 380 VAL A C 1
ATOM 3057 O O . VAL A 1 380 ? -15.487 3.152 11.341 1.00 16.53 380 VAL A O 1
ATOM 3061 N N . LEU A 1 381 ? -16.997 1.537 10.932 1.00 16.80 381 LEU A N 1
ATOM 3062 C CA . LEU A 1 381 ? -16.476 0.629 11.942 1.00 17.43 381 LEU A CA 1
ATOM 3063 C C . LEU A 1 381 ? -15.539 -0.313 11.178 1.00 18.06 381 LEU A C 1
ATOM 3064 O O . LEU A 1 381 ? -15.952 -0.960 10.210 1.00 18.66 381 LEU A O 1
ATOM 3069 N N . LYS A 1 382 ? -14.286 -0.395 11.597 1.00 18.44 382 LYS A N 1
ATOM 3070 C CA . LYS A 1 382 ? -13.320 -1.236 10.888 1.00 19.56 382 LYS A CA 1
ATOM 3071 C C . LYS A 1 382 ? -12.694 -2.300 11.797 1.00 20.88 382 LYS A C 1
ATOM 3072 O O . LYS A 1 382 ? -12.247 -2.003 12.893 1.00 21.09 382 LYS A O 1
ATOM 3078 N N . PRO A 1 383 ? -12.643 -3.557 11.332 1.00 22.82 383 PRO A N 1
ATOM 3079 C CA . PRO A 1 383 ? -12.067 -4.659 12.110 1.00 24.61 383 PRO A CA 1
ATOM 3080 C C . PRO A 1 383 ? -10.551 -4.559 12.230 1.00 26.39 383 PRO A C 1
ATOM 3081 O O . PRO A 1 383 ? -9.882 -4.100 11.309 1.00 26.59 383 PRO A O 1
ATOM 3085 N N . GLN A 1 384 ? -10.005 -4.995 13.358 1.00 28.40 384 GLN A N 1
ATOM 3086 C CA . GLN A 1 384 ? -8.565 -4.957 13.524 1.00 30.87 384 GLN A CA 1
ATOM 3087 C C . GLN A 1 384 ? -7.867 -6.019 12.668 1.00 31.72 384 GLN A C 1
ATOM 3088 O O . GLN A 1 384 ? -6.728 -5.815 12.235 1.00 32.20 384 GLN A O 1
ATOM 3094 N N . ARG A 1 385 ? -8.528 -7.149 12.415 1.00 32.56 385 ARG A N 1
ATOM 3095 C CA . ARG A 1 385 ? -7.928 -8.140 11.518 1.00 33.45 385 ARG A CA 1
ATOM 3096 C C . ARG A 1 385 ? -8.286 -7.639 10.110 1.00 33.29 385 ARG A C 1
ATOM 3097 O O . ARG A 1 385 ? -9.460 -7.521 9.761 1.00 33.96 385 ARG A O 1
ATOM 3105 N N . GLU A 1 386 ? -7.274 -7.367 9.303 0.77 32.71 386 GLU A N 1
ATOM 3106 C CA . GLU A 1 386 ? -7.471 -6.792 7.964 0.77 31.99 386 GLU A CA 1
ATOM 3107 C C . GLU A 1 386 ? -7.755 -7.694 6.760 0.77 31.64 386 GLU A C 1
ATOM 3108 O O . GLU A 1 386 ? -7.563 -8.907 6.765 0.77 32.08 386 GLU A O 1
ATOM 3114 N N . GLY A 1 387 ? -8.224 -7.010 5.712 0.60 30.96 387 GLY A N 1
ATOM 3115 C CA . GLY A 1 387 ? -8.494 -7.623 4.425 0.60 30.06 387 GLY A CA 1
ATOM 3116 C C . GLY A 1 387 ? -9.730 -8.467 4.213 0.60 29.46 387 GLY A C 1
ATOM 3117 O O . GLY A 1 387 ? -9.942 -8.964 3.104 0.60 29.55 387 GLY A O 1
ATOM 3118 N N . GLY A 1 388 ? -10.549 -8.633 5.246 0.58 28.89 388 GLY A N 1
ATOM 3119 C CA . GLY A 1 388 ? -11.737 -9.455 5.099 0.58 28.18 388 GLY A CA 1
ATOM 3120 C C . GLY A 1 388 ? -12.892 -8.792 4.368 0.58 27.70 388 GLY A C 1
ATOM 3121 O O . GLY A 1 388 ? -13.900 -9.443 4.069 0.58 27.22 388 GLY A O 1
ATOM 3122 N N . GLY A 1 389 ? -12.745 -7.504 4.069 0.55 27.27 389 GLY A N 1
ATOM 3123 C CA . GLY A 1 389 ? -13.800 -6.779 3.388 0.55 26.58 389 GLY A CA 1
ATOM 3124 C C . GLY A 1 389 ? -15.029 -6.703 4.277 0.55 26.14 389 GLY A C 1
ATOM 3125 O O . GLY A 1 389 ? -16.153 -6.906 3.816 0.55 25.97 389 GLY A O 1
ATOM 3126 N N A ASN A 1 390 ? -14.820 -6.405 5.557 0.50 25.72 390 ASN A N 1
ATOM 3127 N N B ASN A 1 390 ? -14.811 -6.406 5.555 0.50 25.97 390 ASN A N 1
ATOM 3128 C CA A ASN A 1 390 ? -15.933 -6.313 6.497 0.50 25.06 390 ASN A CA 1
ATOM 3129 C CA B ASN A 1 390 ? -15.910 -6.313 6.506 0.50 25.67 390 ASN A CA 1
ATOM 3130 C C A ASN A 1 390 ? -16.123 -4.970 7.222 0.50 24.41 390 ASN A C 1
ATOM 3131 C C B ASN A 1 390 ? -16.097 -4.971 7.232 0.50 24.72 390 ASN A C 1
ATOM 3132 O O A ASN A 1 390 ? -16.482 -4.956 8.397 0.50 24.50 390 ASN A O 1
ATOM 3133 O O B ASN A 1 390 ? -16.432 -4.957 8.414 0.50 24.76 390 ASN A O 1
ATOM 3142 N N . ASN A 1 391 ? -15.894 -3.846 6.543 1.00 24.13 391 ASN A N 1
ATOM 3143 C CA . ASN A 1 391 ? -16.103 -2.537 7.194 1.00 22.42 391 ASN A CA 1
ATOM 3144 C C . ASN A 1 391 ? -17.608 -2.362 7.324 1.00 21.73 391 ASN A C 1
ATOM 3145 O O . ASN A 1 391 ? -18.350 -2.829 6.459 1.00 21.25 391 ASN A O 1
ATOM 3150 N N . VAL A 1 392 ? -18.055 -1.686 8.382 1.00 20.58 392 VAL A N 1
ATOM 3151 C CA . VAL A 1 392 ? -19.486 -1.429 8.574 1.00 20.25 392 VAL A CA 1
ATOM 3152 C C . VAL A 1 392 ? -19.690 0.073 8.586 1.00 19.82 392 VAL A C 1
ATOM 3153 O O . VAL A 1 392 ? -19.116 0.785 9.410 1.00 19.94 392 VAL A O 1
ATOM 3157 N N . TYR A 1 393 ? -20.574 0.556 7.688 1.00 19.85 393 TYR A N 1
ATOM 3158 C CA . TYR A 1 393 ? -20.733 2.014 7.552 1.00 19.49 393 TYR A CA 1
ATOM 3159 C C . TYR A 1 393 ? -21.979 2.685 8.128 1.00 20.02 393 TYR A C 1
ATOM 3160 O O . TYR A 1 393 ? -23.080 2.144 8.125 1.00 20.39 393 TYR A O 1
ATOM 3169 N N . LYS A 1 394 ? -21.703 3.867 8.637 1.00 19.88 394 LYS A N 1
ATOM 3170 C CA . LYS A 1 394 ? -22.707 4.786 9.103 1.00 20.74 394 LYS A CA 1
ATOM 3171 C C . LYS A 1 394 ? -23.841 4.240 9.944 1.00 20.70 394 LYS A C 1
ATOM 3172 O O . LYS A 1 394 ? -23.587 3.615 10.962 1.00 19.93 394 LYS A O 1
ATOM 3178 N N . GLU A 1 395 ? -25.086 4.506 9.533 1.00 20.55 395 GLU A N 1
ATOM 3179 C CA . GLU A 1 395 ? -26.249 4.044 10.287 1.00 20.52 395 GLU A CA 1
ATOM 3180 C C . GLU A 1 395 ? -26.345 2.536 10.487 1.00 19.55 395 GLU A C 1
ATOM 3181 O O . GLU A 1 395 ? -27.183 2.060 11.251 1.00 20.22 395 GLU A O 1
ATOM 3187 N N A ASN A 1 396 ? -25.493 1.778 9.815 0.50 19.06 396 ASN A N 1
ATOM 3188 N N B ASN A 1 396 ? -25.507 1.774 9.790 0.50 19.01 396 ASN A N 1
ATOM 3189 C CA A ASN A 1 396 ? -25.532 0.336 9.980 0.50 18.21 396 ASN A CA 1
ATOM 3190 C CA B ASN A 1 396 ? -25.521 0.320 9.944 0.50 18.31 396 ASN A CA 1
ATOM 3191 C C A ASN A 1 396 ? -24.734 -0.101 11.184 0.50 17.79 396 ASN A C 1
ATOM 3192 C C B ASN A 1 396 ? -24.750 -0.094 11.188 0.50 17.75 396 ASN A C 1
ATOM 3193 O O A ASN A 1 396 ? -24.830 -1.239 11.620 0.50 17.96 396 ASN A O 1
ATOM 3194 O O B ASN A 1 396 ? -24.884 -1.215 11.654 0.50 17.90 396 ASN A O 1
ATOM 3203 N N . ILE A 1 397 ? -23.937 0.808 11.730 1.00 17.45 397 ILE A N 1
ATOM 3204 C CA . ILE A 1 397 ? -23.114 0.464 12.886 1.00 16.07 397 ILE A CA 1
ATOM 3205 C C . ILE A 1 397 ? -23.797 -0.026 14.176 1.00 15.70 397 ILE A C 1
ATOM 3206 O O . ILE A 1 397 ? -23.405 -1.053 14.735 1.00 15.24 397 ILE A O 1
ATOM 3211 N N . PRO A 1 398 ? -24.829 0.679 14.664 1.00 16.02 398 PRO A N 1
ATOM 3212 C CA . PRO A 1 398 ? -25.455 0.201 15.908 1.00 16.62 398 PRO A CA 1
ATOM 3213 C C . PRO A 1 398 ? -25.969 -1.233 15.851 1.00 16.93 398 PRO A C 1
ATOM 3214 O O . PRO A 1 398 ? -25.731 -2.031 16.759 1.00 17.84 398 PRO A O 1
ATOM 3218 N N . ASN A 1 399 ? -26.670 -1.566 14.769 1.00 17.84 399 ASN A N 1
ATOM 3219 C CA . ASN A 1 399 ? -27.213 -2.914 14.603 1.00 18.42 399 ASN A CA 1
ATOM 3220 C C . ASN A 1 399 ? -26.123 -3.996 14.660 1.00 19.30 399 ASN A C 1
ATOM 3221 O O . ASN A 1 399 ? -26.315 -5.084 15.234 1.00 18.19 399 ASN A O 1
ATOM 3226 N N . PHE A 1 400 ? -24.982 -3.693 14.043 1.00 19.11 400 PHE A N 1
ATOM 3227 C CA . PHE A 1 400 ? -23.871 -4.634 14.030 1.00 19.87 400 PHE A CA 1
ATOM 3228 C C . PHE A 1 400 ? -23.332 -4.812 15.447 1.00 19.93 400 PHE A C 1
ATOM 3229 O O . PHE A 1 400 ? -23.164 -5.943 15.909 1.00 20.11 400 PHE A O 1
ATOM 3237 N N . LEU A 1 401 ? -23.065 -3.702 16.133 1.00 20.02 401 LEU A N 1
ATOM 3238 C CA . LEU A 1 401 ? -22.528 -3.776 17.486 1.00 21.32 401 LEU A CA 1
ATOM 3239 C C . LEU A 1 401 ? -23.468 -4.477 18.464 1.00 22.62 401 LEU A C 1
ATOM 3240 O O . LEU A 1 401 ? -23.027 -5.275 19.300 1.00 22.48 401 LEU A O 1
ATOM 3245 N N . LYS A 1 402 ? -24.762 -4.186 18.368 1.00 23.70 402 LYS A N 1
ATOM 3246 C CA . LYS A 1 402 ? -25.734 -4.810 19.261 1.00 24.93 402 LYS A CA 1
ATOM 3247 C C . LYS A 1 402 ? -25.793 -6.314 19.021 1.00 25.64 402 LYS A C 1
ATOM 3248 O O . LYS A 1 402 ? -26.210 -7.079 19.891 1.00 26.15 402 LYS A O 1
ATOM 3252 N N . GLY A 1 403 ? -25.340 -6.744 17.849 1.00 25.90 403 GLY A N 1
ATOM 3253 C CA . GLY A 1 403 ? -25.350 -8.158 17.537 1.00 27.31 403 GLY A CA 1
ATOM 3254 C C . GLY A 1 403 ? -24.204 -8.945 18.159 1.00 28.39 403 GLY A C 1
ATOM 3255 O O . GLY A 1 403 ? -24.162 -10.165 18.023 1.00 28.55 403 GLY A O 1
ATOM 3256 N N . ILE A 1 404 ? -23.261 -8.267 18.814 1.00 29.06 404 ILE A N 1
ATOM 3257 C CA . ILE A 1 404 ? -22.138 -8.963 19.451 1.00 30.16 404 ILE A CA 1
ATOM 3258 C C . ILE A 1 404 ? -21.888 -8.437 20.860 1.00 30.49 404 ILE A C 1
ATOM 3259 O O . ILE A 1 404 ? -22.247 -7.302 21.183 1.00 30.92 404 ILE A O 1
ATOM 3264 N N . GLU A 1 405 ? -21.281 -9.269 21.703 1.00 31.18 405 GLU A N 1
ATOM 3265 C CA . GLU A 1 405 ? -20.988 -8.880 23.079 1.00 32.00 405 GLU A CA 1
ATOM 3266 C C . GLU A 1 405 ? -20.107 -7.638 23.126 1.00 32.25 405 GLU A C 1
ATOM 3267 O O . GLU A 1 405 ? -19.130 -7.527 22.384 1.00 32.38 405 GLU A O 1
ATOM 3273 N N . GLU A 1 406 ? -20.470 -6.697 23.992 1.00 32.67 406 GLU A N 1
ATOM 3274 C CA . GLU A 1 406 ? -19.728 -5.450 24.110 1.00 33.16 406 GLU A CA 1
ATOM 3275 C C . GLU A 1 406 ? -18.241 -5.639 24.339 1.00 33.50 406 GLU A C 1
ATOM 3276 O O . GLU A 1 406 ? -17.438 -4.792 23.937 1.00 32.59 406 GLU A O 1
ATOM 3282 N N . ARG A 1 407 ? -17.871 -6.745 24.982 1.00 33.84 407 ARG A N 1
ATOM 3283 C CA . ARG A 1 407 ? -16.463 -7.008 25.256 1.00 34.32 407 ARG A CA 1
ATOM 3284 C C . ARG A 1 407 ? -15.692 -7.252 23.965 1.00 33.87 407 ARG A C 1
ATOM 3285 O O . ARG A 1 407 ? -14.489 -6.988 23.893 1.00 34.64 407 ARG A O 1
ATOM 3291 N N . HIS A 1 408 ? -16.384 -7.753 22.948 1.00 32.61 408 HIS A N 1
ATOM 3292 C CA . HIS A 1 408 ? -15.756 -8.040 21.663 1.00 31.63 408 HIS A CA 1
ATOM 3293 C C . HIS A 1 408 ? -15.738 -6.841 20.717 1.00 29.82 408 HIS A C 1
ATOM 3294 O O . HIS A 1 408 ? -15.306 -6.959 19.571 1.00 29.30 408 HIS A O 1
ATOM 3301 N N . TRP A 1 409 ? -16.218 -5.694 21.189 1.00 27.99 409 TRP A N 1
ATOM 3302 C CA . TRP A 1 409 ? -16.219 -4.494 20.357 1.00 26.74 409 TRP A CA 1
ATOM 3303 C C . TRP A 1 409 ? -14.772 -4.018 20.184 1.00 26.82 409 TRP A C 1
ATOM 3304 O O . TRP A 1 409 ? -14.457 -3.274 19.253 1.00 26.69 409 TRP A O 1
ATOM 3315 N N . ASP A 1 410 ? -13.896 -4.458 21.086 1.00 26.10 410 ASP A N 1
ATOM 3316 C CA . ASP A 1 410 ? -12.489 -4.070 21.037 1.00 25.92 410 ASP A CA 1
ATOM 3317 C C . ASP A 1 410 ? -11.811 -4.665 19.814 1.00 25.53 410 ASP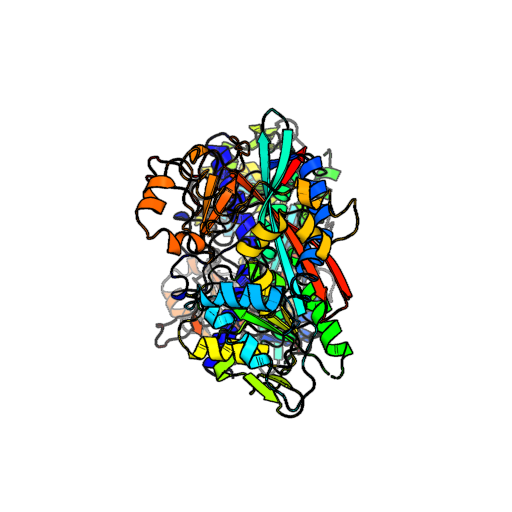 A C 1
ATOM 3318 O O . ASP A 1 410 ? -10.651 -4.349 19.529 1.00 25.63 410 ASP A O 1
ATOM 3321 N N . ALA A 1 411 ? -12.522 -5.547 19.108 1.00 24.79 411 ALA A N 1
ATOM 3322 C CA . ALA A 1 411 ? -11.982 -6.175 17.895 1.00 24.18 411 ALA A CA 1
ATOM 3323 C C . ALA A 1 411 ? -12.082 -5.183 16.735 1.00 23.40 411 ALA A C 1
ATOM 3324 O O . ALA A 1 411 ? -11.662 -5.476 15.611 1.00 23.05 411 ALA A O 1
ATOM 3326 N N . TYR A 1 412 ? -12.641 -4.013 17.020 1.00 22.48 412 TYR A N 1
ATOM 3327 C CA . TYR A 1 412 ? -12.808 -2.981 16.002 1.00 21.70 412 TYR A CA 1
ATOM 3328 C C . TYR A 1 412 ? -12.350 -1.618 16.463 1.00 20.54 412 TYR A C 1
ATOM 3329 O O . TYR A 1 412 ? -12.071 -1.415 17.643 1.00 20.66 412 TYR A O 1
ATOM 3338 N N . ILE A 1 413 ? -12.263 -0.691 15.507 1.00 19.21 413 ILE A N 1
ATOM 3339 C CA . ILE A 1 413 ? -11.965 0.706 15.805 1.00 17.11 413 ILE A CA 1
ATOM 3340 C C . ILE A 1 413 ? -13.081 1.484 15.111 1.00 17.04 413 ILE A C 1
ATOM 3341 O O . ILE A 1 413 ? -13.693 0.985 14.144 1.00 17.48 413 ILE A O 1
ATOM 3346 N N . LEU A 1 414 ? -13.366 2.682 15.613 1.00 15.75 414 LEU A N 1
ATOM 3347 C CA . LEU A 1 414 ? -14.396 3.539 15.019 1.00 15.29 414 LEU A CA 1
ATOM 3348 C C . LEU A 1 414 ? -13.651 4.692 14.356 1.00 14.78 414 LEU A C 1
ATOM 3349 O O . LEU A 1 414 ? -12.951 5.464 15.032 1.00 15.13 414 LEU A O 1
ATOM 3354 N N . MET A 1 415 ? -13.822 4.820 13.044 1.00 14.34 415 MET A N 1
ATOM 3355 C CA . MET A 1 415 ? -13.129 5.847 12.279 1.00 14.26 415 MET A CA 1
ATOM 3356 C C . MET A 1 415 ? -14.046 6.874 11.640 1.00 14.61 415 MET A C 1
ATOM 3357 O O . MET A 1 415 ? -15.065 6.536 11.034 1.00 14.74 415 MET A O 1
ATOM 3362 N N . GLU A 1 416 ? -13.676 8.139 11.778 1.00 15.56 416 GLU A N 1
ATOM 3363 C CA . GLU A 1 416 ? -14.453 9.196 11.166 1.00 16.83 416 GLU A CA 1
ATOM 3364 C C . GLU A 1 416 ? -14.472 8.941 9.660 1.00 16.87 416 GLU A C 1
ATOM 3365 O O . GLU A 1 416 ? -13.461 8.569 9.045 1.00 16.09 416 GLU A O 1
ATOM 3371 N N . LEU A 1 417 ? -15.637 9.141 9.068 1.00 17.20 417 LEU A N 1
ATOM 3372 C CA . LEU A 1 417 ? -15.814 8.932 7.646 1.00 18.04 417 LEU A CA 1
ATOM 3373 C C . LEU A 1 417 ? -15.216 10.087 6.825 1.00 18.24 417 LEU A C 1
ATOM 3374 O O . LEU A 1 417 ? -15.525 11.271 7.064 1.00 17.93 417 LEU A O 1
ATOM 3379 N N . ILE A 1 418 ? -14.328 9.744 5.890 1.00 18.15 418 ILE A N 1
ATOM 3380 C CA . ILE A 1 418 ? -13.715 10.735 4.989 1.00 18.41 418 ILE A CA 1
ATOM 3381 C C . ILE A 1 418 ? -14.756 10.947 3.878 1.00 19.34 418 ILE A C 1
ATOM 3382 O O . ILE A 1 418 ? -15.351 9.980 3.393 1.00 19.24 418 ILE A O 1
ATOM 3387 N N A GLU A 1 419 ? -14.960 12.201 3.486 0.50 20.08 419 GLU A N 1
ATOM 3388 N N B GLU A 1 419 ? -14.976 12.198 3.489 0.50 19.78 419 GLU A N 1
ATOM 3389 C CA A GLU A 1 419 ? -15.959 12.545 2.470 0.50 20.61 419 GLU A CA 1
ATOM 3390 C CA B GLU A 1 419 ? -15.978 12.506 2.465 0.50 20.24 419 GLU A CA 1
ATOM 3391 C C A GLU A 1 419 ? -15.383 13.229 1.240 0.50 20.44 419 GLU A C 1
ATOM 3392 C C B GLU A 1 419 ? -15.407 13.214 1.244 0.50 20.13 419 GLU A C 1
ATOM 3393 O O A GLU A 1 419 ? -15.421 14.453 1.122 0.50 20.05 419 GLU A O 1
ATOM 3394 O O B GLU A 1 419 ? -15.462 14.437 1.137 0.50 19.75 419 GLU A O 1
ATOM 3405 N N . PRO A 1 420 ? -14.847 12.444 0.300 1.00 20.56 420 PRO A N 1
ATOM 3406 C CA . PRO A 1 420 ? -14.271 13.019 -0.920 1.00 21.06 420 PRO A CA 1
ATOM 3407 C C . PRO A 1 420 ? -15.368 13.332 -1.937 1.00 21.85 420 PRO A C 1
ATOM 3408 O O . PRO A 1 420 ? -16.509 12.895 -1.777 1.00 21.17 420 PRO A O 1
ATOM 3412 N N . GLU A 1 421 ? -15.009 14.088 -2.967 1.00 22.97 421 GLU A N 1
ATOM 3413 C CA . GLU A 1 421 ? -15.934 14.400 -4.054 1.00 24.68 421 GLU A CA 1
ATOM 3414 C C . GLU A 1 421 ? -15.791 13.238 -5.024 1.00 25.07 421 GLU A C 1
ATOM 3415 O O . GLU A 1 421 ? -14.707 12.673 -5.161 1.00 26.01 421 GLU A O 1
ATOM 3421 N N . LEU A 1 422 ? -16.870 12.869 -5.685 1.00 24.80 422 LEU A N 1
ATOM 3422 C CA . LEU A 1 422 ? -16.790 11.793 -6.650 1.00 25.41 422 LEU A CA 1
ATOM 3423 C C . LEU A 1 422 ? -16.499 12.370 -8.034 1.00 25.17 422 LEU A C 1
ATOM 3424 O O . LEU A 1 422 ? -16.927 13.476 -8.360 1.00 24.67 422 LEU A O 1
ATOM 3428 N N . ASN A 1 423 ? -15.736 11.633 -8.835 1.00 24.81 423 ASN A N 1
ATOM 3429 C CA . ASN A 1 423 ? -15.424 12.061 -10.194 1.00 24.86 423 ASN A CA 1
ATOM 3430 C C . ASN A 1 423 ? -16.571 11.491 -11.030 1.00 24.94 423 ASN A C 1
ATOM 3431 O O . ASN A 1 423 ? -16.752 10.279 -11.079 1.00 24.18 423 ASN A O 1
ATOM 3436 N N . GLU A 1 424 ? -17.351 12.360 -11.671 1.00 25.01 424 GLU A N 1
ATOM 3437 C CA . GLU A 1 424 ? -18.489 11.900 -12.470 1.00 25.86 424 GLU A CA 1
ATOM 3438 C C . GLU A 1 424 ? -18.164 11.785 -13.951 1.00 25.75 424 GLU A C 1
ATOM 3439 O O . GLU A 1 424 ? -19.000 11.347 -14.750 1.00 26.23 424 GLU A O 1
ATOM 3445 N N . ASN A 1 425 ? -16.954 12.168 -14.323 1.00 25.18 425 ASN A N 1
ATOM 3446 C CA . ASN A 1 425 ? -16.599 12.165 -15.728 1.00 25.44 425 ASN A CA 1
ATOM 3447 C C . ASN A 1 425 ? -15.548 11.190 -16.218 1.00 24.55 425 ASN A C 1
ATOM 3448 O O . ASN A 1 425 ? -14.776 11.517 -17.125 1.00 25.69 425 ASN A O 1
ATOM 3453 N N . ASN A 1 426 ? -15.496 10.002 -15.635 1.00 23.07 426 ASN A N 1
ATOM 3454 C CA . ASN A 1 426 ? -14.525 9.030 -16.135 1.00 21.27 426 ASN A CA 1
ATOM 3455 C C . ASN A 1 426 ? -15.277 7.807 -16.616 1.00 21.31 426 ASN A C 1
ATOM 3456 O O . ASN A 1 426 ? -16.504 7.695 -16.422 1.00 20.97 426 ASN A O 1
ATOM 3461 N N . ILE A 1 427 ? -14.564 6.899 -17.270 1.00 20.91 427 ILE A N 1
ATOM 3462 C CA . ILE A 1 427 ? -15.169 5.664 -17.754 1.00 21.01 427 ILE A CA 1
ATOM 3463 C C . ILE A 1 427 ? -14.292 4.504 -17.310 1.00 20.70 427 ILE A C 1
ATOM 3464 O O . ILE A 1 427 ? -13.069 4.558 -17.465 1.00 19.88 427 ILE A O 1
ATOM 3469 N N . ILE A 1 428 ? -14.916 3.467 -16.754 1.00 20.24 428 ILE A N 1
ATOM 3470 C CA . ILE A 1 428 ? -14.185 2.294 -16.289 1.00 20.70 428 ILE A CA 1
ATOM 3471 C C . ILE A 1 428 ? -14.276 1.167 -17.312 1.00 20.36 428 ILE A C 1
ATOM 3472 O O . ILE A 1 428 ? -15.353 0.859 -17.844 1.00 20.59 428 ILE A O 1
ATOM 3477 N N . LEU A 1 429 ? -13.142 0.541 -17.585 1.00 19.52 429 LEU A N 1
ATOM 3478 C CA . LEU A 1 429 ? -13.121 -0.544 -18.550 1.00 19.01 429 LEU A CA 1
ATOM 3479 C C . LEU A 1 429 ? -12.639 -1.836 -17.909 1.00 19.42 429 LEU A C 1
ATOM 3480 O O . LEU A 1 429 ? -11.583 -1.866 -17.255 1.00 18.73 429 LEU A O 1
ATOM 3485 N N A ARG A 1 430 ? -13.437 -2.889 -18.062 0.50 19.23 430 ARG A N 1
ATOM 3486 N N B ARG A 1 430 ? -13.413 -2.896 -18.091 0.50 19.14 430 ARG A N 1
ATOM 3487 C CA A ARG A 1 430 ? -13.108 -4.212 -17.541 0.50 19.71 430 ARG A CA 1
ATOM 3488 C CA B ARG A 1 430 ? -13.043 -4.199 -17.569 0.50 19.73 430 ARG A CA 1
ATOM 3489 C C A ARG A 1 430 ? -13.662 -5.273 -18.481 0.50 19.88 430 ARG A C 1
ATOM 3490 C C B ARG A 1 430 ? -13.626 -5.293 -18.443 0.50 19.93 430 ARG A C 1
ATOM 3491 O O A ARG A 1 430 ? -14.851 -5.265 -18.806 0.50 19.70 430 ARG A O 1
ATOM 3492 O O B ARG A 1 430 ? -14.839 -5.343 -18.658 0.50 19.79 430 ARG A O 1
ATOM 3507 N N A ASP A 1 431 ? -12.789 -6.176 -18.916 0.50 19.81 431 ASP A N 1
ATOM 3508 N N B ASP A 1 431 ? -12.756 -6.148 -18.970 0.50 19.87 431 ASP A N 1
ATOM 3509 C CA A ASP A 1 431 ? -13.165 -7.276 -19.797 0.50 19.91 431 ASP A CA 1
ATOM 3510 C CA B ASP A 1 431 ? -13.199 -7.276 -19.777 0.50 19.99 431 ASP A CA 1
ATOM 3511 C C A ASP A 1 431 ? -13.943 -6.835 -21.033 0.50 19.79 431 ASP A C 1
ATOM 3512 C C B ASP A 1 431 ? -13.955 -6.829 -21.030 0.50 19.76 431 ASP A C 1
ATOM 3513 O O A ASP A 1 431 ? -14.934 -7.463 -21.426 0.50 19.62 431 ASP A O 1
ATOM 3514 O O B ASP A 1 431 ? -14.945 -7.452 -21.432 0.50 19.57 431 ASP A O 1
ATOM 3523 N N . ASN A 1 432 ? -13.468 -5.750 -21.636 1.00 19.87 432 ASN A N 1
ATOM 3524 C CA . ASN A 1 432 ? -14.052 -5.177 -22.849 1.00 19.78 432 ASN A CA 1
ATOM 3525 C C . ASN A 1 432 ? -15.408 -4.505 -22.661 1.00 20.09 432 ASN A C 1
ATOM 3526 O O . ASN A 1 432 ? -16.080 -4.178 -23.641 1.00 19.89 432 ASN A O 1
ATOM 3531 N N . LYS A 1 433 ? -15.801 -4.305 -21.409 1.00 19.86 433 LYS A N 1
ATOM 3532 C CA . LYS A 1 433 ? -17.087 -3.665 -21.102 1.00 20.70 433 LYS A CA 1
ATOM 3533 C C . LYS A 1 433 ? -16.822 -2.350 -20.407 1.00 20.94 433 LYS A C 1
ATOM 3534 O O . LYS A 1 433 ? -15.959 -2.280 -19.532 1.00 20.29 433 LYS A O 1
ATOM 3539 N N . SER A 1 434 ? -17.543 -1.297 -20.798 1.00 21.40 434 SER A N 1
ATOM 3540 C CA . SER A 1 434 ? -17.324 -0.002 -20.169 1.00 22.02 434 SER A CA 1
ATOM 3541 C C . SER A 1 434 ? -18.456 0.359 -19.217 1.00 22.51 434 SER A C 1
ATOM 3542 O O . SER A 1 434 ? -19.596 -0.104 -19.370 1.00 21.62 434 SER A O 1
ATOM 3545 N N . TYR A 1 435 ? -18.122 1.183 -18.229 1.00 22.67 435 TYR A N 1
ATOM 3546 C CA . TYR A 1 435 ? -19.072 1.619 -17.206 1.00 23.56 435 TYR A CA 1
ATOM 3547 C C . TYR A 1 435 ? -18.934 3.112 -16.984 1.00 24.36 435 TYR A C 1
ATOM 3548 O O . TYR A 1 435 ? -17.838 3.605 -16.705 1.00 24.69 435 TYR A O 1
ATOM 3557 N N . ASN A 1 436 ? -20.044 3.835 -17.107 1.00 25.04 436 ASN A N 1
ATOM 3558 C CA . ASN A 1 436 ? -20.042 5.280 -16.909 1.00 26.31 436 ASN A CA 1
ATOM 3559 C C . ASN A 1 436 ? -20.705 5.546 -15.555 1.00 26.51 436 ASN A C 1
ATOM 3560 O O . ASN A 1 436 ? -21.909 5.835 -15.475 1.00 27.31 436 ASN A O 1
ATOM 3563 N N . GLU A 1 437 ? -19.924 5.399 -14.493 1.00 26.12 437 GLU A N 1
ATOM 3564 C CA . GLU A 1 437 ? -20.415 5.593 -13.132 1.00 26.06 437 GLU A CA 1
ATOM 3565 C C . GLU A 1 437 ? -19.517 6.524 -12.333 1.00 25.31 437 GLU A C 1
ATOM 3566 O O . GLU A 1 437 ? -18.334 6.676 -12.633 1.00 25.92 437 GLU A O 1
ATOM 3572 N N . PRO A 1 438 ? -20.076 7.172 -11.305 1.00 24.65 438 PRO A N 1
ATOM 3573 C CA . PRO A 1 438 ? -19.291 8.084 -10.470 1.00 23.56 438 PRO A CA 1
ATOM 3574 C C . PRO A 1 438 ? -18.280 7.218 -9.724 1.00 21.69 438 PRO A C 1
ATOM 3575 O O . PRO A 1 438 ? -18.606 6.109 -9.309 1.00 21.43 438 PRO A O 1
ATOM 3579 N N . ILE A 1 439 ? -17.061 7.716 -9.554 1.00 20.55 439 ILE A N 1
ATOM 3580 C CA . ILE A 1 439 ? -16.060 6.932 -8.845 1.00 18.95 439 ILE A CA 1
ATOM 3581 C C . ILE A 1 439 ? -15.414 7.677 -7.694 1.00 18.54 439 ILE A C 1
ATOM 3582 O O . ILE A 1 439 ? -15.359 8.905 -7.678 1.00 18.43 439 ILE A O 1
ATOM 3587 N N . ILE A 1 440 ? -14.916 6.903 -6.740 1.00 18.41 440 ILE A N 1
ATOM 3588 C CA . ILE A 1 440 ? -14.172 7.435 -5.605 1.00 18.51 440 ILE A CA 1
ATOM 3589 C C . ILE A 1 440 ? -12.735 7.010 -5.919 1.00 17.47 440 ILE A C 1
ATOM 3590 O O . ILE A 1 440 ? -12.509 5.884 -6.365 1.00 17.23 440 ILE A O 1
ATOM 3595 N N . SER A 1 441 ? -11.779 7.900 -5.683 1.00 16.65 441 SER A N 1
ATOM 3596 C CA . SER A 1 441 ? -10.381 7.609 -5.999 1.00 15.62 441 SER A CA 1
ATOM 3597 C C . SER A 1 441 ? -9.493 7.726 -4.764 1.00 14.92 441 SER A C 1
ATOM 3598 O O . SER A 1 441 ? -9.488 8.752 -4.089 1.00 15.25 441 SER A O 1
ATOM 3601 N N . GLU A 1 442 ? -8.736 6.671 -4.493 1.00 13.98 442 GLU A N 1
ATOM 3602 C CA . GLU A 1 442 ? -7.861 6.626 -3.329 1.00 13.77 442 GLU A CA 1
ATOM 3603 C C . GLU A 1 442 ? -6.397 6.726 -3.778 1.00 14.05 442 GLU A C 1
ATOM 3604 O O . GLU A 1 442 ? -5.866 5.858 -4.489 1.00 14.05 442 GLU A O 1
ATOM 3610 N N . LEU A 1 443 ? -5.769 7.815 -3.374 1.00 13.43 443 LEU A N 1
ATOM 3611 C CA . LEU A 1 443 ? -4.387 8.090 -3.730 1.00 13.49 443 LEU A CA 1
ATOM 3612 C C . LEU A 1 443 ? -3.414 7.270 -2.885 1.00 13.59 443 LEU A C 1
ATOM 3613 O O . LEU A 1 443 ? -3.440 7.340 -1.658 1.00 13.96 443 LEU A O 1
ATOM 3618 N N . GLY A 1 444 ? -2.565 6.492 -3.542 1.00 13.10 444 GLY A N 1
ATOM 3619 C CA . GLY A 1 444 ? -1.572 5.720 -2.801 1.00 11.72 444 GLY A CA 1
ATOM 3620 C C . GLY A 1 444 ? -0.174 6.273 -3.058 1.00 11.78 444 GLY A C 1
ATOM 3621 O O . GLY A 1 444 ? 0.146 6.659 -4.182 1.00 11.52 444 GLY A O 1
ATOM 3622 N N . ILE A 1 445 ? 0.643 6.358 -2.009 1.00 11.26 445 ILE A N 1
ATOM 3623 C CA . ILE A 1 445 ? 2.000 6.851 -2.145 1.00 11.77 445 ILE A CA 1
ATOM 3624 C C . ILE A 1 445 ? 2.889 5.765 -1.585 1.00 11.77 445 ILE A C 1
ATOM 3625 O O . ILE A 1 445 ? 2.770 5.418 -0.410 1.00 11.41 445 ILE A O 1
ATOM 3630 N N . TYR A 1 446 ? 3.770 5.224 -2.422 1.00 11.59 446 TYR A N 1
ATOM 3631 C CA . TYR A 1 446 ? 4.697 4.186 -1.966 1.00 10.92 446 TYR A CA 1
ATOM 3632 C C . TYR A 1 446 ? 5.901 4.844 -1.297 1.00 11.29 446 TYR A C 1
ATOM 3633 O O . TYR A 1 446 ? 6.270 5.963 -1.615 1.00 11.11 446 TYR A O 1
ATOM 3642 N N . GLY A 1 447 ? 6.527 4.118 -0.380 1.00 11.16 447 GLY A N 1
ATOM 3643 C CA . GLY A 1 447 ? 7.701 4.641 0.304 1.00 11.29 447 GLY A CA 1
ATOM 3644 C C . GLY A 1 447 ? 8.473 3.432 0.782 1.00 11.36 447 GLY A C 1
ATOM 3645 O O . GLY A 1 447 ? 7.866 2.432 1.175 1.00 11.68 447 GLY A O 1
ATOM 3646 N N . CYS A 1 448 ? 9.801 3.500 0.757 1.00 10.95 448 CYS A N 1
ATOM 3647 C CA . CYS A 1 448 ? 10.606 2.371 1.183 1.00 11.10 448 CYS A CA 1
ATOM 3648 C C . CYS A 1 448 ? 11.649 2.850 2.170 1.00 11.57 448 CYS A C 1
ATOM 3649 O O . CYS A 1 448 ? 12.331 3.847 1.936 1.00 11.86 448 CYS A O 1
ATOM 3652 N N . VAL A 1 449 ? 11.788 2.119 3.261 1.00 11.73 449 VAL A N 1
ATOM 3653 C CA . VAL A 1 449 ? 12.744 2.490 4.294 1.00 11.99 449 VAL A CA 1
ATOM 3654 C C . VAL A 1 449 ? 13.529 1.261 4.789 1.00 12.02 449 VAL A C 1
ATOM 3655 O O . VAL A 1 449 ? 12.953 0.220 5.112 1.00 11.72 449 VAL A O 1
ATOM 3659 N N . LEU A 1 450 ? 14.865 1.380 4.790 1.00 12.47 450 LEU A N 1
ATOM 3660 C CA . LEU A 1 450 ? 15.736 0.310 5.250 1.00 12.49 450 LEU A CA 1
ATOM 3661 C C . LEU A 1 450 ? 16.214 0.743 6.646 1.00 12.62 450 LEU A C 1
ATOM 3662 O O . LEU A 1 450 ? 16.747 1.837 6.809 1.00 12.89 450 LEU A O 1
ATOM 3667 N N . PHE A 1 451 ? 16.011 -0.104 7.651 1.00 12.45 451 PHE A N 1
ATOM 3668 C CA . PHE A 1 451 ? 16.393 0.261 9.012 1.00 12.38 451 PHE A CA 1
ATOM 3669 C C . PHE A 1 451 ? 16.726 -0.976 9.830 1.00 13.06 451 PHE A C 1
ATOM 3670 O O . PHE A 1 451 ? 16.410 -2.103 9.421 1.00 12.44 451 PHE A O 1
ATOM 3678 N N . ASN A 1 452 ? 17.385 -0.777 10.970 1.00 13.82 452 ASN A N 1
ATOM 3679 C CA . ASN A 1 452 ? 17.664 -1.919 11.819 1.00 14.40 452 ASN A CA 1
ATOM 3680 C C . ASN A 1 452 ? 17.059 -1.666 13.199 1.00 15.28 452 ASN A C 1
ATOM 3681 O O . ASN A 1 452 ? 16.040 -0.971 13.295 1.00 14.87 452 ASN A O 1
ATOM 3686 N N . ASP A 1 453 ? 17.642 -2.217 14.264 1.00 15.72 453 ASP A N 1
ATOM 3687 C CA . ASP A 1 453 ? 17.065 -2.018 15.590 1.00 17.54 453 ASP A CA 1
ATOM 3688 C C . ASP A 1 453 ? 17.061 -0.565 16.038 1.00 17.84 453 ASP A C 1
ATOM 3689 O O . ASP A 1 453 ? 16.190 -0.164 16.811 1.00 18.03 453 ASP A O 1
ATOM 3694 N N . GLU A 1 454 ? 18.016 0.235 15.562 1.00 17.79 454 GLU A N 1
ATOM 3695 C CA . GLU A 1 454 ? 18.086 1.623 16.013 1.00 18.85 454 GLU A CA 1
ATOM 3696 C C . GLU A 1 454 ? 18.330 2.673 14.925 1.00 19.27 454 GLU A C 1
ATOM 3697 O O . GLU A 1 454 ? 17.854 3.806 15.045 1.00 20.33 454 GLU A O 1
ATOM 3703 N N . GLN A 1 455 ? 19.074 2.322 13.876 1.00 19.05 455 GLN A N 1
ATOM 3704 C CA . GLN A 1 455 ? 19.357 3.275 12.800 1.00 18.35 455 GLN A CA 1
ATOM 3705 C C . GLN A 1 455 ? 18.415 3.117 11.603 1.00 18.68 455 GLN A C 1
ATOM 3706 O O . GLN A 1 455 ? 17.806 2.080 11.424 1.00 17.89 455 GLN A O 1
ATOM 3712 N N . VAL A 1 456 ? 18.322 4.168 10.796 1.00 18.32 456 VAL A N 1
ATOM 3713 C CA . VAL A 1 456 ? 17.529 4.168 9.569 1.00 19.63 456 VAL A CA 1
ATOM 3714 C C . VAL A 1 456 ? 18.572 4.448 8.476 1.00 20.19 456 VAL A C 1
ATOM 3715 O O . VAL A 1 456 ? 19.183 5.510 8.485 1.00 20.66 456 VAL A O 1
ATOM 3719 N N . LEU A 1 457 ? 18.802 3.496 7.567 1.00 20.96 457 LEU A N 1
ATOM 3720 C CA . LEU A 1 457 ? 19.808 3.653 6.509 1.00 20.82 457 LEU A CA 1
ATOM 3721 C C . LEU A 1 457 ? 19.396 4.286 5.175 1.00 20.89 457 LEU A C 1
ATOM 3722 O O . LEU A 1 457 ? 20.242 4.899 4.499 1.00 21.48 457 LEU A O 1
ATOM 3727 N N . SER A 1 458 ? 18.134 4.134 4.779 1.00 18.88 458 SER A N 1
ATOM 3728 C CA . SER A 1 458 ? 17.627 4.702 3.526 1.00 18.05 458 SER A CA 1
ATOM 3729 C C . SER A 1 458 ? 16.140 4.936 3.749 1.00 17.14 458 SER A C 1
ATOM 3730 O O . SER A 1 458 ? 15.475 4.080 4.329 1.00 16.18 458 SER A O 1
ATOM 3733 N N . ASN A 1 459 ? 15.624 6.068 3.268 1.00 15.58 459 ASN A N 1
ATOM 3734 C CA . ASN A 1 459 ? 14.219 6.409 3.480 1.00 15.52 459 ASN A CA 1
ATOM 3735 C C . ASN A 1 459 ? 13.802 7.281 2.299 1.00 15.60 459 ASN A C 1
ATOM 3736 O O . ASN A 1 459 ? 14.248 8.416 2.171 1.00 15.25 459 ASN A O 1
ATOM 3741 N N . GLU A 1 460 ? 12.950 6.744 1.425 1.00 15.91 460 GLU A N 1
ATOM 3742 C CA . GLU A 1 460 ? 12.578 7.472 0.216 1.00 16.74 460 GLU A CA 1
ATOM 3743 C C . GLU A 1 460 ? 11.128 7.357 -0.202 1.00 15.36 460 GLU A C 1
ATOM 3744 O O . GLU A 1 460 ? 10.445 6.393 0.157 1.00 14.72 460 GLU A O 1
ATOM 3750 N N . PHE A 1 461 ? 10.724 8.349 -0.984 1.00 14.25 461 PHE A N 1
ATOM 3751 C CA . PHE A 1 461 ? 9.434 8.353 -1.647 1.00 13.18 461 PHE A CA 1
ATOM 3752 C C . PHE A 1 461 ? 9.616 7.392 -2.793 1.00 13.01 461 PHE A C 1
ATOM 3753 O O . PHE A 1 461 ? 10.651 7.438 -3.439 1.00 12.09 461 PHE A O 1
ATOM 3761 N N . SER A 1 462 ? 8.659 6.503 -3.083 1.00 12.38 462 SER A N 1
ATOM 3762 C CA . SER A 1 462 ? 8.828 5.507 -4.135 1.00 12.30 462 SER A CA 1
ATOM 3763 C C . SER A 1 462 ? 7.735 5.451 -5.187 1.00 12.33 462 SER A C 1
ATOM 3764 O O . SER A 1 462 ? 7.495 4.397 -5.792 1.00 12.71 462 SER A O 1
ATOM 3767 N N . GLY A 1 463 ? 7.049 6.572 -5.406 1.00 12.75 463 GLY A N 1
ATOM 3768 C CA . GLY A 1 463 ? 6.038 6.569 -6.446 1.00 12.63 463 GLY A CA 1
ATOM 3769 C C . GLY A 1 463 ? 4.606 6.710 -5.999 1.00 13.02 463 GLY A C 1
ATOM 3770 O O . GLY A 1 463 ? 4.331 6.898 -4.808 1.00 12.75 463 GLY A O 1
ATOM 3771 N N . SER A 1 464 ? 3.686 6.595 -6.961 1.00 12.80 464 SER A N 1
ATOM 3772 C CA . SER A 1 464 ? 2.278 6.799 -6.656 1.00 12.97 464 SER A CA 1
ATOM 3773 C C . SER A 1 464 ? 1.354 5.787 -7.303 1.00 12.97 464 SER A C 1
ATOM 3774 O O . SER A 1 464 ? 1.772 4.982 -8.135 1.00 12.87 464 SER A O 1
ATOM 3777 N N . LEU A 1 465 ? 0.083 5.862 -6.912 1.00 12.46 465 LEU A N 1
ATOM 3778 C CA . LEU A 1 465 ? -0.942 4.945 -7.365 1.00 12.07 465 LEU A CA 1
ATOM 3779 C C . LEU A 1 465 ? -2.280 5.636 -7.189 1.00 12.21 465 LEU A C 1
ATOM 3780 O O . LEU A 1 465 ? -2.420 6.484 -6.318 1.00 13.15 465 LEU A O 1
ATOM 3785 N N . LEU A 1 466 ? -3.238 5.323 -8.040 1.00 12.66 466 LEU A N 1
ATOM 3786 C CA . LEU A 1 466 ? -4.583 5.868 -7.844 1.00 13.27 466 LEU A CA 1
ATOM 3787 C C . LEU A 1 466 ? -5.575 4.748 -8.143 1.00 13.93 466 LEU A C 1
ATOM 3788 O O . LEU A 1 466 ? -5.729 4.330 -9.301 1.00 14.08 466 LEU A O 1
ATOM 3793 N N A ARG A 1 467 ? -6.239 4.264 -7.101 0.50 14.10 467 ARG A N 1
ATOM 3794 N N B ARG A 1 467 ? -6.235 4.254 -7.105 0.50 13.31 467 ARG A N 1
ATOM 3795 C CA A ARG A 1 467 ? -7.237 3.209 -7.250 0.50 14.94 467 ARG A CA 1
ATOM 3796 C CA B ARG A 1 467 ? -7.220 3.195 -7.279 0.50 13.72 467 ARG A CA 1
ATOM 3797 C C A ARG A 1 467 ? -8.625 3.826 -7.192 0.50 15.12 467 ARG A C 1
ATOM 3798 C C B ARG A 1 467 ? -8.614 3.807 -7.192 0.50 14.28 467 ARG A C 1
ATOM 3799 O O A ARG A 1 467 ? -8.947 4.536 -6.247 0.50 15.16 467 ARG A O 1
ATOM 3800 O O B ARG A 1 467 ? -8.928 4.495 -6.230 0.50 14.34 467 ARG A O 1
ATOM 3815 N N . SER A 1 468 ? -9.450 3.549 -8.194 1.00 15.08 468 SER A N 1
ATOM 3816 C CA . SER A 1 468 ? -10.800 4.092 -8.209 1.00 15.88 468 SER A CA 1
ATOM 3817 C C . SER A 1 468 ? -11.840 2.973 -8.227 1.00 17.21 468 SER A C 1
ATOM 3818 O O . SER A 1 468 ? -11.576 1.855 -8.661 1.00 17.06 468 SER A O 1
ATOM 3821 N N . LYS A 1 469 ? -13.033 3.259 -7.720 1.00 18.23 469 LYS A N 1
ATOM 3822 C CA . LYS A 1 469 ? -14.070 2.247 -7.749 1.00 19.69 469 LYS A CA 1
ATOM 3823 C C . LYS A 1 469 ? -15.435 2.894 -7.725 1.00 20.30 469 LYS A C 1
ATOM 3824 O O . LYS A 1 469 ? -15.574 4.055 -7.396 1.00 19.44 469 LYS A O 1
ATOM 3830 N N . PHE A 1 470 ? -16.441 2.136 -8.123 1.00 22.00 470 PHE A N 1
ATOM 3831 C CA . PHE A 1 470 ? -17.794 2.654 -8.097 1.00 23.96 470 PHE A CA 1
ATOM 3832 C C . PHE A 1 470 ? -18.610 1.608 -7.376 1.00 25.16 470 PHE A C 1
ATOM 3833 O O . PHE A 1 470 ? -18.194 0.449 -7.235 1.00 24.94 470 PHE A O 1
ATOM 3841 N N . ASN A 1 471 ? -19.754 2.030 -6.868 1.00 26.82 471 ASN A N 1
ATOM 3842 C CA . ASN A 1 471 ? -20.634 1.113 -6.166 1.00 28.06 471 ASN A CA 1
ATOM 3843 C C . ASN A 1 471 ? -21.999 1.611 -6.547 1.00 28.94 471 ASN A C 1
ATOM 3844 O O . ASN A 1 471 ? -22.377 2.720 -6.186 1.00 29.22 471 ASN A O 1
ATOM 3848 N N . THR A 1 472 ? -22.734 0.799 -7.290 1.00 29.53 472 THR A N 1
ATOM 3849 C CA . THR A 1 472 ? -24.049 1.206 -7.740 1.00 29.93 472 THR A CA 1
ATOM 3850 C C . THR A 1 472 ? -24.976 0.014 -7.876 1.00 29.42 472 THR A C 1
ATOM 3851 O O . THR A 1 472 ? -24.531 -1.138 -7.911 1.00 29.20 472 THR A O 1
ATOM 3855 N N . SER A 1 473 ? -26.271 0.306 -7.933 1.00 29.03 473 SER A N 1
ATOM 3856 C CA . SER A 1 473 ? -27.280 -0.728 -8.115 1.00 28.82 473 SER A CA 1
ATOM 3857 C C . SER A 1 473 ? -27.913 -0.396 -9.459 1.00 28.87 473 SER A C 1
ATOM 3858 O O . SER A 1 473 ? -28.538 0.656 -9.600 1.00 28.89 473 SER A O 1
ATOM 3861 N N . ASN A 1 474 ? -27.726 -1.275 -10.441 1.00 28.74 474 ASN A N 1
ATOM 3862 C CA . ASN A 1 474 ? -28.264 -1.068 -11.792 1.00 29.00 474 ASN A CA 1
ATOM 3863 C C . ASN A 1 474 ? -28.383 -2.409 -12.525 1.00 28.90 474 ASN A C 1
ATOM 3864 O O . ASN A 1 474 ? -28.294 -3.459 -11.885 1.00 28.40 474 ASN A O 1
ATOM 3868 N N . GLU A 1 475 ? -28.566 -2.398 -13.851 1.00 29.03 475 GLU A N 1
ATOM 3869 C CA . GLU A 1 475 ? -28.715 -3.671 -14.570 1.00 29.43 475 GLU A CA 1
ATOM 3870 C C . GLU A 1 475 ? -27.608 -4.670 -14.318 1.00 28.97 475 GLU A C 1
ATOM 3871 O O . GLU A 1 475 ? -27.770 -5.861 -14.590 1.00 28.40 475 GLU A O 1
ATOM 3877 N N . GLY A 1 476 ? -26.487 -4.190 -13.785 1.00 28.53 476 GLY A N 1
ATOM 3878 C CA . GLY A 1 476 ? -25.372 -5.079 -13.504 1.00 27.92 476 GLY A CA 1
ATOM 3879 C C . GLY A 1 476 ? -25.499 -5.797 -12.174 1.00 27.67 476 GLY A C 1
ATOM 3880 O O . GLY A 1 476 ? -24.748 -6.736 -11.886 1.00 27.80 476 GLY A O 1
ATOM 3881 N N . GLY A 1 477 ? -26.456 -5.356 -11.359 1.00 27.04 477 GLY A N 1
ATOM 3882 C CA . GLY A 1 477 ? -26.672 -5.974 -10.064 1.00 26.44 477 GLY A CA 1
ATOM 3883 C C . GLY A 1 477 ? -26.766 -4.937 -8.962 1.00 25.99 477 GLY A C 1
ATOM 3884 O O . GLY A 1 477 ? -26.543 -3.748 -9.183 1.00 25.76 477 GLY A O 1
ATOM 3885 N N . VAL A 1 478 ? -27.119 -5.387 -7.769 1.00 25.81 478 VAL A N 1
ATOM 3886 C CA . VAL A 1 478 ? -27.222 -4.483 -6.629 1.00 26.24 478 VAL A CA 1
ATOM 3887 C C . VAL A 1 478 ? -25.825 -4.405 -6.034 1.00 26.77 478 VAL A C 1
ATOM 3888 O O . VAL A 1 478 ? -25.125 -5.419 -5.953 1.00 26.31 478 VAL A O 1
ATOM 3892 N N . ALA A 1 479 ? -25.412 -3.210 -5.642 1.00 27.16 479 ALA A N 1
ATOM 3893 C CA . ALA A 1 479 ? -24.074 -3.042 -5.092 1.00 28.53 479 ALA A CA 1
ATOM 3894 C C . ALA A 1 479 ? -23.051 -3.584 -6.097 1.00 29.00 479 ALA A C 1
ATOM 3895 O O . ALA A 1 479 ? -22.060 -4.197 -5.709 1.00 29.96 479 ALA A O 1
ATOM 3897 N N . ALA A 1 480 ? -23.299 -3.391 -7.389 1.00 29.07 480 ALA A N 1
ATOM 3898 C CA . ALA A 1 480 ? -22.351 -3.867 -8.385 1.00 29.53 480 ALA A CA 1
ATOM 3899 C C . ALA A 1 480 ? -21.220 -2.841 -8.341 1.00 29.13 480 ALA A C 1
ATOM 3900 O O . ALA A 1 480 ? -21.383 -1.740 -7.827 1.00 29.97 480 ALA A O 1
ATOM 3902 N N . GLY A 1 481 ? -20.068 -3.197 -8.875 1.00 28.95 481 GLY A N 1
ATOM 3903 C CA . GLY A 1 481 ? -18.971 -2.256 -8.839 1.00 27.17 481 GLY A CA 1
ATOM 3904 C C . GLY A 1 481 ? -17.736 -3.035 -8.487 1.00 26.63 481 GLY A C 1
ATOM 3905 O O . GLY A 1 481 ? -17.812 -4.125 -7.913 1.00 26.34 481 GLY A O 1
ATOM 3906 N N . PHE A 1 482 ? -16.587 -2.473 -8.830 1.00 25.07 482 PHE A N 1
ATOM 3907 C CA . PHE A 1 482 ? -15.330 -3.134 -8.575 1.00 23.62 482 PHE A CA 1
ATOM 3908 C C . PHE A 1 482 ? -14.280 -2.042 -8.658 1.00 22.86 482 PHE A C 1
ATOM 3909 O O . PHE A 1 482 ? -14.599 -0.909 -9.014 1.00 22.38 482 PHE A O 1
ATOM 3917 N N . GLY A 1 483 ? -13.047 -2.379 -8.314 1.00 21.64 483 GLY A N 1
ATOM 3918 C CA . GLY A 1 483 ? -11.987 -1.391 -8.358 1.00 20.90 483 GLY A CA 1
ATOM 3919 C C . GLY A 1 483 ? -11.184 -1.493 -9.638 1.00 19.34 483 GLY A C 1
ATOM 3920 O O . GLY A 1 483 ? -11.251 -2.503 -10.336 1.00 19.53 483 GLY A O 1
ATOM 3921 N N . CYS A 1 484 ? -10.419 -0.451 -9.936 1.00 18.41 484 CYS A N 1
ATOM 3922 C CA . CYS A 1 484 ? -9.616 -0.431 -11.142 1.00 17.56 484 CYS A CA 1
ATOM 3923 C C . CYS A 1 484 ? -8.447 0.507 -10.927 1.00 16.98 484 CYS A C 1
ATOM 3924 O O . CYS A 1 484 ? -8.406 1.256 -9.946 1.00 15.85 484 CYS A O 1
ATOM 3927 N N . LEU A 1 485 ? -7.493 0.456 -11.849 1.00 15.65 485 LEU A N 1
ATOM 3928 C CA . LEU A 1 485 ? -6.336 1.340 -11.784 1.00 15.30 485 LEU A CA 1
ATOM 3929 C C . LEU A 1 485 ? -6.692 2.615 -12.549 1.00 15.04 485 LEU A C 1
ATOM 3930 O O . LEU A 1 485 ? -7.212 2.547 -13.657 1.00 14.97 485 LEU A O 1
ATOM 3935 N N . ASP A 1 486 ? -6.381 3.766 -11.963 1.00 14.64 486 ASP A N 1
ATOM 3936 C CA . ASP A 1 486 ? -6.714 5.064 -12.559 1.00 15.20 486 ASP A CA 1
ATOM 3937 C C . ASP A 1 486 ? -5.394 5.814 -12.674 1.00 15.29 486 ASP A C 1
ATOM 3938 O O . ASP A 1 486 ? -4.341 5.272 -12.323 1.00 15.84 486 ASP A O 1
ATOM 3943 N N . SER A 1 487 ? -5.417 7.036 -13.191 1.00 14.89 487 SER A N 1
ATOM 3944 C CA . SER A 1 487 ? -4.189 7.815 -13.212 1.00 15.27 487 SER A CA 1
ATOM 3945 C C . SER A 1 487 ? -4.549 9.228 -12.780 1.00 15.26 487 SER A C 1
ATOM 3946 O O . SER A 1 487 ? -5.719 9.564 -12.651 1.00 14.99 487 SER A O 1
ATOM 3949 N N . ILE A 1 488 ? -3.533 10.040 -12.551 1.00 15.41 488 ILE A N 1
ATOM 3950 C CA . ILE A 1 488 ? -3.728 11.382 -12.031 1.00 15.92 488 ILE A CA 1
ATOM 3951 C C . ILE A 1 488 ? -3.463 12.526 -12.990 1.00 16.24 488 ILE A C 1
ATOM 3952 O O . ILE A 1 488 ? -2.441 12.528 -13.679 1.00 15.55 488 ILE A O 1
ATOM 3957 N N . ILE A 1 489 ? -4.388 13.488 -13.044 1.00 16.12 489 ILE A N 1
ATOM 3958 C CA . ILE A 1 489 ? -4.156 14.705 -13.836 1.00 16.64 489 ILE A CA 1
ATOM 3959 C C . ILE A 1 489 ? -4.234 15.795 -12.758 1.00 16.94 489 ILE A C 1
ATOM 3960 O O . ILE A 1 489 ? -5.271 15.973 -12.131 1.00 17.80 489 ILE A O 1
ATOM 3965 N N . LEU A 1 490 ? -3.135 16.499 -12.533 1.00 17.19 490 LEU A N 1
ATOM 3966 C CA . LEU A 1 490 ? -3.062 17.531 -11.486 1.00 17.96 490 LEU A CA 1
ATOM 3967 C C . LEU A 1 490 ? -3.672 18.863 -11.926 1.00 19.06 490 LEU A C 1
ATOM 3968 O O . LEU A 1 490 ? -3.663 19.193 -13.115 1.00 18.89 490 LEU A O 1
ATOM 3973 N N . TYR A 1 491 ? -4.217 19.615 -10.977 1.00 19.90 491 TYR A N 1
ATOM 3974 C CA . TYR A 1 491 ? -4.801 20.918 -11.307 1.00 21.02 491 TYR A CA 1
ATOM 3975 C C . TYR A 1 491 ? -4.726 21.896 -10.139 1.00 21.48 491 TYR A C 1
ATOM 3976 O O . TYR A 1 491 ? -4.553 21.357 -9.022 1.00 21.64 491 TYR A O 1
ATOM 3985 N N . PRO B 1 5 ? 18.838 -31.727 -21.491 1.00 48.78 1005 PRO B N 1
ATOM 3986 C CA . PRO B 1 5 ? 17.372 -31.937 -21.576 1.00 48.31 1005 PRO B CA 1
ATOM 3987 C C . PRO B 1 5 ? 16.736 -31.608 -20.223 1.00 48.04 1005 PRO B C 1
ATOM 3988 O O . PRO B 1 5 ? 17.170 -32.113 -19.178 1.00 48.09 1005 PRO B O 1
ATOM 3992 N N . PRO B 1 6 ? 15.702 -30.746 -20.224 1.00 47.28 1006 PRO B N 1
ATOM 3993 C CA . PRO B 1 6 ? 14.999 -30.333 -19.006 1.00 46.64 1006 PRO B CA 1
ATOM 3994 C C . PRO B 1 6 ? 14.211 -31.465 -18.364 1.00 45.78 1006 PRO B C 1
ATOM 3995 O O . PRO B 1 6 ? 13.583 -32.260 -19.061 1.00 45.83 1006 PRO B O 1
ATOM 3999 N N . SER B 1 7 ? 14.239 -31.533 -17.039 1.00 44.92 1007 SER B N 1
ATOM 4000 C CA . SER B 1 7 ? 13.466 -32.551 -16.338 1.00 44.06 1007 SER B CA 1
ATOM 4001 C C . SER B 1 7 ? 12.038 -32.024 -16.347 1.00 43.33 1007 SER B C 1
ATOM 4002 O O . SER B 1 7 ? 11.825 -30.842 -16.608 1.00 43.31 1007 SER B O 1
ATOM 4005 N N . LYS B 1 8 ? 11.067 -32.884 -16.064 1.00 42.39 1008 LYS B N 1
ATOM 4006 C CA . LYS B 1 8 ? 9.672 -32.464 -16.045 1.00 41.40 1008 LYS B CA 1
ATOM 4007 C C . LYS B 1 8 ? 9.467 -31.181 -15.234 1.00 40.79 1008 LYS B C 1
ATOM 4008 O O . LYS B 1 8 ? 8.898 -30.212 -15.734 1.00 40.50 1008 LYS B O 1
ATOM 4010 N N . ASP B 1 9 ? 9.928 -31.179 -13.984 1.00 40.00 1009 ASP B N 1
ATOM 4011 C CA . ASP B 1 9 ? 9.775 -30.014 -13.109 1.00 38.99 1009 ASP B CA 1
ATOM 4012 C C . ASP B 1 9 ? 10.499 -28.773 -13.621 1.00 37.85 1009 ASP B C 1
ATOM 4013 O O . ASP B 1 9 ? 9.949 -27.661 -13.593 1.00 37.66 1009 ASP B O 1
ATOM 4017 N N . GLN B 1 10 ? 11.726 -28.960 -14.092 1.00 36.16 1010 GLN B N 1
ATOM 4018 C CA . GLN B 1 10 ? 12.504 -27.854 -14.626 1.00 34.71 1010 GLN B CA 1
ATOM 4019 C C . GLN B 1 10 ? 11.808 -27.269 -15.861 1.00 33.44 1010 GLN B C 1
ATOM 4020 O O . GLN B 1 10 ? 11.772 -26.050 -16.045 1.00 33.04 1010 GLN B O 1
ATOM 4022 N N . LEU B 1 11 ? 11.254 -28.133 -16.705 1.00 31.83 1011 LEU B N 1
ATOM 4023 C CA . LEU B 1 11 ? 10.589 -27.647 -17.905 1.00 30.55 1011 LEU B CA 1
ATOM 4024 C C . LEU B 1 11 ? 9.293 -26.916 -17.549 1.00 29.64 1011 LEU B C 1
ATOM 4025 O O . LEU B 1 11 ? 8.986 -25.860 -18.110 1.00 29.19 1011 LEU B O 1
ATOM 4030 N N . ASN B 1 12 ? 8.540 -27.464 -16.601 1.00 28.34 1012 ASN B N 1
ATOM 4031 C CA . ASN B 1 12 ? 7.290 -26.838 -16.209 1.00 27.54 1012 ASN B CA 1
ATOM 4032 C C . ASN B 1 12 ? 7.516 -25.456 -15.621 1.00 26.25 1012 ASN B C 1
ATOM 4033 O O . ASN B 1 12 ? 6.693 -24.553 -15.816 1.00 25.86 1012 ASN B O 1
ATOM 4037 N N . GLU B 1 13 ? 8.629 -25.277 -14.911 1.00 24.82 1013 GLU B N 1
ATOM 4038 C CA . GLU B 1 13 ? 8.943 -23.967 -14.330 1.00 23.66 1013 GLU B CA 1
ATOM 4039 C C . GLU B 1 13 ? 9.382 -23.007 -15.436 1.00 22.69 1013 GLU B C 1
ATOM 4040 O O . GLU B 1 13 ? 9.008 -21.835 -15.442 1.00 21.53 1013 GLU B O 1
ATOM 4043 N N . LEU B 1 14 ? 10.182 -23.519 -16.363 1.00 21.26 1014 LEU B N 1
ATOM 4044 C CA . LEU B 1 14 ? 10.673 -22.725 -17.485 1.00 20.29 1014 LEU B CA 1
ATOM 4045 C C . LEU B 1 14 ? 9.471 -22.266 -18.332 1.00 19.15 1014 LEU B C 1
ATOM 4046 O O . LEU B 1 14 ? 9.431 -21.132 -18.803 1.00 18.55 1014 LEU B O 1
ATOM 4051 N N . ILE B 1 15 ? 8.484 -23.139 -18.501 1.00 17.41 1015 ILE B N 1
ATOM 4052 C CA . ILE B 1 15 ? 7.293 -22.793 -19.262 1.00 16.99 1015 ILE B CA 1
ATOM 4053 C C . ILE B 1 15 ? 6.547 -21.650 -18.572 1.00 16.97 1015 ILE B C 1
ATOM 4054 O O . ILE B 1 15 ? 6.071 -20.721 -19.226 1.00 15.76 1015 ILE B O 1
ATOM 4059 N N . GLN B 1 16 ? 6.444 -21.679 -17.252 1.00 16.83 1016 GLN B N 1
ATOM 4060 C CA . GLN B 1 16 ? 5.741 -20.563 -16.628 1.00 17.70 1016 GLN B CA 1
ATOM 4061 C C . GLN B 1 16 ? 6.575 -19.294 -16.685 1.00 17.23 1016 GLN B C 1
ATOM 4062 O O . GLN B 1 16 ? 6.019 -18.198 -16.753 1.00 16.83 1016 GLN B O 1
ATOM 4068 N N . GLU B 1 17 ? 7.899 -19.435 -16.683 1.00 16.80 1017 GLU B N 1
ATOM 4069 C CA . GLU B 1 17 ? 8.754 -18.264 -16.807 1.00 16.80 1017 GLU B CA 1
ATOM 4070 C C . GLU B 1 17 ? 8.479 -17.637 -18.162 1.00 15.94 1017 GLU B C 1
ATOM 4071 O O . GLU B 1 17 ? 8.408 -16.416 -18.291 1.00 14.46 1017 GLU B O 1
ATOM 4077 N N . VAL B 1 18 ? 8.376 -18.476 -19.191 1.00 14.85 1018 VAL B N 1
ATOM 4078 C CA . VAL B 1 18 ? 8.107 -17.954 -20.517 1.00 14.23 1018 VAL B CA 1
ATOM 4079 C C . VAL B 1 18 ? 6.726 -17.285 -20.563 1.00 13.88 1018 VAL B C 1
ATOM 4080 O O . VAL B 1 18 ? 6.590 -16.164 -21.028 1.00 12.03 1018 VAL B O 1
ATOM 4084 N N . ASN B 1 19 ? 5.699 -17.968 -20.083 1.00 12.93 1019 ASN B N 1
ATOM 4085 C CA . ASN B 1 19 ? 4.373 -17.364 -20.137 1.00 13.42 1019 ASN B CA 1
ATOM 4086 C C . ASN B 1 19 ? 4.364 -15.998 -19.459 1.00 13.21 1019 ASN B C 1
ATOM 4087 O O . ASN B 1 19 ? 3.818 -15.035 -19.992 1.00 13.54 1019 ASN B O 1
ATOM 4092 N N . GLN B 1 20 ? 4.949 -15.931 -18.266 1.00 13.16 1020 GLN B N 1
ATOM 4093 C CA . GLN B 1 20 ? 4.987 -14.693 -17.508 1.00 13.43 1020 GLN B CA 1
ATOM 4094 C C . GLN B 1 20 ? 5.786 -13.577 -18.181 1.00 12.84 1020 GLN B C 1
ATOM 4095 O O . GLN B 1 20 ? 5.330 -12.426 -18.240 1.00 12.35 1020 GLN B O 1
ATOM 4101 N N . TRP B 1 21 ? 6.980 -13.886 -18.675 1.00 11.83 1021 TRP B N 1
ATOM 4102 C CA . TRP B 1 21 ? 7.769 -12.837 -19.330 1.00 11.27 1021 TRP B CA 1
ATOM 4103 C C . TRP B 1 21 ? 7.042 -12.380 -20.606 1.00 11.18 1021 TRP B C 1
ATOM 4104 O O . TRP B 1 21 ? 6.953 -11.180 -20.884 1.00 11.71 1021 TRP B O 1
ATOM 4115 N N . ALA B 1 22 ? 6.516 -13.334 -21.374 1.00 11.13 1022 ALA B N 1
ATOM 4116 C CA . ALA B 1 22 ? 5.829 -12.999 -22.643 1.00 10.31 1022 ALA B CA 1
ATOM 4117 C C . ALA B 1 22 ? 4.614 -12.088 -22.427 1.00 11.22 1022 ALA B C 1
ATOM 4118 O O . ALA B 1 22 ? 4.446 -11.081 -23.103 1.00 10.75 1022 ALA B O 1
ATOM 4120 N N . ILE B 1 23 ? 3.764 -12.434 -21.476 1.00 11.87 1023 ILE B N 1
ATOM 4121 C CA . ILE B 1 23 ? 2.584 -11.604 -21.238 1.00 12.19 1023 ILE B CA 1
ATOM 4122 C C . ILE B 1 23 ? 2.987 -10.209 -20.750 1.00 12.66 1023 ILE B C 1
ATOM 4123 O O . ILE B 1 23 ? 2.426 -9.202 -21.184 1.00 12.43 1023 ILE B O 1
ATOM 4128 N N . THR B 1 24 ? 3.955 -10.158 -19.846 1.00 11.85 1024 THR B N 1
ATOM 4129 C CA . THR B 1 24 ? 4.431 -8.892 -19.295 1.00 11.36 1024 THR B CA 1
ATOM 4130 C C . THR B 1 24 ? 5.010 -7.982 -20.388 1.00 11.24 1024 THR B C 1
ATOM 4131 O O . THR B 1 24 ? 4.943 -6.749 -20.289 1.00 11.21 1024 THR B O 1
ATOM 4135 N N . ASN B 1 25 ? 5.556 -8.589 -21.446 1.00 11.15 1025 ASN B N 1
ATOM 4136 C CA . ASN B 1 25 ? 6.174 -7.822 -22.523 1.00 11.67 1025 ASN B CA 1
ATOM 4137 C C . ASN B 1 25 ? 5.374 -7.720 -23.840 1.00 11.74 1025 ASN B C 1
ATOM 4138 O O . ASN B 1 25 ? 5.858 -7.156 -24.820 1.00 12.01 1025 ASN B O 1
ATOM 4143 N N . GLY B 1 26 ? 4.163 -8.262 -23.861 1.00 11.84 1026 GLY B N 1
ATOM 4144 C CA . GLY B 1 26 ? 3.366 -8.182 -25.089 1.00 11.33 1026 GLY B CA 1
ATOM 4145 C C . GLY B 1 26 ? 3.781 -9.139 -26.205 1.00 11.61 1026 GLY B C 1
ATOM 4146 O O . GLY B 1 26 ? 3.496 -8.884 -27.369 1.00 10.80 1026 GLY B O 1
ATOM 4147 N N . LEU B 1 27 ? 4.466 -10.230 -25.869 1.00 11.63 1027 LEU B N 1
ATOM 4148 C CA . LEU B 1 27 ? 4.854 -11.219 -26.877 1.00 12.21 1027 LEU B CA 1
ATOM 4149 C C . LEU B 1 27 ? 3.587 -12.067 -26.972 1.00 13.10 1027 LEU B C 1
ATOM 4150 O O . LEU B 1 27 ? 3.499 -13.203 -26.459 1.00 13.32 1027 LEU B O 1
ATOM 4155 N N . SER B 1 28 ? 2.608 -11.502 -27.675 1.00 13.17 1028 SER B N 1
ATOM 4156 C CA . SER B 1 28 ? 1.272 -12.061 -27.707 1.00 13.87 1028 SER B CA 1
ATOM 4157 C C . SER B 1 28 ? 0.564 -12.049 -29.044 1.00 14.69 1028 SER B C 1
ATOM 4158 O O . SER B 1 28 ? 0.958 -11.348 -29.964 1.00 13.58 1028 SER B O 1
ATOM 4161 N N . MET B 1 29 ? -0.524 -12.814 -29.106 1.00 15.68 1029 MET B N 1
ATOM 4162 C CA . MET B 1 29 ? -1.339 -12.904 -30.312 1.00 17.73 1029 MET B CA 1
ATOM 4163 C C . MET B 1 29 ? -2.783 -13.170 -29.875 1.00 17.50 1029 MET B C 1
ATOM 4164 O O . MET B 1 29 ? -3.007 -13.777 -28.828 1.00 16.80 1029 MET B O 1
ATOM 4169 N N . TYR B 1 30 ? -3.756 -12.707 -30.657 1.00 16.75 1030 TYR B N 1
ATOM 4170 C CA . TYR B 1 30 ? -5.152 -12.972 -30.319 1.00 17.26 1030 TYR B CA 1
ATOM 4171 C C . TYR B 1 30 ? -5.444 -14.410 -30.762 1.00 18.10 1030 TYR B C 1
ATOM 4172 O O . TYR B 1 30 ? -4.881 -14.893 -31.747 1.00 17.31 1030 TYR B O 1
ATOM 4181 N N . PRO B 1 31 ? -6.297 -15.125 -30.011 1.00 19.49 1031 PRO B N 1
ATOM 4182 C CA . PRO B 1 31 ? -6.632 -16.504 -30.377 1.00 20.81 1031 PRO B CA 1
ATOM 4183 C C . PRO B 1 31 ? -7.781 -16.446 -31.377 1.00 21.91 1031 PRO B C 1
ATOM 4184 O O . PRO B 1 31 ? -8.335 -15.385 -31.631 1.00 21.35 1031 PRO B O 1
ATOM 4188 N N . PRO B 1 32 ? -8.164 -17.591 -31.948 1.00 23.40 1032 PRO B N 1
ATOM 4189 C CA . PRO B 1 32 ? -9.272 -17.582 -32.911 1.00 24.30 1032 PRO B CA 1
ATOM 4190 C C . PRO B 1 32 ? -10.536 -17.049 -32.234 1.00 24.81 1032 PRO B C 1
ATOM 4191 O O . PRO B 1 32 ? -10.736 -17.251 -31.047 1.00 25.20 1032 PRO B O 1
ATOM 4195 N N . LYS B 1 33 ? -11.390 -16.357 -32.968 1.00 25.60 1033 LYS B N 1
ATOM 4196 C CA . LYS B 1 33 ? -12.620 -15.867 -32.342 1.00 25.67 1033 LYS B CA 1
ATOM 4197 C C . LYS B 1 33 ? -12.409 -14.899 -31.179 1.00 25.68 1033 LYS B C 1
ATOM 4198 O O . LYS B 1 33 ? -13.282 -14.737 -30.330 1.00 26.06 1033 LYS B O 1
ATOM 4200 N N . PHE B 1 34 ? -11.248 -14.258 -31.137 1.00 24.70 1034 PHE B N 1
ATOM 4201 C CA . PHE B 1 34 ? -10.948 -13.280 -30.099 1.00 24.46 1034 PHE B CA 1
ATOM 4202 C C . PHE B 1 34 ? -11.968 -12.138 -30.190 1.00 24.73 1034 PHE B C 1
ATOM 4203 O O . PHE B 1 34 ? -12.138 -11.386 -29.239 1.00 24.27 1034 PHE B O 1
ATOM 4211 N N . GLU B 1 35 ? -12.606 -11.983 -31.356 1.00 25.81 1035 GLU B N 1
ATOM 4212 C CA . GLU B 1 35 ? -13.591 -10.908 -31.549 1.00 27.42 1035 GLU B CA 1
ATOM 4213 C C . GLU B 1 35 ? -14.624 -10.900 -30.435 1.00 27.81 1035 GLU B C 1
ATOM 4214 O O . GLU B 1 35 ? -15.185 -9.852 -30.110 1.00 28.47 1035 GLU B O 1
ATOM 4219 N N . GLU B 1 36 ? -14.872 -12.068 -29.852 1.00 27.95 1036 GLU B N 1
ATOM 4220 C CA . GLU B 1 36 ? -15.847 -12.183 -28.780 1.00 28.72 1036 GLU B CA 1
ATOM 4221 C C . GLU B 1 36 ? -15.408 -11.477 -27.501 1.00 27.78 1036 GLU B C 1
ATOM 4222 O O . GLU B 1 36 ? -16.226 -11.138 -26.649 1.00 27.83 1036 GLU B O 1
ATOM 4228 N N . ASN B 1 37 ? -14.109 -11.265 -27.353 1.00 26.11 1037 ASN B N 1
ATOM 4229 C CA . ASN B 1 37 ? -13.617 -10.553 -26.191 1.00 24.43 1037 ASN B CA 1
ATOM 4230 C C . ASN B 1 37 ? -12.176 -10.212 -26.470 1.00 22.48 1037 ASN B C 1
ATOM 4231 O O . ASN B 1 37 ? -11.267 -10.983 -26.140 1.00 21.41 1037 ASN B O 1
ATOM 4236 N N . PRO B 1 38 ? -11.951 -9.038 -27.071 1.00 21.62 1038 PRO B N 1
ATOM 4237 C CA . PRO B 1 38 ? -10.588 -8.625 -27.399 1.00 20.25 1038 PRO B CA 1
ATOM 4238 C C . PRO B 1 38 ? -9.769 -8.084 -26.244 1.00 19.09 1038 PRO B C 1
ATOM 4239 O O . PRO B 1 38 ? -8.720 -7.511 -26.474 1.00 18.16 1038 PRO B O 1
ATOM 4243 N N . SER B 1 39 ? -10.246 -8.238 -25.013 1.00 18.40 1039 SER B N 1
ATOM 4244 C CA . SER B 1 39 ? -9.472 -7.750 -23.881 1.00 18.34 1039 SER B CA 1
ATOM 4245 C C . SER B 1 39 ? -8.622 -8.902 -23.352 1.00 18.60 1039 SER B C 1
ATOM 4246 O O . SER B 1 39 ? -7.965 -8.778 -22.315 1.00 18.85 1039 SER B O 1
ATOM 4249 N N . ASN B 1 40 ? -8.634 -10.025 -24.070 1.00 18.51 1040 ASN B N 1
ATOM 4250 C CA . ASN B 1 40 ? -7.861 -11.194 -23.664 1.00 18.37 1040 ASN B CA 1
ATOM 4251 C C . ASN B 1 40 ? -6.906 -11.626 -24.788 1.00 17.67 1040 ASN B C 1
ATOM 4252 O O . ASN B 1 40 ? -7.296 -11.626 -25.949 1.00 16.81 1040 ASN B O 1
ATOM 4257 N N . ALA B 1 41 ? -5.668 -11.992 -24.460 1.00 16.52 1041 ALA B N 1
ATOM 4258 C CA . ALA B 1 41 ? -4.734 -12.441 -25.501 1.00 16.36 1041 ALA B CA 1
ATOM 4259 C C . ALA B 1 41 ? -3.837 -13.565 -24.999 1.00 17.05 1041 ALA B C 1
ATOM 4260 O O . ALA B 1 41 ? -3.685 -13.759 -23.794 1.00 17.78 1041 ALA B O 1
ATOM 4262 N N . SER B 1 42 ? -3.228 -14.291 -25.924 1.00 16.77 1042 SER B N 1
ATOM 4263 C CA . SER B 1 42 ? -2.391 -15.421 -25.565 1.00 17.13 1042 SER B CA 1
ATOM 4264 C C . SER B 1 42 ? -0.938 -15.217 -25.889 1.00 16.76 1042 SER B C 1
ATOM 4265 O O . SER B 1 42 ? -0.591 -14.441 -26.787 1.00 17.02 1042 SER B O 1
ATOM 4268 N N . VAL B 1 43 ? -0.089 -15.942 -25.169 1.00 15.76 1043 VAL B N 1
ATOM 4269 C CA . VAL B 1 43 ? 1.341 -15.900 -25.461 1.00 15.39 1043 VAL B CA 1
ATOM 4270 C C . VAL B 1 43 ? 1.529 -16.433 -26.892 1.00 15.25 1043 VAL B C 1
ATOM 4271 O O . VAL B 1 43 ? 0.897 -17.417 -27.315 1.00 14.46 1043 VAL B O 1
ATOM 4275 N N . SER B 1 44 ? 2.397 -15.787 -27.638 1.00 14.66 1044 SER B N 1
ATOM 4276 C CA . SER B 1 44 ? 2.667 -16.201 -29.002 1.00 15.45 1044 SER B CA 1
ATOM 4277 C C . SER B 1 44 ? 3.341 -17.585 -29.025 1.00 15.16 1044 SER B C 1
ATOM 4278 O O . SER B 1 44 ? 4.024 -17.952 -28.075 1.00 14.35 1044 SER B O 1
ATOM 4281 N N . PRO B 1 45 ? 3.102 -18.391 -30.079 1.00 15.05 1045 PRO B N 1
ATOM 4282 C CA . PRO B 1 45 ? 3.766 -19.703 -30.123 1.00 15.12 1045 PRO B CA 1
ATOM 4283 C C . PRO B 1 45 ? 5.262 -19.384 -30.233 1.00 14.68 1045 PRO B C 1
ATOM 4284 O O . PRO B 1 45 ? 5.656 -18.588 -31.066 1.00 14.63 1045 PRO B O 1
ATOM 4288 N N . VAL B 1 46 ? 6.091 -19.988 -29.392 1.00 14.60 1046 VAL B N 1
ATOM 4289 C CA . VAL B 1 46 ? 7.530 -19.715 -29.412 1.00 14.43 1046 VAL B CA 1
ATOM 4290 C C . VAL B 1 46 ? 8.318 -20.960 -29.038 1.00 14.90 1046 VAL B C 1
ATOM 4291 O O . VAL B 1 46 ? 7.748 -21.901 -28.465 1.00 15.22 1046 VAL B O 1
ATOM 4295 N N . THR B 1 47 ? 9.618 -20.964 -29.368 1.00 14.42 1047 THR B N 1
ATOM 4296 C CA . THR B 1 47 ? 10.489 -22.056 -28.956 1.00 14.62 1047 THR B CA 1
ATOM 4297 C C . THR B 1 47 ? 10.960 -21.641 -27.556 1.00 15.50 1047 THR B C 1
ATOM 4298 O O . THR B 1 47 ? 10.891 -20.456 -27.207 1.00 14.89 1047 THR B O 1
ATOM 4302 N N . ILE B 1 48 ? 11.422 -22.603 -26.759 1.00 15.41 1048 ILE B N 1
ATOM 4303 C CA . ILE B 1 48 ? 11.921 -22.316 -25.416 1.00 15.82 1048 ILE B CA 1
ATOM 4304 C C . ILE B 1 48 ? 13.381 -21.850 -25.463 1.00 15.86 1048 ILE B C 1
ATOM 4305 O O . ILE B 1 48 ? 13.791 -20.961 -24.702 1.00 15.64 1048 ILE B O 1
ATOM 4310 N N . TYR B 1 49 ? 14.160 -22.470 -26.354 1.00 16.04 1049 TYR B N 1
ATOM 4311 C CA . TYR B 1 49 ? 15.581 -22.158 -26.522 1.00 16.77 1049 TYR B CA 1
ATOM 4312 C C . TYR B 1 49 ? 15.866 -21.581 -27.898 1.00 16.13 1049 TYR B C 1
ATOM 4313 O O . TYR B 1 49 ? 15.032 -21.630 -28.777 1.00 16.21 1049 TYR B O 1
ATOM 4322 N N . PRO B 1 50 ? 17.062 -21.015 -28.083 1.00 16.67 1050 PRO B N 1
ATOM 4323 C CA . PRO B 1 50 ? 17.401 -20.472 -29.396 1.00 16.28 1050 PRO B CA 1
ATOM 4324 C C . PRO B 1 50 ? 17.814 -21.671 -30.246 1.00 16.19 1050 PRO B C 1
ATOM 4325 O O . PRO B 1 50 ? 18.070 -22.756 -29.713 1.00 15.78 1050 PRO B O 1
ATOM 4329 N N . THR B 1 51 ? 17.839 -21.483 -31.554 1.00 15.95 1051 THR B N 1
ATOM 4330 C CA . THR B 1 51 ? 18.238 -22.538 -32.478 1.00 15.56 1051 THR B CA 1
ATOM 4331 C C . THR B 1 51 ? 19.582 -22.132 -33.081 1.00 16.20 1051 THR B C 1
ATOM 4332 O O . THR B 1 51 ? 19.785 -20.980 -33.449 1.00 15.71 1051 THR B O 1
ATOM 4336 N N . PRO B 1 52 ? 20.535 -23.076 -33.165 1.00 16.49 1052 PRO B N 1
ATOM 4337 C CA . PRO B 1 52 ? 21.864 -22.776 -33.735 1.00 16.54 1052 PRO B CA 1
ATOM 4338 C C . PRO B 1 52 ? 21.827 -22.426 -35.232 1.00 16.55 1052 PRO B C 1
ATOM 4339 O O . PRO B 1 52 ? 21.162 -23.097 -36.020 1.00 16.54 1052 PRO B O 1
ATOM 4343 N N . ILE B 1 53 ? 22.551 -21.376 -35.605 1.00 15.71 1053 ILE B N 1
ATOM 4344 C CA . ILE B 1 53 ? 22.653 -20.925 -36.990 1.00 16.35 1053 ILE B CA 1
ATOM 4345 C C . ILE B 1 53 ? 24.114 -20.561 -37.161 1.00 16.81 1053 ILE B C 1
ATOM 4346 O O . ILE B 1 53 ? 24.676 -19.840 -36.334 1.00 16.83 1053 ILE B O 1
ATOM 4351 N N . PRO B 1 54 ? 24.759 -21.056 -38.229 1.00 17.58 1054 PRO B N 1
ATOM 4352 C CA . PRO B 1 54 ? 26.174 -20.705 -38.392 1.00 17.81 1054 PRO B CA 1
ATOM 4353 C C . PRO B 1 54 ? 26.338 -19.210 -38.580 1.00 17.88 1054 PRO B C 1
ATOM 4354 O O . PRO B 1 54 ? 25.603 -18.589 -39.358 1.00 17.45 1054 PRO B O 1
ATOM 4358 N N . ARG B 1 55 ? 27.294 -18.641 -37.852 1.00 18.04 1055 ARG B N 1
ATOM 4359 C CA . ARG B 1 55 ? 27.572 -17.226 -37.926 1.00 18.87 1055 ARG B CA 1
ATOM 4360 C C . ARG B 1 55 ? 27.850 -16.782 -39.365 1.00 18.10 1055 ARG B C 1
ATOM 4361 O O . ARG B 1 55 ? 27.451 -15.696 -39.773 1.00 17.44 1055 ARG B O 1
ATOM 4369 N N . LYS B 1 56 ? 28.561 -17.620 -40.120 1.00 17.42 1056 LYS B N 1
ATOM 4370 C CA . LYS B 1 56 ? 28.904 -17.278 -41.495 1.00 17.39 1056 LYS B CA 1
ATOM 4371 C C . LYS B 1 56 ? 27.638 -17.105 -42.339 1.00 17.08 1056 LYS B C 1
ATOM 4372 O O . LYS B 1 56 ? 27.553 -16.202 -43.178 1.00 16.51 1056 LYS B O 1
ATOM 4375 N N . CYS B 1 57 ? 26.661 -17.975 -42.102 1.00 16.67 1057 CYS B N 1
ATOM 4376 C CA . CYS B 1 57 ? 25.407 -17.937 -42.832 1.00 17.14 1057 CYS B CA 1
ATOM 4377 C C . CYS B 1 57 ? 24.620 -16.697 -42.449 1.00 16.74 1057 CYS B C 1
ATOM 4378 O O . CYS B 1 57 ? 24.072 -16.003 -43.310 1.00 15.32 1057 CYS B O 1
ATOM 4381 N N . PHE B 1 58 ? 24.552 -16.433 -41.147 1.00 16.18 1058 PHE B N 1
ATOM 4382 C CA . PHE B 1 58 ? 23.818 -15.264 -40.682 1.00 16.03 1058 PHE B CA 1
ATOM 4383 C C . PHE B 1 58 ? 24.404 -13.967 -41.252 1.00 16.65 1058 PHE B C 1
ATOM 4384 O O . PHE B 1 58 ? 23.679 -13.122 -41.789 1.00 16.15 1058 PHE B O 1
ATOM 4392 N N . ASP B 1 59 ? 25.722 -13.814 -41.158 1.00 17.13 1059 ASP B N 1
ATOM 4393 C CA . ASP B 1 59 ? 26.388 -12.624 -41.673 1.00 17.53 1059 ASP B CA 1
ATOM 4394 C C . ASP B 1 59 ? 26.167 -12.441 -43.169 1.00 17.30 1059 ASP B C 1
ATOM 4395 O O . ASP B 1 59 ? 26.026 -11.312 -43.645 1.00 16.49 1059 ASP B O 1
ATOM 4400 N N . GLU B 1 60 ? 26.156 -13.550 -43.906 1.00 16.59 1060 GLU B N 1
ATOM 4401 C CA . GLU B 1 60 ? 25.964 -13.502 -45.348 1.00 16.45 1060 GLU B CA 1
ATOM 4402 C C . GLU B 1 60 ? 24.560 -12.982 -45.667 1.00 16.01 1060 GLU B C 1
ATOM 4403 O O . GLU B 1 60 ? 24.382 -12.144 -46.567 1.00 15.38 1060 GLU B O 1
ATOM 4409 N N . ALA B 1 61 ? 23.578 -13.480 -44.912 1.00 14.69 1061 ALA B N 1
ATOM 4410 C CA . ALA B 1 61 ? 22.187 -13.085 -45.101 1.00 14.51 1061 ALA B CA 1
ATOM 4411 C C . ALA B 1 61 ? 22.003 -11.599 -44.784 1.00 14.47 1061 ALA B C 1
ATOM 4412 O O . ALA B 1 61 ? 21.306 -10.876 -45.495 1.00 13.65 1061 ALA B O 1
ATOM 4414 N N . VAL B 1 62 ? 22.653 -11.137 -43.723 1.00 14.08 1062 VAL B N 1
ATOM 4415 C CA . VAL B 1 62 ? 22.547 -9.727 -43.353 1.00 14.88 1062 VAL B CA 1
ATOM 4416 C C . VAL B 1 62 ? 23.184 -8.829 -44.416 1.00 15.03 1062 VAL B C 1
ATOM 4417 O O . VAL B 1 62 ? 22.594 -7.842 -44.862 1.00 14.81 1062 VAL B O 1
ATOM 4421 N N . GLN B 1 63 ? 24.394 -9.195 -44.824 1.00 15.58 1063 GLN B N 1
ATOM 4422 C CA . GLN B 1 63 ? 25.155 -8.412 -45.801 1.00 16.51 1063 GLN B CA 1
ATOM 4423 C C . GLN B 1 63 ? 24.516 -8.341 -47.178 1.00 16.14 1063 GLN B C 1
ATOM 4424 O O . GLN B 1 63 ? 24.670 -7.354 -47.875 1.00 16.56 1063 GLN B O 1
ATOM 4427 N N . ILE B 1 64 ? 23.792 -9.381 -47.570 1.00 16.20 1064 ILE B N 1
ATOM 4428 C CA . ILE B 1 64 ? 23.179 -9.399 -48.894 1.00 15.96 1064 ILE B CA 1
ATOM 4429 C C . ILE B 1 64 ? 21.802 -8.712 -48.986 1.00 14.70 1064 ILE B C 1
ATOM 4430 O O . ILE B 1 64 ? 21.313 -8.425 -50.075 1.00 14.50 1064 ILE B O 1
ATOM 4435 N N . GLN B 1 65 ? 21.174 -8.435 -47.851 1.00 14.01 1065 GLN B N 1
ATOM 4436 C CA . GLN B 1 65 ? 19.862 -7.813 -47.900 1.00 13.21 1065 GLN B CA 1
ATOM 4437 C C . GLN B 1 65 ? 19.802 -6.515 -48.724 1.00 13.25 1065 GLN B C 1
ATOM 4438 O O . GLN B 1 65 ? 18.898 -6.339 -49.534 1.00 13.60 1065 GLN B O 1
ATOM 4444 N N . PRO B 1 66 ? 20.763 -5.596 -48.546 1.00 13.29 1066 PRO B N 1
ATOM 4445 C CA . PRO B 1 66 ? 20.657 -4.372 -49.355 1.00 13.82 1066 PRO B CA 1
ATOM 4446 C C . PRO B 1 66 ? 20.757 -4.662 -50.870 1.00 13.87 1066 PRO B C 1
ATOM 4447 O O . PRO B 1 66 ? 20.233 -3.916 -51.684 1.00 14.86 1066 PRO B O 1
ATOM 4451 N N . VAL B 1 67 ? 21.437 -5.750 -51.239 1.00 14.11 1067 VAL B N 1
ATOM 4452 C CA . VAL B 1 67 ? 21.568 -6.107 -52.636 1.00 13.79 1067 VAL B CA 1
ATOM 4453 C C . VAL B 1 67 ? 20.197 -6.570 -53.126 1.00 13.61 1067 VAL B C 1
ATOM 4454 O O . VAL B 1 67 ? 19.733 -6.168 -54.203 1.00 13.94 1067 VAL B O 1
ATOM 4458 N N . PHE B 1 68 ? 19.517 -7.399 -52.333 1.00 12.66 1068 PHE B N 1
ATOM 4459 C CA . PHE B 1 68 ? 18.189 -7.819 -52.747 1.00 12.55 1068 PHE B CA 1
ATOM 4460 C C . PHE B 1 68 ? 17.251 -6.608 -52.803 1.00 12.59 1068 PHE B C 1
ATOM 4461 O O . PHE B 1 68 ? 16.425 -6.520 -53.708 1.00 12.09 1068 PHE B O 1
ATOM 4469 N N . ASN B 1 69 ? 17.372 -5.686 -51.839 1.00 12.55 1069 ASN B N 1
ATOM 4470 C CA . ASN B 1 69 ? 16.492 -4.495 -51.830 1.00 13.22 1069 ASN B CA 1
ATOM 4471 C C . ASN B 1 69 ? 16.660 -3.723 -53.145 1.00 13.90 1069 ASN B C 1
ATOM 4472 O O . ASN B 1 69 ? 15.678 -3.307 -53.785 1.00 14.20 1069 ASN B O 1
ATOM 4477 N N . GLU B 1 70 ? 17.917 -3.526 -53.531 1.00 13.70 1070 GLU B N 1
ATOM 4478 C CA . GLU B 1 70 ? 18.232 -2.800 -54.756 1.00 15.12 1070 GLU B CA 1
ATOM 4479 C C . GLU B 1 70 ? 17.695 -3.550 -55.966 1.00 14.74 1070 GLU B C 1
ATOM 4480 O O . GLU B 1 70 ? 17.090 -2.963 -56.862 1.00 15.06 1070 GLU B O 1
ATOM 4486 N N . LEU B 1 71 ? 17.927 -4.858 -55.986 1.00 14.71 1071 LEU B N 1
ATOM 4487 C CA . LEU B 1 71 ? 17.463 -5.684 -57.092 1.00 14.12 1071 LEU B CA 1
ATOM 4488 C C . LEU B 1 71 ? 15.949 -5.526 -57.313 1.00 14.16 1071 LEU B C 1
ATOM 4489 O O . LEU B 1 71 ? 15.518 -5.228 -58.426 1.00 14.69 1071 LEU B O 1
ATOM 4494 N N . TYR B 1 72 ? 15.145 -5.698 -56.265 1.00 13.28 1072 TYR B N 1
ATOM 4495 C CA . TYR B 1 72 ? 13.696 -5.596 -56.427 1.00 12.90 1072 TYR B CA 1
ATOM 4496 C C . TYR B 1 72 ? 13.221 -4.174 -56.658 1.00 13.30 1072 TYR B C 1
ATOM 4497 O O . TYR B 1 72 ? 12.196 -3.964 -57.297 1.00 13.39 1072 TYR B O 1
ATOM 4506 N N . ALA B 1 73 ? 13.973 -3.192 -56.162 1.00 14.15 1073 ALA B N 1
ATOM 4507 C CA . ALA B 1 73 ? 13.620 -1.805 -56.448 1.00 14.63 1073 ALA B CA 1
ATOM 4508 C C . ALA B 1 73 ? 13.814 -1.610 -57.973 1.00 14.44 1073 ALA B C 1
ATOM 4509 O O . ALA B 1 73 ? 12.955 -1.063 -58.644 1.00 14.59 1073 ALA B O 1
ATOM 4511 N N A ARG B 1 74 ? 14.946 -2.074 -58.504 0.50 14.52 1074 ARG B N 1
ATOM 4512 N N B ARG B 1 74 ? 14.947 -2.063 -58.505 0.50 14.36 1074 ARG B N 1
ATOM 4513 C CA A ARG B 1 74 ? 15.221 -1.934 -59.937 0.50 14.85 1074 ARG B CA 1
ATOM 4514 C CA B ARG B 1 74 ? 15.211 -1.908 -59.934 0.50 14.75 1074 ARG B CA 1
ATOM 4515 C C A ARG B 1 74 ? 14.200 -2.667 -60.795 0.50 14.74 1074 ARG B C 1
ATOM 4516 C C B ARG B 1 74 ? 14.220 -2.676 -60.806 0.50 14.59 1074 ARG B C 1
ATOM 4517 O O A ARG B 1 74 ? 13.786 -2.169 -61.852 0.50 14.86 1074 ARG B O 1
ATOM 4518 O O B ARG B 1 74 ? 13.838 -2.203 -61.886 0.50 14.69 1074 ARG B O 1
ATOM 4533 N N . ILE B 1 75 ? 13.798 -3.850 -60.339 1.00 14.43 1075 ILE B N 1
ATOM 4534 C CA . ILE B 1 75 ? 12.817 -4.668 -61.069 1.00 14.30 1075 ILE B CA 1
ATOM 4535 C C . ILE B 1 75 ? 11.508 -3.889 -61.130 1.00 14.63 1075 ILE B C 1
ATOM 4536 O O . ILE B 1 75 ? 10.843 -3.800 -62.171 1.00 14.69 1075 ILE B O 1
ATOM 4541 N N . THR B 1 76 ? 11.135 -3.314 -59.998 1.00 14.85 1076 THR B N 1
ATOM 4542 C CA . THR B 1 76 ? 9.899 -2.564 -59.930 1.00 15.42 1076 THR B CA 1
ATOM 4543 C C . THR B 1 76 ? 9.956 -1.392 -60.905 1.00 15.86 1076 THR B C 1
ATOM 4544 O O . THR B 1 76 ? 9.014 -1.164 -61.649 1.00 16.40 1076 THR B O 1
ATOM 4548 N N . GLN B 1 77 ? 11.070 -0.677 -60.898 1.00 16.66 1077 GLN B N 1
ATOM 4549 C CA . GLN B 1 77 ? 11.244 0.464 -61.798 1.00 18.46 1077 GLN B CA 1
ATOM 4550 C C . GLN B 1 77 ? 11.173 0.035 -63.267 1.00 20.01 1077 GLN B C 1
ATOM 4551 O O . GLN B 1 77 ? 10.626 0.768 -64.094 1.00 20.74 1077 GLN B O 1
ATOM 4557 N N . ASP B 1 78 ? 11.717 -1.139 -63.588 1.00 21.13 1078 ASP B N 1
ATOM 4558 C CA . ASP B 1 78 ? 11.685 -1.653 -64.962 1.00 23.22 1078 ASP B CA 1
ATOM 4559 C C . ASP B 1 78 ? 10.250 -2.016 -65.356 1.00 24.12 1078 ASP B C 1
ATOM 4560 O O . ASP B 1 78 ? 9.807 -1.735 -66.483 1.00 24.30 1078 ASP B O 1
ATOM 4565 N N . MET B 1 79 ? 9.528 -2.640 -64.425 1.00 24.69 1079 MET B N 1
ATOM 4566 C CA . MET B 1 79 ? 8.150 -3.046 -64.660 1.00 26.76 1079 MET B CA 1
ATOM 4567 C C . MET B 1 79 ? 7.252 -1.895 -65.098 1.00 28.29 1079 MET B C 1
ATOM 4568 O O . MET B 1 79 ? 6.230 -2.110 -65.752 1.00 28.92 1079 MET B O 1
ATOM 4573 N N . ALA B 1 80 ? 7.624 -0.676 -64.740 1.00 30.00 1080 ALA B N 1
ATOM 4574 C CA . ALA B 1 80 ? 6.829 0.483 -65.132 1.00 32.44 1080 ALA B CA 1
ATOM 4575 C C . ALA B 1 80 ? 6.912 0.742 -66.650 1.00 34.11 1080 ALA B C 1
ATOM 4576 O O . ALA B 1 80 ? 5.994 1.312 -67.239 1.00 34.58 1080 ALA B O 1
ATOM 4578 N N . GLN B 1 81 ? 7.999 0.295 -67.282 1.00 35.85 1081 GLN B N 1
ATOM 4579 C CA . GLN B 1 81 ? 8.216 0.481 -68.728 1.00 37.38 1081 GLN B CA 1
ATOM 4580 C C . GLN B 1 81 ? 7.473 -0.555 -69.603 1.00 38.71 1081 GLN B C 1
ATOM 4581 O O . GLN B 1 81 ? 7.729 -1.765 -69.531 1.00 38.92 1081 GLN B O 1
ATOM 4584 N N . PRO B 1 82 ? 6.563 -0.083 -70.474 1.00 39.95 1082 PRO B N 1
ATOM 4585 C CA . PRO B 1 82 ? 5.763 -0.937 -71.367 1.00 40.74 1082 PRO B CA 1
ATOM 4586 C C . PRO B 1 82 ? 6.449 -2.026 -72.200 1.00 41.43 1082 PRO B C 1
ATOM 4587 O O . PRO B 1 82 ? 5.833 -3.057 -72.491 1.00 41.44 1082 PRO B O 1
ATOM 4591 N N . ASP B 1 83 ? 7.714 -1.826 -72.566 1.00 42.10 1083 ASP B N 1
ATOM 4592 C CA . ASP B 1 83 ? 8.415 -2.806 -73.401 1.00 42.49 1083 ASP B CA 1
ATOM 4593 C C . ASP B 1 83 ? 9.349 -3.801 -72.701 1.00 42.68 1083 ASP B C 1
ATOM 4594 O O . ASP B 1 83 ? 9.994 -4.624 -73.369 1.00 42.77 1083 ASP B O 1
ATOM 4596 N N . SER B 1 84 ? 9.431 -3.740 -71.374 1.00 42.21 1084 SER B N 1
ATOM 4597 C CA . SER B 1 84 ? 10.309 -4.654 -70.652 1.00 41.80 1084 SER B CA 1
ATOM 4598 C C . SER B 1 84 ? 9.740 -6.064 -70.551 1.00 41.86 1084 SER B C 1
ATOM 4599 O O . SER B 1 84 ? 8.521 -6.251 -70.507 1.00 41.71 1084 SER B O 1
ATOM 4602 N N . TYR B 1 85 ? 10.635 -7.054 -70.524 1.00 41.75 1085 TYR B N 1
ATOM 4603 C CA . TYR B 1 85 ? 10.231 -8.454 -70.419 1.00 41.86 1085 TYR B CA 1
ATOM 4604 C C . TYR B 1 85 ? 9.394 -8.636 -69.168 1.00 41.35 1085 TYR B C 1
ATOM 4605 O O . TYR B 1 85 ? 8.408 -9.385 -69.170 1.00 41.50 1085 TYR B O 1
ATOM 4614 N N . LEU B 1 86 ? 9.788 -7.947 -68.099 1.00 40.34 1086 LEU B N 1
ATOM 4615 C CA . LEU B 1 86 ? 9.074 -8.031 -66.834 1.00 39.57 1086 LEU B CA 1
ATOM 4616 C C . LEU B 1 86 ? 7.661 -7.508 -66.966 1.00 39.17 1086 LEU B C 1
ATOM 4617 O O . LEU B 1 86 ? 6.716 -8.161 -66.537 1.00 39.21 1086 LEU B O 1
ATOM 4621 N N . HIS B 1 87 ? 7.521 -6.328 -67.554 1.00 38.68 1087 HIS B N 1
ATOM 4622 C CA . HIS B 1 87 ? 6.207 -5.731 -67.759 1.00 38.29 1087 HIS B CA 1
ATOM 4623 C C . HIS B 1 87 ? 5.348 -6.774 -68.476 1.00 37.99 1087 HIS B C 1
ATOM 4624 O O . HIS B 1 87 ? 4.218 -7.065 -68.072 1.00 37.78 1087 HIS B O 1
ATOM 4631 N N . LYS B 1 88 ? 5.908 -7.353 -69.531 1.00 37.60 1088 LYS B N 1
ATOM 4632 C CA . LYS B 1 88 ? 5.201 -8.356 -70.316 1.00 37.24 1088 LYS B CA 1
ATOM 4633 C C . LYS B 1 88 ? 4.903 -9.631 -69.533 1.00 37.04 1088 LYS B C 1
ATOM 4634 O O . LYS B 1 88 ? 3.781 -10.143 -69.577 1.00 37.05 1088 LYS B O 1
ATOM 4640 N N . THR B 1 89 ? 5.904 -10.135 -68.810 1.00 36.26 1089 THR B N 1
ATOM 4641 C CA . THR B 1 89 ? 5.761 -11.332 -67.986 1.00 35.52 1089 THR B CA 1
ATOM 4642 C C . THR B 1 89 ? 4.617 -11.166 -66.981 1.00 34.70 1089 THR B C 1
ATOM 4643 O O . THR B 1 89 ? 3.856 -12.104 -66.703 1.00 34.05 1089 THR B O 1
ATOM 4647 N N . THR B 1 90 ? 4.509 -9.967 -66.426 1.00 34.10 1090 THR B N 1
ATOM 4648 C CA . THR B 1 90 ? 3.480 -9.694 -65.438 1.00 33.89 1090 THR B CA 1
ATOM 4649 C C . THR B 1 90 ? 2.094 -9.735 -66.077 1.00 33.98 1090 THR B C 1
ATOM 4650 O O . THR B 1 90 ? 1.147 -10.251 -65.482 1.00 33.69 1090 THR B O 1
ATOM 4654 N N . GLU B 1 91 ? 1.984 -9.220 -67.298 1.00 34.64 1091 GLU B N 1
ATOM 4655 C CA . GLU B 1 91 ? 0.710 -9.240 -68.025 1.00 34.72 1091 GLU B CA 1
ATOM 4656 C C . GLU B 1 91 ? 0.221 -10.666 -68.167 1.00 34.37 1091 GLU B C 1
ATOM 4657 O O . GLU B 1 91 ? -0.939 -10.953 -67.913 1.00 34.80 1091 GLU B O 1
ATOM 4663 N N . ALA B 1 92 ? 1.106 -11.562 -68.588 1.00 33.98 1092 ALA B N 1
ATOM 4664 C CA . ALA B 1 92 ? 0.732 -12.958 -68.748 1.00 33.46 1092 ALA B CA 1
ATOM 4665 C C . ALA B 1 92 ? 0.272 -13.529 -67.412 1.00 33.00 1092 ALA B C 1
ATOM 4666 O O . ALA B 1 92 ? -0.711 -14.263 -67.343 1.00 32.53 1092 ALA B O 1
ATOM 4668 N N . LEU B 1 93 ? 0.979 -13.181 -66.342 1.00 32.39 1093 LEU B N 1
ATOM 4669 C CA . LEU B 1 93 ? 0.613 -13.683 -65.028 1.00 32.30 1093 LEU B CA 1
ATOM 4670 C C . LEU B 1 93 ? -0.750 -13.145 -64.596 1.00 32.21 1093 LEU B C 1
ATOM 4671 O O . LEU B 1 93 ? -1.468 -13.787 -63.828 1.00 31.50 1093 LEU B O 1
ATOM 4675 N N . ALA B 1 94 ? -1.109 -11.970 -65.096 1.00 32.49 1094 ALA B N 1
ATOM 4676 C CA . ALA B 1 94 ? -2.392 -11.366 -64.755 1.00 33.33 1094 ALA B CA 1
ATOM 4677 C C . ALA B 1 94 ? -3.576 -12.110 -65.397 1.00 34.07 1094 ALA B C 1
ATOM 4678 O O . ALA B 1 94 ? -4.710 -12.008 -64.917 1.00 34.03 1094 ALA B O 1
ATOM 4680 N N . LEU B 1 95 ? -3.311 -12.860 -66.470 1.00 34.74 1095 LEU B N 1
ATOM 4681 C CA . LEU B 1 95 ? -4.343 -13.632 -67.167 1.00 35.16 1095 LEU B CA 1
ATOM 4682 C C . LEU B 1 95 ? -4.483 -14.967 -66.449 1.00 35.59 1095 LEU B C 1
ATOM 4683 O O . LEU B 1 95 ? -5.583 -15.411 -66.115 1.00 35.68 1095 LEU B O 1
ATOM 4688 N N . SER B 1 96 ? -3.348 -15.615 -66.233 1.00 35.71 1096 SER B N 1
ATOM 4689 C CA . SER B 1 96 ? -3.313 -16.895 -65.548 1.00 35.92 1096 SER B CA 1
ATOM 4690 C C . SER B 1 96 ? -3.975 -16.801 -64.172 1.00 35.88 1096 SER B C 1
ATOM 4691 O O . SER B 1 96 ? -4.647 -17.737 -63.720 1.00 35.90 1096 SER B O 1
ATOM 4694 N N . ASP B 1 97 ? -3.790 -15.656 -63.516 1.00 35.38 1097 ASP B N 1
ATOM 4695 C CA . ASP B 1 97 ? -4.326 -15.416 -62.185 1.00 34.65 1097 ASP B CA 1
ATOM 4696 C C . ASP B 1 97 ? -5.155 -14.130 -62.169 1.00 34.09 1097 ASP B C 1
ATOM 4697 O O . ASP B 1 97 ? -4.867 -13.198 -61.418 1.00 33.75 1097 ASP B O 1
ATOM 4702 N N . SER B 1 98 ? -6.194 -14.100 -63.000 1.00 32.93 1098 SER B N 1
ATOM 4703 C CA . SER B 1 98 ? -7.069 -12.938 -63.134 1.00 32.18 1098 SER B CA 1
ATOM 4704 C C . SER B 1 98 ? -7.843 -12.560 -61.875 1.00 31.56 1098 SER B C 1
ATOM 4705 O O . SER B 1 98 ? -8.288 -11.417 -61.733 1.00 31.36 1098 SER B O 1
ATOM 4708 N N . GLU B 1 99 ? -8.020 -13.524 -60.980 1.00 30.53 1099 GLU B N 1
ATOM 4709 C CA . GLU B 1 99 ? -8.746 -13.301 -59.741 1.00 29.92 1099 GLU B CA 1
ATOM 4710 C C . GLU B 1 99 ? -7.923 -12.475 -58.737 1.00 28.78 1099 GLU B C 1
ATOM 4711 O O . GLU B 1 99 ? -8.477 -11.842 -57.841 1.00 29.09 1099 GLU B O 1
ATOM 4717 N N . PHE B 1 100 ? -6.603 -12.465 -58.889 1.00 26.99 1100 PHE B N 1
ATOM 4718 C CA . PHE B 1 100 ? -5.772 -11.706 -57.962 1.00 25.10 1100 PHE B CA 1
ATOM 4719 C C . PHE B 1 100 ? -4.760 -10.834 -58.677 1.00 23.88 1100 PHE B C 1
ATOM 4720 O O . PHE B 1 100 ? -4.881 -9.613 -58.700 1.00 22.95 1100 PHE B O 1
ATOM 4728 N N . THR B 1 101 ? -3.745 -11.450 -59.266 1.00 23.10 1101 THR B N 1
ATOM 4729 C CA . THR B 1 101 ? -2.758 -10.666 -59.983 1.00 22.92 1101 THR B CA 1
ATOM 4730 C C . THR B 1 101 ? -3.476 -9.827 -61.035 1.00 22.18 1101 THR B C 1
ATOM 4731 O O . THR B 1 101 ? -3.184 -8.653 -61.203 1.00 21.66 1101 THR B O 1
ATOM 4735 N N . GLY B 1 102 ? -4.405 -10.450 -61.757 1.00 21.80 1102 GLY B N 1
ATOM 4736 C CA . GLY B 1 102 ? -5.130 -9.715 -62.782 1.00 21.83 1102 GLY B CA 1
ATOM 4737 C C . GLY B 1 102 ? -5.796 -8.462 -62.226 1.00 22.03 1102 GLY B C 1
ATOM 4738 O O . GLY B 1 102 ? -5.766 -7.406 -62.853 1.00 22.49 1102 GLY B O 1
ATOM 4739 N N . LYS B 1 103 ? -6.374 -8.559 -61.031 1.00 21.61 1103 LYS B N 1
ATOM 4740 C CA . LYS B 1 103 ? -7.043 -7.403 -60.447 1.00 21.17 1103 LYS B CA 1
ATOM 4741 C C . LYS B 1 103 ? -6.042 -6.351 -59.978 1.00 20.73 1103 LYS B C 1
ATOM 4742 O O . LYS B 1 103 ? -6.293 -5.143 -60.107 1.00 20.08 1103 LYS B O 1
ATOM 4748 N N . LEU B 1 104 ? -4.903 -6.787 -59.447 1.00 20.26 1104 LEU B N 1
ATOM 4749 C CA . LEU B 1 104 ? -3.886 -5.831 -59.013 1.00 20.79 1104 LEU B CA 1
ATOM 4750 C C . LEU B 1 104 ? -3.361 -5.102 -60.246 1.00 20.64 1104 LEU B C 1
ATOM 4751 O O . LEU B 1 104 ? -3.144 -3.893 -60.222 1.00 20.88 1104 LEU B O 1
ATOM 4756 N N . TRP B 1 105 ? -3.157 -5.854 -61.327 1.00 21.68 1105 TRP B N 1
ATOM 4757 C CA . TRP B 1 105 ? -2.627 -5.281 -62.563 1.00 22.12 1105 TRP B CA 1
ATOM 4758 C C . TRP B 1 105 ? -3.596 -4.246 -63.111 1.00 22.32 1105 TRP B C 1
ATOM 4759 O O . TRP B 1 105 ? -3.191 -3.159 -63.522 1.00 22.24 1105 TRP B O 1
ATOM 4770 N N . SER B 1 106 ? -4.878 -4.574 -63.113 1.00 22.55 1106 SER B N 1
ATOM 4771 C CA . SER B 1 106 ? -5.871 -3.630 -63.613 1.00 22.86 1106 SER B CA 1
ATOM 4772 C C . SER B 1 106 ? -5.869 -2.359 -62.795 1.00 22.41 1106 SER B C 1
ATOM 4773 O O . SER B 1 106 ? -6.017 -1.270 -63.353 1.00 21.79 1106 SER B O 1
ATOM 4776 N N . LEU B 1 107 ? -5.702 -2.480 -61.474 1.00 21.71 1107 LEU B N 1
ATOM 4777 C CA . LEU B 1 107 ? -5.658 -1.271 -60.651 1.00 21.32 1107 LEU B CA 1
ATOM 4778 C C . LEU B 1 107 ? -4.445 -0.454 -61.041 1.00 21.28 1107 LEU B C 1
ATOM 4779 O O . LEU B 1 107 ? -4.509 0.777 -61.128 1.00 21.22 1107 LEU B O 1
ATOM 4784 N N . TYR B 1 108 ? -3.328 -1.140 -61.265 1.00 21.14 1108 TYR B N 1
ATOM 4785 C CA . TYR B 1 108 ? -2.106 -0.444 -61.631 1.00 21.33 1108 TYR B CA 1
ATOM 4786 C C . TYR B 1 108 ? -2.316 0.366 -62.907 1.00 21.55 1108 TYR B C 1
ATOM 4787 O O . TYR B 1 108 ? -1.960 1.539 -62.958 1.00 21.36 1108 TYR B O 1
ATOM 4796 N N . LEU B 1 109 ? -2.871 -0.270 -63.937 1.00 21.61 1109 LEU B N 1
ATOM 4797 C CA . LEU B 1 109 ? -3.128 0.424 -65.202 1.00 22.05 1109 LEU B CA 1
ATOM 4798 C C . LEU B 1 109 ? -3.987 1.662 -64.937 1.00 22.12 1109 LEU B C 1
ATOM 4799 O O . LEU B 1 109 ? -3.730 2.733 -65.481 1.00 22.42 1109 LEU B O 1
ATOM 4804 N N . ALA B 1 110 ? -5.006 1.514 -64.098 1.00 22.31 1110 ALA B N 1
ATOM 4805 C CA . ALA B 1 110 ? -5.873 2.641 -63.763 1.00 22.21 1110 ALA B CA 1
ATOM 4806 C C . ALA B 1 110 ? -5.093 3.806 -63.135 1.00 22.62 1110 ALA B C 1
ATOM 4807 O O . ALA B 1 110 ? -5.459 4.980 -63.321 1.00 22.16 1110 ALA B O 1
ATOM 4809 N N . THR B 1 111 ? -4.011 3.515 -62.409 1.00 22.00 1111 THR B N 1
ATOM 4810 C CA . THR B 1 111 ? -3.246 4.609 -61.799 1.00 22.67 1111 THR B CA 1
ATOM 4811 C C . THR B 1 111 ? -2.466 5.390 -62.856 1.00 23.08 1111 THR B C 1
ATOM 4812 O O . THR B 1 111 ? -2.005 6.507 -62.597 1.00 23.00 1111 THR B O 1
ATOM 4816 N N . LEU B 1 112 ? -2.317 4.795 -64.037 1.00 24.22 1112 LEU B N 1
ATOM 4817 C CA . LEU B 1 112 ? -1.592 5.433 -65.135 1.00 25.22 1112 LEU B CA 1
ATOM 4818 C C . LEU B 1 112 ? -2.389 6.551 -65.793 1.00 26.12 1112 LEU B C 1
ATOM 4819 O O . LEU B 1 112 ? -1.821 7.385 -66.488 1.00 26.16 1112 LEU B O 1
ATOM 4824 N N . LYS B 1 113 ? -3.702 6.568 -65.585 1.00 27.11 1113 LYS B N 1
ATOM 4825 C CA . LYS B 1 113 ? -4.540 7.617 -66.164 1.00 28.13 1113 LYS B CA 1
ATOM 4826 C C . LYS B 1 113 ? -4.092 8.970 -65.608 1.00 28.86 1113 LYS B C 1
ATOM 4827 O O . LYS B 1 113 ? -3.482 9.054 -64.537 1.00 28.86 1113 LYS B O 1
ATOM 4830 N N . SER B 1 114 ? -4.388 10.039 -66.335 1.00 29.25 1114 SER B N 1
ATOM 4831 C CA . SER B 1 114 ? -3.971 11.356 -65.888 1.00 29.95 1114 SER B CA 1
ATOM 4832 C C . SER B 1 114 ? -4.749 11.794 -64.647 1.00 29.91 1114 SER B C 1
ATOM 4833 O O . SER B 1 114 ? -5.849 11.318 -64.396 1.00 30.02 1114 SER B O 1
ATOM 4836 N N . ALA B 1 115 ? -4.149 12.688 -63.864 1.00 30.01 1115 ALA B N 1
ATOM 4837 C CA . ALA B 1 115 ? -4.769 13.249 -62.660 1.00 29.70 1115 ALA B CA 1
ATOM 4838 C C . ALA B 1 115 ? -4.498 14.752 -62.737 1.00 29.64 1115 ALA B C 1
ATOM 4839 O O . ALA B 1 115 ? -3.581 15.181 -63.453 1.00 29.71 1115 ALA B O 1
ATOM 4841 N N . GLN B 1 116 ? -5.272 15.560 -62.019 1.00 29.17 1116 GLN B N 1
ATOM 4842 C CA . GLN B 1 116 ? -5.042 16.995 -62.083 1.00 29.21 1116 GLN B CA 1
ATOM 4843 C C . GLN B 1 116 ? -3.949 17.449 -61.115 1.00 28.84 1116 GLN B C 1
ATOM 4844 O O . GLN B 1 116 ? -3.608 18.635 -61.059 1.00 29.18 1116 GLN B O 1
ATOM 4847 N N . TYR B 1 117 ? -3.392 16.504 -60.360 1.00 27.31 1117 TYR B N 1
ATOM 4848 C CA . TYR B 1 117 ? -2.332 16.826 -59.417 1.00 26.03 1117 TYR B CA 1
ATOM 4849 C C . TYR B 1 117 ? -1.063 16.042 -59.746 1.00 25.43 1117 TYR B C 1
ATOM 4850 O O . TYR B 1 117 ? -1.117 15.038 -60.468 1.00 25.50 1117 TYR B O 1
ATOM 4859 N N . LYS B 1 118 ? 0.080 16.504 -59.240 1.00 24.88 1118 LYS B N 1
ATOM 4860 C CA . LYS B 1 118 ? 1.326 15.791 -59.477 1.00 24.49 1118 LYS B CA 1
ATOM 4861 C C . LYS B 1 118 ? 1.217 14.502 -58.672 1.00 23.68 1118 LYS B C 1
ATOM 4862 O O . LYS B 1 118 ? 0.805 14.528 -57.505 1.00 23.35 1118 LYS B O 1
ATOM 4868 N N . LYS B 1 119 ? 1.570 13.389 -59.303 1.00 22.13 1119 LYS B N 1
ATOM 4869 C CA . LYS B 1 119 ? 1.488 12.084 -58.662 1.00 21.37 1119 LYS B CA 1
ATOM 4870 C C . LYS B 1 119 ? 2.669 11.804 -57.739 1.00 20.02 1119 LYS B C 1
ATOM 4871 O O . LYS B 1 119 ? 3.734 12.394 -57.891 1.00 18.94 1119 LYS B O 1
ATOM 4877 N N . GLN B 1 120 ? 2.463 10.891 -56.787 1.00 18.64 1120 GLN B N 1
ATOM 4878 C CA . GLN B 1 120 ? 3.505 10.502 -55.847 1.00 17.75 1120 GLN B CA 1
ATOM 4879 C C . GLN B 1 120 ? 4.280 9.350 -56.478 1.00 17.19 1120 GLN B C 1
ATOM 4880 O O . GLN B 1 120 ? 3.700 8.292 -56.730 1.00 17.13 1120 GLN B O 1
ATOM 4886 N N . ASN B 1 121 ? 5.583 9.540 -56.695 1.00 16.45 1121 ASN B N 1
ATOM 4887 C CA . ASN B 1 121 ? 6.400 8.516 -57.315 1.00 15.75 1121 ASN B CA 1
ATOM 4888 C C . ASN B 1 121 ? 7.346 7.815 -56.369 1.00 14.94 1121 ASN B C 1
ATOM 4889 O O . ASN B 1 121 ? 8.036 6.884 -56.771 1.00 14.62 1121 ASN B O 1
ATOM 4894 N N . PHE B 1 122 ? 7.419 8.278 -55.125 1.00 14.22 1122 PHE B N 1
ATOM 4895 C CA . PHE B 1 122 ? 8.263 7.596 -54.161 1.00 14.41 1122 PHE B CA 1
ATOM 4896 C C . PHE B 1 122 ? 7.403 6.481 -53.564 1.00 13.91 1122 PHE B C 1
ATOM 4897 O O . PHE B 1 122 ? 6.189 6.656 -53.347 1.00 13.26 1122 PHE B O 1
ATOM 4905 N N . ARG B 1 123 ? 8.028 5.335 -53.329 1.00 13.97 1123 ARG B N 1
ATOM 4906 C CA . ARG B 1 123 ? 7.348 4.215 -52.696 1.00 14.29 1123 ARG B CA 1
ATOM 4907 C C . ARG B 1 123 ? 8.363 3.625 -51.726 1.00 13.64 1123 ARG B C 1
ATOM 4908 O O . ARG B 1 123 ? 9.575 3.852 -51.851 1.00 13.08 1123 ARG B O 1
ATOM 4916 N N . LEU B 1 124 ? 7.868 2.884 -50.746 1.00 12.68 1124 LEU B N 1
ATOM 4917 C CA . LEU B 1 124 ? 8.730 2.278 -49.752 1.00 11.78 1124 LEU B CA 1
ATOM 4918 C C . LEU B 1 124 ? 8.567 0.768 -49.798 1.00 12.45 1124 LEU B C 1
ATOM 4919 O O . LEU B 1 124 ? 7.458 0.258 -49.650 1.00 12.25 1124 LEU B O 1
ATOM 4924 N N . GLY B 1 125 ? 9.665 0.059 -50.029 1.00 11.24 1125 GLY B N 1
ATOM 4925 C CA . GLY B 1 125 ? 9.572 -1.390 -50.035 1.00 11.96 1125 GLY B CA 1
ATOM 4926 C C . GLY B 1 125 ? 10.005 -1.872 -48.668 1.00 11.58 1125 GLY B C 1
ATOM 4927 O O . GLY B 1 125 ? 11.114 -1.557 -48.238 1.00 12.02 1125 GLY B O 1
ATOM 4928 N N . ILE B 1 126 ? 9.147 -2.554 -47.949 1.00 11.49 1126 ILE B N 1
ATOM 4929 C CA . ILE B 1 126 ? 9.447 -3.140 -46.675 1.00 11.77 1126 ILE B CA 1
ATOM 4930 C C . ILE B 1 126 ? 9.403 -4.607 -46.964 1.00 11.48 1126 ILE B C 1
ATOM 4931 O O . ILE B 1 126 ? 8.326 -5.198 -47.042 1.00 11.12 1126 ILE B O 1
ATOM 4936 N N . PHE B 1 127 ? 10.591 -5.176 -47.136 1.00 11.51 1127 PHE B N 1
ATOM 4937 C CA . PHE B 1 127 ? 10.760 -6.555 -47.567 1.00 11.77 1127 PHE B CA 1
ATOM 4938 C C . PHE B 1 127 ? 11.321 -7.510 -46.531 1.00 11.40 1127 PHE B C 1
ATOM 4939 O O . PHE B 1 127 ? 11.823 -7.104 -45.486 1.00 11.59 1127 PHE B O 1
ATOM 4947 N N . ARG B 1 128 ? 11.223 -8.798 -46.847 1.00 12.06 1128 ARG B N 1
ATOM 4948 C CA . ARG B 1 128 ? 11.859 -9.816 -46.016 1.00 12.09 1128 ARG B CA 1
ATOM 4949 C C . ARG B 1 128 ? 12.334 -10.919 -46.957 1.00 12.59 1128 ARG B C 1
ATOM 4950 O O . ARG B 1 128 ? 11.558 -11.441 -47.759 1.00 12.46 1128 ARG B O 1
ATOM 4958 N N . SER B 1 129 ? 13.616 -11.253 -46.868 1.00 12.34 1129 SER B N 1
ATOM 4959 C CA . SER B 1 129 ? 14.171 -12.328 -47.678 1.00 12.43 1129 SER B CA 1
ATOM 4960 C C . SER B 1 129 ? 14.253 -13.527 -46.729 1.00 12.33 1129 SER B C 1
ATOM 4961 O O . SER B 1 129 ? 14.846 -13.421 -45.654 1.00 11.83 1129 SER B O 1
ATOM 4964 N N . ASP B 1 130 ? 13.665 -14.659 -47.141 1.00 11.77 1130 ASP B N 1
ATOM 4965 C CA . ASP B 1 130 ? 13.629 -15.862 -46.312 1.00 12.17 1130 ASP B CA 1
ATOM 4966 C C . ASP B 1 130 ? 14.579 -16.933 -46.821 1.00 13.55 1130 ASP B C 1
ATOM 4967 O O . ASP B 1 130 ? 14.611 -17.229 -48.027 1.00 13.51 1130 ASP B O 1
ATOM 4972 N N . TYR B 1 131 ? 15.312 -17.530 -45.890 1.00 13.78 1131 TYR B N 1
ATOM 4973 C CA . TYR B 1 131 ? 16.290 -18.562 -46.221 1.00 14.49 1131 TYR B CA 1
ATOM 4974 C C . TYR B 1 131 ? 16.210 -19.840 -45.407 1.00 14.37 1131 TYR B C 1
ATOM 4975 O O . TYR B 1 131 ? 15.792 -19.840 -44.251 1.00 14.20 1131 TYR B O 1
ATOM 4984 N N . LEU B 1 132 ? 16.618 -20.927 -46.056 1.00 14.90 1132 LEU B N 1
ATOM 4985 C CA . LEU B 1 132 ? 16.781 -22.208 -45.389 1.00 15.61 1132 LEU B CA 1
ATOM 4986 C C . LEU B 1 132 ? 18.272 -22.498 -45.522 1.00 16.45 1132 LEU B C 1
ATOM 4987 O O . LEU B 1 132 ? 18.832 -22.172 -46.565 1.00 16.65 1132 LEU B O 1
ATOM 4992 N N . ILE B 1 133 ? 18.935 -23.083 -44.533 1.00 17.06 1133 ILE B N 1
ATOM 4993 C CA . ILE B 1 133 ? 20.358 -23.336 -44.684 1.00 17.90 1133 ILE B CA 1
ATOM 4994 C C . ILE B 1 133 ? 20.563 -24.692 -45.328 1.00 18.12 1133 ILE B C 1
ATOM 4995 O O . ILE B 1 133 ? 20.476 -25.730 -44.673 1.00 17.83 1133 ILE B O 1
ATOM 5000 N N . ASP B 1 134 ? 20.797 -24.666 -46.634 1.00 19.00 1134 ASP B N 1
ATOM 5001 C CA . ASP B 1 134 ? 20.978 -25.895 -47.400 1.00 20.90 1134 ASP B CA 1
ATOM 5002 C C . ASP B 1 134 ? 22.243 -26.627 -46.986 1.00 21.75 1134 ASP B C 1
ATOM 5003 O O . ASP B 1 134 ? 23.295 -26.020 -46.776 1.00 22.31 1134 ASP B O 1
ATOM 5008 N N . LYS B 1 135 ? 22.143 -27.940 -46.879 1.00 23.37 1135 LYS B N 1
ATOM 5009 C CA . LYS B 1 135 ? 23.296 -28.737 -46.512 1.00 25.99 1135 LYS B CA 1
ATOM 5010 C C . LYS B 1 135 ? 23.344 -29.900 -47.492 1.00 27.47 1135 LYS B C 1
ATOM 5011 O O . LYS B 1 135 ? 22.624 -30.862 -47.340 1.00 28.77 1135 LYS B O 1
ATOM 5013 N N . LYS B 1 136 ? 24.160 -29.790 -48.526 1.00 29.33 1136 LYS B N 1
ATOM 5014 C CA . LYS B 1 136 ? 24.266 -30.874 -49.484 1.00 30.89 1136 LYS B CA 1
ATOM 5015 C C . LYS B 1 136 ? 25.726 -31.238 -49.646 1.00 32.08 1136 LYS B C 1
ATOM 5016 O O . LYS B 1 136 ? 26.554 -30.401 -50.006 1.00 32.92 1136 LYS B O 1
ATOM 5022 N N . LYS B 1 137 ? 26.037 -32.492 -49.346 1.00 33.11 1137 LYS B N 1
ATOM 5023 C CA . LYS B 1 137 ? 27.393 -32.999 -49.464 1.00 33.75 1137 LYS B CA 1
ATOM 5024 C C . LYS B 1 137 ? 28.366 -32.123 -48.699 1.00 33.39 1137 LYS B C 1
ATOM 5025 O O . LYS B 1 137 ? 29.411 -31.729 -49.212 1.00 33.50 1137 LYS B O 1
ATOM 5031 N N . GLY B 1 138 ? 28.005 -31.829 -47.457 1.00 33.09 1138 GLY B N 1
ATOM 5032 C CA . GLY B 1 138 ? 28.848 -31.007 -46.614 1.00 33.02 1138 GLY B CA 1
ATOM 5033 C C . GLY B 1 138 ? 28.851 -29.539 -46.998 1.00 32.63 1138 GLY B C 1
ATOM 5034 O O . GLY B 1 138 ? 29.457 -28.741 -46.301 1.00 33.37 1138 GLY B O 1
ATOM 5035 N N . THR B 1 139 ? 28.186 -29.180 -48.093 1.00 32.32 1139 THR B N 1
ATOM 5036 C CA . THR B 1 139 ? 28.140 -27.778 -48.539 1.00 31.44 1139 THR B CA 1
ATOM 5037 C C . THR B 1 139 ? 26.996 -27.012 -47.875 1.00 30.43 1139 THR B C 1
ATOM 5038 O O . THR B 1 139 ? 25.830 -27.197 -48.240 1.00 31.16 1139 THR B O 1
ATOM 5042 N N . GLU B 1 140 ? 27.358 -26.135 -46.935 1.00 28.56 1140 GLU B N 1
ATOM 5043 C CA . GLU B 1 140 ? 26.438 -25.306 -46.153 1.00 26.34 1140 GLU B CA 1
ATOM 5044 C C . GLU B 1 140 ? 26.255 -23.938 -46.815 1.00 24.62 1140 GLU B C 1
ATOM 5045 O O . GLU B 1 140 ? 27.213 -23.170 -46.949 1.00 23.79 1140 GLU B O 1
ATOM 5051 N N . GLN B 1 141 ? 25.019 -23.617 -47.204 1.00 22.00 1141 GLN B N 1
ATOM 5052 C CA . GLN B 1 141 ? 24.766 -22.368 -47.911 1.00 19.41 1141 GLN B CA 1
ATOM 5053 C C . GLN B 1 141 ? 23.347 -21.841 -47.731 1.00 18.07 1141 GLN B C 1
ATOM 5054 O O . GLN B 1 141 ? 22.377 -22.577 -47.946 1.00 17.15 1141 GLN B O 1
ATOM 5060 N N . ILE B 1 142 ? 23.201 -20.571 -47.364 1.00 16.66 1142 ILE B N 1
ATOM 5061 C CA . ILE B 1 142 ? 21.836 -20.053 -47.242 1.00 15.21 1142 ILE B CA 1
ATOM 5062 C C . ILE B 1 142 ? 21.242 -20.080 -48.649 1.00 14.48 1142 ILE B C 1
ATOM 5063 O O . ILE B 1 142 ? 21.909 -19.700 -49.621 1.00 14.18 1142 ILE B O 1
ATOM 5068 N N . LYS B 1 143 ? 19.999 -20.535 -48.744 1.00 13.72 1143 LYS B N 1
ATOM 5069 C CA . LYS B 1 143 ? 19.290 -20.602 -50.020 1.00 13.33 1143 LYS B CA 1
ATOM 5070 C C . LYS B 1 143 ? 17.933 -19.925 -49.815 1.00 13.35 1143 LYS B C 1
ATOM 5071 O O . LYS B 1 143 ? 17.212 -20.188 -48.837 1.00 13.26 1143 LYS B O 1
ATOM 5077 N N . GLN B 1 144 ? 17.610 -19.033 -50.735 1.00 12.68 1144 GLN B N 1
ATOM 5078 C CA . GLN B 1 144 ? 16.374 -18.280 -50.668 1.00 12.54 1144 GLN B CA 1
ATOM 5079 C C . GLN B 1 144 ? 15.126 -19.096 -50.979 1.00 12.88 1144 GLN B C 1
ATOM 5080 O O . GLN B 1 144 ? 15.011 -19.693 -52.061 1.00 12.60 1144 GLN B O 1
ATOM 5086 N N . VAL B 1 145 ? 14.185 -19.096 -50.035 1.00 12.42 1145 VAL B N 1
ATOM 5087 C CA . VAL B 1 145 ? 12.908 -19.784 -50.200 1.00 12.42 1145 VAL B CA 1
ATOM 5088 C C . VAL B 1 145 ? 12.040 -18.885 -51.084 1.00 13.29 1145 VAL B C 1
ATOM 5089 O O . VAL B 1 145 ? 11.443 -19.307 -52.095 1.00 12.95 1145 VAL B O 1
ATOM 5093 N N . GLU B 1 146 ? 11.984 -17.622 -50.689 1.00 13.50 1146 GLU B N 1
ATOM 5094 C CA . GLU B 1 146 ? 11.243 -16.635 -51.452 1.00 13.77 1146 GLU B CA 1
ATOM 5095 C C . GLU B 1 146 ? 11.628 -15.244 -50.945 1.00 13.93 1146 GLU B C 1
ATOM 5096 O O . GLU B 1 146 ? 12.310 -15.100 -49.910 1.00 12.60 1146 GLU B O 1
ATOM 5102 N N . PHE B 1 147 ? 11.231 -14.236 -51.705 1.00 12.88 1147 PHE B N 1
ATOM 5103 C CA . PHE B 1 147 ? 11.486 -12.851 -51.331 1.00 13.50 1147 PHE B CA 1
ATOM 5104 C C . PHE B 1 147 ? 10.088 -12.213 -51.148 1.00 13.21 1147 PHE B C 1
ATOM 5105 O O . PHE B 1 147 ? 9.291 -12.216 -52.061 1.00 14.01 1147 PHE B O 1
ATOM 5113 N N . ASN B 1 148 ? 9.797 -11.674 -49.968 1.00 13.46 1148 ASN B N 1
ATOM 5114 C CA . ASN B 1 148 ? 8.466 -11.105 -49.668 1.00 13.50 1148 ASN B CA 1
ATOM 5115 C C . ASN B 1 148 ? 8.447 -9.610 -49.890 1.00 13.08 1148 ASN B C 1
ATOM 5116 O O . ASN B 1 148 ? 9.222 -8.899 -49.276 1.00 12.70 1148 ASN B O 1
ATOM 5121 N N . THR B 1 149 ? 7.533 -9.127 -50.730 1.00 12.37 1149 THR B N 1
ATOM 5122 C CA . THR B 1 149 ? 7.515 -7.697 -51.032 1.00 12.79 1149 THR B CA 1
ATOM 5123 C C . THR B 1 149 ? 6.326 -6.921 -50.503 1.00 12.89 1149 THR B C 1
ATOM 5124 O O . THR B 1 149 ? 6.205 -5.734 -50.807 1.00 12.94 1149 THR B O 1
ATOM 5128 N N . VAL B 1 150 ? 5.463 -7.565 -49.717 1.00 11.97 1150 VAL B N 1
ATOM 5129 C CA . VAL B 1 150 ? 4.299 -6.868 -49.177 1.00 11.97 1150 VAL B CA 1
ATOM 5130 C C . VAL B 1 150 ? 3.872 -7.423 -47.821 1.00 12.51 1150 VAL B C 1
ATOM 5131 O O . VAL B 1 150 ? 3.968 -8.626 -47.571 1.00 13.09 1150 VAL B O 1
ATOM 5135 N N . SER B 1 151 ? 3.432 -6.516 -46.950 1.00 11.85 1151 SER B N 1
ATOM 5136 C CA . SER B 1 151 ? 2.933 -6.856 -45.629 1.00 11.76 1151 SER B CA 1
ATOM 5137 C C . SER B 1 151 ? 3.710 -7.945 -44.866 1.00 11.59 1151 SER B C 1
ATOM 5138 O O . SER B 1 151 ? 3.098 -8.924 -44.374 1.00 10.64 1151 SER B O 1
ATOM 5141 N N . VAL B 1 152 ? 5.036 -7.781 -44.749 1.00 11.31 1152 VAL B N 1
ATOM 5142 C CA . VAL B 1 152 ? 5.830 -8.784 -44.035 1.00 11.05 1152 VAL B CA 1
ATOM 5143 C C . VAL B 1 152 ? 5.558 -8.706 -42.534 1.00 11.76 1152 VAL B C 1
ATOM 5144 O O . VAL B 1 152 ? 5.451 -7.624 -41.962 1.00 11.46 1152 VAL B O 1
ATOM 5148 N N . SER B 1 153 ? 5.415 -9.869 -41.907 1.00 10.90 1153 SER B N 1
ATOM 5149 C CA . SER B 1 153 ? 5.097 -9.959 -40.481 1.00 12.23 1153 SER B CA 1
ATOM 5150 C C . SER B 1 153 ? 6.274 -10.177 -39.572 1.00 11.74 1153 SER B C 1
ATOM 5151 O O . SER B 1 153 ? 7.377 -10.518 -40.018 1.00 11.47 1153 SER B O 1
ATOM 5154 N N . PHE B 1 154 ? 5.958 -10.018 -38.284 1.00 11.52 1154 PHE B N 1
ATOM 5155 C CA . PHE B 1 154 ? 6.816 -10.347 -37.123 1.00 12.01 1154 PHE B CA 1
ATOM 5156 C C . PHE B 1 154 ? 8.000 -9.460 -36.775 1.00 11.30 1154 PHE B C 1
ATOM 5157 O O . PHE B 1 154 ? 8.804 -9.855 -35.936 1.00 10.99 1154 PHE B O 1
ATOM 5165 N N . ALA B 1 155 ? 8.150 -8.293 -37.384 1.00 10.65 1155 ALA B N 1
ATOM 5166 C CA . ALA B 1 155 ? 9.271 -7.450 -37.020 1.00 9.97 1155 ALA B CA 1
ATOM 5167 C C . ALA B 1 155 ? 9.179 -7.035 -35.551 1.00 10.64 1155 ALA B C 1
ATOM 5168 O O . ALA B 1 155 ? 10.212 -6.877 -34.887 1.00 9.80 1155 ALA B O 1
ATOM 5170 N N . GLY B 1 156 ? 7.949 -6.858 -35.050 1.00 10.01 1156 GLY B N 1
ATOM 5171 C CA . GLY B 1 156 ? 7.771 -6.458 -33.664 1.00 10.22 1156 GLY B CA 1
ATOM 5172 C C . GLY B 1 156 ? 7.976 -7.614 -32.684 1.00 10.85 1156 GLY B C 1
ATOM 5173 O O . GLY B 1 156 ? 8.732 -7.485 -31.715 1.00 10.49 1156 GLY B O 1
ATOM 5174 N N . LEU B 1 157 ? 7.316 -8.742 -32.934 1.00 10.67 1157 LEU B N 1
ATOM 5175 C CA . LEU B 1 157 ? 7.445 -9.885 -32.037 1.00 10.64 1157 LEU B CA 1
ATOM 5176 C C . LEU B 1 157 ? 8.829 -10.503 -32.144 1.00 11.01 1157 LEU B C 1
ATOM 5177 O O . LEU B 1 157 ? 9.278 -11.181 -31.215 1.00 10.46 1157 LEU B O 1
ATOM 5182 N N . SER B 1 158 ? 9.505 -10.293 -33.274 1.00 10.80 1158 SER B N 1
ATOM 5183 C CA . SER B 1 158 ? 10.878 -10.803 -33.405 1.00 11.52 1158 SER B CA 1
ATOM 5184 C C . SER B 1 158 ? 11.776 -10.249 -32.279 1.00 11.36 1158 SER B C 1
ATOM 5185 O O . SER B 1 158 ? 12.564 -10.979 -31.646 1.00 11.36 1158 SER B O 1
ATOM 5188 N N . GLU B 1 159 ? 11.663 -8.948 -32.041 1.00 11.14 1159 GLU B N 1
ATOM 5189 C CA . GLU B 1 159 ? 12.466 -8.288 -30.995 1.00 10.77 1159 GLU B CA 1
ATOM 5190 C C . GLU B 1 159 ? 12.210 -8.919 -29.628 1.00 10.99 1159 GLU B C 1
ATOM 5191 O O . GLU B 1 159 ? 13.126 -9.062 -28.788 1.00 10.66 1159 GLU B O 1
ATOM 5197 N N . LYS B 1 160 ? 10.951 -9.277 -29.407 1.00 10.38 1160 LYS B N 1
ATOM 5198 C CA . LYS B 1 160 ? 10.523 -9.803 -28.121 1.00 10.73 1160 LYS B CA 1
ATOM 5199 C C . LYS B 1 160 ? 10.911 -11.243 -27.878 1.00 11.00 1160 LYS B C 1
ATOM 5200 O O . LYS B 1 160 ? 11.262 -11.596 -26.747 1.00 10.70 1160 LYS B O 1
ATOM 5206 N N . VAL B 1 161 ? 10.845 -12.092 -28.903 1.00 11.22 1161 VAL B N 1
ATOM 5207 C CA . VAL B 1 161 ? 11.267 -13.471 -28.675 1.00 11.57 1161 VAL B CA 1
ATOM 5208 C C . VAL B 1 161 ? 12.784 -13.472 -28.490 1.00 12.26 1161 VAL B C 1
ATOM 5209 O O . VAL B 1 161 ? 13.323 -14.251 -27.697 1.00 12.31 1161 VAL B O 1
ATOM 5213 N N . ASP B 1 162 ? 13.491 -12.591 -29.196 1.00 11.52 1162 ASP B N 1
ATOM 5214 C CA . ASP B 1 162 ? 14.950 -12.548 -29.024 1.00 11.60 1162 ASP B CA 1
ATOM 5215 C C . ASP B 1 162 ? 15.271 -12.113 -27.599 1.00 11.93 1162 ASP B C 1
ATOM 5216 O O . ASP B 1 162 ? 16.198 -12.650 -26.960 1.00 11.86 1162 ASP B O 1
ATOM 5221 N N . ARG B 1 163 ? 14.514 -11.134 -27.092 1.00 10.95 1163 ARG B N 1
ATOM 5222 C CA . ARG B 1 163 ? 14.747 -10.652 -25.737 1.00 11.10 1163 ARG B CA 1
ATOM 5223 C C . ARG B 1 163 ? 14.257 -11.649 -24.680 1.00 11.20 1163 ARG B C 1
ATOM 5224 O O . ARG B 1 163 ? 14.811 -11.728 -23.586 1.00 11.75 1163 ARG B O 1
ATOM 5232 N N . LEU B 1 164 ? 13.254 -12.445 -25.017 1.00 11.27 1164 LEU B N 1
ATOM 5233 C CA . LEU B 1 164 ? 12.767 -13.455 -24.077 1.00 12.04 1164 LEU B CA 1
ATOM 5234 C C . LEU B 1 164 ? 13.915 -14.430 -23.811 1.00 12.60 1164 LEU B C 1
ATOM 5235 O O . LEU B 1 164 ? 14.295 -14.683 -22.656 1.00 12.95 1164 LEU B O 1
ATOM 5240 N N . HIS B 1 165 ? 14.490 -14.967 -24.888 1.00 12.93 1165 HIS B N 1
ATOM 5241 C CA . HIS B 1 165 ? 15.577 -15.937 -24.730 1.00 13.24 1165 HIS B CA 1
ATOM 5242 C C . HIS B 1 165 ? 16.819 -15.333 -24.083 1.00 13.54 1165 HIS B C 1
ATOM 5243 O O . HIS B 1 165 ? 17.470 -15.986 -23.244 1.00 13.30 1165 HIS B O 1
ATOM 5250 N N . SER B 1 166 ? 17.144 -14.089 -24.431 1.00 13.17 1166 SER B N 1
ATOM 5251 C CA . SER B 1 166 ? 18.285 -13.429 -23.785 1.00 13.95 1166 SER B CA 1
ATOM 5252 C C . SER B 1 166 ? 18.052 -13.347 -22.265 1.00 14.86 1166 SER B C 1
ATOM 5253 O O . SER B 1 166 ? 18.948 -13.644 -21.444 1.00 14.24 1166 SER B O 1
ATOM 5256 N N . TYR B 1 167 ? 16.849 -12.944 -21.880 1.00 14.61 1167 TYR B N 1
ATOM 5257 C CA . TYR B 1 167 ? 16.525 -12.863 -20.471 1.00 15.80 1167 TYR B CA 1
ATOM 5258 C C . TYR B 1 167 ? 16.629 -14.219 -19.772 1.00 15.64 1167 TYR B C 1
ATOM 5259 O O . TYR B 1 167 ? 17.209 -14.314 -18.685 1.00 15.88 1167 TYR B O 1
ATOM 5268 N N . LEU B 1 168 ? 16.057 -15.261 -20.372 1.00 15.05 1168 LEU B N 1
ATOM 5269 C CA . LEU B 1 168 ? 16.111 -16.589 -19.751 1.00 15.59 1168 LEU B CA 1
ATOM 5270 C C . LEU B 1 168 ? 17.573 -16.994 -19.509 1.00 16.30 1168 LEU B C 1
ATOM 5271 O O . LEU B 1 168 ? 17.904 -17.638 -18.505 1.00 16.32 1168 LEU B O 1
ATOM 5276 N N . ASN B 1 169 ? 18.452 -16.589 -20.416 1.00 16.12 1169 ASN B N 1
ATOM 5277 C CA . ASN B 1 169 ? 19.870 -16.902 -20.281 1.00 16.93 1169 ASN B CA 1
ATOM 5278 C C . ASN B 1 169 ? 20.535 -16.074 -19.177 1.00 17.50 1169 ASN B C 1
ATOM 5279 O O . ASN B 1 169 ? 21.161 -16.624 -18.248 1.00 17.77 1169 ASN B O 1
ATOM 5284 N N . ARG B 1 170 ? 20.394 -14.754 -19.276 1.00 17.68 1170 ARG B N 1
ATOM 5285 C CA . ARG B 1 170 ? 21.012 -13.842 -18.317 1.00 18.07 1170 ARG B CA 1
ATOM 5286 C C . ARG B 1 170 ? 20.406 -13.874 -16.915 1.00 18.39 1170 ARG B C 1
ATOM 5287 O O . ARG B 1 170 ? 21.080 -13.510 -15.942 1.00 18.87 1170 ARG B O 1
ATOM 5295 N N . ALA B 1 171 ? 19.156 -14.316 -16.792 1.00 18.65 1171 ALA B N 1
ATOM 5296 C CA . ALA B 1 171 ? 18.503 -14.355 -15.482 1.00 19.15 1171 ALA B CA 1
ATOM 5297 C C . ALA B 1 171 ? 18.609 -15.723 -14.821 1.00 18.88 1171 ALA B C 1
ATOM 5298 O O . ALA B 1 171 ? 17.909 -15.998 -13.859 1.00 18.80 1171 ALA B O 1
ATOM 5300 N N . ASN B 1 172 ? 19.482 -16.575 -15.355 1.00 19.39 1172 ASN B N 1
ATOM 5301 C CA . ASN B 1 172 ? 19.675 -17.926 -14.844 1.00 19.68 1172 ASN B CA 1
ATOM 5302 C C . ASN B 1 172 ? 18.389 -18.752 -14.794 1.00 19.76 1172 ASN B C 1
ATOM 5303 O O . ASN B 1 172 ? 18.140 -19.484 -13.824 1.00 19.17 1172 ASN B O 1
ATOM 5308 N N . LYS B 1 173 ? 17.565 -18.644 -15.842 1.00 18.87 1173 LYS B N 1
ATOM 5309 C CA . LYS B 1 173 ? 16.335 -19.426 -15.906 1.00 19.41 1173 LYS B CA 1
ATOM 5310 C C . LYS B 1 173 ? 16.578 -20.703 -16.712 1.00 19.44 1173 LYS B C 1
ATOM 5311 O O . LYS B 1 173 ? 15.937 -21.717 -16.462 1.00 19.76 1173 LYS B O 1
ATOM 5317 N N . TYR B 1 174 ? 17.480 -20.649 -17.694 1.00 19.79 1174 TYR B N 1
ATOM 5318 C CA . TYR B 1 174 ? 17.807 -21.847 -18.463 1.00 19.89 1174 TYR B CA 1
ATOM 5319 C C . TYR B 1 174 ? 18.586 -22.777 -17.520 1.00 21.45 1174 TYR B C 1
ATOM 5320 O O . TYR B 1 174 ? 18.466 -23.991 -17.613 1.00 21.61 1174 TYR B O 1
ATOM 5329 N N . ASP B 1 175 ? 19.387 -22.188 -16.634 1.00 22.63 1175 ASP B N 1
ATOM 5330 C CA . ASP B 1 175 ? 20.165 -22.936 -15.638 1.00 24.53 1175 ASP B CA 1
ATOM 5331 C C . ASP B 1 175 ? 20.340 -22.057 -14.391 1.00 24.53 1175 ASP B C 1
ATOM 5332 O O . ASP B 1 175 ? 20.943 -20.996 -14.451 1.00 24.85 1175 ASP B O 1
ATOM 5337 N N . PRO B 1 176 ? 19.802 -22.479 -13.247 1.00 25.39 1176 PRO B N 1
ATOM 5338 C CA . PRO B 1 176 ? 19.937 -21.681 -12.021 1.00 25.91 1176 PRO B CA 1
ATOM 5339 C C . PRO B 1 176 ? 21.375 -21.316 -11.654 1.00 26.17 1176 PRO B C 1
ATOM 5340 O O . PRO B 1 176 ? 21.609 -20.333 -10.946 1.00 26.22 1176 PRO B O 1
ATOM 5344 N N . LYS B 1 177 ? 22.342 -22.096 -12.137 1.00 26.53 1177 LYS B N 1
ATOM 5345 C CA . LYS B 1 177 ? 23.744 -21.833 -11.811 1.00 26.68 1177 LYS B CA 1
ATOM 5346 C C . LYS B 1 177 ? 24.433 -20.794 -12.665 1.00 26.70 1177 LYS B C 1
ATOM 5347 O O . LYS B 1 177 ? 25.532 -20.332 -12.337 1.00 27.13 1177 LYS B O 1
ATOM 5350 N N . GLY B 1 178 ? 23.812 -20.412 -13.776 1.00 25.77 1178 GLY B N 1
ATOM 5351 C CA . GLY B 1 178 ? 24.441 -19.409 -14.610 1.00 24.82 1178 GLY B CA 1
ATOM 5352 C C . GLY B 1 178 ? 23.978 -19.504 -16.046 1.00 23.95 1178 GLY B C 1
ATOM 5353 O O . GLY B 1 178 ? 23.189 -20.372 -16.376 1.00 23.20 1178 GLY B O 1
ATOM 5354 N N . PRO B 1 179 ? 24.450 -18.610 -16.916 1.00 23.75 1179 PRO B N 1
ATOM 5355 C CA . PRO B 1 179 ? 24.039 -18.651 -18.320 1.00 23.58 1179 PRO B CA 1
ATOM 5356 C C . PRO B 1 179 ? 24.598 -19.872 -19.039 1.00 23.72 1179 PRO B C 1
ATOM 5357 O O . PRO B 1 179 ? 25.690 -20.344 -18.718 1.00 23.55 1179 PRO B O 1
ATOM 5361 N N . ILE B 1 180 ? 23.835 -20.391 -19.999 1.00 23.27 1180 ILE B N 1
ATOM 5362 C CA . ILE B 1 180 ? 24.271 -21.544 -20.766 1.00 22.96 1180 ILE B CA 1
ATOM 5363 C C . ILE B 1 180 ? 24.739 -21.106 -22.157 1.00 23.03 1180 ILE B C 1
ATOM 5364 O O . ILE B 1 180 ? 25.298 -21.902 -22.902 1.00 23.43 1180 ILE B O 1
ATOM 5369 N N . TYR B 1 181 ? 24.500 -19.847 -22.512 1.00 22.36 1181 TYR B N 1
ATOM 5370 C CA . TYR B 1 181 ? 24.931 -19.335 -23.815 1.00 22.01 1181 TYR B CA 1
ATOM 5371 C C . TYR B 1 181 ? 25.811 -18.123 -23.612 1.00 22.38 1181 TYR B C 1
ATOM 5372 O O . TYR B 1 181 ? 25.707 -17.441 -22.583 1.00 21.71 1181 TYR B O 1
ATOM 5381 N N . ASN B 1 182 ? 26.681 -17.868 -24.590 1.00 22.49 1182 ASN B N 1
ATOM 5382 C CA . ASN B 1 182 ? 27.556 -16.702 -24.583 1.00 23.17 1182 ASN B CA 1
ATOM 5383 C C . ASN B 1 182 ? 26.667 -15.618 -25.183 1.00 23.37 1182 ASN B C 1
ATOM 5384 O O . ASN B 1 182 ? 26.184 -15.775 -26.308 1.00 23.05 1182 ASN B O 1
ATOM 5389 N N . ASP B 1 183 ? 26.440 -14.538 -24.444 1.00 23.00 1183 ASP B N 1
ATOM 5390 C CA . ASP B 1 183 ? 25.584 -13.469 -24.940 1.00 23.53 1183 ASP B CA 1
ATOM 5391 C C . ASP B 1 183 ? 26.067 -12.832 -26.237 1.00 23.11 1183 ASP B C 1
ATOM 5392 O O . ASP B 1 183 ? 25.266 -12.260 -26.988 1.00 22.55 1183 ASP B O 1
ATOM 5397 N N . GLN B 1 184 ? 27.366 -12.930 -26.514 1.00 22.12 1184 GLN B N 1
ATOM 5398 C CA . GLN B 1 184 ? 27.889 -12.375 -27.763 1.00 22.35 1184 GLN B CA 1
ATOM 5399 C C . GLN B 1 184 ? 27.342 -13.176 -28.955 1.00 20.90 1184 GLN B C 1
ATOM 5400 O O . GLN B 1 184 ? 27.353 -12.671 -30.071 1.00 21.78 1184 GLN B O 1
ATOM 5406 N N . ASN B 1 185 ? 26.865 -14.406 -28.727 1.00 19.61 1185 ASN B N 1
ATOM 5407 C CA . ASN B 1 185 ? 26.334 -15.221 -29.830 1.00 18.14 1185 ASN B CA 1
ATOM 5408 C C . ASN B 1 185 ? 24.809 -15.202 -29.969 1.00 17.34 1185 ASN B C 1
ATOM 5409 O O . ASN B 1 185 ? 24.252 -15.769 -30.920 1.00 16.92 1185 ASN B O 1
ATOM 5414 N N A MET B 1 186 ? 24.155 -14.520 -29.034 0.50 16.80 1186 MET B N 1
ATOM 5415 N N B MET B 1 186 ? 24.124 -14.572 -29.020 0.50 15.95 1186 MET B N 1
ATOM 5416 C CA A MET B 1 186 ? 22.699 -14.402 -29.008 0.50 16.76 1186 MET B CA 1
ATOM 5417 C CA B MET B 1 186 ? 22.664 -14.513 -29.075 0.50 15.39 1186 MET B CA 1
ATOM 5418 C C A MET B 1 186 ? 22.225 -13.215 -29.844 0.50 16.31 1186 MET B C 1
ATOM 5419 C C B MET B 1 186 ? 22.206 -13.268 -29.826 0.50 15.39 1186 MET B C 1
ATOM 5420 O O A MET B 1 186 ? 22.404 -12.065 -29.447 0.50 16.26 1186 MET B O 1
ATOM 5421 O O B MET B 1 186 ? 22.381 -12.144 -29.361 0.50 15.43 1186 MET B O 1
ATOM 5430 N N . VAL B 1 187 ? 21.618 -13.481 -30.997 1.00 15.94 1187 VAL B N 1
ATOM 5431 C CA . VAL B 1 187 ? 21.157 -12.380 -31.840 1.00 15.16 1187 VAL B CA 1
ATOM 5432 C C . VAL B 1 187 ? 19.965 -11.676 -31.200 1.00 14.89 1187 VAL B C 1
ATOM 5433 O O . VAL B 1 187 ? 19.040 -12.326 -30.699 1.00 15.06 1187 VAL B O 1
ATOM 5437 N N . ILE B 1 188 ? 20.006 -10.350 -31.192 1.00 14.67 1188 ILE B N 1
ATOM 5438 C CA . ILE B 1 188 ? 18.891 -9.564 -30.653 1.00 15.09 1188 ILE B CA 1
ATOM 5439 C C . ILE B 1 188 ? 18.469 -8.591 -31.744 1.00 14.45 1188 ILE B C 1
ATOM 5440 O O . ILE B 1 188 ? 19.127 -7.576 -31.988 1.00 14.65 1188 ILE B O 1
ATOM 5445 N N . SER B 1 189 ? 17.376 -8.925 -32.419 1.00 14.16 1189 SER B N 1
ATOM 5446 C CA . SER B 1 189 ? 16.889 -8.100 -33.511 1.00 13.61 1189 SER B CA 1
ATOM 5447 C C . SER B 1 189 ? 16.309 -6.771 -33.070 1.00 13.56 1189 SER B C 1
ATOM 5448 O O . SER B 1 189 ? 15.682 -6.683 -32.005 1.00 13.47 1189 SER B O 1
ATOM 5451 N N . ASP B 1 190 ? 16.516 -5.740 -33.896 1.00 13.30 1190 ASP B N 1
ATOM 5452 C CA . ASP B 1 190 ? 15.931 -4.435 -33.648 1.00 13.64 1190 ASP B CA 1
ATOM 5453 C C . ASP B 1 190 ? 14.977 -4.142 -34.816 1.00 13.15 1190 ASP B C 1
ATOM 5454 O O . ASP B 1 190 ? 14.740 -2.991 -35.149 1.00 14.02 1190 ASP B O 1
ATOM 5459 N N . SER B 1 191 ? 14.421 -5.198 -35.422 1.00 12.76 1191 SER B N 1
ATOM 5460 C CA . SER B 1 191 ? 13.518 -5.030 -36.560 1.00 12.94 1191 SER B CA 1
ATOM 5461 C C . SER B 1 191 ? 12.285 -4.177 -36.293 1.00 13.13 1191 SER B C 1
ATOM 5462 O O . SER B 1 191 ? 11.759 -3.548 -37.218 1.00 13.53 1191 SER B O 1
ATOM 5465 N N . GLY B 1 192 ? 11.798 -4.171 -35.052 1.00 13.23 1192 GLY B N 1
ATOM 5466 C CA . GLY B 1 192 ? 10.629 -3.350 -34.752 1.00 13.11 1192 GLY B CA 1
ATOM 5467 C C . GLY B 1 192 ? 11.011 -1.881 -34.906 1.00 13.54 1192 GLY B C 1
ATOM 5468 O O . GLY B 1 192 ? 10.356 -1.105 -35.608 1.00 13.19 1192 GLY B O 1
ATOM 5469 N N . TYR B 1 193 ? 12.095 -1.500 -34.245 1.00 13.59 1193 TYR B N 1
ATOM 5470 C CA . TYR B 1 193 ? 12.577 -0.141 -34.345 1.00 13.77 1193 TYR B CA 1
ATOM 5471 C C . TYR B 1 193 ? 12.967 0.202 -35.794 1.00 13.93 1193 TYR B C 1
ATOM 5472 O O . TYR B 1 193 ? 12.613 1.276 -36.301 1.00 13.72 1193 TYR B O 1
ATOM 5481 N N . LEU B 1 194 ? 13.676 -0.701 -36.468 1.00 12.48 1194 LEU B N 1
ATOM 5482 C CA . LEU B 1 194 ? 14.141 -0.420 -37.827 1.00 12.02 1194 LEU B CA 1
ATOM 5483 C C . LEU B 1 194 ? 13.032 -0.283 -38.874 1.00 11.69 1194 LEU B C 1
ATOM 5484 O O . LEU B 1 194 ? 13.173 0.502 -39.819 1.00 10.23 1194 LEU B O 1
ATOM 5489 N N . LEU B 1 195 ? 11.928 -1.019 -38.719 1.00 10.96 1195 LEU B N 1
ATOM 5490 C CA . LEU B 1 195 ? 10.836 -0.861 -39.683 1.00 10.96 1195 LEU B CA 1
ATOM 5491 C C . LEU B 1 195 ? 10.184 0.489 -39.392 1.00 11.09 1195 LEU B C 1
ATOM 5492 O O . LEU B 1 195 ? 9.750 1.195 -40.305 1.00 11.04 1195 LEU B O 1
ATOM 5497 N N A SER B 1 196 ? 10.116 0.847 -38.116 0.50 11.01 1196 SER B N 1
ATOM 5498 N N B SER B 1 196 ? 10.099 0.858 -38.118 0.50 11.23 1196 SER B N 1
ATOM 5499 C CA A SER B 1 196 ? 9.516 2.127 -37.753 0.50 11.07 1196 SER B CA 1
ATOM 5500 C CA B SER B 1 196 ? 9.483 2.145 -37.798 0.50 11.68 1196 SER B CA 1
ATOM 5501 C C A SER B 1 196 ? 10.373 3.264 -38.314 0.50 11.78 1196 SER B C 1
ATOM 5502 C C B SER B 1 196 ? 10.373 3.271 -38.341 0.50 12.03 1196 SER B C 1
ATOM 5503 O O A SER B 1 196 ? 9.853 4.273 -38.795 0.50 11.92 1196 SER B O 1
ATOM 5504 O O B SER B 1 196 ? 9.873 4.284 -38.833 0.50 12.10 1196 SER B O 1
ATOM 5509 N N . LYS B 1 197 ? 11.690 3.083 -38.280 1.00 11.91 1197 LYS B N 1
ATOM 5510 C CA . LYS B 1 197 ? 12.613 4.102 -38.795 1.00 12.54 1197 LYS B CA 1
ATOM 5511 C C . LYS B 1 197 ? 12.419 4.286 -40.311 1.00 12.77 1197 LYS B C 1
ATOM 5512 O O . LYS B 1 197 ? 12.482 5.400 -40.822 1.00 12.73 1197 LYS B O 1
ATOM 5518 N N . ALA B 1 198 ? 12.186 3.186 -41.023 1.00 12.67 1198 ALA B N 1
ATOM 5519 C CA . ALA B 1 198 ? 11.949 3.213 -42.471 1.00 12.20 1198 ALA B CA 1
ATOM 5520 C C . ALA B 1 198 ? 10.636 3.942 -42.751 1.00 12.41 1198 ALA B C 1
ATOM 5521 O O . ALA B 1 198 ? 10.563 4.754 -43.683 1.00 12.68 1198 ALA B O 1
ATOM 5523 N N . LEU B 1 199 ? 9.588 3.635 -41.985 1.00 11.91 1199 LEU B N 1
ATOM 5524 C CA . LEU B 1 199 ? 8.313 4.331 -42.191 1.00 12.15 1199 LEU B CA 1
ATOM 5525 C C . LEU B 1 199 ? 8.505 5.837 -41.950 1.00 12.76 1199 LEU B C 1
ATOM 5526 O O . LEU B 1 199 ? 7.953 6.658 -42.687 1.00 13.33 1199 LEU B O 1
ATOM 5531 N N . ALA B 1 200 ? 9.314 6.188 -40.949 1.00 13.48 1200 ALA B N 1
ATOM 5532 C CA . ALA B 1 200 ? 9.598 7.602 -40.643 1.00 14.02 1200 ALA B CA 1
ATOM 5533 C C . ALA B 1 200 ? 10.336 8.245 -41.815 1.00 14.95 1200 ALA B C 1
ATOM 5534 O O . ALA B 1 200 ? 10.088 9.409 -42.160 1.00 15.08 1200 ALA B O 1
ATOM 5536 N N . LYS B 1 201 ? 11.227 7.471 -42.439 1.00 15.30 1201 LYS B N 1
ATOM 5537 C CA . LYS B 1 201 ? 11.976 7.939 -43.609 1.00 16.40 1201 LYS B CA 1
ATOM 5538 C C . LYS B 1 201 ? 10.999 8.281 -44.753 1.00 16.02 1201 LYS B C 1
ATOM 5539 O O . LYS B 1 201 ? 11.185 9.285 -45.458 1.00 15.12 1201 LYS B O 1
ATOM 5543 N N . ALA B 1 202 ? 9.980 7.442 -44.946 1.00 14.66 1202 ALA B N 1
ATOM 5544 C CA . ALA B 1 202 ? 8.975 7.677 -45.988 1.00 14.87 1202 ALA B CA 1
ATOM 5545 C C . ALA B 1 202 ? 8.210 8.946 -45.636 1.00 14.99 1202 ALA B C 1
ATOM 5546 O O . ALA B 1 202 ? 7.882 9.771 -46.515 1.00 15.20 1202 ALA B O 1
ATOM 5548 N N . VAL B 1 203 ? 7.918 9.118 -44.355 1.00 14.76 1203 VAL B N 1
ATOM 5549 C CA . VAL B 1 203 ? 7.223 10.330 -43.939 1.00 15.22 1203 VAL B CA 1
ATOM 5550 C C . VAL B 1 203 ? 8.134 11.525 -44.278 1.00 16.02 1203 VAL B C 1
ATOM 5551 O O . VAL B 1 203 ? 7.672 12.563 -44.782 1.00 17.12 1203 VAL B O 1
ATOM 5555 N N . GLU B 1 204 ? 9.431 11.378 -44.034 1.00 16.35 1204 GLU B N 1
ATOM 5556 C CA . GLU B 1 204 ? 10.363 12.477 -44.312 1.00 17.52 1204 GLU B CA 1
ATOM 5557 C C . GLU B 1 204 ? 10.344 12.848 -45.791 1.00 17.32 1204 GLU B C 1
ATOM 5558 O O . GLU B 1 204 ? 10.349 14.031 -46.145 1.00 18.19 1204 GLU B O 1
ATOM 5564 N N . SER B 1 205 ? 10.296 11.838 -46.657 1.00 17.13 1205 SER B N 1
ATOM 5565 C CA . SER B 1 205 ? 10.269 12.061 -48.095 1.00 17.31 1205 SER B CA 1
ATOM 5566 C C . SER B 1 205 ? 8.965 12.731 -48.515 1.00 17.99 1205 SER B C 1
ATOM 5567 O O . SER B 1 205 ? 8.952 13.581 -49.414 1.00 18.72 1205 SER B O 1
ATOM 5570 N N . TYR B 1 206 ? 7.869 12.360 -47.867 1.00 18.24 1206 TYR B N 1
ATOM 5571 C CA . TYR B 1 206 ? 6.588 12.952 -48.186 1.00 19.38 1206 TYR B CA 1
ATOM 5572 C C . TYR B 1 206 ? 6.616 14.450 -47.798 1.00 20.65 1206 TYR B C 1
ATOM 5573 O O . TYR B 1 206 ? 6.164 15.311 -48.568 1.00 20.64 1206 TYR B O 1
ATOM 5582 N N . LYS B 1 207 ? 7.148 14.754 -46.616 1.00 21.51 1207 LYS B N 1
ATOM 5583 C CA . LYS B 1 207 ? 7.220 16.147 -46.163 1.00 23.56 1207 LYS B CA 1
ATOM 5584 C C . LYS B 1 207 ? 8.146 16.981 -47.044 1.00 24.21 1207 LYS B C 1
ATOM 5585 O O . LYS B 1 207 ? 7.898 18.168 -47.261 1.00 24.58 1207 LYS B O 1
ATOM 5591 N N . SER B 1 208 ? 9.207 16.367 -47.549 1.00 24.85 1208 SER B N 1
ATOM 5592 C CA . SER B 1 208 ? 10.156 17.076 -48.402 1.00 26.71 1208 SER B CA 1
ATOM 5593 C C . SER B 1 208 ? 9.518 17.597 -49.672 1.00 27.47 1208 SER B C 1
ATOM 5594 O O . SER B 1 208 ? 10.042 18.517 -50.292 1.00 27.12 1208 SER B O 1
ATOM 5597 N N . GLN B 1 209 ? 8.392 17.005 -50.059 1.00 28.22 1209 GLN B N 1
ATOM 5598 C CA . GLN B 1 209 ? 7.706 17.407 -51.282 1.00 29.39 1209 GLN B CA 1
ATOM 5599 C C . GLN B 1 209 ? 6.623 18.482 -51.054 1.00 30.56 1209 GLN B C 1
ATOM 5600 O O . GLN B 1 209 ? 5.931 18.858 -51.985 1.00 30.99 1209 GLN B O 1
ATOM 5606 N N . GLN B 1 210 ? 6.474 18.985 -49.831 1.00 32.22 1210 GLN B N 1
ATOM 5607 C CA . GLN B 1 210 ? 5.456 20.017 -49.568 1.00 33.41 1210 GLN B CA 1
ATOM 5608 C C . GLN B 1 210 ? 6.021 21.292 -48.944 1.00 33.96 1210 GLN B C 1
ATOM 5609 O O . GLN B 1 210 ? 7.251 21.321 -48.702 1.00 34.42 1210 GLN B O 1
ATOM 5615 N N . ASP B 1 217 ? 1.701 18.045 -39.811 1.00 24.71 1217 ASP B N 1
ATOM 5616 C CA . ASP B 1 217 ? 1.999 16.860 -38.947 1.00 23.21 1217 ASP B CA 1
ATOM 5617 C C . ASP B 1 217 ? 1.279 15.628 -39.533 1.00 22.54 1217 ASP B C 1
ATOM 5618 O O . ASP B 1 217 ? 0.349 15.106 -38.937 1.00 22.87 1217 ASP B O 1
ATOM 5623 N N . PRO B 1 218 ? 1.700 15.169 -40.723 1.00 21.85 1218 PRO B N 1
ATOM 5624 C CA . PRO B 1 218 ? 1.070 13.995 -41.360 1.00 20.27 1218 PRO B CA 1
ATOM 5625 C C . PRO B 1 218 ? 1.308 12.713 -40.559 1.00 19.16 1218 PRO B C 1
ATOM 5626 O O . PRO B 1 218 ? 2.254 12.621 -39.774 1.00 18.51 1218 PRO B O 1
ATOM 5630 N N . ILE B 1 219 ? 0.473 11.710 -40.811 1.00 17.95 1219 ILE B N 1
ATOM 5631 C CA . ILE B 1 219 ? 0.544 10.451 -40.088 1.00 16.86 1219 ILE B CA 1
ATOM 5632 C C . ILE B 1 219 ? 0.783 9.241 -41.000 1.00 16.07 1219 ILE B C 1
ATOM 5633 O O . ILE B 1 219 ? 0.839 9.370 -42.221 1.00 15.28 1219 ILE B O 1
ATOM 5638 N N . VAL B 1 220 ? 0.952 8.078 -40.377 1.00 14.58 1220 VAL B N 1
ATOM 5639 C CA . VAL B 1 220 ? 1.111 6.828 -41.115 1.00 14.02 1220 VAL B CA 1
ATOM 5640 C C . VAL B 1 220 ? -0.208 6.063 -40.931 1.00 13.81 1220 VAL B C 1
ATOM 5641 O O . VAL B 1 220 ? -0.682 5.874 -39.812 1.00 13.21 1220 VAL B O 1
ATOM 5645 N N . ALA B 1 221 ? -0.821 5.670 -42.039 1.00 13.54 1221 ALA B N 1
ATOM 5646 C CA . ALA B 1 221 ? -2.057 4.915 -41.978 1.00 12.91 1221 ALA B CA 1
ATOM 5647 C C . ALA B 1 221 ? -1.710 3.433 -42.133 1.00 13.07 1221 ALA B C 1
ATOM 5648 O O . ALA B 1 221 ? -1.152 3.044 -43.161 1.00 14.07 1221 ALA B O 1
ATOM 5650 N N . PHE B 1 222 ? -2.036 2.632 -41.123 1.00 12.05 1222 PHE B N 1
ATOM 5651 C CA . PHE B 1 222 ? -1.809 1.192 -41.169 1.00 11.48 1222 PHE B CA 1
ATOM 5652 C C . PHE B 1 222 ? -3.073 0.611 -41.770 1.00 10.71 1222 PHE B C 1
ATOM 5653 O O . PHE B 1 222 ? -4.138 0.716 -41.144 1.00 11.26 1222 PHE B O 1
ATOM 5661 N N . ILE B 1 223 ? -2.978 0.005 -42.959 1.00 11.41 1223 ILE B N 1
ATOM 5662 C CA . ILE B 1 223 ? -4.158 -0.595 -43.608 1.00 11.89 1223 ILE B CA 1
ATOM 5663 C C . ILE B 1 223 ? -4.180 -2.025 -43.114 1.00 12.37 1223 ILE B C 1
ATOM 5664 O O . ILE B 1 223 ? -3.297 -2.821 -43.441 1.00 11.90 1223 ILE B O 1
ATOM 5669 N N . VAL B 1 224 ? -5.184 -2.353 -42.309 1.00 13.45 1224 VAL B N 1
ATOM 5670 C CA . VAL B 1 224 ? -5.218 -3.673 -41.685 1.00 13.15 1224 VAL B CA 1
ATOM 5671 C C . VAL B 1 224 ? -6.400 -4.547 -42.035 1.00 13.96 1224 VAL B C 1
ATOM 5672 O O . VAL B 1 224 ? -7.472 -4.072 -42.441 1.00 13.69 1224 VAL B O 1
ATOM 5676 N N . GLN B 1 225 ? -6.188 -5.832 -41.838 1.00 14.30 1225 GLN B N 1
ATOM 5677 C CA . GLN B 1 225 ? -7.196 -6.857 -42.094 1.00 16.25 1225 GLN B CA 1
ATOM 5678 C C . GLN B 1 225 ? -8.285 -6.727 -41.040 1.00 16.33 1225 GLN B C 1
ATOM 5679 O O . GLN B 1 225 ? -8.001 -6.342 -39.909 1.00 15.01 1225 GLN B O 1
ATOM 5685 N N . ARG B 1 226 ? -9.532 -7.026 -41.398 1.00 17.15 1226 ARG B N 1
ATOM 5686 C CA . ARG B 1 226 ? -10.612 -6.971 -40.399 1.00 18.27 1226 ARG B CA 1
ATOM 5687 C C . ARG B 1 226 ? -10.337 -8.142 -39.425 1.00 19.34 1226 ARG B C 1
ATOM 5688 O O . ARG B 1 226 ? -9.957 -9.224 -39.846 1.00 20.19 1226 ARG B O 1
ATOM 5696 N N . ASN B 1 227 ? -10.497 -7.921 -38.131 1.00 20.91 1227 ASN B N 1
ATOM 5697 C CA . ASN B 1 227 ? -10.250 -8.987 -37.145 1.00 21.38 1227 ASN B CA 1
ATOM 5698 C C . ASN B 1 227 ? -8.852 -9.616 -37.217 1.00 20.35 1227 ASN B C 1
ATOM 5699 O O . ASN B 1 227 ? -8.701 -10.830 -37.154 1.00 19.30 1227 ASN B O 1
ATOM 5704 N N . GLU B 1 228 ? -7.837 -8.761 -37.328 1.00 19.27 1228 GLU B N 1
ATOM 5705 C CA . GLU B 1 228 ? -6.448 -9.195 -37.394 1.00 17.59 1228 GLU B CA 1
ATOM 5706 C C . GLU B 1 228 ? -6.050 -9.808 -36.060 1.00 16.84 1228 GLU B C 1
ATOM 5707 O O . GLU B 1 228 ? -6.221 -9.175 -35.032 1.00 17.32 1228 GLU B O 1
ATOM 5713 N N . ARG B 1 229 ? -5.506 -11.021 -36.061 1.00 16.28 1229 ARG B N 1
ATOM 5714 C CA . ARG B 1 229 ? -5.098 -11.626 -34.787 1.00 15.93 1229 ARG B CA 1
ATOM 5715 C C . ARG B 1 229 ? -3.678 -11.230 -34.361 1.00 15.05 1229 ARG B C 1
ATOM 5716 O O . ARG B 1 229 ? -3.347 -11.257 -33.171 1.00 15.40 1229 ARG B O 1
ATOM 5724 N N . ASN B 1 230 ? -2.847 -10.853 -35.328 1.00 14.06 1230 ASN B N 1
ATOM 5725 C CA . ASN B 1 230 ? -1.450 -10.495 -35.059 1.00 13.17 1230 ASN B CA 1
ATOM 5726 C C . ASN B 1 230 ? -1.304 -8.985 -34.794 1.00 13.21 1230 ASN B C 1
ATOM 5727 O O . ASN B 1 230 ? -0.341 -8.368 -35.230 1.00 12.87 1230 ASN B O 1
ATOM 5732 N N A VAL B 1 231 ? -2.246 -8.416 -34.050 0.50 12.60 1231 VAL B N 1
ATOM 5733 N N B VAL B 1 231 ? -2.250 -8.397 -34.066 0.50 12.54 1231 VAL B N 1
ATOM 5734 C CA A VAL B 1 231 ? -2.235 -6.985 -33.757 0.50 12.45 1231 VAL B CA 1
ATOM 5735 C CA B VAL B 1 231 ? -2.200 -6.959 -33.805 0.50 12.54 1231 VAL B CA 1
ATOM 5736 C C A VAL B 1 231 ? -1.052 -6.486 -32.929 0.50 12.39 1231 VAL B C 1
ATOM 5737 C C B VAL B 1 231 ? -1.037 -6.478 -32.932 0.50 12.35 1231 VAL B C 1
ATOM 5738 O O A VAL B 1 231 ? -0.518 -5.410 -33.183 0.50 11.52 1231 VAL B O 1
ATOM 5739 O O B VAL B 1 231 ? -0.500 -5.397 -33.159 0.50 11.49 1231 VAL B O 1
ATOM 5746 N N . PHE B 1 232 ? -0.650 -7.254 -31.929 1.00 12.09 1232 PHE B N 1
ATOM 5747 C CA . PHE B 1 232 ? 0.458 -6.877 -31.046 1.00 12.42 1232 PHE B CA 1
ATOM 5748 C C . PHE B 1 232 ? 1.801 -6.742 -31.763 1.00 12.46 1232 PHE B C 1
ATOM 5749 O O . PHE B 1 232 ? 2.632 -5.942 -31.352 1.00 11.70 1232 PHE B O 1
ATOM 5757 N N . ASP B 1 233 ? 1.987 -7.521 -32.825 1.00 12.41 1233 ASP B N 1
ATOM 5758 C CA . ASP B 1 233 ? 3.202 -7.443 -33.650 1.00 11.57 1233 ASP B CA 1
ATOM 5759 C C . ASP B 1 233 ? 3.212 -6.062 -34.327 1.00 11.65 1233 ASP B C 1
ATOM 5760 O O . ASP B 1 233 ? 4.252 -5.404 -34.425 1.00 11.32 1233 ASP B O 1
ATOM 5765 N N . GLN B 1 234 ? 2.043 -5.644 -34.807 1.00 11.71 1234 GLN B N 1
ATOM 5766 C CA . GLN B 1 234 ? 1.875 -4.349 -35.499 1.00 11.97 1234 GLN B CA 1
ATOM 5767 C C . GLN B 1 234 ? 1.976 -3.176 -34.521 1.00 12.79 1234 GLN B C 1
ATOM 5768 O O . GLN B 1 234 ? 2.543 -2.117 -34.846 1.00 11.52 1234 GLN B O 1
ATOM 5774 N N . LYS B 1 235 ? 1.423 -3.364 -33.328 1.00 12.71 1235 LYS B N 1
ATOM 5775 C CA . LYS B 1 235 ? 1.445 -2.310 -32.314 1.00 13.96 1235 LYS B CA 1
ATOM 5776 C C . LYS B 1 235 ? 2.849 -1.831 -31.997 1.00 13.67 1235 LYS B C 1
ATOM 5777 O O . LYS B 1 235 ? 3.045 -0.668 -31.678 1.00 13.05 1235 LYS B O 1
ATOM 5783 N N . VAL B 1 236 ? 3.834 -2.722 -32.081 1.00 12.67 1236 VAL B N 1
ATOM 5784 C CA . VAL B 1 236 ? 5.207 -2.316 -31.793 1.00 12.21 1236 VAL B CA 1
ATOM 5785 C C . VAL B 1 236 ? 5.624 -1.176 -32.731 1.00 11.74 1236 VAL B C 1
ATOM 5786 O O . VAL B 1 236 ? 6.308 -0.236 -32.320 1.00 11.04 1236 VAL B O 1
ATOM 5790 N N . LEU B 1 237 ? 5.200 -1.261 -33.987 1.00 11.37 1237 LEU B N 1
ATOM 5791 C CA . LEU B 1 237 ? 5.542 -0.255 -34.985 1.00 12.24 1237 LEU B CA 1
ATOM 5792 C C . LEU B 1 237 ? 4.813 1.055 -34.739 1.00 12.57 1237 LEU B C 1
ATOM 5793 O O . LEU B 1 237 ? 5.390 2.131 -34.905 1.00 13.33 1237 LEU B O 1
ATOM 5798 N N . GLU B 1 238 ? 3.545 0.963 -34.356 1.00 12.46 1238 GLU B N 1
ATOM 5799 C CA . GLU B 1 238 ? 2.728 2.146 -34.070 1.00 13.09 1238 GLU B CA 1
ATOM 5800 C C . GLU B 1 238 ? 3.340 2.914 -32.897 1.00 13.57 1238 GLU B C 1
ATOM 5801 O O . GLU B 1 238 ? 3.521 4.131 -32.963 1.00 13.02 1238 GLU B O 1
ATOM 5807 N N . LEU B 1 239 ? 3.676 2.191 -31.826 1.00 13.40 1239 LEU B N 1
ATOM 5808 C CA . LEU B 1 239 ? 4.278 2.818 -30.651 1.00 13.94 1239 LEU B CA 1
ATOM 5809 C C . LEU B 1 239 ? 5.647 3.413 -30.936 1.00 13.85 1239 LEU B C 1
ATOM 5810 O O . LEU B 1 239 ? 5.951 4.497 -30.459 1.00 14.41 1239 LEU B O 1
ATOM 5815 N N A ASN B 1 240 ? 6.479 2.711 -31.707 0.50 13.73 1240 ASN B N 1
ATOM 5816 N N B ASN B 1 240 ? 6.478 2.711 -31.705 0.50 13.33 1240 ASN B N 1
ATOM 5817 C CA A ASN B 1 240 ? 7.808 3.229 -32.036 0.50 13.95 1240 ASN B CA 1
ATOM 5818 C CA B ASN B 1 240 ? 7.805 3.229 -32.020 0.50 13.43 1240 ASN B CA 1
ATOM 5819 C C A ASN B 1 240 ? 7.686 4.506 -32.861 0.50 14.01 1240 ASN B C 1
ATOM 5820 C C B ASN B 1 240 ? 7.705 4.491 -32.879 0.50 13.61 1240 ASN B C 1
ATOM 5821 O O A ASN B 1 240 ? 8.424 5.471 -32.640 0.50 14.03 1240 ASN B O 1
ATOM 5822 O O B ASN B 1 240 ? 8.482 5.434 -32.698 0.50 13.63 1240 ASN B O 1
ATOM 5831 N N . LEU B 1 241 ? 6.765 4.505 -33.823 1.00 13.20 1241 LEU B N 1
ATOM 5832 C CA . LEU B 1 241 ? 6.587 5.678 -34.677 1.00 13.34 1241 LEU B CA 1
ATOM 5833 C C . LEU B 1 241 ? 6.294 6.876 -33.801 1.00 13.45 1241 LEU B C 1
ATOM 5834 O O . LEU B 1 241 ? 6.817 7.977 -34.037 1.00 12.76 1241 LEU B O 1
ATOM 5839 N N . LEU B 1 242 ? 5.477 6.665 -32.776 1.00 13.48 1242 LEU B N 1
ATOM 5840 C CA . LEU B 1 242 ? 5.129 7.772 -31.892 1.00 14.36 1242 LEU B CA 1
ATOM 5841 C C . LEU B 1 242 ? 6.250 8.127 -30.912 1.00 14.46 1242 LEU B C 1
ATOM 5842 O O . LEU B 1 242 ? 6.717 9.269 -30.859 1.00 14.76 1242 LEU B O 1
ATOM 5847 N N . GLU B 1 243 ? 6.704 7.152 -30.141 1.00 15.25 1243 GLU B N 1
ATOM 5848 C CA . GLU B 1 243 ? 7.724 7.428 -29.134 1.00 16.25 1243 GLU B CA 1
ATOM 5849 C C . GLU B 1 243 ? 9.128 7.738 -29.656 1.00 17.34 1243 GLU B C 1
ATOM 5850 O O . GLU B 1 243 ? 9.856 8.524 -29.041 1.00 17.41 1243 GLU B O 1
ATOM 5856 N N . LYS B 1 244 ? 9.522 7.127 -30.766 1.00 17.49 1244 LYS B N 1
ATOM 5857 C CA . LYS B 1 244 ? 10.871 7.358 -31.295 1.00 18.57 1244 LYS B CA 1
ATOM 5858 C C . LYS B 1 244 ? 10.901 8.354 -32.447 1.00 18.50 1244 LYS B C 1
ATOM 5859 O O . LYS B 1 244 ? 11.937 8.966 -32.731 1.00 18.90 1244 LYS B O 1
ATOM 5865 N N . PHE B 1 245 ? 9.772 8.524 -33.117 1.00 17.72 1245 PHE B N 1
ATOM 5866 C CA . PHE B 1 245 ? 9.753 9.418 -34.262 1.00 17.02 1245 PHE B CA 1
ATOM 5867 C C . PHE B 1 245 ? 8.665 10.475 -34.243 1.00 17.07 1245 PHE B C 1
ATOM 5868 O O . PHE B 1 245 ? 8.439 11.138 -35.249 1.00 17.56 1245 PHE B O 1
ATOM 5876 N N . GLY B 1 246 ? 8.029 10.655 -33.085 1.00 17.03 1246 GLY B N 1
ATOM 5877 C CA . GLY B 1 246 ? 6.989 11.666 -32.932 1.00 16.98 1246 GLY B CA 1
ATOM 5878 C C . GLY B 1 246 ? 5.953 11.666 -34.031 1.00 17.21 1246 GLY B C 1
ATOM 5879 O O . GLY B 1 246 ? 5.397 12.709 -34.371 1.00 18.05 1246 GLY B O 1
ATOM 5880 N N . THR B 1 247 ? 5.655 10.489 -34.567 1.00 15.87 1247 THR B N 1
ATOM 5881 C CA . THR B 1 247 ? 4.694 10.380 -35.661 1.00 16.02 1247 THR B CA 1
ATOM 5882 C C . THR B 1 247 ? 3.461 9.567 -35.273 1.00 16.08 1247 THR B C 1
ATOM 5883 O O . THR B 1 247 ? 3.584 8.430 -34.792 1.00 16.36 1247 THR B O 1
ATOM 5887 N N . LYS B 1 248 ? 2.280 10.153 -35.479 1.00 16.20 1248 LYS B N 1
ATOM 5888 C CA . LYS B 1 248 ? 1.042 9.487 -35.141 1.00 16.05 1248 LYS B CA 1
ATOM 5889 C C . LYS B 1 248 ? 0.660 8.524 -36.250 1.00 15.86 1248 LYS B C 1
ATOM 5890 O O . LYS B 1 248 ? 1.251 8.542 -37.333 1.00 15.51 1248 LYS B O 1
ATOM 5896 N N . SER B 1 249 ? -0.310 7.670 -35.958 1.00 14.68 1249 SER B N 1
ATOM 5897 C CA . SER B 1 249 ? -0.790 6.696 -36.928 1.00 14.92 1249 SER B CA 1
ATOM 5898 C C . SER B 1 249 ? -2.238 6.289 -36.623 1.00 14.60 1249 SER B C 1
ATOM 5899 O O . SER B 1 249 ? -2.765 6.572 -35.540 1.00 15.13 1249 SER B O 1
ATOM 5902 N N . VAL B 1 250 ? -2.884 5.645 -37.588 1.00 14.70 1250 VAL B N 1
ATOM 5903 C CA . VAL B 1 250 ? -4.248 5.156 -37.392 1.00 14.54 1250 VAL B CA 1
ATOM 5904 C C . VAL B 1 250 ? -4.316 3.769 -37.997 1.00 14.75 1250 VAL B C 1
ATOM 5905 O O . VAL B 1 250 ? -3.487 3.426 -38.844 1.00 14.81 1250 VAL B O 1
ATOM 5909 N N . ARG B 1 251 ? -5.283 2.974 -37.555 1.00 14.16 1251 ARG B N 1
ATOM 5910 C CA . ARG B 1 251 ? -5.479 1.625 -38.092 1.00 14.43 1251 ARG B CA 1
ATOM 5911 C C . ARG B 1 251 ? -6.768 1.669 -38.896 1.00 14.72 1251 ARG B C 1
ATOM 5912 O O . ARG B 1 251 ? -7.815 2.005 -38.349 1.00 15.20 1251 ARG B O 1
ATOM 5920 N N . LEU B 1 252 ? -6.691 1.353 -40.188 1.00 13.91 1252 LEU B N 1
ATOM 5921 C CA . LEU B 1 252 ? -7.882 1.404 -41.043 1.00 14.59 1252 LEU B CA 1
ATOM 5922 C C . LEU B 1 252 ? -8.092 0.127 -41.847 1.00 14.43 1252 LEU B C 1
ATOM 5923 O O . LEU B 1 252 ? -7.161 -0.354 -42.476 1.00 13.11 1252 LEU B O 1
ATOM 5928 N N . THR B 1 253 ? -9.308 -0.425 -41.834 1.00 15.10 1253 THR B N 1
ATOM 5929 C CA . THR B 1 253 ? -9.588 -1.583 -42.687 1.00 15.67 1253 THR B CA 1
ATOM 5930 C C . THR B 1 253 ? -10.007 -0.954 -44.025 1.00 16.46 1253 THR B C 1
ATOM 5931 O O . THR B 1 253 ? -10.166 0.271 -44.118 1.00 16.47 1253 THR B O 1
ATOM 5935 N N . PHE B 1 254 ? -10.224 -1.777 -45.046 1.00 16.40 1254 PHE B N 1
ATOM 5936 C CA . PHE B 1 254 ? -10.662 -1.223 -46.334 1.00 17.34 1254 PHE B CA 1
ATOM 5937 C C . PHE B 1 254 ? -12.033 -0.538 -46.180 1.00 17.99 1254 PHE B C 1
ATOM 5938 O O . PHE B 1 254 ? -12.365 0.378 -46.945 1.00 18.08 1254 PHE B O 1
ATOM 5946 N N . ASP B 1 255 ? -12.838 -0.990 -45.217 1.00 18.45 1255 ASP B N 1
ATOM 5947 C CA . ASP B 1 255 ? -14.139 -0.352 -44.982 1.00 19.48 1255 ASP B CA 1
ATOM 5948 C C . ASP B 1 255 ? -13.891 1.075 -44.503 1.00 19.39 1255 ASP B C 1
ATOM 5949 O O . ASP B 1 255 ? -14.574 2.023 -44.917 1.00 19.78 1255 ASP B O 1
ATOM 5954 N N . ASP B 1 256 ? -12.923 1.225 -43.605 1.00 19.14 1256 ASP B N 1
ATOM 5955 C CA . ASP B 1 256 ? -12.580 2.541 -43.074 1.00 18.99 1256 ASP B CA 1
ATOM 5956 C C . ASP B 1 256 ? -12.047 3.443 -44.176 1.00 19.00 1256 ASP B C 1
ATOM 5957 O O . ASP B 1 256 ? -12.328 4.652 -44.205 1.00 18.59 1256 ASP B O 1
ATOM 5962 N N . VAL B 1 257 ? -11.254 2.868 -45.075 1.00 18.98 1257 VAL B N 1
ATOM 5963 C CA . VAL B 1 257 ? -10.711 3.663 -46.162 1.00 19.46 1257 VAL B CA 1
ATOM 5964 C C . VAL B 1 257 ? -11.854 4.211 -47.012 1.00 20.09 1257 VAL B C 1
ATOM 5965 O O . VAL B 1 257 ? -11.850 5.372 -47.368 1.00 19.57 1257 VAL B O 1
ATOM 5969 N N . ASN B 1 258 ? -12.815 3.354 -47.344 1.00 20.98 1258 ASN B N 1
ATOM 5970 C CA . ASN B 1 258 ? -13.959 3.766 -48.148 1.00 21.99 1258 ASN B CA 1
ATOM 5971 C C . ASN B 1 258 ? -14.865 4.770 -47.436 1.00 22.59 1258 ASN B C 1
ATOM 5972 O O . ASN B 1 258 ? -15.323 5.737 -48.038 1.00 23.25 1258 ASN B O 1
ATOM 5977 N N . ASP B 1 259 ? -15.112 4.539 -46.152 1.00 22.84 1259 ASP B N 1
ATOM 5978 C CA . ASP B 1 259 ? -16.013 5.379 -45.378 1.00 23.30 1259 ASP B CA 1
ATOM 5979 C C . ASP B 1 259 ? -15.466 6.671 -44.824 1.00 22.85 1259 ASP B C 1
ATOM 5980 O O . ASP B 1 259 ? -16.197 7.659 -44.738 1.00 22.85 1259 ASP B O 1
ATOM 5985 N N . LYS B 1 260 ? -14.198 6.667 -44.432 1.00 21.66 1260 LYS B N 1
ATOM 5986 C CA . LYS B 1 260 ? -13.616 7.829 -43.750 1.00 21.67 1260 LYS B CA 1
ATOM 5987 C C . LYS B 1 260 ? -12.590 8.701 -44.442 1.00 20.99 1260 LYS B C 1
ATOM 5988 O O . LYS B 1 260 ? -12.267 9.765 -43.926 1.00 22.06 1260 LYS B O 1
ATOM 5994 N N . LEU B 1 261 ? -12.051 8.265 -45.576 1.00 20.92 1261 LEU B N 1
ATOM 5995 C CA . LEU B 1 261 ? -11.017 9.062 -46.245 1.00 20.88 1261 LEU B CA 1
ATOM 5996 C C . LEU B 1 261 ? -11.467 9.749 -47.516 1.00 20.70 1261 LEU B C 1
ATOM 5997 O O . LEU B 1 261 ? -12.386 9.295 -48.177 1.00 21.24 1261 LEU B O 1
ATOM 6002 N N . PHE B 1 262 ? -10.764 10.820 -47.867 1.00 21.23 1262 PHE B N 1
ATOM 6003 C CA . PHE B 1 262 ? -11.037 11.544 -49.101 1.00 21.61 1262 PHE B CA 1
ATOM 6004 C C . PHE B 1 262 ? -9.725 12.084 -49.609 1.00 21.80 1262 PHE B C 1
ATOM 6005 O O . PHE B 1 262 ? -8.726 12.174 -48.870 1.00 21.80 1262 PHE B O 1
ATOM 6013 N N . ILE B 1 263 ? -9.723 12.419 -50.890 1.00 21.85 1263 ILE B N 1
ATOM 6014 C CA . ILE B 1 263 ? -8.563 12.971 -51.547 1.00 22.06 1263 ILE B CA 1
ATOM 6015 C C . ILE B 1 263 ? -8.885 14.394 -51.966 1.00 22.88 1263 ILE B C 1
ATOM 6016 O O . ILE B 1 263 ? -9.992 14.669 -52.418 1.00 22.63 1263 ILE B O 1
ATOM 6021 N N . ASP B 1 264 ? -7.935 15.298 -51.779 1.00 23.61 1264 ASP B N 1
ATOM 6022 C CA . ASP B 1 264 ? -8.139 16.675 -52.211 1.00 25.03 1264 ASP B CA 1
ATOM 6023 C C . ASP B 1 264 ? -7.879 16.608 -53.718 1.00 25.65 1264 ASP B C 1
ATOM 6024 O O . ASP B 1 264 ? -6.778 16.256 -54.142 1.00 25.46 1264 ASP B O 1
ATOM 6029 N N . ASP B 1 265 ? -8.883 16.940 -54.524 1.00 26.49 1265 ASP B N 1
ATOM 6030 C CA . ASP B 1 265 ? -8.742 16.870 -55.983 1.00 26.93 1265 ASP B CA 1
ATOM 6031 C C . ASP B 1 265 ? -7.599 17.671 -56.588 1.00 26.86 1265 ASP B C 1
ATOM 6032 O O . ASP B 1 265 ? -7.018 17.256 -57.591 1.00 27.40 1265 ASP B O 1
ATOM 6034 N N . LYS B 1 266 ? -7.266 18.802 -55.977 1.00 26.76 1266 LYS B N 1
ATOM 6035 C CA . LYS B 1 266 ? -6.214 19.669 -56.490 1.00 26.77 1266 LYS B CA 1
ATOM 6036 C C . LYS B 1 266 ? -4.798 19.190 -56.227 1.00 26.70 1266 LYS B C 1
ATOM 6037 O O . LYS B 1 266 ? -3.900 19.397 -57.052 1.00 26.87 1266 LYS B O 1
ATOM 6039 N N . THR B 1 267 ? -4.598 18.534 -55.087 1.00 25.88 1267 THR B N 1
ATOM 6040 C CA . THR B 1 267 ? -3.266 18.074 -54.709 1.00 24.61 1267 THR B CA 1
ATOM 6041 C C . THR B 1 267 ? -3.113 16.554 -54.630 1.00 24.04 1267 THR B C 1
ATOM 6042 O O . THR B 1 267 ? -1.995 16.051 -54.579 1.00 23.95 1267 THR B O 1
ATOM 6046 N N . GLY B 1 268 ? -4.234 15.835 -54.612 1.00 23.31 1268 GLY B N 1
ATOM 6047 C CA . GLY B 1 268 ? -4.192 14.385 -54.504 1.00 22.05 1268 GLY B CA 1
ATOM 6048 C C . GLY B 1 268 ? -3.880 13.936 -53.075 1.00 21.87 1268 GLY B C 1
ATOM 6049 O O . GLY B 1 268 ? -3.827 12.730 -52.791 1.00 20.97 1268 GLY B O 1
ATOM 6050 N N . LYS B 1 269 ? -3.689 14.889 -52.166 1.00 21.31 1269 LYS B N 1
ATOM 6051 C CA . LYS B 1 269 ? -3.367 14.530 -50.787 1.00 21.22 1269 LYS B CA 1
ATOM 6052 C C . LYS B 1 269 ? -4.506 13.804 -50.095 1.00 20.17 1269 LYS B C 1
ATOM 6053 O O . LYS B 1 269 ? -5.690 14.107 -50.300 1.00 19.78 1269 LYS B O 1
ATOM 6059 N N . LEU B 1 270 ? -4.124 12.830 -49.276 1.00 19.32 1270 LEU B N 1
ATOM 6060 C CA . LEU B 1 270 ? -5.049 11.948 -48.557 1.00 18.60 1270 LEU B CA 1
ATOM 6061 C C . LEU B 1 270 ? -5.364 12.400 -47.137 1.00 18.36 1270 LEU B C 1
ATOM 6062 O O . LEU B 1 270 ? -4.452 12.589 -46.329 1.00 17.26 1270 LEU B O 1
ATOM 6067 N N . PHE B 1 271 ? -6.653 12.524 -46.828 1.00 18.20 1271 PHE B N 1
ATOM 6068 C CA . PHE B 1 271 ? -7.097 12.989 -45.505 1.00 18.91 1271 PHE B CA 1
ATOM 6069 C C . PHE B 1 271 ? -8.181 12.123 -44.866 1.00 18.63 1271 PHE B C 1
ATOM 6070 O O . PHE B 1 271 ? -8.937 11.449 -45.546 1.00 17.39 1271 PHE B O 1
ATOM 6078 N N . ILE B 1 272 ? -8.247 12.160 -43.542 1.00 19.50 1272 ILE B N 1
ATOM 6079 C CA . ILE B 1 272 ? -9.297 11.462 -42.810 1.00 21.20 1272 ILE B CA 1
ATOM 6080 C C . ILE B 1 272 ? -10.365 12.556 -42.686 1.00 22.72 1272 ILE B C 1
ATOM 6081 O O . ILE B 1 272 ? -10.111 13.621 -42.119 1.00 23.07 1272 ILE B O 1
ATOM 6086 N N . ARG B 1 273 ? -11.551 12.300 -43.188 1.00 24.96 1273 ARG B N 1
ATOM 6087 C CA . ARG B 1 273 ? -12.595 13.345 -43.282 1.00 27.22 1273 ARG B CA 1
ATOM 6088 C C . ARG B 1 273 ? -12.907 14.198 -42.045 1.00 28.40 1273 ARG B C 1
ATOM 6089 O O . ARG B 1 273 ? -12.711 15.417 -42.095 1.00 28.86 1273 ARG B O 1
ATOM 6097 N N . ASP B 1 274 ? -13.370 13.636 -40.946 1.00 29.27 1274 ASP B N 1
ATOM 6098 C CA . ASP B 1 274 ? -13.737 14.563 -39.885 1.00 30.41 1274 ASP B CA 1
ATOM 6099 C C . ASP B 1 274 ? -12.666 15.046 -38.917 1.00 30.52 1274 ASP B C 1
ATOM 6100 O O . ASP B 1 274 ? -12.907 15.957 -38.137 1.00 31.45 1274 ASP B O 1
ATOM 6105 N N . THR B 1 275 ? -11.471 14.479 -39.000 1.00 29.81 1275 THR B N 1
ATOM 6106 C CA . THR B 1 275 ? -10.383 14.884 -38.115 1.00 28.72 1275 THR B CA 1
ATOM 6107 C C . THR B 1 275 ? -9.392 15.782 -38.837 1.00 28.10 1275 THR B C 1
ATOM 6108 O O . THR B 1 275 ? -8.593 16.472 -38.208 1.00 27.85 1275 THR B O 1
ATOM 6112 N N . GLU B 1 276 ? -9.423 15.747 -40.164 1.00 27.76 1276 GLU B N 1
ATOM 6113 C CA . GLU B 1 276 ? -8.506 16.549 -40.974 1.00 27.16 1276 GLU B CA 1
ATOM 6114 C C . GLU B 1 276 ? -7.054 16.034 -40.929 1.00 26.32 1276 GLU B C 1
ATOM 6115 O O . GLU B 1 276 ? -6.140 16.693 -41.425 1.00 25.57 1276 GLU B O 1
ATOM 6121 N N . GLN B 1 277 ? -6.840 14.854 -40.340 1.00 24.87 1277 GLN B N 1
ATOM 6122 C CA . GLN B 1 277 ? -5.493 14.293 -40.281 1.00 23.40 1277 GLN B CA 1
ATOM 6123 C C . GLN B 1 277 ? -5.019 13.995 -41.705 1.00 22.07 1277 GLN B C 1
ATOM 6124 O O . GLN B 1 277 ? -5.774 13.440 -42.506 1.00 21.53 1277 GLN B O 1
ATOM 6130 N N . GLU B 1 278 ? -3.773 14.363 -42.009 1.00 20.68 1278 GLU B N 1
ATOM 6131 C CA . GLU B 1 278 ? -3.183 14.153 -43.334 1.00 19.49 1278 GLU B CA 1
ATOM 6132 C C . GLU B 1 278 ? -2.330 12.887 -43.313 1.00 18.36 1278 GLU B C 1
ATOM 6133 O O . GLU B 1 278 ? -1.478 12.720 -42.433 1.00 17.61 1278 GLU B O 1
ATOM 6139 N N . ILE B 1 279 ? -2.547 12.019 -44.294 1.00 17.06 1279 ILE B N 1
ATOM 6140 C CA . ILE B 1 279 ? -1.794 10.768 -44.383 1.00 15.74 1279 ILE B CA 1
ATOM 6141 C C . ILE B 1 279 ? -0.612 10.852 -45.342 1.00 15.11 1279 ILE B C 1
ATOM 6142 O O . ILE B 1 279 ? -0.769 11.003 -46.561 1.00 14.68 1279 ILE B O 1
ATOM 6147 N N . ALA B 1 280 ? 0.583 10.738 -44.774 1.00 14.11 1280 ALA B N 1
ATOM 6148 C CA . ALA B 1 280 ? 1.831 10.787 -45.519 1.00 13.71 1280 ALA B CA 1
ATOM 6149 C C . ALA B 1 280 ? 2.212 9.439 -46.126 1.00 13.50 1280 ALA B C 1
ATOM 6150 O O . ALA B 1 280 ? 2.788 9.370 -47.214 1.00 13.36 1280 ALA B O 1
ATOM 6152 N N . VAL B 1 281 ? 1.907 8.380 -45.379 1.00 13.26 1281 VAL B N 1
ATOM 6153 C CA . VAL B 1 281 ? 2.281 7.030 -45.769 1.00 13.33 1281 VAL B CA 1
ATOM 6154 C C . VAL B 1 281 ? 1.153 6.033 -45.567 1.00 13.21 1281 VAL B C 1
ATOM 6155 O O . VAL B 1 281 ? 0.495 6.041 -44.531 1.00 13.93 1281 VAL B O 1
ATOM 6159 N N . VAL B 1 282 ? 0.942 5.190 -46.578 1.00 12.83 1282 VAL B N 1
ATOM 6160 C CA . VAL B 1 282 ? -0.054 4.114 -46.551 1.00 12.61 1282 VAL B CA 1
ATOM 6161 C C . VAL B 1 282 ? 0.753 2.824 -46.441 1.00 12.64 1282 VAL B C 1
ATOM 6162 O O . VAL B 1 282 ? 1.407 2.394 -47.407 1.00 12.27 1282 VAL B O 1
ATOM 6166 N N . TYR B 1 283 ? 0.690 2.216 -45.254 1.00 12.60 1283 TYR B N 1
ATOM 6167 C CA . TYR B 1 283 ? 1.442 1.013 -44.928 1.00 12.43 1283 TYR B CA 1
ATOM 6168 C C . TYR B 1 283 ? 0.513 -0.204 -44.885 1.00 12.29 1283 TYR B C 1
ATOM 6169 O O . TYR B 1 283 ? -0.349 -0.320 -44.018 1.00 12.84 1283 TYR B O 1
ATOM 6178 N N . TYR B 1 284 ? 0.680 -1.098 -45.849 1.00 11.75 1284 TYR B N 1
ATOM 6179 C CA . TYR B 1 284 ? -0.177 -2.284 -45.942 1.00 12.03 1284 TYR B CA 1
ATOM 6180 C C . TYR B 1 284 ? 0.177 -3.472 -45.067 1.00 11.99 1284 TYR B C 1
ATOM 6181 O O . TYR B 1 284 ? 1.291 -3.991 -45.137 1.00 12.40 1284 TYR B O 1
ATOM 6190 N N . ARG B 1 285 ? -0.791 -3.890 -44.249 1.00 12.40 1285 ARG B N 1
ATOM 6191 C CA . ARG B 1 285 ? -0.650 -5.090 -43.441 1.00 12.12 1285 ARG B CA 1
ATOM 6192 C C . ARG B 1 285 ? -1.815 -6.017 -43.828 1.00 12.80 1285 ARG B C 1
ATOM 6193 O O . ARG B 1 285 ? -2.224 -6.886 -43.067 1.00 12.32 1285 ARG B O 1
ATOM 6201 N N . THR B 1 286 ? -2.321 -5.812 -45.048 1.00 12.23 1286 THR B N 1
ATOM 6202 C CA . THR B 1 286 ? -3.396 -6.621 -45.630 1.00 12.40 1286 THR B CA 1
ATOM 6203 C C . THR B 1 286 ? -3.400 -6.292 -47.126 1.00 13.17 1286 THR B C 1
ATOM 6204 O O . THR B 1 286 ? -2.777 -5.318 -47.545 1.00 12.87 1286 THR B O 1
ATOM 6208 N N . GLY B 1 287 ? -4.082 -7.107 -47.925 1.00 13.26 1287 GLY B N 1
ATOM 6209 C CA . GLY B 1 287 ? -4.170 -6.860 -49.360 1.00 14.76 1287 GLY B CA 1
ATOM 6210 C C . GLY B 1 287 ? -3.215 -7.736 -50.163 1.00 15.20 1287 GLY B C 1
ATOM 6211 O O . GLY B 1 287 ? -2.983 -7.490 -51.355 1.00 15.01 1287 GLY B O 1
ATOM 6212 N N . TYR B 1 288 ? -2.675 -8.761 -49.504 1.00 15.64 1288 TYR B N 1
ATOM 6213 C CA . TYR B 1 288 ? -1.715 -9.660 -50.132 1.00 17.44 1288 TYR B CA 1
ATOM 6214 C C . TYR B 1 288 ? -2.306 -10.995 -50.586 1.00 18.72 1288 TYR B C 1
ATOM 6215 O O . TYR B 1 288 ? -1.616 -11.808 -51.199 1.00 19.01 1288 TYR B O 1
ATOM 6224 N N . THR B 1 289 ? -3.577 -11.226 -50.296 1.00 19.69 1289 THR B N 1
ATOM 6225 C CA . THR B 1 289 ? -4.205 -12.469 -50.718 1.00 20.58 1289 THR B CA 1
ATOM 6226 C C . THR B 1 289 ? -5.651 -12.190 -51.090 1.00 20.86 1289 THR B C 1
ATOM 6227 O O . THR B 1 289 ? -6.266 -11.256 -50.577 1.00 20.00 1289 THR B O 1
ATOM 6231 N N . THR B 1 290 ? -6.203 -13.016 -51.968 1.00 21.17 1290 THR B N 1
ATOM 6232 C CA . THR B 1 290 ? -7.564 -12.811 -52.430 1.00 21.65 1290 THR B CA 1
ATOM 6233 C C . THR B 1 290 ? -8.623 -12.573 -51.363 1.00 20.84 1290 THR B C 1
ATOM 6234 O O . THR B 1 290 ? -9.473 -11.691 -51.516 1.00 20.30 1290 THR B O 1
ATOM 6238 N N . THR B 1 291 ? -8.586 -13.343 -50.281 1.00 20.52 1291 THR B N 1
ATOM 6239 C CA . THR B 1 291 ? -9.591 -13.181 -49.238 1.00 20.76 1291 THR B CA 1
ATOM 6240 C C . THR B 1 291 ? -9.499 -11.859 -48.491 1.00 20.11 1291 THR B C 1
ATOM 6241 O O . THR B 1 291 ? -10.416 -11.524 -47.741 1.00 19.65 1291 THR B O 1
ATOM 6245 N N . ASP B 1 292 ? -8.416 -11.097 -48.703 1.00 18.58 1292 ASP B N 1
ATOM 6246 C CA . ASP B 1 292 ? -8.277 -9.785 -48.059 1.00 18.12 1292 ASP B CA 1
ATOM 6247 C C . ASP B 1 292 ? -9.205 -8.779 -48.739 1.00 17.86 1292 ASP B C 1
ATOM 6248 O O . ASP B 1 292 ? -9.516 -7.727 -48.175 1.00 17.15 1292 ASP B O 1
ATOM 6253 N N . TYR B 1 293 ? -9.610 -9.088 -49.972 1.00 17.78 1293 TYR B N 1
ATOM 6254 C CA . TYR B 1 293 ? -10.517 -8.210 -50.708 1.00 18.29 1293 TYR B CA 1
ATOM 6255 C C . TYR B 1 293 ? -11.862 -8.931 -50.715 1.00 18.62 1293 TYR B C 1
ATOM 6256 O O . TYR B 1 293 ? -12.073 -9.838 -51.514 1.00 19.10 1293 TYR B O 1
ATOM 6265 N N . THR B 1 294 ? -12.762 -8.519 -49.829 1.00 19.44 1294 THR B N 1
ATOM 6266 C CA . THR B 1 294 ? -14.044 -9.200 -49.685 1.00 20.42 1294 THR B CA 1
ATOM 6267 C C . THR B 1 294 ? -15.133 -8.825 -50.673 1.00 20.91 1294 THR B C 1
ATOM 6268 O O . THR B 1 294 ? -16.144 -9.516 -50.745 1.00 20.68 1294 THR B O 1
ATOM 6272 N N . SER B 1 295 ? -14.919 -7.748 -51.428 1.00 21.11 1295 SER B N 1
ATOM 6273 C CA . SER B 1 295 ? -15.871 -7.278 -52.428 1.00 21.83 1295 SER B CA 1
ATOM 6274 C C . SER B 1 295 ? -15.160 -6.292 -53.354 1.00 21.52 1295 SER B C 1
ATOM 6275 O O . SER B 1 295 ? -14.010 -5.911 -53.095 1.00 21.20 1295 SER B O 1
ATOM 6278 N N . GLU B 1 296 ? -15.836 -5.877 -54.425 1.00 21.06 1296 GLU B N 1
ATOM 6279 C CA . GLU B 1 296 ? -15.244 -4.933 -55.372 1.00 20.79 1296 GLU B CA 1
ATOM 6280 C C . GLU B 1 296 ? -14.920 -3.622 -54.653 1.00 20.49 1296 GLU B C 1
ATOM 6281 O O . GLU B 1 296 ? -14.032 -2.875 -55.067 1.00 20.41 1296 GLU B O 1
ATOM 6287 N N . LYS B 1 297 ? -15.638 -3.354 -53.567 1.00 20.15 1297 LYS B N 1
ATOM 6288 C CA . LYS B 1 297 ? -15.420 -2.133 -52.803 1.00 19.64 1297 LYS B CA 1
ATOM 6289 C C . LYS B 1 297 ? -14.019 -2.105 -52.200 1.00 18.79 1297 LYS B C 1
ATOM 6290 O O . LYS B 1 297 ? -13.442 -1.037 -52.042 1.00 17.87 1297 LYS B O 1
ATOM 6294 N N . ASP B 1 298 ? -13.478 -3.271 -51.862 1.00 18.26 1298 ASP B N 1
ATOM 6295 C CA . ASP B 1 298 ? -12.126 -3.336 -51.290 1.00 18.02 1298 ASP B CA 1
ATOM 6296 C C . ASP B 1 298 ? -11.083 -3.054 -52.373 1.00 18.14 1298 ASP B C 1
ATOM 6297 O O . ASP B 1 298 ? -10.070 -2.412 -52.126 1.00 17.85 1298 ASP B O 1
ATOM 6302 N N . TRP B 1 299 ? -11.322 -3.560 -53.578 1.00 17.98 1299 TRP B N 1
ATOM 6303 C CA . TRP B 1 299 ? -10.421 -3.296 -54.682 1.00 17.48 1299 TRP B CA 1
ATOM 6304 C C . TRP B 1 299 ? -10.474 -1.804 -54.963 1.00 17.96 1299 TRP B C 1
ATOM 6305 O O . TRP B 1 299 ? -9.457 -1.182 -55.282 1.00 17.19 1299 TRP B O 1
ATOM 6316 N N . GLU B 1 300 ? -11.665 -1.217 -54.840 1.00 18.33 1300 GLU B N 1
ATOM 6317 C CA . GLU B 1 300 ? -11.804 0.219 -55.084 1.00 18.51 1300 GLU B CA 1
ATOM 6318 C C . GLU B 1 300 ? -11.070 0.992 -53.997 1.00 18.10 1300 GLU B C 1
ATOM 6319 O O . GLU B 1 300 ? -10.484 2.043 -54.258 1.00 18.25 1300 GLU B O 1
ATOM 6325 N N . ALA B 1 301 ? -11.123 0.492 -52.770 1.00 17.26 1301 ALA B N 1
ATOM 6326 C CA . ALA B 1 301 ? -10.420 1.160 -51.671 1.00 17.03 1301 ALA B CA 1
ATOM 6327 C C . ALA B 1 301 ? -8.909 1.143 -51.933 1.00 16.28 1301 ALA B C 1
ATOM 6328 O O . ALA B 1 301 ? -8.229 2.134 -51.697 1.00 15.28 1301 ALA B O 1
ATOM 6330 N N . ARG B 1 302 ? -8.392 0.012 -52.417 1.00 15.87 1302 ARG B N 1
ATOM 6331 C CA . ARG B 1 302 ? -6.972 -0.108 -52.719 1.00 15.40 1302 ARG B CA 1
ATOM 6332 C C . ARG B 1 302 ? -6.588 0.892 -53.834 1.00 15.43 1302 ARG B C 1
ATOM 6333 O O . ARG B 1 302 ? -5.575 1.588 -53.734 1.00 15.13 1302 ARG B O 1
ATOM 6341 N N . LEU B 1 303 ? -7.397 0.970 -54.896 1.00 15.80 1303 LEU B N 1
ATOM 6342 C CA . LEU B 1 303 ? -7.094 1.896 -56.001 1.00 15.73 1303 LEU B CA 1
ATOM 6343 C C . LEU B 1 303 ? -7.090 3.337 -55.511 1.00 15.89 1303 LEU B C 1
ATOM 6344 O O . LEU B 1 303 ? -6.247 4.141 -55.899 1.00 15.99 1303 LEU B O 1
ATOM 6349 N N . PHE B 1 304 ? -8.051 3.650 -54.652 1.00 15.55 1304 PHE B N 1
ATOM 6350 C CA . PHE B 1 304 ? -8.175 4.993 -54.092 1.00 16.27 1304 PHE B CA 1
ATOM 6351 C C . PHE B 1 304 ? -6.887 5.367 -53.355 1.00 15.66 1304 PHE B C 1
ATOM 6352 O O . PHE B 1 304 ? -6.324 6.451 -53.549 1.00 14.42 1304 PHE B O 1
ATOM 6360 N N . LEU B 1 305 ? -6.395 4.452 -52.526 1.00 15.12 1305 LEU B N 1
ATOM 6361 C CA . LEU B 1 305 ? -5.158 4.729 -51.803 1.00 14.44 1305 LEU B CA 1
ATOM 6362 C C . LEU B 1 305 ? -3.998 4.904 -52.775 1.00 14.14 1305 LEU B C 1
ATOM 6363 O O . LEU B 1 305 ? -3.197 5.832 -52.642 1.00 13.49 1305 LEU B O 1
ATOM 6368 N N . GLU B 1 306 ? -3.920 4.022 -53.767 1.00 14.21 1306 GLU B N 1
ATOM 6369 C CA . GLU B 1 306 ? -2.819 4.048 -54.732 1.00 15.33 1306 GLU B CA 1
ATOM 6370 C C . GLU B 1 306 ? -2.775 5.281 -55.609 1.00 15.71 1306 GLU B C 1
ATOM 6371 O O . GLU B 1 306 ? -1.696 5.693 -56.015 1.00 15.33 1306 GLU B O 1
ATOM 6377 N N . LYS B 1 307 ? -3.941 5.858 -55.893 1.00 16.52 1307 LYS B N 1
ATOM 6378 C CA . LYS B 1 307 ? -4.006 7.085 -56.710 1.00 17.23 1307 LYS B CA 1
ATOM 6379 C C . LYS B 1 307 ? -3.652 8.338 -55.902 1.00 17.21 1307 LYS B C 1
ATOM 6380 O O . LYS B 1 307 ? -3.296 9.386 -56.474 1.00 16.54 1307 LYS B O 1
ATOM 6384 N N . SER B 1 308 ? -3.734 8.236 -54.577 1.00 16.60 1308 SER B N 1
ATOM 6385 C CA . SER B 1 308 ? -3.440 9.387 -53.723 1.00 16.16 1308 SER B CA 1
ATOM 6386 C C . SER B 1 308 ? -1.970 9.775 -53.700 1.00 15.90 1308 SER B C 1
ATOM 6387 O O . SER B 1 308 ? -1.093 9.037 -54.171 1.00 15.89 1308 SER B O 1
ATOM 6390 N N . PHE B 1 309 ? -1.704 10.936 -53.118 1.00 15.58 1309 PHE B N 1
ATOM 6391 C CA . PHE B 1 309 ? -0.353 11.448 -53.049 1.00 15.29 1309 PHE B CA 1
ATOM 6392 C C . PHE B 1 309 ? 0.463 10.818 -51.915 1.00 14.30 1309 PHE B C 1
ATOM 6393 O O . PHE B 1 309 ? 1.649 11.095 -51.791 1.00 14.46 1309 PHE B O 1
ATOM 6401 N N . ALA B 1 310 ? -0.171 9.998 -51.076 1.00 13.62 1310 ALA B N 1
ATOM 6402 C CA . ALA B 1 310 ? 0.552 9.356 -49.981 1.00 13.08 1310 ALA B CA 1
ATOM 6403 C C . ALA B 1 310 ? 1.582 8.373 -50.550 1.00 12.94 1310 ALA B C 1
ATOM 6404 O O . ALA B 1 310 ? 1.392 7.799 -51.633 1.00 13.29 1310 ALA B O 1
ATOM 6406 N N . ILE B 1 311 ? 2.678 8.187 -49.828 1.00 12.87 1311 ILE B N 1
ATOM 6407 C CA . ILE B 1 311 ? 3.691 7.244 -50.279 1.00 13.15 1311 ILE B CA 1
ATOM 6408 C C . ILE B 1 311 ? 3.198 5.853 -49.847 1.00 13.51 1311 ILE B C 1
ATOM 6409 O O . ILE B 1 311 ? 2.864 5.659 -48.669 1.00 13.83 1311 ILE B O 1
ATOM 6414 N N . LYS B 1 312 ? 3.142 4.899 -50.775 1.00 13.10 1312 LYS B N 1
ATOM 6415 C CA . LYS B 1 312 ? 2.676 3.542 -50.414 1.00 13.27 1312 LYS B CA 1
ATOM 6416 C C . LYS B 1 312 ? 3.850 2.626 -50.021 1.00 13.37 1312 LYS B C 1
ATOM 6417 O O . LYS B 1 312 ? 4.965 2.724 -50.565 1.00 13.83 1312 LYS B O 1
ATOM 6423 N N . ALA B 1 313 ? 3.578 1.747 -49.067 1.00 12.59 1313 ALA B N 1
ATOM 6424 C CA . ALA B 1 313 ? 4.554 0.814 -48.532 1.00 12.08 1313 ALA B CA 1
ATOM 6425 C C . ALA B 1 313 ? 3.912 -0.587 -48.470 1.00 12.17 1313 ALA B C 1
ATOM 6426 O O . ALA B 1 313 ? 3.382 -1.009 -47.432 1.00 12.45 1313 ALA B O 1
ATOM 6428 N N . PRO B 1 314 ? 3.926 -1.320 -49.596 1.00 12.09 1314 PRO B N 1
ATOM 6429 C CA . PRO B 1 314 ? 4.480 -0.959 -50.905 1.00 12.55 1314 PRO B CA 1
ATOM 6430 C C . PRO B 1 314 ? 3.361 -0.489 -51.829 1.00 13.35 1314 PRO B C 1
ATOM 6431 O O . PRO B 1 314 ? 2.192 -0.627 -51.487 1.00 13.35 1314 PRO B O 1
ATOM 6435 N N . ASP B 1 315 ? 3.708 0.065 -52.997 1.00 13.58 1315 ASP B N 1
ATOM 6436 C CA . ASP B 1 315 ? 2.664 0.431 -53.947 1.00 13.98 1315 ASP B CA 1
ATOM 6437 C C . ASP B 1 315 ? 2.362 -0.819 -54.763 1.00 14.04 1315 ASP B C 1
ATOM 6438 O O . ASP B 1 315 ? 2.984 -1.856 -54.571 1.00 13.26 1315 ASP B O 1
ATOM 6443 N N . LEU B 1 316 ? 1.429 -0.718 -55.704 1.00 14.42 1316 LEU B N 1
ATOM 6444 C CA . LEU B 1 316 ? 1.056 -1.876 -56.498 1.00 14.58 1316 LEU B CA 1
ATOM 6445 C C . LEU B 1 316 ? 2.203 -2.574 -57.218 1.00 14.93 1316 LEU B C 1
ATOM 6446 O O . LEU B 1 316 ? 2.352 -3.783 -57.080 1.00 14.50 1316 LEU B O 1
ATOM 6451 N N . LEU B 1 317 ? 3.004 -1.835 -57.990 1.00 14.78 1317 LEU B N 1
ATOM 6452 C CA . LEU B 1 317 ? 4.095 -2.485 -58.722 1.00 15.89 1317 LEU B CA 1
ATOM 6453 C C . LEU B 1 317 ? 5.110 -3.140 -57.825 1.00 14.96 1317 LEU B C 1
ATOM 6454 O O . LEU B 1 317 ? 5.611 -4.211 -58.165 1.00 14.91 1317 LEU B O 1
ATOM 6459 N N . THR B 1 318 ? 5.458 -2.495 -56.713 1.00 13.71 1318 THR B N 1
ATOM 6460 C CA . THR B 1 318 ? 6.419 -3.099 -55.805 1.00 13.67 1318 THR B CA 1
ATOM 6461 C C . THR B 1 318 ? 5.850 -4.436 -55.281 1.00 13.92 1318 THR B C 1
ATOM 6462 O O . THR B 1 318 ? 6.557 -5.445 -55.208 1.00 13.32 1318 THR B O 1
ATOM 6466 N N . GLN B 1 319 ? 4.576 -4.451 -54.922 1.00 13.56 1319 GLN B N 1
ATOM 6467 C CA . GLN B 1 319 ? 3.966 -5.705 -54.472 1.00 13.92 1319 GLN B CA 1
ATOM 6468 C C . GLN B 1 319 ? 4.092 -6.758 -55.579 1.00 14.18 1319 GLN B C 1
ATOM 6469 O O . GLN B 1 319 ? 4.530 -7.888 -55.341 1.00 14.52 1319 GLN B O 1
ATOM 6475 N N . LEU B 1 320 ? 3.716 -6.377 -56.793 1.00 14.41 1320 LEU B N 1
ATOM 6476 C CA . LEU B 1 320 ? 3.789 -7.298 -57.933 1.00 14.96 1320 LEU B CA 1
ATOM 6477 C C . LEU B 1 320 ? 5.196 -7.820 -58.251 1.00 15.40 1320 LEU B C 1
ATOM 6478 O O . LEU B 1 320 ? 5.338 -8.916 -58.799 1.00 15.30 1320 LEU B O 1
ATOM 6483 N N . SER B 1 321 ? 6.236 -7.057 -57.928 1.00 14.59 1321 SER B N 1
ATOM 6484 C CA . SER B 1 321 ? 7.598 -7.510 -58.227 1.00 15.20 1321 SER B CA 1
ATOM 6485 C C . SER B 1 321 ? 8.021 -8.783 -57.469 1.00 15.35 1321 SER B C 1
ATOM 6486 O O . SER B 1 321 ? 8.942 -9.481 -57.901 1.00 14.46 1321 SER B O 1
ATOM 6489 N N . GLY B 1 322 ? 7.366 -9.066 -56.342 1.00 14.74 1322 GLY B N 1
ATOM 6490 C CA . GLY B 1 322 ? 7.725 -10.237 -55.546 1.00 15.48 1322 GLY B CA 1
ATOM 6491 C C . GLY B 1 322 ? 7.053 -11.536 -55.967 1.00 16.28 1322 GLY B C 1
ATOM 6492 O O . GLY B 1 322 ? 6.779 -12.397 -55.137 1.00 16.70 1322 GLY B O 1
ATOM 6493 N N . SER B 1 323 ? 6.804 -11.703 -57.254 1.00 16.01 1323 SER B N 1
ATOM 6494 C CA . SER B 1 323 ? 6.137 -12.914 -57.721 1.00 15.94 1323 SER B CA 1
ATOM 6495 C C . SER B 1 323 ? 7.106 -14.088 -57.835 1.00 16.16 1323 SER B C 1
ATOM 6496 O O . SER B 1 323 ? 8.312 -13.904 -58.002 1.00 15.08 1323 SER B O 1
ATOM 6499 N N . LYS B 1 324 ? 6.567 -15.303 -57.722 1.00 16.30 1324 LYS B N 1
ATOM 6500 C CA . LYS B 1 324 ? 7.382 -16.516 -57.838 1.00 16.82 1324 LYS B CA 1
ATOM 6501 C C . LYS B 1 324 ? 7.933 -16.600 -59.265 1.00 16.97 1324 LYS B C 1
ATOM 6502 O O . LYS B 1 324 ? 9.020 -17.119 -59.497 1.00 16.20 1324 LYS B O 1
ATOM 6508 N N . LYS B 1 325 ? 7.173 -16.077 -60.223 1.00 16.73 1325 LYS B N 1
ATOM 6509 C CA . LYS B 1 325 ? 7.622 -16.080 -61.609 1.00 17.09 1325 LYS B CA 1
ATOM 6510 C C . LYS B 1 325 ? 8.914 -15.285 -61.766 1.00 16.45 1325 LYS B C 1
ATOM 6511 O O . LYS B 1 325 ? 9.859 -15.713 -62.448 1.00 16.34 1325 LYS B O 1
ATOM 6517 N N . ILE B 1 326 ? 8.951 -14.103 -61.156 1.00 15.90 1326 ILE B N 1
ATOM 6518 C CA . ILE B 1 326 ? 10.129 -13.273 -61.238 1.00 15.09 1326 ILE B CA 1
ATOM 6519 C C . ILE B 1 326 ? 11.275 -13.944 -60.501 1.00 14.99 1326 ILE B C 1
ATOM 6520 O O . ILE B 1 326 ? 12.425 -13.924 -60.962 1.00 14.46 1326 ILE B O 1
ATOM 6525 N N . GLN B 1 327 ? 10.962 -14.588 -59.376 1.00 14.67 1327 GLN B N 1
ATOM 6526 C CA . GLN B 1 327 ? 11.994 -15.295 -58.623 1.00 13.79 1327 GLN B CA 1
ATOM 6527 C C . GLN B 1 327 ? 12.637 -16.328 -59.552 1.00 14.18 1327 GLN B C 1
ATOM 6528 O O . GLN B 1 327 ? 13.867 -16.521 -59.570 1.00 13.31 1327 GLN B O 1
ATOM 6534 N N . GLN B 1 328 ? 11.801 -17.000 -60.335 1.00 14.32 1328 GLN B N 1
ATOM 6535 C CA . GLN B 1 328 ? 12.305 -18.030 -61.245 1.00 15.00 1328 GLN B CA 1
ATOM 6536 C C . GLN B 1 328 ? 13.170 -17.398 -62.349 1.00 15.35 1328 GLN B C 1
ATOM 6537 O O . GLN B 1 328 ? 14.285 -17.856 -62.621 1.00 15.22 1328 GLN B O 1
ATOM 6543 N N . LEU B 1 329 ? 12.675 -16.314 -62.943 1.00 15.41 1329 LEU B N 1
ATOM 6544 C CA . LEU B 1 329 ? 13.403 -15.656 -64.024 1.00 16.86 1329 LEU B CA 1
ATOM 6545 C C . LEU B 1 329 ? 14.774 -15.147 -63.605 1.00 16.68 1329 LEU B C 1
ATOM 6546 O O . LEU B 1 329 ? 15.736 -15.195 -64.381 1.00 16.87 1329 LEU B O 1
ATOM 6551 N N . LEU B 1 330 ? 14.872 -14.673 -62.369 1.00 16.57 1330 LEU B N 1
ATOM 6552 C CA . LEU B 1 330 ? 16.124 -14.123 -61.874 1.00 16.93 1330 LEU B CA 1
ATOM 6553 C C . LEU B 1 330 ? 17.242 -15.148 -61.731 1.00 17.24 1330 LEU B C 1
ATOM 6554 O O . LEU B 1 330 ? 18.413 -14.770 -61.599 1.00 17.29 1330 LEU B O 1
ATOM 6559 N N . THR B 1 331 ? 16.903 -16.436 -61.757 1.00 17.63 1331 THR B N 1
ATOM 6560 C CA . THR B 1 331 ? 17.939 -17.465 -61.634 1.00 18.37 1331 THR B CA 1
ATOM 6561 C C . THR B 1 331 ? 18.810 -17.530 -62.886 1.00 19.31 1331 THR B C 1
ATOM 6562 O O . THR B 1 331 ? 19.875 -18.149 -62.876 1.00 19.55 1331 THR B O 1
ATOM 6566 N N . ASP B 1 332 ? 18.369 -16.891 -63.964 1.00 20.71 1332 ASP B N 1
ATOM 6567 C CA . ASP B 1 332 ? 19.189 -16.840 -65.175 1.00 21.95 1332 ASP B CA 1
ATOM 6568 C C . ASP B 1 332 ? 20.119 -15.635 -65.038 1.00 21.72 1332 ASP B C 1
ATOM 6569 O O . ASP B 1 332 ? 19.650 -14.509 -64.852 1.00 20.95 1332 ASP B O 1
ATOM 6574 N N . GLU B 1 333 ? 21.429 -15.862 -65.119 1.00 21.85 1333 GLU B N 1
ATOM 6575 C CA . GLU B 1 333 ? 22.400 -14.767 -64.977 1.00 22.72 1333 GLU B CA 1
ATOM 6576 C C . GLU B 1 333 ? 22.186 -13.591 -65.930 1.00 22.59 1333 GLU B C 1
ATOM 6577 O O . GLU B 1 333 ? 22.473 -12.444 -65.577 1.00 22.03 1333 GLU B O 1
ATOM 6583 N N . GLY B 1 334 ? 21.712 -13.884 -67.139 1.00 22.64 1334 GLY B N 1
ATOM 6584 C CA . GLY B 1 334 ? 21.494 -12.834 -68.114 1.00 22.56 1334 GLY B CA 1
ATOM 6585 C C . GLY B 1 334 ? 20.362 -11.912 -67.708 1.00 22.51 1334 GLY B C 1
ATOM 6586 O O . GLY B 1 334 ? 20.436 -10.700 -67.925 1.00 22.88 1334 GLY B O 1
ATOM 6587 N N . VAL B 1 335 ? 19.310 -12.486 -67.123 1.00 21.60 1335 VAL B N 1
ATOM 6588 C CA . VAL B 1 335 ? 18.169 -11.710 -66.673 1.00 20.68 1335 VAL B CA 1
ATOM 6589 C C . VAL B 1 335 ? 18.587 -10.893 -65.454 1.00 20.60 1335 VAL B C 1
ATOM 6590 O O . VAL B 1 335 ? 18.298 -9.704 -65.369 1.00 20.64 1335 VAL B O 1
ATOM 6594 N N . LEU B 1 336 ? 19.268 -11.543 -64.516 1.00 20.31 1336 LEU B N 1
ATOM 6595 C CA . LEU B 1 336 ? 19.721 -10.885 -63.296 1.00 20.33 1336 LEU B CA 1
ATOM 6596 C C . LEU B 1 336 ? 20.620 -9.708 -63.668 1.00 20.89 1336 LEU B C 1
ATOM 6597 O O . LEU B 1 336 ? 20.510 -8.618 -63.098 1.00 20.36 1336 LEU B O 1
ATOM 6602 N N . GLY B 1 337 ? 21.509 -9.959 -64.630 1.00 21.84 1337 GLY B N 1
ATOM 6603 C CA . GLY B 1 337 ? 22.440 -8.950 -65.108 1.00 23.29 1337 GLY B CA 1
ATOM 6604 C C . GLY B 1 337 ? 21.806 -7.704 -65.700 1.00 23.95 1337 GLY B C 1
ATOM 6605 O O . GLY B 1 337 ? 22.497 -6.709 -65.923 1.00 24.61 1337 GLY B O 1
ATOM 6606 N N . LYS B 1 338 ? 20.507 -7.740 -65.970 1.00 24.88 1338 LYS B N 1
ATOM 6607 C CA . LYS B 1 338 ? 19.826 -6.560 -66.490 1.00 25.27 1338 LYS B CA 1
ATOM 6608 C C . LYS B 1 338 ? 19.583 -5.599 -65.331 1.00 25.77 1338 LYS B C 1
ATOM 6609 O O . LYS B 1 338 ? 19.441 -4.389 -65.538 1.00 26.24 1338 LYS B O 1
ATOM 6612 N N . TYR B 1 339 ? 19.550 -6.135 -64.109 1.00 25.77 1339 TYR B N 1
ATOM 6613 C CA . TYR B 1 339 ? 19.298 -5.333 -62.917 1.00 26.05 1339 TYR B CA 1
ATOM 6614 C C . TYR B 1 339 ? 20.490 -5.101 -62.006 1.00 26.81 1339 TYR B C 1
ATOM 6615 O O . TYR B 1 339 ? 20.543 -4.093 -61.320 1.00 27.38 1339 TYR B O 1
ATOM 6624 N N . ILE B 1 340 ? 21.434 -6.036 -61.985 1.00 27.97 1340 ILE B N 1
ATOM 6625 C CA . ILE B 1 340 ? 22.621 -5.902 -61.151 1.00 28.69 1340 ILE B CA 1
ATOM 6626 C C . ILE B 1 340 ? 23.853 -6.042 -62.043 1.00 29.85 1340 ILE B C 1
ATOM 6627 O O . ILE B 1 340 ? 24.137 -7.132 -62.561 1.00 30.49 1340 ILE B O 1
ATOM 6632 N N . SER B 1 341 ? 24.586 -4.949 -62.217 1.00 30.28 1341 SER B N 1
ATOM 6633 C CA . SER B 1 341 ? 25.783 -4.984 -63.048 1.00 31.03 1341 SER B CA 1
ATOM 6634 C C . SER B 1 341 ? 27.039 -5.397 -62.273 1.00 30.97 1341 SER B C 1
ATOM 6635 O O . SER B 1 341 ? 27.952 -5.994 -62.852 1.00 31.76 1341 SER B O 1
ATOM 6637 N N . ASP B 1 342 ? 27.107 -5.102 -60.977 1.00 30.16 1342 ASP B N 1
ATOM 6638 C CA . ASP B 1 342 ? 28.309 -5.468 -60.237 1.00 29.52 1342 ASP B CA 1
ATOM 6639 C C . ASP B 1 342 ? 28.539 -6.965 -60.225 1.00 28.54 1342 ASP B C 1
ATOM 6640 O O . ASP B 1 342 ? 27.687 -7.739 -59.778 1.00 28.02 1342 ASP B O 1
ATOM 6645 N N . ALA B 1 343 ? 29.714 -7.376 -60.686 1.00 27.54 1343 ALA B N 1
ATOM 6646 C CA . ALA B 1 343 ? 30.036 -8.792 -60.759 1.00 26.85 1343 ALA B CA 1
ATOM 6647 C C . ALA B 1 343 ? 29.940 -9.502 -59.421 1.00 26.21 1343 ALA B C 1
ATOM 6648 O O . ALA B 1 343 ? 29.378 -10.589 -59.333 1.00 24.93 1343 ALA B O 1
ATOM 6650 N N . GLU B 1 344 ? 30.481 -8.890 -58.372 1.00 25.62 1344 GLU B N 1
ATOM 6651 C CA . GLU B 1 344 ? 30.463 -9.538 -57.070 1.00 25.67 1344 GLU B CA 1
ATOM 6652 C C . GLU B 1 344 ? 29.088 -9.596 -56.445 1.00 24.61 1344 GLU B C 1
ATOM 6653 O O . GLU B 1 344 ? 28.750 -10.588 -55.798 1.00 24.57 1344 GLU B O 1
ATOM 6659 N N . LYS B 1 345 ? 28.289 -8.552 -56.646 1.00 24.03 1345 LYS B N 1
ATOM 6660 C CA . LYS B 1 345 ? 26.932 -8.554 -56.107 1.00 23.37 1345 LYS B CA 1
ATOM 6661 C C . LYS B 1 345 ? 26.142 -9.643 -56.824 1.00 22.75 1345 LYS B C 1
ATOM 6662 O O . LYS B 1 345 ? 25.354 -10.368 -56.208 1.00 21.50 1345 LYS B O 1
ATOM 6668 N N . LYS B 1 346 ? 26.364 -9.744 -58.133 1.00 22.42 1346 LYS B N 1
ATOM 6669 C CA . LYS B 1 346 ? 25.688 -10.739 -58.966 1.00 22.40 1346 LYS B CA 1
ATOM 6670 C C . LYS B 1 346 ? 26.022 -12.142 -58.469 1.00 21.87 1346 LYS B C 1
ATOM 6671 O O . LYS B 1 346 ? 25.134 -12.980 -58.281 1.00 21.38 1346 LYS B O 1
ATOM 6675 N N A SER B 1 347 ? 27.305 -12.388 -58.237 0.50 21.23 1347 SER B N 1
ATOM 6676 N N B SER B 1 347 ? 27.302 -12.405 -58.235 0.50 21.07 1347 SER B N 1
ATOM 6677 C CA A SER B 1 347 ? 27.743 -13.683 -57.754 0.50 20.99 1347 SER B CA 1
ATOM 6678 C CA B SER B 1 347 ? 27.705 -13.717 -57.755 0.50 20.91 1347 SER B CA 1
ATOM 6679 C C A SER B 1 347 ? 27.133 -14.019 -56.391 0.50 20.46 1347 SER B C 1
ATOM 6680 C C B SER B 1 347 ? 27.117 -14.029 -56.381 0.50 20.31 1347 SER B C 1
ATOM 6681 O O A SER B 1 347 ? 26.690 -15.146 -56.157 0.50 20.40 1347 SER B O 1
ATOM 6682 O O B SER B 1 347 ? 26.673 -15.151 -56.126 0.50 20.24 1347 SER B O 1
ATOM 6687 N N . SER B 1 348 ? 27.117 -13.041 -55.491 1.00 20.50 1348 SER B N 1
ATOM 6688 C CA . SER B 1 348 ? 26.570 -13.251 -54.160 1.00 19.62 1348 SER B CA 1
ATOM 6689 C C . SER B 1 348 ? 25.093 -13.621 -54.255 1.00 18.87 1348 SER B C 1
ATOM 6690 O O . SER B 1 348 ? 24.627 -14.503 -53.537 1.00 18.47 1348 SER B O 1
ATOM 6693 N N . LEU B 1 349 ? 24.353 -12.945 -55.125 1.00 17.56 1349 LEU B N 1
ATOM 6694 C CA . LEU B 1 349 ? 22.928 -13.257 -55.278 1.00 16.88 1349 LEU B CA 1
ATOM 6695 C C . LEU B 1 349 ? 22.742 -14.693 -55.784 1.00 16.54 1349 LEU B C 1
ATOM 6696 O O . LEU B 1 349 ? 21.998 -15.503 -55.207 1.00 15.77 1349 LEU B O 1
ATOM 6701 N N . LEU B 1 350 ? 23.429 -15.006 -56.875 1.00 16.26 1350 LEU B N 1
ATOM 6702 C CA . LEU B 1 350 ? 23.331 -16.330 -57.478 1.00 16.70 1350 LEU B CA 1
ATOM 6703 C C . LEU B 1 350 ? 23.653 -17.462 -56.507 1.00 16.90 1350 LEU B C 1
ATOM 6704 O O . LEU B 1 350 ? 23.048 -18.543 -56.564 1.00 16.86 1350 LEU B O 1
ATOM 6709 N N . LYS B 1 351 ? 24.602 -17.223 -55.613 1.00 16.43 1351 LYS B N 1
ATOM 6710 C CA . LYS B 1 351 ? 24.997 -18.245 -54.649 1.00 16.78 1351 LYS B CA 1
ATOM 6711 C C . LYS B 1 351 ? 23.816 -18.624 -53.725 1.00 15.54 1351 LYS B C 1
ATOM 6712 O O . LYS B 1 351 ? 23.748 -19.746 -53.213 1.00 15.95 1351 LYS B O 1
ATOM 6715 N N . THR B 1 352 ? 22.880 -17.692 -53.530 1.00 14.91 1352 THR B N 1
ATOM 6716 C CA . THR B 1 352 ? 21.737 -17.959 -52.657 1.00 14.11 1352 THR B CA 1
ATOM 6717 C C . THR B 1 352 ? 20.557 -18.578 -53.376 1.00 14.01 1352 THR B C 1
ATOM 6718 O O . THR B 1 352 ? 19.539 -18.890 -52.738 1.00 14.10 1352 THR B O 1
ATOM 6722 N N . PHE B 1 353 ? 20.679 -18.784 -54.687 1.00 13.64 1353 PHE B N 1
ATOM 6723 C CA . PHE B 1 353 ? 19.572 -19.359 -55.454 1.00 14.17 1353 PHE B CA 1
ATOM 6724 C C . PHE B 1 353 ? 19.741 -20.854 -55.698 1.00 14.17 1353 PHE B C 1
ATOM 6725 O O . PHE B 1 353 ? 20.871 -21.330 -55.906 1.00 15.12 1353 PHE B O 1
ATOM 6733 N N . VAL B 1 354 ? 18.626 -21.582 -55.686 1.00 13.90 1354 VAL B N 1
ATOM 6734 C CA . VAL B 1 354 ? 18.661 -23.007 -56.052 1.00 13.68 1354 VAL B CA 1
ATOM 6735 C C . VAL B 1 354 ? 18.132 -23.002 -57.494 1.00 13.82 1354 VAL B C 1
ATOM 6736 O O . VAL B 1 354 ? 17.840 -21.940 -58.033 1.00 13.27 1354 VAL B O 1
ATOM 6740 N N . LYS B 1 355 ? 18.034 -24.169 -58.128 1.00 13.92 1355 LYS B N 1
ATOM 6741 C CA . LYS B 1 355 ? 17.495 -24.216 -59.487 1.00 14.80 1355 LYS B CA 1
ATOM 6742 C C . LYS B 1 355 ? 15.985 -23.993 -59.411 1.00 13.78 1355 LYS B C 1
ATOM 6743 O O . LYS B 1 355 ? 15.317 -24.516 -58.510 1.00 13.93 1355 LYS B O 1
ATOM 6747 N N . ILE B 1 356 ? 15.445 -23.212 -60.340 1.00 13.67 1356 ILE B N 1
ATOM 6748 C CA . ILE B 1 356 ? 14.005 -22.972 -60.361 1.00 13.61 1356 ILE B CA 1
ATOM 6749 C C . ILE B 1 356 ? 13.575 -22.953 -61.828 1.00 13.96 1356 ILE B C 1
ATOM 6750 O O . ILE B 1 356 ? 14.132 -22.209 -62.644 1.00 13.95 1356 ILE B O 1
ATOM 6755 N N . TYR B 1 357 ? 12.539 -23.742 -62.156 1.00 14.23 1357 TYR B N 1
ATOM 6756 C CA . TYR B 1 357 ? 12.103 -23.833 -63.565 1.00 15.12 1357 TYR B CA 1
ATOM 6757 C C . TYR B 1 357 ? 10.655 -23.470 -63.847 1.00 15.11 1357 TYR B C 1
ATOM 6758 O O . TYR B 1 357 ? 9.784 -23.594 -62.974 1.00 15.52 1357 TYR B O 1
ATOM 6767 N N . PRO B 1 358 ? 10.403 -23.013 -65.067 1.00 15.30 1358 PRO B N 1
ATOM 6768 C CA . PRO B 1 358 ? 9.009 -22.799 -65.493 1.00 14.96 1358 PRO B CA 1
ATOM 6769 C C . PRO B 1 358 ? 8.405 -24.140 -65.678 1.00 15.63 1358 PRO B C 1
ATOM 6770 O O . PRO B 1 358 ? 9.075 -25.151 -65.499 1.00 15.21 1358 PRO B O 1
ATOM 6774 N N . LEU B 1 359 ? 7.144 -24.156 -66.031 1.00 15.07 1359 LEU B N 1
ATOM 6775 C CA . LEU B 1 359 ? 6.564 -25.394 -66.542 1.00 16.14 1359 LEU B CA 1
ATOM 6776 C C . LEU B 1 359 ? 5.686 -25.097 -67.780 1.00 16.45 1359 LEU B C 1
ATOM 6777 O O . LEU B 1 359 ? 4.626 -25.710 -67.991 1.00 17.46 1359 LEU B O 1
ATOM 6782 N N . ASP B 1 360 ? 6.146 -24.150 -68.593 1.00 17.01 1360 ASP B N 1
ATOM 6783 C CA . ASP B 1 360 ? 5.463 -23.783 -69.825 1.00 17.39 1360 ASP B CA 1
ATOM 6784 C C . ASP B 1 360 ? 6.243 -24.448 -70.957 1.00 18.04 1360 ASP B C 1
ATOM 6785 O O . ASP B 1 360 ? 7.083 -25.319 -70.704 1.00 17.30 1360 ASP B O 1
ATOM 6790 N N . ASP B 1 361 ? 5.980 -24.057 -72.203 1.00 18.79 1361 ASP B N 1
ATOM 6791 C CA . ASP B 1 361 ? 6.686 -24.687 -73.304 1.00 19.48 1361 ASP B CA 1
ATOM 6792 C C . ASP B 1 361 ? 7.929 -23.985 -73.846 1.00 19.09 1361 ASP B C 1
ATOM 6793 O O . ASP B 1 361 ? 8.350 -24.232 -74.983 1.00 19.00 1361 ASP B O 1
ATOM 6798 N N . THR B 1 362 ? 8.537 -23.131 -73.019 1.00 18.88 1362 THR B N 1
ATOM 6799 C CA . THR B 1 362 ? 9.784 -22.478 -73.402 1.00 18.67 1362 THR B CA 1
ATOM 6800 C C . THR B 1 362 ? 10.820 -23.584 -73.241 1.00 19.06 1362 THR B C 1
ATOM 6801 O O . THR B 1 362 ? 10.506 -24.626 -72.678 1.00 19.29 1362 THR B O 1
ATOM 6805 N N . LYS B 1 363 ? 12.046 -23.375 -73.709 1.00 19.20 1363 LYS B N 1
ATOM 6806 C CA . LYS B 1 363 ? 13.068 -24.417 -73.576 1.00 20.17 1363 LYS B CA 1
ATOM 6807 C C . LYS B 1 363 ? 13.273 -24.795 -72.100 1.00 20.16 1363 LYS B C 1
ATOM 6808 O O . LYS B 1 363 ? 13.305 -25.975 -71.749 1.00 20.80 1363 LYS B O 1
ATOM 6811 N N . LEU B 1 364 ? 13.415 -23.785 -71.247 1.00 20.00 1364 LEU B N 1
ATOM 6812 C CA . LEU B 1 364 ? 13.613 -23.997 -69.814 1.00 20.40 1364 LEU B CA 1
ATOM 6813 C C . LEU B 1 364 ? 12.394 -24.711 -69.241 1.00 19.74 1364 LEU B C 1
ATOM 6814 O O . LEU B 1 364 ? 12.516 -25.568 -68.351 1.00 19.43 1364 LEU B O 1
ATOM 6819 N N . GLY B 1 365 ? 11.217 -24.333 -69.736 1.00 18.72 1365 GLY B N 1
ATOM 6820 C CA . GLY B 1 365 ? 9.990 -24.961 -69.265 1.00 19.13 1365 GLY B CA 1
ATOM 6821 C C . GLY B 1 365 ? 9.922 -26.438 -69.631 1.00 18.99 1365 GLY B C 1
ATOM 6822 O O . GLY B 1 365 ? 9.485 -27.278 -68.820 1.00 18.32 1365 GLY B O 1
ATOM 6823 N N . ARG B 1 366 ? 10.339 -26.781 -70.850 1.00 19.00 1366 ARG B N 1
ATOM 6824 C CA . ARG B 1 366 ? 10.281 -28.185 -71.217 1.00 20.00 1366 ARG B CA 1
ATOM 6825 C C . ARG B 1 366 ? 11.283 -28.969 -70.379 1.00 19.99 1366 ARG B C 1
ATOM 6826 O O . ARG B 1 366 ? 11.036 -30.137 -70.059 1.00 19.94 1366 ARG B O 1
ATOM 6834 N N . GLU B 1 367 ? 12.384 -28.325 -69.992 1.00 19.29 1367 GLU B N 1
ATOM 6835 C CA . GLU B 1 367 ? 13.375 -28.988 -69.140 1.00 19.09 1367 GLU B CA 1
ATOM 6836 C C . GLU B 1 367 ? 12.730 -29.209 -67.769 1.00 18.73 1367 GLU B C 1
ATOM 6837 O O . GLU B 1 367 ? 12.898 -30.273 -67.150 1.00 18.88 1367 GLU B O 1
ATOM 6843 N N . GLY B 1 368 ? 11.965 -28.220 -67.314 1.00 17.98 1368 GLY B N 1
ATOM 6844 C CA . GLY B 1 368 ? 11.278 -28.333 -66.029 1.00 17.67 1368 GLY B CA 1
ATOM 6845 C C . GLY B 1 368 ? 10.299 -29.493 -66.049 1.00 18.04 1368 GLY B C 1
ATOM 6846 O O . GLY B 1 368 ? 10.222 -30.289 -65.106 1.00 16.97 1368 GLY B O 1
ATOM 6847 N N . LYS B 1 369 ? 9.524 -29.593 -67.124 1.00 18.09 1369 LYS B N 1
ATOM 6848 C CA . LYS B 1 369 ? 8.566 -30.687 -67.230 1.00 19.28 1369 LYS B CA 1
ATOM 6849 C C . LYS B 1 369 ? 9.267 -32.050 -67.192 1.00 19.55 1369 LYS B C 1
ATOM 6850 O O . LYS B 1 369 ? 8.792 -32.986 -66.539 1.00 19.70 1369 LYS B O 1
ATOM 6856 N N A 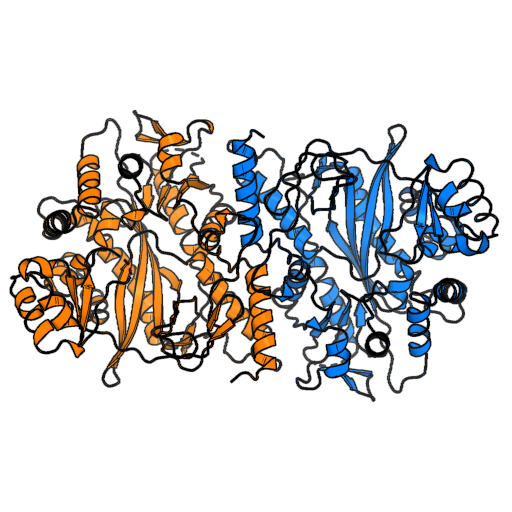ARG B 1 370 ? 10.387 -32.162 -67.896 0.50 20.29 1370 ARG B N 1
ATOM 6857 N N B ARG B 1 370 ? 10.383 -32.177 -67.901 0.50 19.66 1370 ARG B N 1
ATOM 6858 C CA A ARG B 1 370 ? 11.144 -33.410 -67.901 0.50 21.14 1370 ARG B CA 1
ATOM 6859 C CA B ARG B 1 370 ? 11.110 -33.444 -67.892 0.50 20.19 1370 ARG B CA 1
ATOM 6860 C C A ARG B 1 370 ? 11.535 -33.775 -66.469 0.50 21.31 1370 ARG B C 1
ATOM 6861 C C B ARG B 1 370 ? 11.538 -33.785 -66.460 0.50 20.64 1370 ARG B C 1
ATOM 6862 O O A ARG B 1 370 ? 11.286 -34.890 -66.004 0.50 21.50 1370 ARG B O 1
ATOM 6863 O O B ARG B 1 370 ? 11.314 -34.901 -65.983 0.50 20.87 1370 ARG B O 1
ATOM 6878 N N . LEU B 1 371 ? 12.154 -32.822 -65.779 1.00 20.56 1371 LEU B N 1
ATOM 6879 C CA . LEU B 1 371 ? 12.608 -33.033 -64.418 1.00 20.65 1371 LEU B CA 1
ATOM 6880 C C . LEU B 1 371 ? 11.485 -33.367 -63.438 1.00 20.70 1371 LEU B C 1
ATOM 6881 O O . LEU B 1 371 ? 11.639 -34.256 -62.602 1.00 20.01 1371 LEU B O 1
ATOM 6886 N N . ALA B 1 372 ? 10.359 -32.661 -63.548 1.00 20.57 1372 ALA B N 1
ATOM 6887 C CA . ALA B 1 372 ? 9.217 -32.888 -62.664 1.00 21.26 1372 ALA B CA 1
ATOM 6888 C C . ALA B 1 372 ? 8.694 -34.329 -62.737 1.00 22.35 1372 ALA B C 1
ATOM 6889 O O . ALA B 1 372 ? 8.165 -34.860 -61.761 1.00 21.54 1372 ALA B O 1
ATOM 6891 N N . LEU B 1 373 ? 8.841 -34.953 -63.899 1.00 23.04 1373 LEU B N 1
ATOM 6892 C CA . LEU B 1 373 ? 8.351 -36.319 -64.075 1.00 24.90 1373 LEU B CA 1
ATOM 6893 C C . LEU B 1 373 ? 9.418 -37.392 -63.925 1.00 25.72 1373 LEU B C 1
ATOM 6894 O O . LEU B 1 373 ? 9.103 -38.534 -63.542 1.00 26.83 1373 LEU B O 1
ATOM 6899 N N . SER B 1 374 ? 10.662 -37.033 -64.223 1.00 25.96 1374 SER B N 1
ATOM 6900 C CA . SER B 1 374 ? 11.778 -37.971 -64.164 1.00 26.19 1374 SER B CA 1
ATOM 6901 C C . SER B 1 374 ? 12.483 -37.994 -62.822 1.00 25.96 1374 SER B C 1
ATOM 6902 O O . SER B 1 374 ? 12.912 -39.058 -62.370 1.00 25.97 1374 SER B O 1
ATOM 6905 N N . GLU B 1 375 ? 12.622 -36.837 -62.173 1.00 25.19 1375 GLU B N 1
ATOM 6906 C CA . GLU B 1 375 ? 13.273 -36.821 -60.867 1.00 24.30 1375 GLU B CA 1
ATOM 6907 C C . GLU B 1 375 ? 12.567 -35.889 -59.882 1.00 23.19 1375 GLU B C 1
ATOM 6908 O O . GLU B 1 375 ? 13.165 -34.965 -59.341 1.00 22.63 1375 GLU B O 1
ATOM 6914 N N . PRO B 1 376 ? 11.276 -36.160 -59.605 1.00 22.01 1376 PRO B N 1
ATOM 6915 C CA . PRO B 1 376 ? 10.490 -35.337 -58.687 1.00 21.13 1376 PRO B CA 1
ATOM 6916 C C . PRO B 1 376 ? 10.992 -35.256 -57.247 1.00 20.77 1376 PRO B C 1
ATOM 6917 O O . PRO B 1 376 ? 10.718 -34.267 -56.553 1.00 19.10 1376 PRO B O 1
ATOM 6921 N N . SER B 1 377 ? 11.727 -36.273 -56.793 1.00 20.48 1377 SER B N 1
ATOM 6922 C CA . SER B 1 377 ? 12.208 -36.272 -55.412 1.00 20.88 1377 SER B CA 1
ATOM 6923 C C . SER B 1 377 ? 13.136 -35.108 -55.050 1.00 20.22 1377 SER B C 1
ATOM 6924 O O . SER B 1 377 ? 13.307 -34.810 -53.872 1.00 19.97 1377 SER B O 1
ATOM 6927 N N . LYS B 1 378 ? 13.738 -34.464 -56.052 1.00 19.90 1378 LYS B N 1
ATOM 6928 C CA . LYS B 1 378 ? 14.647 -33.339 -55.807 1.00 20.07 1378 LYS B CA 1
ATOM 6929 C C . LYS B 1 378 ? 13.967 -31.949 -55.816 1.00 19.45 1378 LYS B C 1
ATOM 6930 O O . LYS B 1 378 ? 14.661 -30.928 -55.692 1.00 18.67 1378 LYS B O 1
ATOM 6936 N N . TYR B 1 379 ? 12.639 -31.917 -55.948 1.00 18.39 1379 TYR B N 1
ATOM 6937 C CA . TYR B 1 379 ? 11.895 -30.653 -56.048 1.00 17.94 1379 TYR B CA 1
ATOM 6938 C C . TYR B 1 379 ? 10.631 -30.479 -55.215 1.00 17.64 1379 TYR B C 1
ATOM 6939 O O . TYR B 1 379 ? 10.116 -31.406 -54.605 1.00 17.61 1379 TYR B O 1
ATOM 6948 N N . VAL B 1 380 ? 10.127 -29.255 -55.253 1.00 16.28 1380 VAL B N 1
ATOM 6949 C CA . VAL B 1 380 ? 8.873 -28.893 -54.637 1.00 15.66 1380 VAL B CA 1
ATOM 6950 C C . VAL B 1 380 ? 8.169 -28.084 -55.727 1.00 15.67 1380 VAL B C 1
ATOM 6951 O O . VAL B 1 380 ? 8.786 -27.240 -56.387 1.00 14.91 1380 VAL B O 1
ATOM 6955 N N . LEU B 1 381 ? 6.894 -28.395 -55.952 1.00 15.17 1381 LEU B N 1
ATOM 6956 C CA . LEU B 1 381 ? 6.087 -27.690 -56.951 1.00 15.25 1381 LEU B CA 1
ATOM 6957 C C . LEU B 1 381 ? 5.355 -26.611 -56.166 1.00 15.60 1381 LEU B C 1
ATOM 6958 O O . LEU B 1 381 ? 4.701 -26.916 -55.162 1.00 16.35 1381 LEU B O 1
ATOM 6963 N N . LYS B 1 382 ? 5.469 -25.365 -56.609 1.00 15.88 1382 LYS B N 1
ATOM 6964 C CA . LYS B 1 382 ? 4.860 -24.218 -55.921 1.00 17.17 1382 LYS B CA 1
ATOM 6965 C C . LYS B 1 382 ? 3.885 -23.443 -56.804 1.00 18.49 1382 LYS B C 1
ATOM 6966 O O . LYS B 1 382 ? 4.204 -23.082 -57.925 1.00 18.03 1382 LYS B O 1
ATOM 6972 N N . PRO B 1 383 ? 2.668 -23.198 -56.301 1.00 20.29 1383 PRO B N 1
ATOM 6973 C CA . PRO B 1 383 ? 1.665 -22.466 -57.068 1.00 21.98 1383 PRO B CA 1
ATOM 6974 C C . PRO B 1 383 ? 2.084 -21.022 -57.170 1.00 24.20 1383 PRO B C 1
ATOM 6975 O O . PRO B 1 383 ? 2.604 -20.444 -56.219 1.00 23.95 1383 PRO B O 1
ATOM 6979 N N . GLN B 1 384 ? 1.868 -20.417 -58.322 1.00 26.30 1384 GLN B N 1
ATOM 6980 C CA . GLN B 1 384 ? 2.287 -19.047 -58.437 1.00 29.58 1384 GLN B CA 1
ATOM 6981 C C . GLN B 1 384 ? 1.487 -18.096 -57.572 1.00 31.76 1384 GLN B C 1
ATOM 6982 O O . GLN B 1 384 ? 1.972 -17.020 -57.191 1.00 32.86 1384 GLN B O 1
ATOM 6988 N N . ARG B 1 385 ? 0.239 -18.447 -57.225 0.75 33.85 1385 ARG B N 1
ATOM 6989 C CA . ARG B 1 385 ? -0.550 -17.523 -56.397 0.75 35.98 1385 ARG B CA 1
ATOM 6990 C C . ARG B 1 385 ? -0.192 -17.636 -54.940 0.75 36.59 1385 ARG B C 1
ATOM 6991 O O . ARG B 1 385 ? -0.147 -18.745 -54.407 0.75 36.63 1385 ARG B O 1
ATOM 6999 N N . GLU B 1 386 ? 0.008 -16.610 -54.150 0.65 37.64 1386 GLU B N 1
ATOM 7000 C CA . GLU B 1 386 ? 0.367 -16.700 -52.713 0.65 38.25 1386 GLU B CA 1
ATOM 7001 C C . GLU B 1 386 ? -0.746 -16.164 -51.797 0.65 38.75 1386 GLU B C 1
ATOM 7002 O O . GLU B 1 386 ? -1.933 -16.458 -52.070 0.65 39.66 1386 GLU B O 1
ATOM 7008 N N . GLY B 1 389 ? -0.727 -22.792 -48.558 0.57 27.34 1389 GLY B N 1
ATOM 7009 C CA . GLY B 1 389 ? -0.350 -24.116 -48.114 0.57 27.13 1389 GLY B CA 1
ATOM 7010 C C . GLY B 1 389 ? -0.610 -25.141 -49.198 0.57 26.81 1389 GLY B C 1
ATOM 7011 O O . GLY B 1 389 ? -1.076 -26.247 -48.917 0.57 27.05 1389 GLY B O 1
ATOM 7012 N N . ASN B 1 390 ? -0.281 -24.767 -50.432 0.72 26.36 1390 ASN B N 1
ATOM 7013 C CA . ASN B 1 390 ? -0.481 -25.618 -51.589 0.72 25.10 1390 ASN B CA 1
ATOM 7014 C C . ASN B 1 390 ? 0.793 -26.229 -52.192 0.72 23.17 1390 ASN B C 1
ATOM 7015 O O . ASN B 1 390 ? 0.718 -26.782 -53.272 0.72 22.80 1390 ASN B O 1
ATOM 7020 N N . ASN B 1 391 ? 1.953 -26.124 -51.547 1.00 21.61 1391 ASN B N 1
ATOM 7021 C CA . ASN B 1 391 ? 3.149 -26.728 -52.151 1.00 20.01 1391 ASN B CA 1
ATOM 7022 C C . ASN B 1 391 ? 2.999 -28.246 -52.259 1.00 19.55 1391 ASN B C 1
ATOM 7023 O O . ASN B 1 391 ? 2.409 -28.884 -51.374 1.00 19.36 1391 ASN B O 1
ATOM 7028 N N . VAL B 1 392 ? 3.525 -28.823 -53.339 1.00 18.50 1392 VAL B N 1
ATOM 7029 C CA . VAL B 1 392 ? 3.461 -30.265 -53.534 1.00 18.35 1392 VAL B CA 1
ATOM 7030 C C . VAL B 1 392 ? 4.890 -30.741 -53.544 1.00 18.27 1392 VAL B C 1
ATOM 7031 O O . VAL B 1 392 ? 5.694 -30.297 -54.362 1.00 18.01 1392 VAL B O 1
ATOM 7035 N N . TYR B 1 393 ? 5.203 -31.691 -52.639 1.00 18.21 1393 TYR B N 1
ATOM 7036 C CA . TYR B 1 393 ? 6.595 -32.133 -52.514 1.00 18.17 1393 TYR B CA 1
ATOM 7037 C C . TYR B 1 393 ? 7.002 -33.451 -53.110 1.00 18.42 1393 TYR B C 1
ATOM 7038 O O . TYR B 1 393 ? 6.259 -34.423 -53.134 1.00 18.18 1393 TYR B O 1
ATOM 7047 N N . LYS B 1 394 ? 8.232 -33.422 -53.613 1.00 18.48 1394 LYS B N 1
ATOM 7048 C CA . LYS B 1 394 ? 8.927 -34.589 -54.115 1.00 18.71 1394 LYS B CA 1
ATOM 7049 C C . LYS B 1 394 ? 8.111 -35.584 -54.936 1.00 18.88 1394 LYS B C 1
ATOM 7050 O O . LYS B 1 394 ? 7.480 -35.210 -55.928 1.00 17.39 1394 LYS B O 1
ATOM 7056 N N . GLU B 1 395 ? 8.111 -36.849 -54.506 1.00 18.92 1395 GLU B N 1
ATOM 7057 C CA . GLU B 1 395 ? 7.399 -37.884 -55.240 1.00 19.89 1395 GLU B CA 1
ATOM 7058 C C . GLU B 1 395 ? 5.901 -37.686 -55.413 1.00 18.93 1395 GLU B C 1
ATOM 7059 O O . GLU B 1 395 ? 5.259 -38.427 -56.151 1.00 18.70 1395 GLU B O 1
ATOM 7065 N N . ASN B 1 396 ? 5.319 -36.698 -54.752 1.00 18.35 1396 ASN B N 1
ATOM 7066 C CA . ASN B 1 396 ? 3.893 -36.476 -54.952 1.00 18.03 1396 ASN B CA 1
ATOM 7067 C C . ASN B 1 396 ? 3.662 -35.618 -56.192 1.00 17.47 1396 ASN B C 1
ATOM 7068 O O . ASN B 1 396 ? 2.523 -35.426 -56.631 1.00 17.48 1396 ASN B O 1
ATOM 7073 N N . ILE B 1 397 ? 4.741 -35.090 -56.753 1.00 16.41 1397 ILE B N 1
ATOM 7074 C CA . ILE B 1 397 ? 4.591 -34.187 -57.887 1.00 15.46 1397 ILE B CA 1
ATOM 7075 C C . ILE B 1 397 ? 3.979 -34.771 -59.160 1.00 15.95 1397 ILE B C 1
ATOM 7076 O O . ILE B 1 397 ? 3.044 -34.194 -59.704 1.00 15.71 1397 ILE B O 1
ATOM 7081 N N . PRO B 1 398 ? 4.475 -35.921 -59.648 1.00 16.28 1398 PRO B N 1
ATOM 7082 C CA . PRO B 1 398 ? 3.871 -36.451 -60.880 1.00 16.87 1398 PRO B CA 1
ATOM 7083 C C . PRO B 1 398 ? 2.370 -36.670 -60.833 1.00 17.10 1398 PRO B C 1
ATOM 7084 O O . PRO B 1 398 ? 1.666 -36.343 -61.789 1.00 17.16 1398 PRO B O 1
ATOM 7088 N N . ASN B 1 399 ? 1.878 -37.213 -59.719 1.00 17.36 1399 ASN B N 1
ATOM 7089 C CA . ASN B 1 399 ? 0.456 -37.485 -59.583 1.00 17.69 1399 ASN B CA 1
ATOM 7090 C C . ASN B 1 399 ? -0.357 -36.202 -59.634 1.00 17.85 1399 ASN B C 1
ATOM 7091 O O . ASN B 1 399 ? -1.450 -36.159 -60.211 1.00 17.75 1399 ASN B O 1
ATOM 7096 N N . PHE B 1 400 ? 0.167 -35.159 -59.002 1.00 17.74 1400 PHE B N 1
ATOM 7097 C CA . PHE B 1 400 ? -0.532 -33.875 -58.990 1.00 18.53 1400 PHE B CA 1
ATOM 7098 C C . PHE B 1 400 ? -0.579 -33.281 -60.402 1.00 18.13 1400 PHE B C 1
ATOM 7099 O O . PHE B 1 400 ? -1.634 -32.814 -60.843 1.00 18.32 1400 PHE B O 1
ATOM 7107 N N . LEU B 1 401 ? 0.552 -33.284 -61.100 1.00 17.80 1401 LEU B N 1
ATOM 7108 C CA . LEU B 1 401 ? 0.576 -32.735 -62.455 1.00 18.34 1401 LEU B CA 1
ATOM 7109 C C . LEU B 1 401 ? -0.317 -33.532 -63.420 1.00 18.85 1401 LEU B C 1
ATOM 7110 O O . LEU B 1 401 ? -1.016 -32.953 -64.250 1.00 18.79 1401 LEU B O 1
ATOM 7115 N N . LYS B 1 402 ? -0.303 -34.858 -63.296 1.00 19.38 1402 LYS B N 1
ATOM 7116 C CA . LYS B 1 402 ? -1.121 -35.723 -64.159 1.00 20.06 1402 LYS B CA 1
ATOM 7117 C C . LYS B 1 402 ? -2.597 -35.414 -63.958 1.00 20.33 1402 LYS B C 1
ATOM 7118 O O . LYS B 1 402 ? -3.414 -35.666 -64.840 1.00 21.08 1402 LYS B O 1
ATOM 7124 N N . GLY B 1 403 ? -2.936 -34.854 -62.802 1.00 20.51 1403 GLY B N 1
ATOM 7125 C CA . GLY B 1 403 ? -4.323 -34.547 -62.509 1.00 21.31 1403 GLY B CA 1
ATOM 7126 C C . GLY B 1 403 ? -4.856 -33.251 -63.088 1.00 21.90 1403 GLY B C 1
ATOM 7127 O O . GLY B 1 403 ? -6.047 -32.966 -62.968 1.00 21.92 1403 GLY B O 1
ATOM 7128 N N . ILE B 1 404 ? -3.985 -32.446 -63.693 1.00 22.49 1404 ILE B N 1
ATOM 7129 C CA . ILE B 1 404 ? -4.425 -31.193 -64.298 1.00 23.04 1404 ILE B CA 1
ATOM 7130 C C . ILE B 1 404 ? -3.940 -31.143 -65.745 1.00 22.87 1404 ILE B C 1
ATOM 7131 O O . ILE B 1 404 ? -2.963 -31.805 -66.113 1.00 22.43 1404 ILE B O 1
ATOM 7136 N N . GLU B 1 405 ? -4.630 -30.364 -66.572 1.00 22.97 1405 GLU B N 1
ATOM 7137 C CA . GLU B 1 405 ? -4.254 -30.247 -67.976 1.00 23.03 1405 GLU B CA 1
ATOM 7138 C C . GLU B 1 405 ? -2.847 -29.668 -68.086 1.00 22.68 1405 GLU B C 1
ATOM 7139 O O . GLU B 1 405 ? -2.541 -28.665 -67.439 1.00 22.15 1405 GLU B O 1
ATOM 7145 N N . GLU B 1 406 ? -2.007 -30.282 -68.916 1.00 22.08 1406 GLU B N 1
ATOM 7146 C CA . GLU B 1 406 ? -0.626 -29.824 -69.063 1.00 22.56 1406 GLU B CA 1
ATOM 7147 C C . GLU B 1 406 ? -0.504 -28.327 -69.369 1.00 22.27 1406 GLU B C 1
ATOM 7148 O O . GLU B 1 406 ? 0.441 -27.659 -68.908 1.00 21.03 1406 GLU B O 1
ATOM 7154 N N . ARG B 1 407 ? -1.460 -27.791 -70.123 1.00 22.07 1407 ARG B N 1
ATOM 7155 C CA . ARG B 1 407 ? -1.404 -26.371 -70.464 1.00 22.76 1407 ARG B CA 1
ATOM 7156 C C . ARG B 1 407 ? -1.515 -25.486 -69.223 1.00 22.46 1407 ARG B C 1
ATOM 7157 O O . ARG B 1 407 ? -1.107 -24.318 -69.253 1.00 22.90 1407 ARG B O 1
ATOM 7165 N N . HIS B 1 408 ? -2.043 -26.030 -68.126 1.00 21.54 1408 HIS B N 1
ATOM 7166 C CA . HIS B 1 408 ? -2.169 -25.244 -66.895 1.00 21.14 1408 HIS B CA 1
ATOM 7167 C C . HIS B 1 408 ? -0.999 -25.442 -65.909 1.00 20.27 1408 HIS B C 1
ATOM 7168 O O . HIS B 1 408 ? -0.988 -24.848 -64.823 1.00 19.66 1408 HIS B O 1
ATOM 7175 N N . TRP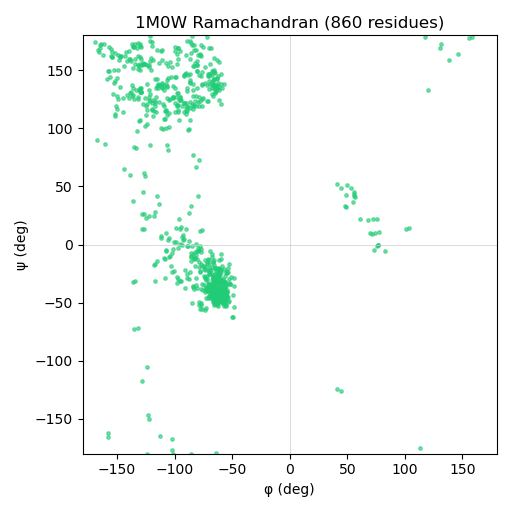 B 1 409 ? -0.023 -26.272 -66.265 1.00 18.64 1409 TRP B N 1
ATOM 7176 C CA . TRP B 1 409 ? 1.111 -26.494 -65.357 1.00 18.56 1409 TRP B CA 1
ATOM 7177 C C . TRP B 1 409 ? 1.914 -25.208 -65.200 1.00 18.57 1409 TRP B C 1
ATOM 7178 O O . TRP B 1 409 ? 2.697 -25.072 -64.270 1.00 17.85 1409 TRP B O 1
ATOM 7189 N N . ASP B 1 410 ? 1.706 -24.272 -66.124 1.00 19.29 1410 ASP B N 1
ATOM 7190 C CA . ASP B 1 410 ? 2.390 -22.977 -66.114 1.00 19.94 1410 ASP B CA 1
ATOM 7191 C C . ASP B 1 410 ? 1.896 -22.134 -64.928 1.00 19.42 1410 ASP B C 1
ATOM 7192 O O . ASP B 1 410 ? 2.415 -21.037 -64.667 1.00 19.37 1410 ASP B O 1
ATOM 7195 N N . ALA B 1 411 ? 0.891 -22.636 -64.213 1.00 19.17 1411 ALA B N 1
ATOM 7196 C CA . ALA B 1 411 ? 0.384 -21.950 -63.018 1.00 18.46 1411 ALA B CA 1
ATOM 7197 C C . ALA B 1 411 ? 1.291 -22.279 -61.810 1.00 18.42 1411 ALA B C 1
ATOM 7198 O O . ALA B 1 411 ? 1.062 -21.810 -60.691 1.00 18.62 1411 ALA B O 1
ATOM 7200 N N . TYR B 1 412 ? 2.326 -23.076 -62.038 1.00 17.76 1412 TYR B N 1
ATOM 7201 C CA . TYR B 1 412 ? 3.248 -23.445 -60.959 1.00 17.62 1412 TYR B CA 1
ATOM 7202 C C . TYR B 1 412 ? 4.695 -23.231 -61.375 1.00 17.39 1412 TYR B C 1
ATOM 7203 O O . TYR B 1 412 ? 4.978 -22.957 -62.546 1.00 18.30 1412 TYR B O 1
ATOM 7212 N N . ILE B 1 413 ? 5.618 -23.352 -60.419 1.00 16.54 1413 ILE B N 1
ATOM 7213 C CA . ILE B 1 413 ? 7.030 -23.316 -60.774 1.00 15.49 1413 ILE B CA 1
ATOM 7214 C C . ILE B 1 413 ? 7.623 -24.557 -60.128 1.00 15.52 1413 ILE B C 1
ATOM 7215 O O . ILE B 1 413 ? 7.062 -25.075 -59.155 1.00 15.54 1413 ILE B O 1
ATOM 7220 N N . LEU B 1 414 ? 8.717 -25.070 -60.685 1.00 14.64 1414 LEU B N 1
ATOM 7221 C CA . LEU B 1 414 ? 9.350 -26.256 -60.105 1.00 13.89 1414 LEU B CA 1
ATOM 7222 C C . LEU B 1 414 ? 10.640 -25.782 -59.442 1.00 13.73 1414 LEU B C 1
ATOM 7223 O O . LEU B 1 414 ? 11.552 -25.309 -60.114 1.00 13.98 1414 LEU B O 1
ATOM 7228 N N . MET B 1 415 ? 10.720 -25.899 -58.116 1.00 13.63 1415 MET B N 1
ATOM 7229 C CA . MET B 1 415 ? 11.900 -25.427 -57.388 1.00 13.94 1415 MET B CA 1
ATOM 7230 C C . MET B 1 415 ? 12.687 -26.545 -56.716 1.00 13.92 1415 MET B C 1
ATOM 7231 O O . MET B 1 415 ? 12.118 -27.441 -56.104 1.00 14.59 1415 MET B O 1
ATOM 7236 N N . GLU B 1 416 ? 14.001 -26.494 -56.862 1.00 14.28 1416 GLU B N 1
ATOM 7237 C CA . GLU B 1 416 ? 14.870 -27.480 -56.246 1.00 15.17 1416 GLU B CA 1
ATOM 7238 C C . GLU B 1 416 ? 14.577 -27.449 -54.750 1.00 15.07 1416 GLU B C 1
ATOM 7239 O O . GLU B 1 416 ? 14.394 -26.387 -54.143 1.00 14.04 1416 GLU B O 1
ATOM 7245 N N . LEU B 1 417 ? 14.518 -28.626 -54.155 1.00 15.02 1417 LEU B N 1
ATOM 7246 C CA . LEU B 1 417 ? 14.258 -28.746 -52.748 1.00 15.63 1417 LEU B CA 1
ATOM 7247 C C . LEU B 1 417 ? 15.498 -28.376 -51.933 1.00 15.36 1417 LEU B C 1
ATOM 7248 O O . LEU B 1 417 ? 16.588 -28.915 -52.170 1.00 15.77 1417 LEU B O 1
ATOM 7253 N N . ILE B 1 418 ? 15.349 -27.444 -50.995 1.00 15.26 1418 ILE B N 1
ATOM 7254 C CA . ILE B 1 418 ? 16.465 -27.072 -50.106 1.00 15.49 1418 ILE B CA 1
ATOM 7255 C C . ILE B 1 418 ? 16.431 -28.126 -48.980 1.00 16.67 1418 ILE B C 1
ATOM 7256 O O . ILE B 1 418 ? 15.351 -28.483 -48.494 1.00 16.49 1418 ILE B O 1
ATOM 7261 N N . GLU B 1 419 ? 17.598 -28.628 -48.571 1.00 17.60 1419 GLU B N 1
ATOM 7262 C CA . GLU B 1 419 ? 17.660 -29.670 -47.540 1.00 18.97 1419 GLU B CA 1
ATOM 7263 C C . GLU B 1 419 ? 18.479 -29.267 -46.319 1.00 18.45 1419 GLU B C 1
ATOM 7264 O O . GLU B 1 419 ? 19.675 -29.554 -46.225 1.00 18.03 1419 GLU B O 1
ATOM 7270 N N . PRO B 1 420 ? 17.840 -28.579 -45.368 1.00 18.31 1420 PRO B N 1
ATOM 7271 C CA . PRO B 1 420 ? 18.520 -28.131 -44.151 1.00 18.09 1420 PRO B CA 1
ATOM 7272 C C . PRO B 1 420 ? 18.568 -29.252 -43.128 1.00 18.96 1420 PRO B C 1
ATOM 7273 O O . PRO B 1 420 ? 17.890 -30.265 -43.286 1.00 18.44 1420 PRO B O 1
ATOM 7277 N N . GLU B 1 421 ? 19.380 -29.066 -42.094 1.00 20.15 1421 GLU B N 1
ATOM 7278 C CA . GLU B 1 421 ? 19.456 -30.047 -41.016 1.00 22.11 1421 GLU B CA 1
ATOM 7279 C C . GLU B 1 421 ? 18.373 -29.640 -40.015 1.00 22.53 1421 GLU B C 1
ATOM 7280 O O . GLU B 1 421 ? 18.092 -28.454 -39.854 1.00 22.81 1421 GLU B O 1
ATOM 7286 N N . LEU B 1 422 ? 17.745 -30.605 -39.362 1.00 22.81 1422 LEU B N 1
ATOM 7287 C CA . LEU B 1 422 ? 16.705 -30.261 -38.401 1.00 23.51 1422 LEU B CA 1
ATOM 7288 C C . LEU B 1 422 ? 17.309 -30.071 -37.020 1.00 23.20 1422 LEU B C 1
ATOM 7289 O O . LEU B 1 422 ? 18.309 -30.696 -36.684 1.00 23.16 1422 LEU B O 1
ATOM 7294 N N . ASN B 1 423 ? 16.723 -29.172 -36.235 1.00 22.65 1423 ASN B N 1
ATOM 7295 C CA . ASN B 1 423 ? 17.196 -28.946 -34.880 1.00 22.54 1423 ASN B CA 1
ATOM 7296 C C . ASN B 1 423 ? 16.370 -29.933 -34.081 1.00 22.28 1423 ASN B C 1
ATOM 7297 O O . ASN B 1 423 ? 15.144 -29.841 -34.049 1.00 21.43 1423 ASN B O 1
ATOM 7302 N N . GLU B 1 424 ? 17.034 -30.892 -33.444 1.00 22.56 1424 GLU B N 1
ATOM 7303 C CA . GLU B 1 424 ? 16.306 -31.886 -32.669 1.00 23.33 1424 GLU B CA 1
ATOM 7304 C C . GLU B 1 424 ? 16.350 -31.562 -31.189 1.00 23.44 1424 GLU B C 1
ATOM 7305 O O . GLU B 1 424 ? 15.807 -32.294 -30.376 1.00 24.21 1424 GLU B O 1
ATOM 7311 N N . ASN B 1 425 ? 16.977 -30.453 -30.840 1.00 23.11 1425 ASN B N 1
ATOM 7312 C CA . ASN B 1 425 ? 17.110 -30.103 -29.436 1.00 23.70 1425 ASN B CA 1
ATOM 7313 C C . ASN B 1 425 ? 16.400 -28.849 -28.980 1.00 23.21 1425 ASN B C 1
ATOM 7314 O O . ASN B 1 425 ? 16.966 -28.065 -28.212 1.00 24.28 1425 ASN B O 1
ATOM 7319 N N . ASN B 1 426 ? 15.180 -28.623 -29.446 1.00 21.76 1426 ASN B N 1
ATOM 7320 C CA . ASN B 1 426 ? 14.476 -27.442 -28.981 1.00 20.28 1426 ASN B CA 1
ATOM 7321 C C . ASN B 1 426 ? 13.104 -27.892 -28.504 1.00 20.03 1426 ASN B C 1
ATOM 7322 O O . ASN B 1 426 ? 12.718 -29.061 -28.692 1.00 20.13 1426 ASN B O 1
ATOM 7327 N N . ILE B 1 427 ? 12.378 -26.996 -27.851 1.00 18.69 1427 ILE B N 1
ATOM 7328 C CA . ILE B 1 427 ? 11.042 -27.333 -27.400 1.00 18.56 1427 ILE B CA 1
ATOM 7329 C C . ILE B 1 427 ? 10.132 -26.210 -27.865 1.00 18.42 1427 ILE B C 1
ATOM 7330 O O . ILE B 1 427 ? 10.472 -25.033 -27.745 1.00 17.78 1427 ILE B O 1
ATOM 7335 N N . ILE B 1 428 ? 8.988 -26.583 -28.417 1.00 17.59 1428 ILE B N 1
ATOM 7336 C CA . ILE B 1 428 ? 8.034 -25.601 -28.907 1.00 18.24 1428 ILE B CA 1
ATOM 7337 C C . ILE B 1 428 ? 6.921 -25.448 -27.889 1.00 18.04 1428 ILE B C 1
ATOM 7338 O O . ILE B 1 428 ? 6.400 -26.430 -27.361 1.00 18.44 1428 ILE B O 1
ATOM 7342 N N . LEU B 1 429 ? 6.537 -24.205 -27.632 1.00 18.07 1429 LEU B N 1
ATOM 7343 C CA . LEU B 1 429 ? 5.505 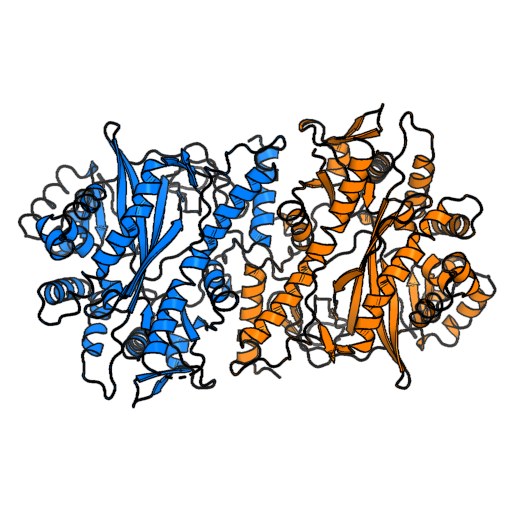-23.925 -26.649 1.00 17.62 1429 LEU B CA 1
ATOM 7344 C C . LEU B 1 429 ? 4.345 -23.160 -27.259 1.00 18.34 1429 LEU B C 1
ATOM 7345 O O . LEU B 1 429 ? 4.539 -22.095 -27.856 1.00 17.98 1429 LEU B O 1
ATOM 7350 N N . ARG B 1 430 ? 3.141 -23.700 -27.118 1.00 18.40 1430 ARG B N 1
ATOM 7351 C CA . ARG B 1 430 ? 1.955 -23.016 -27.607 1.00 19.54 1430 ARG B CA 1
ATOM 7352 C C . ARG B 1 430 ? 0.762 -23.304 -26.716 1.00 20.10 1430 ARG B C 1
ATOM 7353 O O . ARG B 1 430 ? 0.453 -24.471 -26.451 1.00 19.16 1430 ARG B O 1
ATOM 7361 N N A ASP B 1 431 ? 0.109 -22.250 -26.236 0.50 19.95 1431 ASP B N 1
ATOM 7362 N N B ASP B 1 431 ? 0.098 -22.246 -26.253 0.50 19.62 1431 ASP B N 1
ATOM 7363 C CA A ASP B 1 431 ? -1.099 -22.380 -25.416 0.50 20.40 1431 ASP B CA 1
ATOM 7364 C CA B ASP B 1 431 ? -1.094 -22.378 -25.409 0.50 20.01 1431 ASP B CA 1
ATOM 7365 C C A ASP B 1 431 ? -0.830 -23.271 -24.209 0.50 20.47 1431 ASP B C 1
ATOM 7366 C C B ASP B 1 431 ? -0.835 -23.267 -24.198 0.50 20.14 1431 ASP B C 1
ATOM 7367 O O A ASP B 1 431 ? -1.668 -24.107 -23.839 0.50 19.69 1431 ASP B O 1
ATOM 7368 O O B ASP B 1 431 ? -1.678 -24.088 -23.813 0.50 19.38 1431 ASP B O 1
ATOM 7377 N N . ASN B 1 432 ? 0.349 -23.146 -23.628 1.00 20.53 1432 ASN B N 1
ATOM 7378 C CA . ASN B 1 432 ? 0.819 -23.904 -22.435 1.00 22.20 1432 ASN B CA 1
ATOM 7379 C C . ASN B 1 432 ? 1.240 -25.360 -22.669 1.00 23.72 1432 ASN B C 1
ATOM 7380 O O . ASN B 1 432 ? 1.517 -26.074 -21.698 1.00 27.47 1432 ASN B O 1
ATOM 7385 N N . LYS B 1 433 ? 1.301 -25.796 -23.896 1.00 24.01 1433 LYS B N 1
ATOM 7386 C CA . LYS B 1 433 ? 1.689 -27.177 -24.117 1.00 22.86 1433 LYS B CA 1
ATOM 7387 C C . LYS B 1 433 ? 3.006 -27.203 -24.807 1.00 22.29 1433 LYS B C 1
ATOM 7388 O O . LYS B 1 433 ? 3.225 -26.412 -25.733 1.00 21.48 1433 LYS B O 1
ATOM 7391 N N . SER B 1 434 ? 3.913 -28.066 -24.410 1.00 22.02 1434 SER B N 1
ATOM 7392 C CA . SER B 1 434 ? 5.206 -28.114 -25.054 1.00 22.15 1434 SER B CA 1
ATOM 7393 C C . SER B 1 434 ? 5.235 -29.291 -26.009 1.00 22.65 1434 SER B C 1
ATOM 7394 O O . SER B 1 434 ? 4.553 -30.302 -25.819 1.00 22.39 1434 SER B O 1
ATOM 7397 N N . TYR B 1 435 ? 6.062 -29.130 -27.036 1.00 22.76 1435 TYR B N 1
ATOM 7398 C CA . TYR B 1 435 ? 6.218 -30.174 -28.038 1.00 23.33 1435 TYR B CA 1
ATOM 7399 C C . TYR B 1 435 ? 7.709 -30.351 -28.220 1.00 24.09 1435 TYR B C 1
ATOM 7400 O O . TYR B 1 435 ? 8.429 -29.391 -28.477 1.00 23.63 1435 TYR B O 1
ATOM 7409 N N . ASN B 1 436 ? 8.180 -31.580 -28.062 1.00 25.30 1436 ASN B N 1
ATOM 7410 C CA . ASN B 1 436 ? 9.592 -31.871 -28.207 1.00 26.57 1436 ASN B CA 1
ATOM 7411 C C . ASN B 1 436 ? 9.700 -32.607 -29.551 1.00 26.68 1436 ASN B C 1
ATOM 7412 O O . ASN B 1 436 ? 9.661 -33.836 -29.599 1.00 26.62 1436 ASN B O 1
ATOM 7417 N N . GLU B 1 437 ? 9.805 -31.843 -30.635 1.00 25.65 1437 GLU B N 1
ATOM 7418 C CA . GLU B 1 437 ? 9.874 -32.396 -31.984 1.00 25.10 1437 GLU B CA 1
ATOM 7419 C C . GLU B 1 437 ? 10.950 -31.696 -32.787 1.00 24.07 1437 GLU B C 1
ATOM 7420 O O . GLU B 1 437 ? 11.254 -30.533 -32.531 1.00 23.54 1437 GLU B O 1
ATOM 7426 N N . PRO B 1 438 ? 11.547 -32.399 -33.766 1.00 23.05 1438 PRO B N 1
ATOM 7427 C CA . PRO B 1 438 ? 12.587 -31.771 -34.589 1.00 22.00 1438 PRO B CA 1
ATOM 7428 C C . PRO B 1 438 ? 11.937 -30.651 -35.402 1.00 20.13 1438 PRO B C 1
ATOM 7429 O O . PRO B 1 438 ? 10.801 -30.776 -35.849 1.00 19.67 1438 PRO B O 1
ATOM 7433 N N . ILE B 1 439 ? 12.659 -29.552 -35.577 1.00 18.95 1439 ILE B N 1
ATOM 7434 C CA . ILE B 1 439 ? 12.116 -28.415 -36.307 1.00 17.94 1439 ILE B CA 1
ATOM 7435 C C . ILE B 1 439 ? 12.993 -27.960 -37.445 1.00 17.40 1439 ILE B C 1
ATOM 7436 O O . ILE B 1 439 ? 14.194 -28.189 -37.450 1.00 17.40 1439 ILE B O 1
ATOM 7441 N N . ILE B 1 440 ? 12.364 -27.316 -38.414 1.00 17.00 1440 ILE B N 1
ATOM 7442 C CA . ILE B 1 440 ? 13.073 -26.720 -39.526 1.00 17.04 1440 ILE B CA 1
ATOM 7443 C C . ILE B 1 440 ? 12.972 -25.226 -39.186 1.00 16.10 1440 ILE B C 1
ATOM 7444 O O . ILE B 1 440 ? 11.941 -24.767 -38.694 1.00 15.65 1440 ILE B O 1
ATOM 7449 N N . SER B 1 441 ? 14.038 -24.482 -39.446 1.00 15.69 1441 SER B N 1
ATOM 7450 C CA . SER B 1 441 ? 14.065 -23.059 -39.125 1.00 14.72 1441 SER B CA 1
ATOM 7451 C C . SER B 1 441 ? 14.414 -22.227 -40.347 1.00 14.75 1441 SER B C 1
ATOM 7452 O O . SER B 1 441 ? 15.441 -22.439 -40.989 1.00 14.53 1441 SER B O 1
ATOM 7455 N N . GLU B 1 442 ? 13.552 -21.259 -40.628 1.00 14.22 1442 GLU B N 1
ATOM 7456 C CA . GLU B 1 442 ? 13.683 -20.385 -41.779 1.00 13.89 1442 GLU B CA 1
ATOM 7457 C C . GLU B 1 442 ? 14.118 -18.988 -41.342 1.00 13.68 1442 GLU B C 1
ATOM 7458 O O . GLU B 1 442 ? 13.398 -18.280 -40.612 1.00 13.21 1442 GLU B O 1
ATOM 7464 N N . LEU B 1 443 ? 15.309 -18.610 -41.780 1.00 12.94 1443 LEU B N 1
ATOM 7465 C CA . LEU B 1 443 ? 15.874 -17.312 -41.432 1.00 13.07 1443 LEU B CA 1
ATOM 7466 C C . LEU B 1 443 ? 15.293 -16.192 -42.281 1.00 13.06 1443 LEU B C 1
ATOM 7467 O O . LEU B 1 443 ? 15.375 -16.229 -43.509 1.00 13.30 1443 LEU B O 1
ATOM 7472 N N . GLY B 1 444 ? 14.711 -15.192 -41.631 1.00 12.46 1444 GLY B N 1
ATOM 7473 C CA . GLY B 1 444 ? 14.175 -14.068 -42.383 1.00 11.36 1444 GLY B CA 1
ATOM 7474 C C . GLY B 1 444 ? 15.010 -12.832 -42.117 1.00 11.04 1444 GLY B C 1
ATOM 7475 O O . GLY B 1 444 ? 15.417 -12.585 -40.987 1.00 11.15 1444 GLY B O 1
ATOM 7476 N N . ILE B 1 445 ? 15.284 -12.052 -43.155 1.00 11.41 1445 ILE B N 1
ATOM 7477 C CA . ILE B 1 445 ? 16.059 -10.824 -43.006 1.00 11.53 1445 ILE B CA 1
ATOM 7478 C C . ILE B 1 445 ? 15.201 -9.689 -43.575 1.00 11.58 1445 ILE B C 1
ATOM 7479 O O . ILE B 1 445 ? 14.801 -9.729 -44.748 1.00 11.43 1445 ILE B O 1
ATOM 7484 N N . TYR B 1 446 ? 14.897 -8.695 -42.743 1.00 11.26 1446 TYR B N 1
ATOM 7485 C CA . TYR B 1 446 ? 14.089 -7.560 -43.190 1.00 10.98 1446 TYR B CA 1
ATOM 7486 C C . TYR B 1 446 ? 14.983 -6.523 -43.870 1.00 11.25 1446 TYR B C 1
ATOM 7487 O O . TYR B 1 446 ? 16.166 -6.420 -43.577 1.00 11.62 1446 TYR B O 1
ATOM 7496 N N . GLY B 1 447 ? 14.399 -5.740 -44.764 1.00 11.57 1447 GLY B N 1
ATOM 7497 C CA . GLY B 1 447 ? 15.174 -4.717 -45.457 1.00 11.44 1447 GLY B CA 1
ATOM 7498 C C . GLY B 1 447 ? 14.178 -3.701 -45.965 1.00 12.09 1447 GLY B C 1
ATOM 7499 O O . GLY B 1 447 ? 13.098 -4.096 -46.403 1.00 12.39 1447 GLY B O 1
ATOM 7500 N N . CYS B 1 448 ? 14.531 -2.417 -45.926 1.00 11.79 1448 CYS B N 1
ATOM 7501 C CA . CYS B 1 448 ? 13.628 -1.373 -46.375 1.00 12.64 1448 CYS B CA 1
ATOM 7502 C C . CYS B 1 448 ? 14.355 -0.478 -47.350 1.00 12.62 1448 CYS B C 1
ATOM 7503 O O . CYS B 1 448 ? 15.484 -0.056 -47.102 1.00 13.52 1448 CYS B O 1
ATOM 7506 N N . VAL B 1 449 ? 13.697 -0.169 -48.450 1.00 12.71 1449 VAL B N 1
ATOM 7507 C CA . VAL B 1 449 ? 14.316 0.668 -49.465 1.00 13.61 1449 VAL B CA 1
ATOM 7508 C C . VAL B 1 449 ? 13.306 1.681 -49.973 1.00 13.39 1449 VAL B C 1
ATOM 7509 O O . VAL B 1 449 ? 12.202 1.327 -50.335 1.00 13.25 1449 VAL B O 1
ATOM 7513 N N . LEU B 1 450 ? 13.702 2.952 -49.962 1.00 14.67 1450 LEU B N 1
ATOM 7514 C CA . LEU B 1 450 ? 12.858 4.052 -50.426 1.00 14.79 1450 LEU B CA 1
ATOM 7515 C C . LEU B 1 450 ? 13.376 4.392 -51.831 1.00 15.04 1450 LEU B C 1
ATOM 7516 O O . LEU B 1 450 ? 14.586 4.600 -52.013 1.00 15.30 1450 LEU B O 1
ATOM 7521 N N . PHE B 1 451 ? 12.481 4.408 -52.824 1.00 14.75 1451 PHE B N 1
ATOM 7522 C CA . PHE B 1 451 ? 12.894 4.665 -54.206 1.00 14.91 1451 PHE B CA 1
ATOM 7523 C C . PHE B 1 451 ? 11.738 5.235 -55.041 1.00 15.62 1451 PHE B C 1
ATOM 7524 O O . PHE B 1 451 ? 10.586 5.158 -54.636 1.00 15.16 1451 PHE B O 1
ATOM 7532 N N . ASN B 1 452 ? 12.050 5.840 -56.191 1.00 16.21 1452 ASN B N 1
ATOM 7533 C CA . ASN B 1 452 ? 11.001 6.388 -57.048 1.00 16.86 1452 ASN B CA 1
ATOM 7534 C C . ASN B 1 452 ? 11.112 5.751 -58.424 1.00 17.72 1452 ASN B C 1
ATOM 7535 O O . ASN B 1 452 ? 11.485 4.586 -58.514 1.00 18.19 1452 ASN B O 1
ATOM 7540 N N . ASP B 1 453 ? 10.788 6.474 -59.491 1.00 18.05 1453 ASP B N 1
ATOM 7541 C CA . ASP B 1 453 ? 10.856 5.881 -60.825 1.00 19.13 1453 ASP B CA 1
ATOM 7542 C C . ASP B 1 453 ? 12.278 5.544 -61.262 1.00 19.04 1453 ASP B C 1
ATOM 7543 O O . ASP B 1 453 ? 12.471 4.624 -62.031 1.00 19.09 1453 ASP B O 1
ATOM 7548 N N . GLU B 1 454 ? 13.264 6.284 -60.774 1.00 19.26 1454 GLU B N 1
ATOM 7549 C CA . GLU B 1 454 ? 14.640 6.048 -61.187 1.00 20.85 1454 GLU B CA 1
ATOM 7550 C C . GLU B 1 454 ? 15.696 6.013 -60.102 1.00 20.81 1454 GLU B C 1
ATOM 7551 O O . GLU B 1 454 ? 16.697 5.311 -60.242 1.00 21.96 1454 GLU B O 1
ATOM 7554 N N . GLN B 1 455 ? 15.507 6.775 -59.035 1.00 21.34 1455 GLN B N 1
ATOM 7555 C CA . GLN B 1 455 ? 16.496 6.811 -57.968 1.00 21.52 1455 GLN B CA 1
ATOM 7556 C C . GLN B 1 455 ? 16.138 5.895 -56.797 1.00 21.83 1455 GLN B C 1
ATOM 7557 O O . GLN B 1 455 ? 14.977 5.576 -56.593 1.00 21.69 1455 GLN B O 1
ATOM 7563 N N . VAL B 1 456 ? 17.159 5.471 -56.060 1.00 22.53 1456 VAL B N 1
ATOM 7564 C CA . VAL B 1 456 ? 17.010 4.654 -54.852 1.00 23.64 1456 VAL B CA 1
ATOM 7565 C C . VAL B 1 456 ? 17.598 5.577 -53.788 1.00 24.14 1456 VAL B C 1
ATOM 7566 O O . VAL B 1 456 ? 18.802 5.856 -53.811 1.00 25.47 1456 VAL B O 1
ATOM 7570 N N . LEU B 1 457 ? 16.766 6.030 -52.839 1.00 24.03 1457 LEU B N 1
ATOM 7571 C CA . LEU B 1 457 ? 17.228 7.047 -51.846 1.00 23.40 1457 LEU B CA 1
ATOM 7572 C C . LEU B 1 457 ? 17.703 6.553 -50.480 1.00 22.84 1457 LEU B C 1
ATOM 7573 O O . LEU B 1 457 ? 18.563 7.177 -49.867 1.00 23.40 1457 LEU B O 1
ATOM 7578 N N . SER B 1 458 ? 17.185 5.437 -49.987 1.00 20.51 1458 SER B N 1
ATOM 7579 C CA . SER B 1 458 ? 17.574 4.869 -48.689 1.00 19.08 1458 SER B CA 1
ATOM 7580 C C . SER B 1 458 ? 17.443 3.358 -48.913 1.00 17.59 1458 SER B C 1
ATOM 7581 O O . SER B 1 458 ? 16.468 2.918 -49.490 1.00 16.66 1458 SER B O 1
ATOM 7584 N N . ASN B 1 459 ? 18.420 2.589 -48.458 1.00 16.76 1459 ASN B N 1
ATOM 7585 C CA . ASN B 1 459 ? 18.420 1.137 -48.661 1.00 16.30 1459 ASN B CA 1
ATOM 7586 C C . ASN B 1 459 ? 19.168 0.546 -47.465 1.00 16.33 1459 ASN B C 1
ATOM 7587 O O . ASN B 1 459 ? 20.394 0.699 -47.352 1.00 16.14 1459 ASN B O 1
ATOM 7592 N N A GLU B 1 460 ? 18.438 -0.139 -46.588 0.50 15.72 1460 GLU B N 1
ATOM 7593 N N B GLU B 1 460 ? 18.452 -0.149 -46.585 0.50 15.96 1460 GLU B N 1
ATOM 7594 C CA A GLU B 1 460 ? 19.036 -0.675 -45.369 0.50 15.58 1460 GLU B CA 1
ATOM 7595 C CA B GLU B 1 460 ? 19.099 -0.699 -45.401 0.50 16.14 1460 GLU B CA 1
ATOM 7596 C C A GLU B 1 460 ? 18.608 -2.086 -44.979 0.50 15.23 1460 GLU B C 1
ATOM 7597 C C B GLU B 1 460 ? 18.621 -2.081 -44.983 0.50 15.51 1460 GLU B C 1
ATOM 7598 O O A GLU B 1 460 ? 17.564 -2.578 -45.407 0.50 14.54 1460 GLU B O 1
ATOM 7599 O O B GLU B 1 460 ? 17.556 -2.545 -45.391 0.50 14.74 1460 GLU B O 1
ATOM 7610 N N . PHE B 1 461 ? 19.466 -2.710 -44.175 1.00 15.34 1461 PHE B N 1
ATOM 7611 C CA . PHE B 1 461 ? 19.182 -3.970 -43.545 1.00 14.66 1461 PHE B CA 1
ATOM 7612 C C . PHE B 1 461 ? 18.285 -3.553 -42.414 1.00 14.40 1461 PHE B C 1
ATOM 7613 O O . PHE B 1 461 ? 18.546 -2.530 -41.781 1.00 14.44 1461 PHE B O 1
ATOM 7621 N N . SER B 1 462 ? 17.211 -4.279 -42.114 1.00 13.84 1462 SER B N 1
ATOM 7622 C CA . SER B 1 462 ? 16.289 -3.851 -41.071 1.00 13.41 1462 SER B CA 1
ATOM 7623 C C . SER B 1 462 ? 15.950 -4.891 -39.999 1.00 13.27 1462 SER B C 1
ATOM 7624 O O . SER B 1 462 ? 14.863 -4.853 -39.406 1.00 13.08 1462 SER B O 1
ATOM 7627 N N . GLY B 1 463 ? 16.852 -5.840 -39.772 1.00 13.22 1463 GLY B N 1
ATOM 7628 C CA . GLY B 1 463 ? 16.583 -6.813 -38.723 1.00 13.44 1463 GLY B CA 1
ATOM 7629 C C . GLY B 1 463 ? 16.456 -8.252 -39.171 1.00 13.22 1463 GLY B C 1
ATOM 7630 O O . GLY B 1 463 ? 16.531 -8.557 -40.373 1.00 12.12 1463 GLY B O 1
ATOM 7631 N N . SER B 1 464 ? 16.232 -9.140 -38.196 1.00 12.29 1464 SER B N 1
ATOM 7632 C CA . SER B 1 464 ? 16.122 -10.554 -38.511 1.00 12.29 1464 SER B CA 1
ATOM 7633 C C . SER B 1 464 ? 14.924 -11.201 -37.868 1.00 12.58 1464 SER B C 1
ATOM 7634 O O . SER B 1 464 ? 14.234 -10.584 -37.054 1.00 12.45 1464 SER B O 1
ATOM 7637 N N . LEU B 1 465 ? 14.708 -12.458 -38.242 1.00 12.53 1465 LEU B N 1
ATOM 7638 C CA . LEU B 1 465 ? 13.576 -13.263 -37.785 1.00 12.26 1465 LEU B CA 1
ATOM 7639 C C . LEU B 1 465 ? 13.949 -14.741 -37.937 1.00 12.70 1465 LEU B C 1
ATOM 7640 O O . LEU B 1 465 ? 14.738 -15.094 -38.817 1.00 12.79 1465 LEU B O 1
ATOM 7645 N N . LEU B 1 466 ? 13.420 -15.598 -37.070 1.00 13.08 1466 LEU B N 1
ATOM 7646 C CA . LEU B 1 466 ? 13.653 -17.028 -37.239 1.00 12.81 1466 LEU B CA 1
ATOM 7647 C C . LEU B 1 466 ? 12.321 -17.716 -36.982 1.00 13.52 1466 LEU B C 1
ATOM 7648 O O . LEU B 1 466 ? 11.845 -17.724 -35.852 1.00 13.56 1466 LEU B O 1
ATOM 7653 N N A ARG B 1 467 ? 11.707 -18.255 -38.037 0.50 14.02 1467 ARG B N 1
ATOM 7654 N N B ARG B 1 467 ? 11.723 -18.267 -38.036 0.50 13.36 1467 ARG B N 1
ATOM 7655 C CA A ARG B 1 467 ? 10.433 -18.971 -37.922 0.50 14.66 1467 ARG B CA 1
ATOM 7656 C CA B ARG B 1 467 ? 10.452 -18.973 -37.924 0.50 13.66 1467 ARG B CA 1
ATOM 7657 C C A ARG B 1 467 ? 10.723 -20.465 -37.982 0.50 14.99 1467 ARG B C 1
ATOM 7658 C C B ARG B 1 467 ? 10.733 -20.469 -37.980 0.50 14.28 1467 ARG B C 1
ATOM 7659 O O A ARG B 1 467 ? 11.351 -20.945 -38.925 0.50 15.13 1467 ARG B O 1
ATOM 7660 O O B ARG B 1 467 ? 11.364 -20.953 -38.918 0.50 14.47 1467 ARG B O 1
ATOM 7675 N N . SER B 1 468 ? 10.255 -21.199 -36.981 1.00 14.87 1468 SER B N 1
ATOM 7676 C CA . SER B 1 468 ? 10.483 -22.630 -36.929 1.00 15.20 1468 SER B CA 1
ATOM 7677 C C . SER B 1 468 ? 9.166 -23.390 -36.946 1.00 15.96 1468 SER B C 1
ATOM 7678 O O . SER B 1 468 ? 8.115 -22.868 -36.554 1.00 16.08 1468 SER B O 1
ATOM 7681 N N . LYS B 1 469 ? 9.204 -24.622 -37.436 1.00 16.67 1469 LYS B N 1
ATOM 7682 C CA . LYS B 1 469 ? 8.006 -25.433 -37.418 1.00 18.20 1469 LYS B CA 1
ATOM 7683 C C . LYS B 1 469 ? 8.368 -26.894 -37.414 1.00 18.76 1469 LYS B C 1
ATOM 7684 O O . LYS B 1 469 ? 9.487 -27.266 -37.750 1.00 18.03 1469 LYS B O 1
ATOM 7690 N N . PHE B 1 470 ? 7.406 -27.711 -37.008 1.00 20.41 1470 PHE B N 1
ATOM 7691 C CA . PHE B 1 470 ? 7.587 -29.151 -36.983 1.00 21.93 1470 PHE B CA 1
ATOM 7692 C C . PHE B 1 470 ? 6.384 -29.769 -37.687 1.00 22.85 1470 PHE B C 1
ATOM 7693 O O . PHE B 1 470 ? 5.347 -29.119 -37.878 1.00 22.35 1470 PHE B O 1
ATOM 7701 N N . ASN B 1 471 ? 6.533 -31.015 -38.110 1.00 24.27 1471 ASN B N 1
ATOM 7702 C CA . ASN B 1 471 ? 5.448 -31.713 -38.792 1.00 25.65 1471 ASN B CA 1
ATOM 7703 C C . ASN B 1 471 ? 5.699 -33.165 -38.480 1.00 26.79 1471 ASN B C 1
ATOM 7704 O O . ASN B 1 471 ? 6.701 -33.741 -38.908 1.00 27.11 1471 ASN B O 1
ATOM 7709 N N . THR B 1 472 ? 4.801 -33.746 -37.701 1.00 27.40 1472 THR B N 1
ATOM 7710 C CA . THR B 1 472 ? 4.950 -35.139 -37.296 1.00 28.17 1472 THR B CA 1
ATOM 7711 C C . THR B 1 472 ? 3.605 -35.839 -37.254 1.00 27.57 1472 THR B C 1
ATOM 7712 O O . THR B 1 472 ? 2.551 -35.201 -37.303 1.00 27.35 1472 THR B O 1
ATOM 7716 N N . SER B 1 473 ? 3.662 -37.159 -37.183 1.00 26.99 1473 SER B N 1
ATOM 7717 C CA . SER B 1 473 ? 2.468 -37.984 -37.060 1.00 27.05 1473 SER B CA 1
ATOM 7718 C C . SER B 1 473 ? 2.688 -38.691 -35.732 1.00 27.12 1473 SER B C 1
ATOM 7719 O O . SER B 1 473 ? 3.594 -39.516 -35.607 1.00 27.24 1473 SER B O 1
ATOM 7722 N N . ASN B 1 474 ? 1.889 -38.337 -34.738 1.00 27.18 1474 ASN B N 1
ATOM 7723 C CA . ASN B 1 474 ? 2.022 -38.922 -33.417 1.00 27.53 1474 ASN B CA 1
ATOM 7724 C C . ASN B 1 474 ? 0.707 -38.779 -32.652 1.00 27.14 1474 ASN B C 1
ATOM 7725 O O . ASN B 1 474 ? -0.334 -38.533 -33.258 1.00 26.09 1474 ASN B O 1
ATOM 7730 N N . GLU B 1 475 ? 0.748 -38.916 -31.325 1.00 27.13 1475 GLU B N 1
ATOM 7731 C CA . GLU B 1 475 ? -0.478 -38.824 -30.532 1.00 27.15 1475 GLU B CA 1
ATOM 7732 C C . GLU B 1 475 ? -1.276 -37.553 -30.790 1.00 27.31 1475 GLU B C 1
ATOM 7733 O O . GLU B 1 475 ? -2.473 -37.492 -30.494 1.00 27.39 1475 GLU B O 1
ATOM 7737 N N . GLY B 1 476 ? -0.617 -36.537 -31.341 1.00 27.47 1476 GLY B N 1
ATOM 7738 C CA . GLY B 1 476 ? -1.311 -35.289 -31.611 1.00 27.30 1476 GLY B CA 1
ATOM 7739 C C . GLY B 1 476 ? -2.021 -35.279 -32.953 1.00 27.27 1476 GLY B C 1
ATOM 7740 O O . GLY B 1 476 ? -2.805 -34.367 -33.247 1.00 27.54 1476 GLY B O 1
ATOM 7741 N N . GLY B 1 477 ? -1.751 -36.289 -33.777 1.00 26.63 1477 GLY B N 1
ATOM 7742 C CA . GLY B 1 477 ? -2.398 -36.346 -35.077 1.00 26.27 1477 GLY B CA 1
ATOM 7743 C C . GLY B 1 477 ? -1.432 -36.583 -36.213 1.00 25.95 1477 GLY B C 1
ATOM 7744 O O . GLY B 1 477 ? -0.225 -36.520 -36.030 1.00 25.81 1477 GLY B O 1
ATOM 7745 N N . VAL B 1 478 ? -1.972 -36.872 -37.393 1.00 26.05 1478 VAL B N 1
ATOM 7746 C CA . VAL B 1 478 ? -1.155 -37.119 -38.574 1.00 26.24 1478 VAL B CA 1
ATOM 7747 C C . VAL B 1 478 ? -0.830 -35.760 -39.188 1.00 26.71 1478 VAL B C 1
ATOM 7748 O O . VAL B 1 478 ? -1.715 -34.911 -39.341 1.00 26.17 1478 VAL B O 1
ATOM 7752 N N . ALA B 1 479 ? 0.437 -35.545 -39.523 1.00 27.16 1479 ALA B N 1
ATOM 7753 C CA . ALA B 1 479 ? 0.835 -34.254 -40.080 1.00 27.93 1479 ALA B CA 1
ATOM 7754 C C . ALA B 1 479 ? 0.451 -33.130 -39.106 1.00 28.22 1479 ALA B C 1
ATOM 7755 O O . ALA B 1 479 ? -0.061 -32.079 -39.519 1.00 29.02 1479 ALA B O 1
ATOM 7757 N N . ALA B 1 480 ? 0.659 -33.365 -37.813 1.00 27.97 1480 ALA B N 1
ATOM 7758 C CA . ALA B 1 480 ? 0.362 -32.341 -36.812 1.00 28.13 1480 ALA B CA 1
ATOM 7759 C C . ALA B 1 480 ? 1.580 -31.441 -36.834 1.00 27.33 1480 ALA B C 1
ATOM 7760 O O . ALA B 1 480 ? 2.676 -31.857 -37.210 1.00 27.94 1480 ALA B O 1
ATOM 7762 N N . GLY B 1 481 ? 1.397 -30.208 -36.405 1.00 26.95 1481 GLY B N 1
ATOM 7763 C CA . GLY B 1 481 ? 2.517 -29.297 -36.389 1.00 24.38 1481 GLY B CA 1
ATOM 7764 C C . GLY B 1 481 ? 2.002 -27.914 -36.685 1.00 23.53 1481 GLY B C 1
ATOM 7765 O O . GLY B 1 481 ? 0.874 -27.724 -37.179 1.00 22.47 1481 GLY B O 1
ATOM 7766 N N . PHE B 1 482 ? 2.838 -26.941 -36.376 1.00 21.55 1482 PHE B N 1
ATOM 7767 C CA . PHE B 1 482 ? 2.486 -25.556 -36.594 1.00 21.11 1482 PHE B CA 1
ATOM 7768 C C . PHE B 1 482 ? 3.784 -24.797 -36.482 1.00 20.11 1482 PHE B C 1
ATOM 7769 O O . PHE B 1 482 ? 4.811 -25.390 -36.122 1.00 19.94 1482 PHE B O 1
ATOM 7777 N N . GLY B 1 483 ? 3.744 -23.509 -36.807 1.00 19.16 1483 GLY B N 1
ATOM 7778 C CA . GLY B 1 483 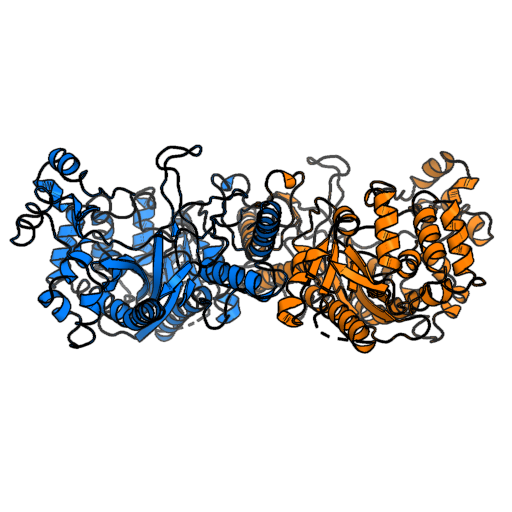? 4.945 -22.692 -36.743 1.00 18.65 1483 GLY B CA 1
ATOM 7779 C C . GLY B 1 483 ? 5.009 -21.865 -35.472 1.00 17.15 1483 GLY B C 1
ATOM 7780 O O . GLY B 1 483 ? 4.015 -21.730 -34.767 1.00 17.55 1483 GLY B O 1
ATOM 7781 N N . CYS B 1 484 ? 6.178 -21.307 -35.179 1.00 17.27 1484 CYS B N 1
ATOM 7782 C CA . CYS B 1 484 ? 6.350 -20.502 -33.985 1.00 15.93 1484 CYS B CA 1
ATOM 7783 C C . CYS B 1 484 ? 7.531 -19.590 -34.216 1.00 16.13 1484 CYS B C 1
ATOM 7784 O O . CYS B 1 484 ? 8.288 -19.767 -35.179 1.00 15.30 1484 CYS B O 1
ATOM 7787 N N . LEU B 1 485 ? 7.701 -18.629 -33.302 1.00 14.98 1485 LEU B N 1
ATOM 7788 C CA . LEU B 1 485 ? 8.810 -17.690 -33.372 1.00 14.77 1485 LEU B CA 1
ATOM 7789 C C . LEU B 1 485 ? 9.972 -18.313 -32.600 1.00 14.77 1485 LEU B C 1
ATOM 7790 O O . LEU B 1 485 ? 9.793 -18.770 -31.456 1.00 15.54 1485 LEU B O 1
ATOM 7795 N N . ASP B 1 486 ? 11.153 -18.297 -33.208 1.00 13.67 1486 ASP B N 1
ATOM 7796 C CA . ASP B 1 486 ? 12.357 -18.885 -32.611 1.00 14.47 1486 ASP B CA 1
ATOM 7797 C C . ASP B 1 486 ? 13.397 -17.759 -32.504 1.00 14.41 1486 ASP B C 1
ATOM 7798 O O . ASP B 1 486 ? 13.109 -16.605 -32.853 1.00 14.70 1486 ASP B O 1
ATOM 7803 N N . SER B 1 487 ? 14.577 -18.061 -31.973 1.00 14.28 1487 SER B N 1
ATOM 7804 C CA . SER B 1 487 ? 15.643 -17.057 -31.928 1.00 13.98 1487 SER B CA 1
ATOM 7805 C C . SER B 1 487 ? 16.932 -17.742 -32.364 1.00 14.05 1487 SER B C 1
ATOM 7806 O O . SER B 1 487 ? 16.975 -18.960 -32.492 1.00 14.31 1487 SER B O 1
ATOM 7809 N N . ILE B 1 488 ? 17.971 -16.951 -32.590 1.00 14.21 1488 ILE B N 1
ATOM 7810 C CA . ILE B 1 488 ? 19.230 -17.445 -33.122 1.00 14.88 1488 ILE B CA 1
ATOM 7811 C C . ILE B 1 488 ? 20.393 -17.456 -32.150 1.00 15.25 1488 ILE B C 1
ATOM 7812 O O . ILE B 1 488 ? 20.584 -16.490 -31.417 1.00 14.85 1488 ILE B O 1
ATOM 7817 N N . ILE B 1 489 ? 21.164 -18.547 -32.146 1.00 15.57 1489 ILE B N 1
ATOM 7818 C CA . ILE B 1 489 ? 22.399 -18.593 -31.345 1.00 15.53 1489 ILE B CA 1
ATOM 7819 C C . ILE B 1 489 ? 23.442 -18.936 -32.420 1.00 16.13 1489 ILE B C 1
ATOM 7820 O O . ILE B 1 489 ? 23.367 -19.981 -33.059 1.00 16.33 1489 ILE B O 1
ATOM 7825 N N . LEU B 1 490 ? 24.373 -18.018 -32.646 1.00 16.78 1490 LEU B N 1
ATOM 7826 C CA . LEU B 1 490 ? 25.394 -18.172 -33.682 1.00 17.69 1490 LEU B CA 1
ATOM 7827 C C . LEU B 1 490 ? 26.538 -19.046 -33.225 1.00 18.32 1490 LEU B C 1
ATOM 7828 O O . LEU B 1 490 ? 26.839 -19.089 -32.040 1.00 18.47 1490 LEU B O 1
ATOM 7833 N N . TYR B 1 491 ? 27.167 -19.756 -34.157 1.00 19.29 1491 TYR B N 1
ATOM 7834 C CA . TYR B 1 491 ? 28.307 -20.614 -33.805 1.00 19.97 1491 TYR B CA 1
ATOM 7835 C C . TYR B 1 491 ? 29.269 -20.778 -34.993 1.00 19.92 1491 TYR B C 1
ATOM 7836 O O . TYR B 1 491 ? 28.832 -20.349 -36.099 1.00 18.87 1491 TYR B O 1
#

CATH classification: 3.30.1490.80 (+4 more: 3.30.470.20, 1.10.1080.10, 3.40.50.1760)

Nearest PDB structures (foldseek):
  1m0w-assembly1_A  TM=1.002E+00  e=5.620E-101  Saccharomyces cerevisiae
  1m0w-assembly1_B  TM=9.999E-01  e=6.086E-96  Saccharomyces cerevisiae
  1m0t-assembly1_B  TM=8.838E-01  e=1.159E-83  Saccharomyces cerevisiae
  1m0t-assembly1_A  TM=8.785E-01  e=7.800E-84  Saccharomyces cerevisiae
  8fbz-assembly1_B  TM=9.174E-01  e=1.351E-45  Homo sapiens

Foldseek 3Di:
DDPVLVLVLLVLLQVLQVVVLCWWADPPCVVPVPDTGHFWEWSAFFEDAPVQVVLQLVLQLVVVLLLVLLLLQCVPCPHPSVVVQCVLQVLVCLASVLLNVLVVVLVDDALADAAFKAKWWKKWKWFFFADPRDTHTATPFIAGAQDFDLQSQQVQLVSNVCCQQVQSNHVVHGPADVVQRDHWPLLLLVLVLVLVLLVVLCVVPAQAAEEEADAVPGGGVSRVVSSQVSNCVVVVHHYYYHYLVQLLVFWDADRNHLWIAGPPPRHTHQEYGYNASQASVSQVDVSSSVSLSSVLNGRHHYNHHSSSNSSRWVVNVQVCLPLVSVCVRPVPPVSSVSVNRNHFHKAACAPDPRNVVQVVCLPPWQQFWWKAFRRDDPPDIHGRPRRVVVCVVDDSNCSRRIMIGGDRDHDWRQPIWIDDPSDIDRATKGKMKMWIWMWMAGSPGTDDTRTNTIWIKMKHFADDPVHHRDMDIGTHTYRHD/DADPVLVLLLLVLLQVLQVVVLCWWADPPCVVPVVDIGHFWEWSAFFADAPVQVVLQAVLQLLVVLLLQLLLLQLVDPPDPSVVVLCVVCVLCVLASVLLVVLVVVLVDDALADAAFKAKWKKKWKWFFFADPNDTHTATPFIAGAQDFQLQSQQVQLVSNVCCQQVCSNHVVHGPADSVQRDHWPLLLLVLVLVLVLLVVLVVVPLAAAEEADFVPGGGVSRVVSSQVSNCPVVVHHYYYHYLVQLLVFWDADRNHLWIAGPPVRHTHQEYGYNASQASVSQVDVSSSVSLSSVLSGRHHYNHHSSSNSSRWVVNVQVCLDLVSSCVRDVDPVSSVSVNSNHFHKAACAPDPRNVVQVCCLPPWQQQWWKAFRRDVPIHHRPRRVVVCVPDDSNSSRRIMIGGDRDHDWRQPIWIDDPHDIDRATKGKMKMWIWMWMAGSDDTDDIRTRTIWIKIKGFDDDPVHHRDMDIGTHTYRHD

Solvent-accessible surface area: 38575 Å² total; per-residue (Å²): 97,70,172,111,49,31,84,75,8,8,53,24,0,0,22,15,0,9,5,40,0,0,4,33,6,38,92,94,19,85,114,46,16,0,28,5,14,6,1,22,0,0,0,28,5,5,68,6,10,97,158,5,22,64,34,0,29,107,8,0,38,16,0,0,21,0,3,0,86,1,0,21,42,0,20,74,72,134,17,185,16,12,131,35,11,36,63,34,0,120,86,26,64,104,16,27,10,74,2,3,58,16,13,68,30,25,75,156,115,43,94,35,184,81,22,68,43,18,2,0,5,0,31,0,5,0,19,11,14,49,56,202,82,80,68,34,0,35,3,26,33,5,26,4,27,15,5,33,31,0,0,0,2,20,32,1,10,81,0,0,4,5,0,0,76,2,20,36,26,47,55,124,12,84,80,50,79,69,156,39,16,22,78,5,66,0,0,82,44,0,0,78,10,0,17,42,0,10,113,11,2,86,87,69,106,96,77,2,5,0,0,0,0,9,64,68,87,25,97,18,3,0,0,2,0,10,0,3,21,27,0,14,89,92,59,51,12,39,6,26,51,8,25,3,66,35,1,62,101,83,6,73,36,53,121,75,55,0,48,0,38,12,118,135,25,142,27,26,0,0,0,0,3,0,7,2,0,84,28,50,107,12,16,90,53,109,95,1,10,90,0,0,40,50,0,16,62,2,20,0,0,9,1,1,17,4,2,0,15,11,0,11,34,13,26,10,8,13,38,4,35,65,100,48,49,0,25,173,31,0,101,69,80,143,77,43,65,37,0,42,96,0,21,9,83,9,36,16,2,51,107,73,73,85,0,131,66,0,32,126,13,0,83,72,72,18,55,40,13,10,0,12,23,52,93,63,74,54,78,97,63,24,102,76,114,95,0,26,122,66,0,121,63,55,113,91,141,100,17,50,49,35,2,0,4,54,34,18,81,30,114,94,24,119,131,2,15,0,2,89,64,46,114,46,65,95,42,50,1,48,15,44,1,0,0,0,0,6,0,8,0,19,72,136,97,58,103,26,42,104,67,2,2,3,5,3,69,1,110,12,103,31,76,50,176,61,30,132,69,24,33,28,22,0,0,2,3,4,18,9,143,182,51,69,79,99,52,29,78,85,9,10,57,24,0,0,22,13,0,9,5,46,0,0,4,34,5,37,94,59,21,74,154,56,16,0,29,6,21,7,1,22,0,0,0,28,5,5,68,6,13,90,97,6,21,68,56,0,31,95,7,0,40,18,1,0,40,0,2,0,76,0,0,20,41,0,36,64,104,88,16,124,2,15,118,13,8,88,65,21,12,144,66,14,70,91,18,16,9,84,3,14,64,18,18,80,36,26,101,86,114,43,105,33,183,83,22,67,38,18,3,0,5,0,30,0,6,0,20,21,8,34,54,206,83,83,87,27,0,33,4,25,33,6,22,6,26,16,6,36,30,0,0,0,1,21,30,1,10,84,0,0,5,4,0,0,75,3,18,34,25,52,54,100,13,84,78,50,77,68,156,34,17,22,76,5,64,0,0,76,40,0,0,96,11,0,17,48,0,9,102,11,0,97,89,72,109,119,2,5,0,0,0,0,9,60,69,95,21,99,17,6,0,1,3,1,10,0,4,24,20,0,14,87,128,61,50,13,38,6,25,48,8,25,3,65,38,1,59,102,96,6,74,42,56,73,71,55,0,42,0,37,11,111,125,27,123,27,34,0,0,0,0,3,0,8,2,0,82,35,35,116,12,13,90,55,105,87,2,9,82,0,0,42,52,0,15,63,2,19,0,0,8,1,2,19,3,3,0,14,14,0,12,29,18,32,2,8,4,14,3,37,67,109,53,31,0,34,98,31,3,100,71,79,139,76,25,66,51,0,44,56,0,23,9,86,9,24,7,2,42,100,74,118,77,0,140,72,0,14,139,10,0,86,71,70,18,39,113,13,10,0,14,25,26,97,98,127,97,61,22,104,79,112,100,0,20,118,64,0,156,64,55,99,84,166,77,17,49,36,36,0,0,4,38,28,16,72,29,142,95,22,126,130,1,10,0,2,97,75,44,60,46,69,115,34,53,1,44,15,44,1,0,0,0,0,5,0,7,0,19,72,82,104,40,102,31,39,102,63,2,2,2,6,3,70,1,110,12,118,28,75,60,153,61,29,131,63,27,35,31,24,0,0,1,3,5,17,14,147

Organism: Saccharomyces cerevisiae (strain ATCC 204508 / S288c) (NCBI:txid559292)

B-factor: mean 20.74, std 8.16, range [8.11, 69.26]